Protein AF-0000000066951200 (afdb_homodimer)

Sequence (1512 aa):
MPGWIITFLLILQFISSLRGLVIFSFVAHFFLVFFAGLRRHQPTGVRMFILWGANQFARWAPVTVLGTLSVGSTPQKEQLVTLWVAFMLLHAGMPDNFTAYSLEDTVLSRRQQAGVWYQLLGSASPFPFLLKNISFIISNGGDAMLGVSSLVLLMAIGKYWEGAFQALMQGNLKSMQSSRKKMKMKNNSTKSVRNSLQIARRGGREPNDEQILLAAHDMLDITKDAFIDFLDQNNADEQEALSATWDEKLYRVVNMELSLMYDLIYTKAAVVHSWKGYILRFASPIAATAAFVLFWLHSKEGQATADVVITYVLLAGMVVLDIKWLLRAVASTWFYSFLDERPRSWLHHALLCSGKWRLIRRLIVSDLNLFRILDNNKKPTRYRMWSQTIGQYNLLHECTRYESEARTKNWKSGMFKRLAPEENWMEYEYQRMRGNHIDSRDFRDELFNSIWQVLKKPFPQRRPPRQIIVTEAWRPAPAAPPFTHAHQEADLALKFTPDLQETILILHIATDIFLFSAESEIEASPKSKKDVEVIKALSDYMMFLVAVRPGMLPGLVLSSRYEAVSEALAGIWKEKEGSDPSLRTSSMMREKRLAEILIANEDEEGNYFQVDDSRPQSGFLSVLYDTSNVLSEGAILAMFLLPRIRGPNFRKNIIEKVGEHGDGEPPILKKFHRQFPDLMEFAKNVSFPSIAMTTDAIIGEWARQLINVSIRCTRDSHAKQLARGGELTTVVWILAEHARILRIKTEKKPASYDAVMPGWIITFLLILQFISSLRGLVIFSFVAHFFLVFFAGLRRHQPTGVRMFILWGANQFARWAPVTVLGTLSVGSTPQKEQLVTLWVAFMLLHAGMPDNFTAYSLEDTVLSRRQQAGVWYQLLGSASPFPFLLKNISFIISNGGDAMLGVSSLVLLMAIGKYWEGAFQALMQGNLKSMQSSRKKMKMKNNSTKSVRNSLQIARRGGREPNDEQILLAAHDMLDITKDAFIDFLDQNNADEQEALSATWDEKLYRVVNMELSLMYDLIYTKAAVVHSWKGYILRFASPIAATAAFVLFWLHSKEGQATADVVITYVLLAGMVVLDIKWLLRAVASTWFYSFLDERPRSWLHHALLCSGKWRLIRRLIVSDLNLFRILDNNKKPTRYRMWSQTIGQYNLLHECTRYESEARTKNWKSGMFKRLAPEENWMEYEYQRMRGNHIDSRDFRDELFNSIWQVLKKPFPQRRPPRQIIVTEAWRPAPAAPPFTHAHQEADLALKFTPDLQETILILHIATDIFLFSAESEIEASPKSKKDVEVIKALSDYMMFLVAVRPGMLPGLVLSSRYEAVSEALAGIWKEKEGSDPSLRTSSMMREKRLAEILIANEDEEGNYFQVDDSRPQSGFLSVLYDTSNVLSEGAILAMFLLPRIRGPNFRKNIIEKVGEHGDGEPPILKKFHRQFPDLMEFAKNVSFPSIAMTTDAIIGEWARQLINVSIRCTRDSHAKQLARGGELTTVVWILAEHARILRIKTEKKPASYDAV

pLDDT: mean 75.1, std 17.95, range [22.27, 97.38]

Solvent-accessible surface area (backbone atoms only — not comparable to full-atom values): 79646 Å² total; per-residue (Å²): 127,61,64,65,56,51,49,49,47,47,48,48,49,36,48,57,29,71,68,33,41,54,51,47,34,49,50,27,40,53,48,48,68,72,50,40,70,49,30,41,41,40,53,70,53,69,68,51,48,51,50,52,51,28,54,52,44,26,62,44,45,41,59,51,49,36,26,50,56,13,69,78,60,53,72,71,51,43,54,53,48,51,37,51,47,24,49,33,38,38,45,46,9,42,54,64,69,37,61,38,90,47,65,66,52,21,70,43,20,65,60,43,34,56,47,47,50,45,54,37,63,32,74,78,11,62,48,53,51,42,51,49,44,51,50,41,35,71,70,74,47,81,50,48,65,53,50,29,35,41,49,44,37,52,50,15,52,52,39,27,42,46,29,53,44,47,20,26,40,60,21,14,53,69,49,44,34,52,50,52,52,52,42,54,71,71,43,80,65,76,73,72,56,53,61,45,54,44,55,49,32,65,51,79,80,83,74,50,71,64,53,38,51,53,39,18,62,44,50,31,61,59,58,49,26,58,61,38,47,50,76,63,79,78,68,64,70,67,79,64,36,37,23,80,78,37,59,72,49,46,57,53,27,50,33,37,30,50,39,54,49,37,33,36,45,29,15,28,46,66,47,44,74,38,74,68,27,48,51,50,39,61,47,46,33,54,51,34,46,49,33,43,52,39,52,68,71,40,83,67,80,92,54,60,64,70,60,52,52,52,50,50,50,51,40,51,48,49,30,54,51,32,47,49,52,34,51,51,52,66,54,31,70,65,38,51,54,54,33,64,76,34,68,86,37,67,61,22,48,62,27,59,71,67,45,44,46,58,51,53,28,43,45,47,55,62,69,43,36,52,60,34,62,71,56,64,67,54,57,77,64,58,73,35,32,47,52,54,47,41,35,37,34,54,68,60,59,62,40,67,51,53,90,81,48,70,90,51,94,45,70,67,51,50,53,37,53,76,72,40,58,68,70,58,29,48,44,31,44,26,33,66,72,52,28,47,64,60,75,48,64,67,57,40,49,54,51,51,50,46,41,49,59,57,50,34,68,38,21,48,44,77,69,73,78,75,73,77,70,81,65,83,77,77,71,74,61,75,70,63,72,71,83,62,83,59,65,37,37,38,54,67,57,65,48,65,56,52,65,50,67,61,51,49,53,24,50,40,49,12,49,53,36,38,53,57,72,42,42,72,66,35,70,74,33,69,72,39,48,59,50,46,53,53,40,48,51,51,42,18,29,55,40,21,35,62,75,67,40,43,74,53,45,40,44,61,70,55,67,34,30,57,47,40,37,46,49,52,51,28,47,55,47,49,56,49,39,72,73,38,67,83,55,80,57,56,71,69,53,35,39,45,48,51,38,50,47,50,46,45,52,52,56,70,50,62,51,75,73,51,64,58,77,77,52,74,65,43,49,44,87,41,47,54,35,51,22,64,52,37,56,53,49,5,38,52,53,19,53,65,67,43,57,80,71,54,48,85,55,40,63,45,35,51,58,49,63,61,44,68,77,69,102,71,79,52,71,66,56,50,48,40,46,50,69,36,45,70,56,48,50,48,54,68,73,41,87,75,57,49,68,61,57,46,52,50,48,50,43,47,51,51,37,48,50,49,50,50,34,24,62,33,24,46,52,66,46,47,57,50,30,40,52,31,8,38,49,67,46,51,52,53,29,53,49,50,54,48,34,61,55,32,18,37,62,77,80,80,74,77,77,77,70,63,92,106,125,61,65,65,58,50,48,49,48,47,47,48,48,36,50,56,29,72,67,34,41,54,52,48,34,50,51,28,40,52,48,47,68,72,51,41,71,47,29,40,42,41,57,68,53,69,67,52,51,50,51,51,49,28,55,52,45,25,63,45,45,41,58,50,48,36,25,49,55,13,68,77,59,52,72,70,52,44,55,53,47,52,36,50,47,25,49,33,37,38,45,44,9,43,54,64,69,38,61,39,92,47,65,65,52,21,71,42,19,65,61,42,36,54,47,48,50,46,55,37,63,31,76,78,11,61,48,53,50,44,52,50,44,51,52,42,35,70,71,74,46,81,49,49,67,52,50,29,34,43,49,44,37,52,50,16,53,51,40,28,44,46,29,53,45,46,19,25,40,60,23,14,53,67,49,45,33,54,50,51,52,51,42,53,71,70,44,79,65,76,73,72,55,53,60,47,54,45,58,51,34,64,54,78,80,83,76,51,69,65,53,38,51,53,40,18,62,44,49,32,61,59,57,50,25,57,59,37,45,50,76,64,80,77,68,64,68,65,78,64,37,38,25,81,80,37,60,72,49,45,57,54,26,51,33,39,31,50,40,53,49,36,33,37,46,31,13,28,46,68,48,44,75,36,75,69,27,47,51,49,41,60,47,46,32,53,51,34,47,49,32,44,51,40,54,68,70,39,84,67,81,92,56,58,65,70,60,52,52,52,49,49,50,52,40,52,49,49,29,54,51,32,46,49,51,35,51,50,51,65,54,31,70,64,40,52,54,54,33,64,76,34,67,85,38,68,62,22,49,61,27,60,72,66,45,44,46,59,52,52,27,45,44,46,57,62,71,43,37,51,60,37,65,71,59,58,73,53,56,77,65,55,72,33,33,47,50,55,47,39,36,37,34,55,69,59,58,62,40,67,52,53,90,82,49,69,88,52,94,44,70,68,51,51,54,37,53,75,72,38,58,67,69,59,29,48,45,34,44,25,32,66,71,54,28,46,63,59,74,48,63,68,58,41,50,54,51,50,50,45,42,49,60,57,51,34,67,36,22,49,44,78,70,75,79,75,73,78,71,80,65,83,78,75,68,74,61,75,70,62,71,74,83,65,83,58,71,34,38,41,53,66,56,66,49,64,55,52,64,49,67,61,49,50,53,22,51,41,49,13,48,52,35,38,52,56,72,40,41,71,64,35,71,73,32,72,72,38,48,60,53,47,52,52,40,48,51,50,42,16,28,56,40,21,33,62,74,67,40,45,72,53,47,40,41,61,70,55,65,35,31,57,48,40,37,46,48,51,50,27,47,54,48,50,56,48,40,72,72,38,66,82,55,80,56,56,72,68,54,36,39,43,48,52,39,49,48,50,46,46,53,52,57,69,47,64,50,76,74,52,63,57,75,76,51,74,64,46,45,42,87,40,45,60,35,51,22,64,51,36,55,53,49,6,38,51,53,19,54,65,65,41,58,80,70,58,49,85,57,40,61,44,36,50,49,46,66,49,40,59,84,68,102,64,80,39,70,65,56,52,46,40,46,50,67,37,46,69,55,49,49,48,52,69,72,41,86,76,59,50,69,60,58,47,52,49,48,49,43,46,49,51,37,47,51,48,50,50,34,23,62,32,24,47,51,67,46,48,57,50,30,39,54,32,8,39,49,68,46,52,52,53,28,52,48,50,54,48,35,57,56,30,18,36,62,75,82,82,74,76,77,77,72,63,94,110

Foldseek 3Di:
DDPVVVVVVVLVVLCLDLNNLLVLLVVLLVLCVQCVLVLQAFFFADSLVSNVVSLVSLQCSLVSLLVVLPPDDDPVVNLLSLLSSLLSLQSNLHDQSFQDLFLVLLVCLVVLQVVLCCQQVPPSHLPVLLVVLVVCCVPVNHDLSSVLSNLSSVNSNVSNCLRSHPLSPQLRLQSVLVVVVVCVVVDVDPPPLPPLLVVQQVDDDDDDPVNLLLSLLSPLVLVSCLLSVHDDPPLFDDAGFGDPSCLVVVLLSLLLSLLVNLSSNGGSLVVLLDPVNLVSLVVQLVSLVVSLVSLVPHDPPPPDPSSSVSVNVSSVVSNVSSVVVNLCSLLDVSNVSSLVSPVPDPCVCVCVVVVVSVVSNCCCVVVVCVVCVSVVVPDPSVSSGFNQWFFFAALLLVLLDDPPDPPAPDVSLVVCCVPDPPLSSLCCCRGPVVTDHCPPPLLVVVLSVLLQVLLCQLFPRDDPDPPPPPDPDPPPPPPPPPPPSPNPDLCVSLLDDQDLLLLLLLLLLLLLLLCLVCVVQQVVDPLSVSLNVNLNNLSRSSVCCLARNVLLFFDDRDNVLVVLLSVVLSVLLVVVCVVPVVLPDDSVSVSSVSSVVLLVVCVVVVPVPCPVPPPPLPDDVDSNSSNVVSSNSSNVLNVLLDLPPDPVVVVVCCVCVCPPPDPDDPPSVVVCCSSPVQLSVVSVPDNHDRSSRSSSSSSSRSSSSLLSSLQNRRSSSQSRCSSSRHHPSPSSNSVSSVCNSNGHYDDDDPDPPPVD/DDPVVVVVVVLVVLCLDLLNLLVLLVVLLVLCVQCVLVLQAFFAADSLVSNVVSLVSLQCSLVSLLVVLPPDDDPVRNLLSLLSSLLSLQSNLHDQSFQDLFLVLLVCLVVLQVVLCCQQVPPSHLPVLLVVLVVCCVPVNHDLSSVLSNLSSVNSNVSNCLRSHPLSPQLRLQSVLVVVVVCVVVDVDPPPLPPLLVVQQVDDDDDDPVNLLLSLLSPLVLVSCLLSVHDDPPLFDDAGFGDPVCLVSVLLSLLLSLLVNLSSNGGSLVVLLDPVNLVSLVVQLVSLVVSLVSLVPHDCPPPDPSSSVSVNVSSVVSNVSSVVVNLCSLLDVSNVSSLVSPVPDPCVCVCVVVVVSVVSNCCCVPVVCVCCVSVVVPDPSVSSGFNQWFFFAALLLVLLDDPPDPPAPDVSLVVCCVPDPPLSSLCCCRGPVVTDHCPPPLLVVVLSVLLQVLLCQLFPRDDPDPPPPPDPDPPPPPPPPPPPSPNDDLCVSLLDDQDLLLLLLLLLLLLLLLCLVCVVQQVVDPLSVSLNVNLNNLSRSSVCCLARNVLLFFDDRDNVLVVLLSVVLSVLLVVVCVVPVVLPDDSVSVSSVSSVSLLVVCVVCVPVPCPVPPPPCDDPVDSNSSNVVSSNSSNVLNVLLRLPPPPVVVVVCCCVVCPDDDPDRRPSVVVCCSSPVQLNVVSVPDNHDRSSRSSSSSSSRSSSSLQSSLQNRRSSSQSRCSSSRHHPSPSSNSVSSVCNSNGHYDDDDPDPPPVD

Nearest PDB structures (foldseek):
  6wg3-assembly1_D  TM=1.051E-01  e=1.792E+00  Homo sapiens
  6wg3-assembly1_D  TM=1.063E-01  e=1.747E+00  Homo sapiens

Structure (mmCIF, N/CA/C/O backbone):
data_AF-0000000066951200-model_v1
#
loop_
_entity.id
_entity.type
_entity.pdbx_description
1 polymer 'OSJNBa0057M08.5 protein'
#
loop_
_atom_site.group_PDB
_atom_site.id
_atom_site.type_symbol
_atom_site.label_atom_id
_atom_site.label_alt_id
_atom_site.label_comp_id
_atom_site.label_asym_id
_atom_site.label_entity_id
_atom_site.label_seq_id
_atom_site.pdbx_PDB_ins_code
_atom_site.Cartn_x
_atom_site.Cartn_y
_atom_site.Cartn_z
_atom_site.occupancy
_atom_site.B_iso_or_equiv
_atom_site.auth_seq_id
_atom_site.auth_comp_id
_atom_site.auth_asym_id
_atom_site.auth_atom_id
_atom_site.pdbx_PDB_model_num
ATOM 1 N N . MET A 1 1 ? -21.938 -46.562 3.982 1 50.25 1 MET A N 1
ATOM 2 C CA . MET A 1 1 ? -21.547 -45.156 3.904 1 50.25 1 MET A CA 1
ATOM 3 C C . MET A 1 1 ? -22.719 -44.281 3.516 1 50.25 1 MET A C 1
ATOM 5 O O . MET A 1 1 ? -23.531 -44.656 2.664 1 50.25 1 MET A O 1
ATOM 9 N N . PRO A 1 2 ? -23.031 -43.344 4.227 1 61.75 2 PRO A N 1
ATOM 10 C CA . PRO A 1 2 ? -24.203 -42.531 3.902 1 61.75 2 PRO A CA 1
ATOM 11 C C . PRO A 1 2 ? -24.125 -41.906 2.498 1 61.75 2 PRO A C 1
ATOM 13 O O . PRO A 1 2 ? -23.031 -41.719 1.968 1 61.75 2 PRO A O 1
ATOM 16 N N . GLY A 1 3 ? -25.203 -42.062 1.873 1 61.12 3 GLY A N 1
ATOM 17 C CA . GLY A 1 3 ? -25.406 -41.656 0.49 1 61.12 3 GLY A CA 1
ATOM 18 C C . GLY A 1 3 ? -24.812 -40.281 0.18 1 61.12 3 GLY A C 1
ATOM 19 O O . GLY A 1 3 ? -24.25 -40.094 -0.897 1 61.12 3 GLY A O 1
ATOM 20 N N . TRP A 1 4 ? -24.922 -39.5 1.173 1 67.94 4 TRP A N 1
ATOM 21 C CA . TRP A 1 4 ? -24.406 -38.156 0.901 1 67.94 4 TRP A CA 1
ATOM 22 C C . TRP A 1 4 ? -22.875 -38.188 0.772 1 67.94 4 TRP A C 1
ATOM 24 O O . TRP A 1 4 ? -22.312 -37.438 -0.023 1 67.94 4 TRP A O 1
ATOM 34 N N . ILE A 1 5 ? -22.25 -38.938 1.465 1 62.44 5 ILE A N 1
ATOM 35 C CA . ILE A 1 5 ? -20.812 -39.094 1.356 1 62.44 5 ILE A CA 1
ATOM 36 C C . ILE A 1 5 ? -20.438 -39.688 -0.006 1 62.44 5 ILE A C 1
ATOM 38 O O . ILE A 1 5 ? -19.469 -39.25 -0.636 1 62.44 5 ILE A O 1
ATOM 42 N N . ILE A 1 6 ? -21.266 -40.625 -0.439 1 61.81 6 ILE A N 1
ATOM 43 C CA . ILE A 1 6 ? -21.031 -41.25 -1.738 1 61.81 6 ILE A CA 1
ATOM 44 C C . ILE A 1 6 ? -21.188 -40.188 -2.842 1 61.81 6 ILE A C 1
ATOM 46 O O . ILE A 1 6 ? -20.375 -40.156 -3.771 1 61.81 6 ILE A O 1
ATOM 50 N N . THR A 1 7 ? -22.281 -39.438 -2.629 1 64.25 7 THR A N 1
ATOM 51 C CA . THR A 1 7 ? -22.5 -38.375 -3.611 1 64.25 7 THR A CA 1
ATOM 52 C C . THR A 1 7 ? -21.344 -37.375 -3.586 1 64.25 7 THR A C 1
ATOM 54 O O . THR A 1 7 ? -20.891 -36.938 -4.637 1 64.25 7 THR A O 1
ATOM 57 N N . PHE A 1 8 ? -20.969 -37.125 -2.463 1 60.81 8 PHE A N 1
ATOM 58 C CA . PHE A 1 8 ? -19.844 -36.188 -2.32 1 60.81 8 PHE A CA 1
ATOM 59 C C . PHE A 1 8 ? -18.578 -36.781 -2.918 1 60.81 8 PHE A C 1
ATOM 61 O O . PHE A 1 8 ? -17.828 -36.094 -3.607 1 60.81 8 PHE A O 1
ATOM 68 N N . LEU A 1 9 ? -18.438 -37.969 -2.695 1 60.28 9 LEU A N 1
ATOM 69 C CA . LEU A 1 9 ? -17.281 -38.656 -3.24 1 60.28 9 LEU A CA 1
ATOM 70 C C . LEU A 1 9 ? -17.359 -38.781 -4.758 1 60.28 9 LEU A C 1
ATOM 72 O O . LEU A 1 9 ? -16.359 -38.656 -5.457 1 60.28 9 LEU A O 1
ATOM 76 N N . LEU A 1 10 ? -18.547 -38.938 -5.23 1 61.69 10 LEU A N 1
ATOM 77 C CA . LEU A 1 10 ? -18.75 -39 -6.672 1 61.69 10 LEU A CA 1
ATOM 78 C C . LEU A 1 10 ? -18.5 -37.656 -7.312 1 61.69 10 LEU A C 1
ATOM 80 O O . LEU A 1 10 ? -17.922 -37.562 -8.398 1 61.69 10 LEU A O 1
ATOM 84 N N . ILE A 1 11 ? -18.906 -36.688 -6.617 1 62.34 11 ILE A N 1
ATOM 85 C CA . ILE A 1 11 ? -18.688 -35.344 -7.102 1 62.34 11 ILE A CA 1
ATOM 86 C C . ILE A 1 11 ? -17.188 -35.031 -7.094 1 62.34 11 ILE A C 1
ATOM 88 O O . ILE A 1 11 ? -16.672 -34.469 -8.055 1 62.34 11 ILE A O 1
ATOM 92 N N . LEU A 1 12 ? -16.719 -35.438 -6.051 1 61.28 12 LEU A N 1
ATOM 93 C CA . LEU A 1 12 ? -15.273 -35.219 -5.953 1 61.28 12 LEU A CA 1
ATOM 94 C C . LEU A 1 12 ? -14.531 -36.031 -7.02 1 61.28 12 LEU A C 1
ATOM 96 O O . LEU A 1 12 ? -13.555 -35.531 -7.594 1 61.28 12 LEU A O 1
ATOM 100 N N . GLN A 1 13 ? -15.055 -37.219 -7.219 1 62.25 13 GLN A N 1
ATOM 101 C CA . GLN A 1 13 ? -14.453 -38.062 -8.258 1 62.25 13 GLN A CA 1
ATOM 102 C C . GLN A 1 13 ? -14.672 -37.438 -9.641 1 62.25 13 GLN A C 1
ATOM 104 O O . GLN A 1 13 ? -13.781 -37.469 -10.492 1 62.25 13 GLN A O 1
ATOM 109 N N . PHE A 1 14 ? -15.773 -36.875 -9.758 1 64.25 14 PHE A N 1
ATOM 110 C CA . PHE A 1 14 ? -16.062 -36.219 -11.031 1 64.25 14 PHE A CA 1
ATOM 111 C C . PHE A 1 14 ? -15.203 -35 -11.227 1 64.25 14 PHE A C 1
ATOM 113 O O . PHE A 1 14 ? -14.656 -34.781 -12.312 1 64.25 14 PHE A O 1
ATOM 120 N N . ILE A 1 15 ? -15.109 -34.312 -10.18 1 63.44 15 ILE A N 1
ATOM 121 C CA . ILE A 1 15 ? -14.328 -33.062 -10.266 1 63.44 15 ILE A CA 1
ATOM 122 C C . ILE A 1 15 ? -12.859 -33.406 -10.5 1 63.44 15 ILE A C 1
ATOM 124 O O . ILE A 1 15 ? -12.148 -32.656 -11.188 1 63.44 15 ILE A O 1
ATOM 128 N N . SER A 1 16 ? -12.672 -34.5 -9.977 1 63 16 SER A N 1
ATOM 129 C CA . SER A 1 16 ? -11.273 -34.906 -10.094 1 63 16 SER A CA 1
ATOM 130 C C . SER A 1 16 ? -11.008 -35.594 -11.422 1 63 16 SER A C 1
ATOM 132 O O . SER A 1 16 ? -9.852 -35.812 -11.805 1 63 16 SER A O 1
ATOM 134 N N . SER A 1 17 ? -12.172 -35.906 -12.086 1 72.69 17 SER A N 1
ATOM 135 C CA . SER A 1 17 ? -12 -36.5 -13.406 1 72.69 17 SER A CA 1
ATOM 136 C C . SER A 1 17 ? -11.68 -35.438 -14.453 1 72.69 17 SER A C 1
ATOM 138 O O . SER A 1 17 ? -11.961 -34.25 -14.258 1 72.69 17 SER A O 1
ATOM 140 N N . LEU A 1 18 ? -11 -35.781 -15.43 1 77.31 18 LEU A N 1
ATOM 141 C CA . LEU A 1 18 ? -10.633 -34.875 -16.516 1 77.31 18 LEU A CA 1
ATOM 142 C C . LEU A 1 18 ? -11.867 -34.219 -17.109 1 77.31 18 LEU A C 1
ATOM 144 O O . LEU A 1 18 ? -11.852 -33.031 -17.422 1 77.31 18 LEU A O 1
ATOM 148 N N . ARG A 1 19 ? -12.922 -35 -17.203 1 81.69 19 ARG A N 1
ATOM 149 C CA . ARG A 1 19 ? -14.172 -34.469 -17.734 1 81.69 19 ARG A CA 1
ATOM 150 C C . ARG A 1 19 ? -14.75 -33.406 -16.812 1 81.69 19 ARG A C 1
ATOM 152 O O . ARG A 1 19 ? -15.188 -32.344 -17.281 1 81.69 19 ARG A O 1
ATOM 159 N N . GLY A 1 20 ? -14.703 -33.656 -15.625 1 81.06 20 GLY A N 1
ATOM 160 C CA . GLY A 1 20 ? -15.234 -32.719 -14.664 1 81.06 20 GLY A CA 1
ATOM 161 C C . GLY A 1 20 ? -14.438 -31.422 -14.594 1 81.06 20 GLY A C 1
ATOM 162 O O . GLY A 1 20 ? -15.008 -30.344 -14.508 1 81.06 20 GLY A O 1
ATOM 163 N N . LEU A 1 21 ? -13.164 -31.484 -14.758 1 80.62 21 LEU A N 1
ATOM 164 C CA . LEU A 1 21 ? -12.305 -30.312 -14.68 1 80.62 21 LEU A CA 1
ATOM 165 C C . LEU A 1 21 ? -12.523 -29.406 -15.883 1 80.62 21 LEU A C 1
ATOM 167 O O . LEU A 1 21 ? -12.555 -28.188 -15.75 1 80.62 21 LEU A O 1
ATOM 171 N N . VAL A 1 22 ? -12.688 -30.016 -16.969 1 84.19 22 VAL A N 1
ATOM 172 C CA . VAL A 1 22 ? -12.875 -29.234 -18.188 1 84.19 22 VAL A CA 1
ATOM 173 C C . VAL A 1 22 ? -14.234 -28.531 -18.156 1 84.19 22 VAL A C 1
ATOM 175 O O . VAL A 1 22 ? -14.344 -27.359 -18.5 1 84.19 22 VAL A O 1
ATOM 178 N N . ILE A 1 23 ? -15.203 -29.266 -17.672 1 86.75 23 ILE A N 1
ATOM 179 C CA . ILE A 1 23 ? -16.547 -28.688 -17.594 1 86.75 23 ILE A CA 1
ATOM 180 C C . ILE A 1 23 ? -16.562 -27.578 -16.562 1 86.75 23 ILE A C 1
ATOM 182 O O . ILE A 1 23 ? -17.125 -26.5 -16.797 1 86.75 23 ILE A O 1
ATOM 186 N N . PHE A 1 24 ? -15.906 -27.781 -15.531 1 85.25 24 PHE A N 1
ATOM 187 C CA . PHE A 1 24 ? -15.883 -26.766 -14.477 1 85.25 24 PHE A CA 1
ATOM 188 C C . PHE A 1 24 ? -15.102 -25.531 -14.914 1 85.25 24 PHE A C 1
ATOM 190 O O . PHE A 1 24 ? -15.438 -24.406 -14.539 1 85.25 24 PHE A O 1
ATOM 197 N N . SER A 1 25 ? -14.078 -25.797 -15.617 1 86.75 25 SER A N 1
ATOM 198 C CA . SER A 1 25 ? -13.32 -24.672 -16.141 1 86.75 25 SER A CA 1
ATOM 199 C C . SER A 1 25 ? -14.172 -23.828 -17.094 1 86.75 25 SER A C 1
ATOM 201 O O . SER A 1 25 ? -14.109 -22.594 -17.062 1 86.75 25 SER A O 1
ATOM 203 N N . PHE A 1 26 ? -14.938 -24.484 -17.828 1 89.62 26 PHE A N 1
ATOM 204 C CA . PHE A 1 26 ? -15.828 -23.781 -18.75 1 89.62 26 PHE A CA 1
ATOM 205 C C . PHE A 1 26 ? -16.906 -23.016 -17.984 1 89.62 26 PHE A C 1
ATOM 207 O O . PHE A 1 26 ? -17.219 -21.875 -18.312 1 89.62 26 PHE A O 1
ATOM 214 N N . VAL A 1 27 ? -17.391 -23.641 -17 1 88.94 27 VAL A N 1
ATOM 215 C CA . VAL A 1 27 ? -18.438 -23.016 -16.219 1 88.94 27 VAL A CA 1
ATOM 216 C C . VAL A 1 27 ? -17.859 -21.797 -15.477 1 88.94 27 VAL A C 1
ATOM 218 O O . VAL A 1 27 ? -18.516 -20.75 -15.406 1 88.94 27 VAL A O 1
ATOM 221 N N . ALA A 1 28 ? -16.734 -21.906 -15 1 89.19 28 ALA A N 1
ATOM 222 C CA . ALA A 1 28 ? -16.094 -20.781 -14.32 1 89.19 28 ALA A CA 1
ATOM 223 C C . ALA A 1 28 ? -15.836 -19.625 -15.289 1 89.19 28 ALA A C 1
ATOM 225 O O . ALA A 1 28 ? -16.078 -18.469 -14.953 1 89.19 28 ALA A O 1
ATOM 226 N N . HIS A 1 29 ? -15.445 -19.984 -16.453 1 88.75 29 HIS A N 1
ATOM 227 C CA . HIS A 1 29 ? -15.195 -18.969 -17.469 1 88.75 29 HIS A CA 1
ATOM 228 C C . HIS A 1 29 ? -16.484 -18.266 -17.875 1 88.75 29 HIS A C 1
ATOM 230 O O . HIS A 1 29 ? -16.516 -17.047 -18.031 1 88.75 29 HIS A O 1
ATOM 236 N N . PHE A 1 30 ? -17.422 -19.062 -17.984 1 87.5 30 PHE A N 1
ATOM 237 C CA . PHE A 1 30 ? -18.719 -18.531 -18.344 1 87.5 30 PHE A CA 1
ATOM 238 C C . PHE A 1 30 ? -19.25 -17.594 -17.266 1 87.5 30 PHE A C 1
ATOM 240 O O . PHE A 1 30 ? -19.797 -16.531 -17.562 1 87.5 30 PHE A O 1
ATOM 247 N N . PHE A 1 31 ? -19 -17.922 -16.094 1 88.19 31 PHE A N 1
ATOM 248 C CA . PHE A 1 31 ? -19.422 -17.094 -14.969 1 88.19 31 PHE A CA 1
ATOM 249 C C . PHE A 1 31 ? -18.641 -15.781 -14.938 1 88.19 31 PHE A C 1
ATOM 251 O O . PHE A 1 31 ? -19.203 -14.727 -14.641 1 88.19 31 PHE A O 1
ATOM 258 N N . LEU A 1 32 ? -17.422 -15.805 -15.242 1 89.56 32 LEU A N 1
ATOM 259 C CA . LEU A 1 32 ? -16.609 -14.602 -15.258 1 89.56 32 LEU A CA 1
ATOM 260 C C . LEU A 1 32 ? -17.047 -13.648 -16.359 1 89.56 32 LEU A C 1
ATOM 262 O O . LEU A 1 32 ? -17.109 -12.43 -16.156 1 89.56 32 LEU A O 1
ATOM 266 N N . VAL A 1 33 ? -17.438 -14.172 -17.422 1 89.25 33 VAL A N 1
ATOM 267 C CA . VAL A 1 33 ? -17.828 -13.359 -18.562 1 89.25 33 VAL A CA 1
ATOM 268 C C . VAL A 1 33 ? -19.125 -12.625 -18.234 1 89.25 33 VAL A C 1
ATOM 270 O O . VAL A 1 33 ? -19.266 -11.438 -18.531 1 89.25 33 VAL A O 1
ATOM 273 N N . PHE A 1 34 ? -19.938 -13.203 -17.453 1 86.25 34 PHE A N 1
ATOM 274 C CA . PHE A 1 34 ? -21.266 -12.625 -17.281 1 86.25 34 PHE A CA 1
ATOM 275 C C . PHE A 1 34 ? -21.344 -11.805 -15.992 1 86.25 34 PHE A C 1
ATOM 277 O O . PHE A 1 34 ? -22.109 -10.844 -15.906 1 86.25 34 PHE A O 1
ATOM 284 N N . PHE A 1 35 ? -20.453 -12.047 -15.055 1 87.44 35 PHE A N 1
ATOM 285 C CA . PHE A 1 35 ? -20.609 -11.398 -13.758 1 87.44 35 PHE A CA 1
ATOM 286 C C . PHE A 1 35 ? -19.422 -10.492 -13.453 1 87.44 35 PHE A C 1
ATOM 288 O O . PHE A 1 35 ? -19.359 -9.883 -12.383 1 87.44 35 PHE A O 1
ATOM 295 N N . ALA A 1 36 ? -18.594 -10.344 -14.336 1 85.94 36 ALA A N 1
ATOM 296 C CA . ALA A 1 36 ? -17.438 -9.5 -14.094 1 85.94 36 ALA A CA 1
ATOM 297 C C . ALA A 1 36 ? -17.844 -8.047 -13.891 1 85.94 36 ALA A C 1
ATOM 299 O O . ALA A 1 36 ? -17.188 -7.312 -13.141 1 85.94 36 ALA A O 1
ATOM 300 N N . GLY A 1 37 ? -18.953 -7.578 -14.469 1 81.38 37 GLY A N 1
ATOM 301 C CA . GLY A 1 37 ? -19.391 -6.191 -14.391 1 81.38 37 GLY A CA 1
ATOM 302 C C . GLY A 1 37 ? -19.969 -5.82 -13.039 1 81.38 37 GLY A C 1
ATOM 303 O O . GLY A 1 37 ? -20.094 -4.637 -12.719 1 81.38 37 GLY A O 1
ATOM 304 N N . LEU A 1 38 ? -20.141 -6.797 -12.156 1 83.56 38 LEU A N 1
ATOM 305 C CA . LEU A 1 38 ? -20.703 -6.539 -10.836 1 83.56 38 LEU A CA 1
ATOM 306 C C . LEU A 1 38 ? -19.703 -5.773 -9.969 1 83.56 38 LEU A C 1
ATOM 308 O O . LEU A 1 38 ? -20.109 -5.066 -9.039 1 83.56 38 LEU A O 1
ATOM 312 N N . ARG A 1 39 ? -18.531 -5.879 -10.273 1 86.94 39 ARG A N 1
ATOM 313 C CA . ARG A 1 39 ? -17.484 -5.27 -9.445 1 86.94 39 ARG A CA 1
ATOM 314 C C . ARG A 1 39 ? -17.516 -3.748 -9.578 1 86.94 39 ARG A C 1
ATOM 316 O O . ARG A 1 39 ? -17.031 -3.037 -8.695 1 86.94 39 ARG A O 1
ATOM 323 N N . ARG A 1 40 ? -18.141 -3.268 -10.578 1 84.19 40 ARG A N 1
ATOM 324 C CA . ARG A 1 40 ? -18.25 -1.827 -10.797 1 84.19 40 ARG A CA 1
ATOM 325 C C . ARG A 1 40 ? -19.25 -1.198 -9.844 1 84.19 40 ARG A C 1
ATOM 327 O O . ARG A 1 40 ? -19.156 -0.015 -9.516 1 84.19 40 ARG A O 1
ATOM 334 N N . HIS A 1 41 ? -20.094 -2.092 -9.391 1 82.25 41 HIS A N 1
ATOM 335 C CA . HIS A 1 41 ? -21.234 -1.514 -8.672 1 82.25 41 HIS A CA 1
ATOM 336 C C . HIS A 1 41 ? -21.312 -2.049 -7.242 1 82.25 41 HIS A C 1
ATOM 338 O O . HIS A 1 41 ? -21.969 -1.46 -6.391 1 82.25 41 HIS A O 1
ATOM 344 N N . GLN A 1 42 ? -20.703 -3.189 -7.113 1 78.81 42 GLN A N 1
ATOM 345 C CA . GLN A 1 42 ? -20.875 -3.807 -5.801 1 78.81 42 GLN A CA 1
ATOM 346 C C . GLN A 1 42 ? -19.531 -4.031 -5.109 1 78.81 42 GLN A C 1
ATOM 348 O O . GLN A 1 42 ? -18.594 -4.508 -5.73 1 78.81 42 GLN A O 1
ATOM 353 N N . PRO A 1 43 ? -19.5 -3.475 -3.918 1 73.88 43 PRO A N 1
ATOM 354 C CA . PRO A 1 43 ? -18.234 -3.66 -3.201 1 73.88 43 PRO A CA 1
ATOM 355 C C . PRO A 1 43 ? -18.016 -5.105 -2.756 1 73.88 43 PRO A C 1
ATOM 357 O O . PRO A 1 43 ? -17.062 -5.758 -3.201 1 73.88 43 PRO A O 1
ATOM 360 N N . THR A 1 44 ? -18.516 -5.562 -1.584 1 75.69 44 THR A N 1
ATOM 361 C CA . THR A 1 44 ? -18.281 -6.863 -0.969 1 75.69 44 THR A CA 1
ATOM 362 C C . THR A 1 44 ? -19.594 -7.621 -0.779 1 75.69 44 THR A C 1
ATOM 364 O O . THR A 1 44 ? -20.672 -7.012 -0.719 1 75.69 44 THR A O 1
ATOM 367 N N . GLY A 1 45 ? -19.562 -8.938 -1.042 1 78.12 45 GLY A N 1
ATOM 368 C CA . GLY A 1 45 ? -20.734 -9.781 -0.848 1 78.12 45 GLY A CA 1
ATOM 369 C C . GLY A 1 45 ? -20.531 -11.211 -1.315 1 78.12 45 GLY A C 1
ATOM 370 O O . GLY A 1 45 ? -19.406 -11.609 -1.624 1 78.12 45 GLY A O 1
ATOM 371 N N . VAL A 1 46 ? -21.5 -11.883 -1.301 1 78 46 VAL A N 1
ATOM 372 C CA . VAL A 1 46 ? -21.484 -13.297 -1.672 1 78 46 VAL A CA 1
ATOM 373 C C . VAL A 1 46 ? -21.172 -13.438 -3.162 1 78 46 VAL A C 1
ATOM 375 O O . VAL A 1 46 ? -20.422 -14.328 -3.566 1 78 46 VAL A O 1
ATOM 378 N N . ARG A 1 47 ? -21.719 -12.562 -3.902 1 82.06 47 ARG A N 1
ATOM 379 C CA . ARG A 1 47 ? -21.484 -12.617 -5.344 1 82.06 47 ARG A CA 1
ATOM 380 C C . ARG A 1 47 ? -20.016 -12.375 -5.668 1 82.06 47 ARG A C 1
ATOM 382 O O . ARG A 1 47 ? -19.453 -12.984 -6.582 1 82.06 47 ARG A O 1
ATOM 389 N N . MET A 1 48 ? -19.422 -11.5 -4.871 1 85.81 48 MET A N 1
ATOM 390 C CA . MET A 1 48 ? -18 -11.219 -5.07 1 85.81 48 MET A CA 1
ATOM 391 C C . MET A 1 48 ? -17.141 -12.406 -4.652 1 85.81 48 MET A C 1
ATOM 393 O O . MET A 1 48 ? -16.094 -12.664 -5.25 1 85.81 48 MET A O 1
ATOM 397 N N . PHE A 1 49 ? -17.656 -13.125 -3.699 1 84.31 49 PHE A N 1
ATOM 398 C CA . PHE A 1 49 ? -16.938 -14.32 -3.27 1 84.31 49 PHE A CA 1
ATOM 399 C C . PHE A 1 49 ? -16.984 -15.398 -4.344 1 84.31 49 PHE A C 1
ATOM 401 O O . PHE A 1 49 ? -16 -16.094 -4.586 1 84.31 49 PHE A O 1
ATOM 408 N N . ILE A 1 50 ? -18.062 -15.469 -4.969 1 85.12 50 ILE A N 1
ATOM 409 C CA . ILE A 1 50 ? -18.219 -16.438 -6.047 1 85.12 50 ILE A CA 1
ATOM 410 C C . ILE A 1 50 ? -17.344 -16.047 -7.23 1 85.12 50 ILE A C 1
ATOM 412 O O . ILE A 1 50 ? -16.719 -16.906 -7.852 1 85.12 50 ILE A O 1
ATOM 416 N N . LEU A 1 51 ? -17.359 -14.758 -7.457 1 88.19 51 LEU A N 1
ATOM 417 C CA . LEU A 1 51 ? -16.5 -14.281 -8.539 1 88.19 51 LEU A CA 1
ATOM 418 C C . LEU A 1 51 ? -15.031 -14.547 -8.227 1 88.19 51 LEU A C 1
ATOM 420 O O . LEU A 1 51 ? -14.273 -14.938 -9.109 1 88.19 51 LEU A O 1
ATOM 424 N N . TRP A 1 52 ? -14.656 -14.328 -7.023 1 87.31 52 TRP A N 1
ATOM 425 C CA . TRP A 1 52 ? -13.289 -14.602 -6.59 1 87.31 52 TRP A CA 1
ATOM 426 C C . TRP A 1 52 ? -12.961 -16.078 -6.727 1 87.31 52 TRP A C 1
ATOM 428 O O . TRP A 1 52 ? -11.891 -16.453 -7.215 1 87.31 52 TRP A O 1
ATOM 438 N N . GLY A 1 53 ? -13.906 -16.953 -6.367 1 85.19 53 GLY A N 1
ATOM 439 C CA . GLY A 1 53 ? -13.711 -18.375 -6.52 1 85.19 53 GLY A CA 1
ATOM 440 C C . GLY A 1 53 ? -13.594 -18.812 -7.965 1 85.19 53 GLY A C 1
ATOM 441 O O . GLY A 1 53 ? -12.758 -19.656 -8.297 1 85.19 53 GLY A O 1
ATOM 442 N N . ALA A 1 54 ? -14.344 -18.234 -8.781 1 87.38 54 ALA A N 1
ATOM 443 C CA . ALA A 1 54 ? -14.297 -18.562 -10.203 1 87.38 54 ALA A CA 1
ATOM 444 C C . ALA A 1 54 ? -12.969 -18.141 -10.82 1 87.38 54 ALA A C 1
ATOM 446 O O . ALA A 1 54 ? -12.406 -18.859 -11.648 1 87.38 54 ALA A O 1
ATOM 447 N N . ASN A 1 55 ? -12.508 -17.016 -10.406 1 85.81 55 ASN A N 1
ATOM 448 C CA . ASN A 1 55 ? -11.227 -16.531 -10.906 1 85.81 55 ASN A CA 1
ATOM 449 C C . ASN A 1 55 ? -10.07 -17.438 -10.477 1 85.81 55 ASN A C 1
ATOM 451 O O . ASN A 1 55 ? -9.172 -17.719 -11.266 1 85.81 55 ASN A O 1
ATOM 455 N N . GLN A 1 56 ? -10.148 -17.906 -9.273 1 82.44 56 GLN A N 1
ATOM 456 C CA . GLN A 1 56 ? -9.102 -18.781 -8.789 1 82.44 56 GLN A CA 1
ATOM 457 C C . GLN A 1 56 ? -9.141 -20.125 -9.5 1 82.44 56 GLN A C 1
ATOM 459 O O . GLN A 1 56 ? -8.094 -20.672 -9.883 1 82.44 56 GLN A O 1
ATOM 464 N N . PHE A 1 57 ? -10.266 -20.562 -9.734 1 79.44 57 PHE A N 1
ATOM 465 C CA . PHE A 1 57 ? -10.406 -21.859 -10.383 1 79.44 57 PHE A CA 1
ATOM 466 C C . PHE A 1 57 ? -9.953 -21.781 -11.836 1 79.44 57 PHE A C 1
ATOM 468 O O . PHE A 1 57 ? -9.336 -22.719 -12.344 1 79.44 57 PHE A O 1
ATOM 475 N N . ALA A 1 58 ? -10.289 -20.734 -12.406 1 76.5 58 ALA A N 1
ATOM 476 C CA . ALA A 1 58 ? -9.898 -20.578 -13.805 1 76.5 58 ALA A CA 1
ATOM 477 C C . ALA A 1 58 ? -8.383 -20.531 -13.945 1 76.5 58 ALA A C 1
ATOM 479 O O . ALA A 1 58 ? -7.828 -21 -14.945 1 76.5 58 ALA A O 1
ATOM 480 N N . ARG A 1 59 ? -7.723 -20.078 -12.977 1 74.38 59 ARG A N 1
ATOM 481 C CA . ARG A 1 59 ? -6.27 -19.953 -13.039 1 74.38 59 ARG A CA 1
ATOM 482 C C . ARG A 1 59 ? -5.59 -21.266 -12.68 1 74.38 59 ARG A C 1
ATOM 484 O O . ARG A 1 59 ? -4.508 -21.562 -13.188 1 74.38 59 ARG A O 1
ATOM 491 N N . TRP A 1 60 ? -6.238 -22.109 -11.906 1 74.25 60 TRP A N 1
ATOM 492 C CA . TRP A 1 60 ? -5.613 -23.328 -11.398 1 74.25 60 TRP A CA 1
ATOM 493 C C . TRP A 1 60 ? -5.93 -24.516 -12.305 1 74.25 60 TRP A C 1
ATOM 495 O O . TRP A 1 60 ? -5.184 -25.484 -12.336 1 74.25 60 TRP A O 1
ATOM 505 N N . ALA A 1 61 ? -6.965 -24.438 -13.023 1 70.5 61 ALA A N 1
ATOM 506 C CA . ALA A 1 61 ? -7.461 -25.594 -13.773 1 70.5 61 ALA A CA 1
ATOM 507 C C . ALA A 1 61 ? -6.426 -26.062 -14.789 1 70.5 61 ALA A C 1
ATOM 509 O O . ALA A 1 61 ? -6.133 -27.266 -14.867 1 70.5 61 ALA A O 1
ATOM 510 N N . PRO A 1 62 ? -5.805 -25.156 -15.453 1 68.38 62 PRO A N 1
ATOM 511 C CA . PRO A 1 62 ? -4.848 -25.656 -16.438 1 68.38 62 PRO A CA 1
ATOM 512 C C . PRO A 1 62 ? -3.652 -26.359 -15.797 1 68.38 62 PRO A C 1
ATOM 514 O O . PRO A 1 62 ? -3.139 -27.344 -16.344 1 68.38 62 PRO A O 1
ATOM 517 N N . VAL A 1 63 ? -3.357 -25.953 -14.609 1 63.22 63 VAL A N 1
ATOM 518 C CA . VAL A 1 63 ? -2.193 -26.516 -13.938 1 63.22 63 VAL A CA 1
ATOM 519 C C . VAL A 1 63 ? -2.52 -27.922 -13.43 1 63.22 63 VAL A C 1
ATOM 521 O O . VAL A 1 63 ? -1.682 -28.828 -13.492 1 63.22 63 VAL A O 1
ATOM 524 N N . THR A 1 64 ? -3.74 -28.156 -13.102 1 63.19 64 THR A N 1
ATOM 525 C CA . THR A 1 64 ? -4.156 -29.438 -12.57 1 63.19 64 THR A CA 1
ATOM 526 C C . THR A 1 64 ? -4.25 -30.484 -13.68 1 63.19 64 THR A C 1
ATOM 528 O O . THR A 1 64 ? -3.898 -31.641 -13.477 1 63.19 64 THR A O 1
ATOM 531 N N . VAL A 1 65 ? -4.699 -30.094 -14.727 1 62.75 65 VAL A N 1
ATOM 532 C CA . VAL A 1 65 ? -4.898 -31.031 -15.82 1 62.75 65 VAL A CA 1
ATOM 533 C C . VAL A 1 65 ? -3.551 -31.469 -16.391 1 62.75 65 VAL A C 1
ATOM 535 O O . VAL A 1 65 ? -3.365 -32.625 -16.766 1 62.75 65 VAL A O 1
ATOM 538 N N . LEU A 1 66 ? -2.732 -30.469 -16.375 1 59.09 66 LEU A N 1
ATOM 539 C CA . LEU A 1 66 ? -1.396 -30.812 -16.828 1 59.09 66 LEU A CA 1
ATOM 540 C C . LEU A 1 66 ? -0.788 -31.922 -15.969 1 59.09 66 LEU A C 1
ATOM 542 O O . LEU A 1 66 ? -0.089 -32.812 -16.484 1 59.09 66 LEU A O 1
ATOM 546 N N . GLY A 1 67 ? -1.249 -31.938 -14.68 1 55.38 67 GLY A N 1
ATOM 547 C CA . GLY A 1 67 ? -0.787 -32.969 -13.766 1 55.38 67 GLY A CA 1
ATOM 548 C C . GLY A 1 67 ? -1.452 -34.312 -14 1 55.38 67 GLY A C 1
ATOM 549 O O . GLY A 1 67 ? -0.805 -35.344 -13.898 1 55.38 67 GLY A O 1
ATOM 550 N N . THR A 1 68 ? -2.744 -34.344 -14.492 1 56.47 68 THR A N 1
ATOM 551 C CA . THR A 1 68 ? -3.492 -35.594 -14.672 1 56.47 68 THR A CA 1
ATOM 552 C C . THR A 1 68 ? -3.109 -36.281 -15.984 1 56.47 68 THR A C 1
ATOM 554 O O . THR A 1 68 ? -3.236 -37.5 -16.125 1 56.47 68 THR A O 1
ATOM 557 N N . LEU A 1 69 ? -2.91 -35.531 -17.016 1 55.03 69 LEU A N 1
ATOM 558 C CA . LEU A 1 69 ? -2.506 -36.094 -18.312 1 55.03 69 LEU A CA 1
ATOM 559 C C . LEU A 1 69 ? -1.316 -37.031 -18.156 1 55.03 69 LEU A C 1
ATOM 561 O O . LEU A 1 69 ? -1.146 -37.938 -18.953 1 55.03 69 LEU A O 1
ATOM 565 N N . SER A 1 70 ? -0.651 -36.938 -17.109 1 46.97 70 SER A N 1
ATOM 566 C CA . SER A 1 70 ? 0.575 -37.719 -16.891 1 46.97 70 SER A CA 1
ATOM 567 C C . SER A 1 70 ? 0.272 -39.188 -16.609 1 46.97 70 SER A C 1
ATOM 569 O O . SER A 1 70 ? 1.13 -40.031 -16.812 1 46.97 70 SER A O 1
ATOM 571 N N . VAL A 1 71 ? -0.998 -39.469 -16.281 1 44.53 71 VAL A N 1
ATOM 572 C CA . VAL A 1 71 ? -1.2 -40.844 -15.789 1 44.53 71 VAL A CA 1
ATOM 573 C C . VAL A 1 71 ? -1.871 -41.688 -16.859 1 44.53 71 VAL A C 1
ATOM 575 O O . VAL A 1 71 ? -3.084 -41.594 -17.062 1 44.53 71 VAL A O 1
ATOM 578 N N . GLY A 1 72 ? -1.176 -42.375 -17.844 1 46.25 72 GLY A N 1
ATOM 579 C CA . GLY A 1 72 ? -1.462 -43.625 -18.547 1 46.25 72 GLY A CA 1
ATOM 580 C C . GLY A 1 72 ? -2.342 -43.406 -19.766 1 46.25 72 GLY A C 1
ATOM 581 O O . GLY A 1 72 ? -3.084 -44.312 -20.156 1 46.25 72 GLY A O 1
ATOM 582 N N . SER A 1 73 ? -2.373 -42.312 -20.469 1 52.59 73 SER A N 1
ATOM 583 C CA . SER A 1 73 ? -3.49 -42.281 -21.406 1 52.59 73 SER A CA 1
ATOM 584 C C . SER A 1 73 ? -3.062 -42.781 -22.781 1 52.59 73 SER A C 1
ATOM 586 O O . SER A 1 73 ? -1.882 -42.719 -23.141 1 52.59 73 SER A O 1
ATOM 588 N N . THR A 1 74 ? -3.721 -43.656 -23.422 1 58.06 74 THR A N 1
ATOM 589 C CA . THR A 1 74 ? -3.641 -44.094 -24.812 1 58.06 74 THR A CA 1
ATOM 590 C C . THR A 1 74 ? -3.49 -42.906 -25.75 1 58.06 74 THR A C 1
ATOM 592 O O . THR A 1 74 ? -3.883 -41.781 -25.406 1 58.06 74 THR A O 1
ATOM 595 N N . PRO A 1 75 ? -2.662 -43.062 -26.844 1 60.12 75 PRO A N 1
ATOM 596 C CA . PRO A 1 75 ? -2.426 -41.969 -27.781 1 60.12 75 PRO A CA 1
ATOM 597 C C . PRO A 1 75 ? -3.697 -41.219 -28.109 1 60.12 75 PRO A C 1
ATOM 599 O O . PRO A 1 75 ? -3.654 -39.969 -28.266 1 60.12 75 PRO A O 1
ATOM 602 N N . GLN A 1 76 ? -4.75 -41.906 -28.391 1 61.56 76 GLN A N 1
ATOM 603 C CA . GLN A 1 76 ? -6.004 -41.219 -28.703 1 61.56 76 GLN A CA 1
ATOM 604 C C . GLN A 1 76 ? -6.469 -40.344 -27.547 1 61.56 76 GLN A C 1
ATOM 606 O O . GLN A 1 76 ? -6.953 -39.219 -27.75 1 61.56 76 GLN A O 1
ATOM 611 N N . LYS A 1 77 ? -6.285 -40.812 -26.469 1 69.06 77 LYS A N 1
ATOM 612 C CA . LYS A 1 77 ? -6.648 -40.062 -25.266 1 69.06 77 LYS A CA 1
ATOM 613 C C . LYS A 1 77 ? -5.707 -38.906 -25.062 1 69.06 77 LYS A C 1
ATOM 615 O O . LYS A 1 77 ? -6.117 -37.844 -24.531 1 69.06 77 LYS A O 1
ATOM 620 N N . GLU A 1 78 ? -4.57 -39.125 -25.703 1 68.81 78 GLU A N 1
ATOM 621 C CA . GLU A 1 78 ? -3.594 -38.031 -25.562 1 68.81 78 GLU A CA 1
ATOM 622 C C . GLU A 1 78 ? -3.988 -36.844 -26.406 1 68.81 78 GLU A C 1
ATOM 624 O O . GLU A 1 78 ? -3.82 -35.688 -25.984 1 68.81 78 GLU A O 1
ATOM 629 N N . GLN A 1 79 ? -4.523 -37.156 -27.594 1 74.25 79 GLN A N 1
ATOM 630 C CA . GLN A 1 79 ? -4.918 -36.062 -28.469 1 74.25 79 GLN A CA 1
ATOM 631 C C . GLN A 1 79 ? -6.109 -35.281 -27.891 1 74.25 79 GLN A C 1
ATOM 633 O O . GLN A 1 79 ? -6.156 -34.062 -27.953 1 74.25 79 GLN A O 1
ATOM 638 N N . LEU A 1 80 ? -6.969 -36 -27.359 1 78.5 80 LEU A N 1
ATOM 639 C CA . LEU A 1 80 ? -8.141 -35.344 -26.766 1 78.5 80 LEU A CA 1
ATOM 640 C C . LEU A 1 80 ? -7.754 -34.562 -25.531 1 78.5 80 LEU A C 1
ATOM 642 O O . LEU A 1 80 ? -8.273 -33.469 -25.297 1 78.5 80 LEU A O 1
ATOM 646 N N . VAL A 1 81 ? -6.902 -35.062 -24.891 1 76.19 81 VAL A N 1
ATOM 647 C CA . VAL A 1 81 ? -6.477 -34.406 -23.656 1 76.19 81 VAL A CA 1
ATOM 648 C C . VAL A 1 81 ? -5.699 -33.156 -24 1 76.19 81 VAL A C 1
ATOM 650 O O . VAL A 1 81 ? -5.84 -32.125 -23.344 1 76.19 81 VAL A O 1
ATOM 653 N N . THR A 1 82 ? -4.961 -33.188 -25.047 1 75.25 82 THR A N 1
ATOM 654 C CA . THR A 1 82 ? -4.23 -32 -25.469 1 75.25 82 THR A CA 1
ATOM 655 C C . THR A 1 82 ? -5.199 -30.906 -25.906 1 75.25 82 THR A C 1
ATOM 657 O O . THR A 1 82 ? -4.969 -29.719 -25.641 1 75.25 82 THR A O 1
ATOM 660 N N . LEU A 1 83 ? -6.242 -31.312 -26.609 1 83.62 83 LEU A N 1
ATOM 661 C CA . LEU A 1 83 ? -7.27 -30.344 -27 1 83.62 83 LEU A CA 1
ATOM 662 C C . LEU A 1 83 ? -7.949 -29.734 -25.781 1 83.62 83 LEU A C 1
ATOM 664 O O . LEU A 1 83 ? -8.188 -28.531 -25.734 1 83.62 83 LEU A O 1
ATOM 668 N N . TRP A 1 84 ? -8.211 -30.531 -24.859 1 83.88 84 TRP A N 1
ATOM 669 C CA . TRP A 1 84 ? -8.875 -30.031 -23.656 1 83.88 84 TRP A CA 1
ATOM 670 C C . TRP A 1 84 ? -7.949 -29.141 -22.844 1 83.88 84 TRP A C 1
ATOM 672 O O . TRP A 1 84 ? -8.391 -28.156 -22.234 1 83.88 84 TRP A O 1
ATOM 682 N N . VAL A 1 85 ? -6.715 -29.406 -22.828 1 78 85 VAL A N 1
ATOM 683 C CA . VAL A 1 85 ? -5.746 -28.531 -22.156 1 78 85 VAL A CA 1
ATOM 684 C C . VAL A 1 85 ? -5.688 -27.188 -22.859 1 78 85 VAL A C 1
ATOM 686 O O . VAL A 1 85 ? -5.578 -26.141 -22.203 1 78 85 VAL A O 1
ATOM 689 N N . ALA A 1 86 ? -5.793 -27.281 -24.078 1 82 86 ALA A N 1
ATOM 690 C CA . ALA A 1 86 ? -5.809 -26.031 -24.844 1 82 86 ALA A CA 1
ATOM 691 C C . ALA A 1 86 ? -7.02 -25.172 -24.469 1 82 86 ALA A C 1
ATOM 693 O O . ALA A 1 86 ? -6.918 -23.953 -24.359 1 82 86 ALA A O 1
ATOM 694 N N . PHE A 1 87 ? -8.094 -25.844 -24.281 1 87.75 87 PHE A N 1
ATOM 695 C CA . PHE A 1 87 ? -9.297 -25.125 -23.859 1 87.75 87 PHE A CA 1
ATOM 696 C C . PHE A 1 87 ? -9.117 -24.516 -22.469 1 87.75 87 PHE A C 1
ATOM 698 O O . PHE A 1 87 ? -9.562 -23.406 -22.219 1 87.75 87 PHE A O 1
ATOM 705 N N . MET A 1 88 ? -8.547 -25.219 -21.703 1 82.88 88 MET A N 1
ATOM 706 C CA . MET A 1 88 ? -8.352 -24.719 -20.344 1 82.88 88 MET A CA 1
ATOM 707 C C . MET A 1 88 ? -7.391 -23.531 -20.328 1 82.88 88 MET A C 1
ATOM 709 O O . MET A 1 88 ? -7.562 -22.594 -19.547 1 82.88 88 MET A O 1
ATOM 713 N N . LEU A 1 89 ? -6.465 -23.594 -21.172 1 80.19 89 LEU A N 1
ATOM 714 C CA . LEU A 1 89 ? -5.562 -22.453 -21.312 1 80.19 89 LEU A CA 1
ATOM 715 C C . LEU A 1 89 ? -6.297 -21.25 -21.875 1 80.19 89 LEU A C 1
ATOM 717 O O . LEU A 1 89 ? -6.008 -20.109 -21.5 1 80.19 89 LEU A O 1
ATOM 721 N N . LEU A 1 90 ? -7.141 -21.578 -22.688 1 86.5 90 LEU A N 1
ATOM 722 C CA . LEU A 1 90 ? -7.965 -20.516 -23.25 1 86.5 90 LEU A CA 1
ATOM 723 C C . LEU A 1 90 ? -8.812 -19.859 -22.172 1 86.5 90 LEU A C 1
ATOM 725 O O . LEU A 1 90 ? -8.969 -18.641 -22.141 1 86.5 90 LEU A O 1
ATOM 729 N N . HIS A 1 91 ? -9.297 -20.672 -21.328 1 84.62 91 HIS A N 1
ATOM 730 C CA . HIS A 1 91 ? -10.117 -20.156 -20.25 1 84.62 91 HIS A CA 1
ATOM 731 C C . HIS A 1 91 ? -9.273 -19.375 -19.234 1 84.62 91 HIS A C 1
ATOM 733 O O . HIS A 1 91 ? -9.758 -18.453 -18.594 1 84.62 91 HIS A O 1
ATOM 739 N N . ALA A 1 92 ? -8.008 -19.688 -19.141 1 78.44 92 ALA A N 1
ATOM 740 C CA . ALA A 1 92 ? -7.102 -19.016 -18.203 1 78.44 92 ALA A CA 1
ATOM 741 C C . ALA A 1 92 ? -6.652 -17.672 -18.766 1 78.44 92 ALA A C 1
ATOM 743 O O . ALA A 1 92 ? -6.141 -16.828 -18.016 1 78.44 92 ALA A O 1
ATOM 744 N N . GLY A 1 93 ? -6.812 -17.453 -20.062 1 79.38 93 GLY A N 1
ATOM 745 C CA . GLY A 1 93 ? -6.453 -16.188 -20.688 1 79.38 93 GLY A CA 1
ATOM 746 C C . GLY A 1 93 ? -7.371 -15.047 -20.297 1 79.38 93 GLY A C 1
ATOM 747 O O . GLY A 1 93 ? -7.211 -13.922 -20.781 1 79.38 93 GLY A O 1
ATOM 748 N N . MET A 1 94 ? -8.164 -15.164 -19.344 1 80.69 94 MET A N 1
ATOM 749 C CA . MET A 1 94 ? -9.047 -14.141 -18.781 1 80.69 94 MET A CA 1
ATOM 750 C C . MET A 1 94 ? -9.938 -13.539 -19.859 1 80.69 94 MET A C 1
ATOM 752 O O . MET A 1 94 ? -9.477 -13.258 -20.969 1 80.69 94 MET A O 1
ATOM 756 N N . PRO A 1 95 ? -11.086 -13.328 -19.594 1 88 95 PRO A N 1
ATOM 757 C CA . PRO A 1 95 ? -11.977 -12.695 -20.578 1 88 95 PRO A CA 1
ATOM 758 C C . PRO A 1 95 ? -11.688 -11.211 -20.766 1 88 95 PRO A C 1
ATOM 760 O O . PRO A 1 95 ? -10.883 -10.633 -20.031 1 88 95 PRO A O 1
ATOM 763 N N . ASP A 1 96 ? -12.305 -10.625 -21.672 1 87.69 96 ASP A N 1
ATOM 764 C CA . ASP A 1 96 ? -12.039 -9.234 -22.031 1 87.69 96 ASP A CA 1
ATOM 765 C C . ASP A 1 96 ? -12.484 -8.289 -20.906 1 87.69 96 ASP A C 1
ATOM 767 O O . ASP A 1 96 ? -11.93 -7.203 -20.75 1 87.69 96 ASP A O 1
ATOM 771 N N . ASN A 1 97 ? -13.438 -8.688 -20.188 1 87.75 97 ASN A N 1
ATOM 772 C CA . ASN A 1 97 ? -14 -7.777 -19.203 1 87.75 97 ASN A CA 1
ATOM 773 C C . ASN A 1 97 ? -13.453 -8.07 -17.797 1 87.75 97 ASN A C 1
ATOM 775 O O . ASN A 1 97 ? -13.945 -7.523 -16.812 1 87.75 97 ASN A O 1
ATOM 779 N N . PHE A 1 98 ? -12.438 -8.977 -17.734 1 87.5 98 PHE A N 1
ATOM 780 C CA . PHE A 1 98 ? -11.898 -9.32 -16.422 1 87.5 98 PHE A CA 1
ATOM 781 C C . PHE A 1 98 ? -10.43 -9.719 -16.516 1 87.5 98 PHE A C 1
ATOM 783 O O . PHE A 1 98 ? -10.109 -10.82 -16.953 1 87.5 98 PHE A O 1
ATOM 790 N N . THR A 1 99 ? -9.586 -8.922 -16.125 1 85.81 99 THR A N 1
ATOM 791 C CA . THR A 1 99 ? -8.172 -9.25 -16.188 1 85.81 99 THR A CA 1
ATOM 792 C C . THR A 1 99 ? -7.562 -9.297 -14.789 1 85.81 99 THR A C 1
ATOM 794 O O . THR A 1 99 ? -6.742 -10.164 -14.492 1 85.81 99 THR A O 1
ATOM 797 N N . ALA A 1 100 ? -7.902 -8.398 -13.984 1 87.88 100 ALA A N 1
ATOM 798 C CA . ALA A 1 100 ? -7.355 -8.32 -12.633 1 87.88 100 ALA A CA 1
ATOM 799 C C . ALA A 1 100 ? -8.469 -8.258 -11.594 1 87.88 100 ALA A C 1
ATOM 801 O O . ALA A 1 100 ? -9.438 -7.508 -11.758 1 87.88 100 ALA A O 1
ATOM 802 N N . TYR A 1 101 ? -8.336 -9.07 -10.609 1 85.94 101 TYR A N 1
ATOM 803 C CA . TYR A 1 101 ? -9.32 -9.016 -9.531 1 85.94 101 TYR A CA 1
ATOM 804 C C . TYR A 1 101 ? -8.977 -7.914 -8.531 1 85.94 101 TYR A C 1
ATOM 806 O O . TYR A 1 101 ? -9.859 -7.219 -8.039 1 85.94 101 TYR A O 1
ATOM 814 N N . SER A 1 102 ? -7.75 -7.855 -8.234 1 85.94 102 SER A N 1
ATOM 815 C CA . SER A 1 102 ? -7.289 -6.828 -7.312 1 85.94 102 SER A CA 1
ATOM 816 C C . SER A 1 102 ? -6.152 -6.008 -7.918 1 85.94 102 SER A C 1
ATOM 818 O O . SER A 1 102 ? -5.562 -6.406 -8.922 1 85.94 102 SER A O 1
ATOM 820 N N . LEU A 1 103 ? -5.91 -4.863 -7.309 1 87.69 103 LEU A N 1
ATOM 821 C CA . LEU A 1 103 ? -4.848 -3.994 -7.801 1 87.69 103 LEU A CA 1
ATOM 822 C C . LEU A 1 103 ? -3.486 -4.664 -7.656 1 87.69 103 LEU A C 1
ATOM 824 O O . LEU A 1 103 ? -2.584 -4.426 -8.461 1 87.69 103 LEU A O 1
ATOM 828 N N . GLU A 1 104 ? -3.322 -5.555 -6.703 1 82.12 104 GLU A N 1
ATOM 829 C CA . GLU A 1 104 ? -2.064 -6.254 -6.453 1 82.12 104 GLU A CA 1
ATOM 830 C C . GLU A 1 104 ? -1.694 -7.156 -7.629 1 82.12 104 GLU A C 1
ATOM 832 O O . GLU A 1 104 ? -0.514 -7.414 -7.871 1 82.12 104 GLU A O 1
ATOM 837 N N . ASP A 1 105 ? -2.689 -7.551 -8.359 1 84.38 105 ASP A N 1
ATOM 838 C CA . ASP A 1 105 ? -2.422 -8.375 -9.539 1 84.38 105 ASP A CA 1
ATOM 839 C C . ASP A 1 105 ? -1.693 -7.57 -10.617 1 84.38 105 ASP A C 1
ATOM 841 O O . ASP A 1 105 ? -0.806 -8.094 -11.289 1 84.38 105 ASP A O 1
ATOM 845 N N . THR A 1 106 ? -2.102 -6.363 -10.688 1 85.5 106 THR A N 1
ATOM 846 C CA . THR A 1 106 ? -1.467 -5.512 -11.688 1 85.5 106 THR A CA 1
ATOM 847 C C . THR A 1 106 ? -0.083 -5.07 -11.219 1 85.5 106 THR A C 1
ATOM 849 O O . THR A 1 106 ? 0.835 -4.926 -12.031 1 85.5 106 THR A O 1
ATOM 852 N N . VAL A 1 107 ? 0.067 -4.953 -9.914 1 81.62 107 VAL A N 1
ATOM 853 C CA . VAL A 1 107 ? 1.349 -4.52 -9.367 1 81.62 107 VAL A CA 1
ATOM 854 C C . VAL A 1 107 ? 2.381 -5.633 -9.531 1 81.62 107 VAL A C 1
ATOM 856 O O . VAL A 1 107 ? 3.559 -5.367 -9.781 1 81.62 107 VAL A O 1
ATOM 859 N N . LEU A 1 108 ? 1.93 -6.875 -9.492 1 76.81 108 LEU A N 1
ATOM 860 C CA . LEU A 1 108 ? 2.82 -8.023 -9.641 1 76.81 108 LEU A CA 1
ATOM 861 C C . LEU A 1 108 ? 2.857 -8.492 -11.094 1 76.81 108 LEU A C 1
ATOM 863 O O . LEU A 1 108 ? 3.09 -9.672 -11.359 1 76.81 108 LEU A O 1
ATOM 867 N N . SER A 1 109 ? 2.629 -7.602 -11.93 1 80.12 109 SER A N 1
ATOM 868 C CA . SER A 1 109 ? 2.547 -7.941 -13.344 1 80.12 109 SER A CA 1
ATOM 869 C C . SER A 1 109 ? 3.863 -8.523 -13.852 1 80.12 109 SER A C 1
ATOM 871 O O . SER A 1 109 ? 3.869 -9.43 -14.688 1 80.12 109 SER A O 1
ATOM 873 N N . ARG A 1 110 ? 4.945 -8.125 -13.305 1 77.94 110 ARG A N 1
ATOM 874 C CA . ARG A 1 110 ? 6.23 -8.641 -13.758 1 77.94 110 ARG A CA 1
ATOM 875 C C . ARG A 1 110 ? 6.414 -10.102 -13.359 1 77.94 110 ARG A C 1
ATOM 877 O O . ARG A 1 110 ? 6.98 -10.891 -14.117 1 77.94 110 ARG A O 1
ATOM 884 N N . ARG A 1 111 ? 6 -10.375 -12.234 1 81 111 ARG A N 1
ATOM 885 C CA . ARG A 1 111 ? 6.047 -11.773 -11.805 1 81 111 ARG A CA 1
ATOM 886 C C . ARG A 1 111 ? 5.133 -12.641 -12.656 1 81 111 ARG A C 1
ATOM 888 O O . ARG A 1 111 ? 5.492 -13.766 -13.008 1 81 111 ARG A O 1
ATOM 895 N N . GLN A 1 112 ? 4.027 -12.109 -12.977 1 78.5 112 GLN A N 1
ATOM 896 C CA . GLN A 1 112 ? 3.096 -12.859 -13.812 1 78.5 112 GLN A CA 1
ATOM 897 C C . GLN A 1 112 ? 3.623 -13 -15.234 1 78.5 112 GLN A C 1
ATOM 899 O O . GLN A 1 112 ? 3.4 -14.023 -15.883 1 78.5 112 GLN A O 1
ATOM 904 N N . GLN A 1 113 ? 4.355 -12.016 -15.656 1 83.69 113 GLN A N 1
ATOM 905 C CA . GLN A 1 113 ? 4.977 -12.109 -16.969 1 83.69 113 GLN A CA 1
ATOM 906 C C . GLN A 1 113 ? 6.012 -13.234 -17.016 1 83.69 113 GLN A C 1
ATOM 908 O O . GLN A 1 113 ? 6.066 -14 -17.984 1 83.69 113 GLN A O 1
ATOM 913 N N . ALA A 1 114 ? 6.715 -13.281 -15.93 1 78.62 114 ALA A N 1
ATOM 914 C CA . ALA A 1 114 ? 7.688 -14.367 -15.852 1 78.62 114 ALA A CA 1
ATOM 915 C C . ALA A 1 114 ? 6.988 -15.727 -15.797 1 78.62 114 ALA A C 1
ATOM 917 O O . ALA A 1 114 ? 7.457 -16.688 -16.406 1 78.62 114 ALA A O 1
ATOM 918 N N . GLY A 1 115 ? 5.879 -15.711 -15.195 1 74.25 115 GLY A N 1
ATOM 919 C CA . GLY A 1 115 ? 5.09 -16.938 -15.133 1 74.25 115 GLY A CA 1
ATOM 920 C C . GLY A 1 115 ? 4.508 -17.344 -16.469 1 74.25 115 GLY A C 1
ATOM 921 O O . GLY A 1 115 ? 4.434 -18.531 -16.797 1 74.25 115 GLY A O 1
ATOM 922 N N . VAL A 1 116 ? 4.199 -16.344 -17.312 1 75.81 116 VAL A N 1
ATOM 923 C CA . VAL A 1 116 ? 3.635 -16.609 -18.641 1 75.81 116 VAL A CA 1
ATOM 924 C C . VAL A 1 116 ? 4.699 -17.234 -19.531 1 75.81 116 VAL A C 1
ATOM 926 O O . VAL A 1 116 ? 4.41 -18.172 -20.281 1 75.81 116 VAL A O 1
ATOM 929 N N . TRP A 1 117 ? 5.867 -16.781 -19.359 1 76.25 117 TRP A N 1
ATOM 930 C CA . TRP A 1 117 ? 6.949 -17.344 -20.156 1 76.25 117 TRP A CA 1
ATOM 931 C C . TRP A 1 117 ? 7.195 -18.797 -19.797 1 76.25 117 TRP A C 1
ATOM 933 O O . TRP A 1 117 ? 7.395 -19.641 -20.672 1 76.25 117 TRP A O 1
ATOM 943 N N . TYR A 1 118 ? 7.059 -18.984 -18.625 1 70.81 118 TYR A N 1
ATOM 944 C CA . TYR A 1 118 ? 7.266 -20.359 -18.172 1 70.81 118 TYR A CA 1
ATOM 945 C C . TYR A 1 118 ? 6.109 -21.25 -18.594 1 70.81 118 TYR A C 1
ATOM 947 O O . TYR A 1 118 ? 6.32 -22.375 -19.031 1 70.81 118 TYR A O 1
ATOM 955 N N . GLN A 1 119 ? 4.961 -20.75 -18.5 1 70.75 119 GLN A N 1
ATOM 956 C CA . GLN A 1 119 ? 3.779 -21.547 -18.828 1 70.75 119 GLN A CA 1
ATOM 957 C C . GLN A 1 119 ? 3.668 -21.766 -20.344 1 70.75 119 GLN A C 1
ATOM 959 O O . GLN A 1 119 ? 3.129 -22.781 -20.781 1 70.75 119 GLN A O 1
ATOM 964 N N . LEU A 1 120 ? 4.266 -20.828 -21.062 1 72.5 120 LEU A N 1
ATOM 965 C CA . LEU A 1 120 ? 4.156 -20.953 -22.516 1 72.5 120 LEU A CA 1
ATOM 966 C C . LEU A 1 120 ? 5.309 -21.781 -23.078 1 72.5 120 LEU A C 1
ATOM 968 O O . LEU A 1 120 ? 5.125 -22.547 -24.031 1 72.5 120 LEU A O 1
ATOM 972 N N . LEU A 1 121 ? 6.457 -21.609 -22.375 1 67.81 121 LEU A N 1
ATOM 973 C CA . LEU A 1 121 ? 7.656 -22.203 -22.953 1 67.81 121 LEU A CA 1
ATOM 974 C C . LEU A 1 121 ? 8.062 -23.469 -22.203 1 67.81 121 LEU A C 1
ATOM 976 O O . LEU A 1 121 ? 8.945 -24.203 -22.656 1 67.81 121 LEU A O 1
ATOM 980 N N . GLY A 1 122 ? 7.445 -23.688 -21.188 1 61.62 122 GLY A N 1
ATOM 981 C CA . GLY A 1 122 ? 7.824 -24.891 -20.453 1 61.62 122 GLY A CA 1
ATOM 982 C C . GLY A 1 122 ? 7.598 -26.172 -21.234 1 61.62 122 GLY A C 1
ATOM 983 O O . GLY A 1 122 ? 6.891 -26.172 -22.25 1 61.62 122 GLY A O 1
ATOM 984 N N . SER A 1 123 ? 8.305 -27.188 -21.047 1 55.56 123 SER A N 1
ATOM 985 C CA . SER A 1 123 ? 8.312 -28.438 -21.797 1 55.56 123 SER A CA 1
ATOM 986 C C . SER A 1 123 ? 6.898 -29 -21.969 1 55.56 123 SER A C 1
ATOM 988 O O . SER A 1 123 ? 6.574 -29.578 -23 1 55.56 123 SER A O 1
ATOM 990 N N . ALA A 1 124 ? 6.125 -28.906 -20.922 1 59.03 124 ALA A N 1
ATOM 991 C CA . ALA A 1 124 ? 4.746 -29.375 -21.016 1 59.03 124 ALA A CA 1
ATOM 992 C C . ALA A 1 124 ? 3.791 -28.219 -21.312 1 59.03 124 ALA A C 1
ATOM 994 O O . ALA A 1 124 ? 2.633 -28.234 -20.891 1 59.03 124 ALA A O 1
ATOM 995 N N . SER A 1 125 ? 4.547 -27.312 -22.203 1 62.84 125 SER A N 1
ATOM 996 C CA . SER A 1 125 ? 3.783 -26.094 -22.422 1 62.84 125 SER A CA 1
ATOM 997 C C . SER A 1 125 ? 3.189 -26.062 -23.828 1 62.84 125 SER A C 1
ATOM 999 O O . SER A 1 125 ? 3.527 -26.906 -24.672 1 62.84 125 SER A O 1
ATOM 1001 N N . PRO A 1 126 ? 2.266 -25.234 -24 1 68.31 126 PRO A N 1
ATOM 1002 C CA . PRO A 1 126 ? 1.498 -25.172 -25.25 1 68.31 126 PRO A CA 1
ATOM 1003 C C . PRO A 1 126 ? 2.369 -24.859 -26.453 1 68.31 126 PRO A C 1
ATOM 1005 O O . PRO A 1 126 ? 2.137 -25.391 -27.547 1 68.31 126 PRO A O 1
ATOM 1008 N N . PHE A 1 127 ? 3.467 -24.234 -26.25 1 74.56 127 PHE A N 1
ATOM 1009 C CA . PHE A 1 127 ? 4.23 -23.797 -27.406 1 74.56 127 PHE A CA 1
ATOM 1010 C C . PHE A 1 127 ? 5.008 -24.953 -28.016 1 74.56 127 PHE A C 1
ATOM 1012 O O . PHE A 1 127 ? 4.938 -25.188 -29.219 1 74.56 127 PHE A O 1
ATOM 1019 N N . PRO A 1 128 ? 5.617 -25.688 -27.203 1 69.69 128 PRO A N 1
ATOM 1020 C CA . PRO A 1 128 ? 6.273 -26.859 -27.781 1 69.69 128 PRO A CA 1
ATOM 1021 C C . PRO A 1 128 ? 5.285 -27.859 -28.391 1 69.69 128 PRO A C 1
ATOM 1023 O O . PRO A 1 128 ? 5.586 -28.484 -29.406 1 69.69 128 PRO A O 1
ATOM 1026 N N . PHE A 1 129 ? 4.156 -27.953 -27.828 1 71.5 129 PHE A N 1
ATOM 1027 C CA . PHE A 1 129 ? 3.127 -28.828 -28.375 1 71.5 129 PHE A CA 1
ATOM 1028 C C . PHE A 1 129 ? 2.676 -28.328 -29.75 1 71.5 129 PHE A C 1
ATOM 1030 O O . PHE A 1 129 ? 2.439 -29.141 -30.656 1 71.5 129 PHE A O 1
ATOM 1037 N N . LEU A 1 130 ? 2.555 -27.078 -29.828 1 76.94 130 LEU A N 1
ATOM 1038 C CA . LEU A 1 130 ? 2.146 -26.484 -31.109 1 76.94 130 LEU A CA 1
ATOM 1039 C C . LEU A 1 130 ? 3.191 -26.75 -32.188 1 76.94 130 LEU A C 1
ATOM 1041 O O . LEU A 1 130 ? 2.848 -27.094 -33.312 1 76.94 130 LEU A O 1
ATOM 1045 N N . LEU A 1 131 ? 4.395 -26.672 -31.766 1 75.56 131 LEU A N 1
ATOM 1046 C CA . LEU A 1 131 ? 5.473 -26.906 -32.719 1 75.56 131 LEU A CA 1
ATOM 1047 C C . LEU A 1 131 ? 5.523 -28.359 -33.156 1 75.56 131 LEU A C 1
ATOM 1049 O O . LEU A 1 131 ? 5.758 -28.656 -34.344 1 75.56 131 LEU A O 1
ATOM 1053 N N . LYS A 1 132 ? 5.309 -29.203 -32.281 1 72.5 132 LYS A N 1
ATOM 1054 C CA . LYS A 1 132 ? 5.281 -30.625 -32.594 1 72.5 132 LYS A CA 1
ATOM 1055 C C . LYS A 1 132 ? 4.117 -30.969 -33.531 1 72.5 132 LYS A C 1
ATOM 1057 O O . LYS A 1 132 ? 4.273 -31.734 -34.469 1 72.5 132 LYS A O 1
ATOM 1062 N N . ASN A 1 133 ? 3.025 -30.391 -33.219 1 75.25 133 ASN A N 1
ATOM 1063 C CA . ASN A 1 133 ? 1.853 -30.609 -34.062 1 75.25 133 ASN A CA 1
ATOM 1064 C C . ASN A 1 133 ? 2.076 -30.125 -35.469 1 75.25 133 ASN A C 1
ATOM 1066 O O . ASN A 1 133 ? 1.771 -30.828 -36.438 1 75.25 133 ASN A O 1
ATOM 1070 N N . ILE A 1 134 ? 2.629 -28.984 -35.5 1 74.88 134 ILE A N 1
ATOM 1071 C CA . ILE A 1 134 ? 2.85 -28.391 -36.812 1 74.88 134 ILE A CA 1
ATOM 1072 C C . ILE A 1 134 ? 3.852 -29.234 -37.594 1 74.88 134 ILE A C 1
ATOM 1074 O O . ILE A 1 134 ? 3.65 -29.5 -38.781 1 74.88 134 ILE A O 1
ATOM 1078 N N . SER A 1 135 ? 4.871 -29.734 -36.938 1 72.12 135 SER A N 1
ATOM 1079 C CA . SER A 1 135 ? 5.863 -30.578 -37.594 1 72.12 135 SER A CA 1
ATOM 1080 C C . SER A 1 135 ? 5.246 -31.891 -38.062 1 72.12 135 SER A C 1
ATOM 1082 O O . SER A 1 135 ? 5.559 -32.375 -39.156 1 72.12 135 SER A O 1
ATOM 1084 N N . PHE A 1 136 ? 4.406 -32.375 -37.281 1 71.19 136 PHE A N 1
ATOM 1085 C CA . PHE A 1 136 ? 3.756 -33.625 -37.594 1 71.19 136 PHE A CA 1
ATOM 1086 C C . PHE A 1 136 ? 2.814 -33.469 -38.781 1 71.19 136 PHE A C 1
ATOM 1088 O O . PHE A 1 136 ? 2.748 -34.312 -39.656 1 71.19 136 PHE A O 1
ATOM 1095 N N . ILE A 1 137 ? 2.092 -32.375 -38.781 1 70.62 137 ILE A N 1
ATOM 1096 C CA . ILE A 1 137 ? 1.157 -32.094 -39.875 1 70.62 137 ILE A CA 1
ATOM 1097 C C . ILE A 1 137 ? 1.922 -31.953 -41.188 1 70.62 137 ILE A C 1
ATOM 1099 O O . ILE A 1 137 ? 1.492 -32.469 -42.219 1 70.62 137 ILE A O 1
ATOM 1103 N N . ILE A 1 138 ? 3.025 -31.312 -41 1 67.81 138 ILE A N 1
ATOM 1104 C CA . ILE A 1 138 ? 3.83 -31.078 -42.219 1 67.81 138 ILE A CA 1
ATOM 1105 C C . ILE A 1 138 ? 4.41 -32.406 -42.688 1 67.81 138 ILE A C 1
ATOM 1107 O O . ILE A 1 138 ? 4.453 -32.656 -43.906 1 67.81 138 ILE A O 1
ATOM 1111 N N . SER A 1 139 ? 4.809 -33.312 -41.781 1 65.38 139 SER A N 1
ATOM 1112 C CA . SER A 1 139 ? 5.496 -34.562 -42.156 1 65.38 139 SER A CA 1
ATOM 1113 C C . SER A 1 139 ? 4.508 -35.625 -42.562 1 65.38 139 SER A C 1
ATOM 1115 O O . SER A 1 139 ? 4.766 -36.375 -43.531 1 65.38 139 SER A O 1
ATOM 1117 N N . ASN A 1 140 ? 3.543 -35.938 -41.688 1 64.94 140 ASN A N 1
ATOM 1118 C CA . ASN A 1 140 ? 2.734 -37.125 -41.906 1 64.94 140 ASN A CA 1
ATOM 1119 C C . ASN A 1 140 ? 1.409 -36.812 -42.594 1 64.94 140 ASN A C 1
ATOM 1121 O O . ASN A 1 140 ? 0.594 -37.688 -42.844 1 64.94 140 ASN A O 1
ATOM 1125 N N . GLY A 1 141 ? 1.244 -35.719 -42.969 1 61.22 141 GLY A N 1
ATOM 1126 C CA . GLY A 1 141 ? -0.028 -35.344 -43.594 1 61.22 141 GLY A CA 1
ATOM 1127 C C . GLY A 1 141 ? -1.078 -34.938 -42.562 1 61.22 141 GLY A C 1
ATOM 1128 O O . GLY A 1 141 ? -0.902 -35.188 -41.344 1 61.22 141 GLY A O 1
ATOM 1129 N N . GLY A 1 142 ? -2.223 -34.281 -42.812 1 61.66 142 GLY A N 1
ATOM 1130 C CA . GLY A 1 142 ? -3.164 -33.438 -42.094 1 61.66 142 GLY A CA 1
ATOM 1131 C C . GLY A 1 142 ? -4.105 -34.219 -41.188 1 61.66 142 GLY A C 1
ATOM 1132 O O . GLY A 1 142 ? -4.992 -34.938 -41.688 1 61.66 142 GLY A O 1
ATOM 1133 N N . ASP A 1 143 ? -3.672 -34.75 -39.969 1 73.44 143 ASP A N 1
ATOM 1134 C CA . ASP A 1 143 ? -4.684 -35.219 -39.031 1 73.44 143 ASP A CA 1
ATOM 1135 C C . ASP A 1 143 ? -5.543 -34.062 -38.531 1 73.44 143 ASP A C 1
ATOM 1137 O O . ASP A 1 143 ? -5.02 -33.031 -38.094 1 73.44 143 ASP A O 1
ATOM 1141 N N . ALA A 1 144 ? -6.867 -34.188 -38.906 1 78.12 144 ALA A N 1
ATOM 1142 C CA . ALA A 1 144 ? -7.832 -33.125 -38.625 1 78.12 144 ALA A CA 1
ATOM 1143 C C . ALA A 1 144 ? -7.82 -32.812 -37.125 1 78.12 144 ALA A C 1
ATOM 1145 O O . ALA A 1 144 ? -7.957 -31.641 -36.75 1 78.12 144 ALA A O 1
ATOM 1146 N N . MET A 1 145 ? -7.574 -33.75 -36.375 1 82.69 145 MET A N 1
ATOM 1147 C CA . MET A 1 145 ? -7.602 -33.531 -34.938 1 82.69 145 MET A CA 1
ATOM 1148 C C . MET A 1 145 ? -6.391 -32.719 -34.5 1 82.69 145 MET A C 1
ATOM 1150 O O . MET A 1 145 ? -6.496 -31.859 -33.594 1 82.69 145 MET A O 1
ATOM 1154 N N . LEU A 1 146 ? -5.355 -32.969 -35.156 1 83.75 146 LEU A N 1
ATOM 1155 C CA . LEU A 1 146 ? -4.164 -32.156 -34.844 1 83.75 146 LEU A CA 1
ATOM 1156 C C . LEU A 1 146 ? -4.332 -30.734 -35.344 1 83.75 146 LEU A C 1
ATOM 1158 O O . LEU A 1 146 ? -3.811 -29.797 -34.719 1 83.75 146 LEU A O 1
ATOM 1162 N N . GLY A 1 147 ? -5.078 -30.625 -36.406 1 85.06 147 GLY A N 1
ATOM 1163 C CA . GLY A 1 147 ? -5.375 -29.281 -36.875 1 85.06 147 GLY A CA 1
ATOM 1164 C C . GLY A 1 147 ? -6.254 -28.484 -35.938 1 85.06 147 GLY A C 1
ATOM 1165 O O . GLY A 1 147 ? -5.992 -27.312 -35.656 1 85.06 147 GLY A O 1
ATOM 1166 N N . VAL A 1 148 ? -7.258 -29.156 -35.406 1 89.12 148 VAL A N 1
ATOM 1167 C CA . VAL A 1 148 ? -8.156 -28.516 -34.438 1 89.12 148 VAL A CA 1
ATOM 1168 C C . VAL A 1 148 ? -7.379 -28.109 -33.188 1 89.12 148 VAL A C 1
ATOM 1170 O O . VAL A 1 148 ? -7.488 -26.969 -32.719 1 89.12 148 VAL A O 1
ATOM 1173 N N . SER A 1 149 ? -6.602 -29 -32.719 1 86.88 149 SER A N 1
ATOM 1174 C CA . SER A 1 149 ? -5.824 -28.734 -31.516 1 86.88 149 SER A CA 1
ATOM 1175 C C . SER A 1 149 ? -4.832 -27.594 -31.734 1 86.88 149 SER A C 1
ATOM 1177 O O . SER A 1 149 ? -4.602 -26.781 -30.844 1 86.88 149 SER A O 1
ATOM 1179 N N . SER A 1 150 ? -4.27 -27.547 -32.906 1 88 150 SER A N 1
ATOM 1180 C CA . SER A 1 150 ? -3.301 -26.5 -33.188 1 88 150 SER A CA 1
ATOM 1181 C C . SER A 1 150 ? -3.971 -25.141 -33.25 1 88 150 SER A C 1
ATOM 1183 O O . SER A 1 150 ? -3.426 -24.141 -32.781 1 88 150 SER A O 1
ATOM 1185 N N . LEU A 1 151 ? -5.102 -25.094 -33.781 1 90.06 151 LEU A N 1
ATOM 1186 C CA . LEU A 1 151 ? -5.809 -23.828 -33.875 1 90.06 151 LEU A CA 1
ATOM 1187 C C . LEU A 1 151 ? -6.238 -23.328 -32.5 1 90.06 151 LEU A C 1
ATOM 1189 O O . LEU A 1 151 ? -6.086 -22.141 -32.188 1 90.06 151 LEU A O 1
ATOM 1193 N N . VAL A 1 152 ? -6.738 -24.219 -31.734 1 91 152 VAL A N 1
ATOM 1194 C CA . VAL A 1 152 ? -7.184 -23.844 -30.406 1 91 152 VAL A CA 1
ATOM 1195 C C . VAL A 1 152 ? -5.977 -23.438 -29.562 1 91 152 VAL A C 1
ATOM 1197 O O . VAL A 1 152 ? -6.051 -22.484 -28.781 1 91 152 VAL A O 1
ATOM 1200 N N . LEU A 1 153 ? -4.914 -24.109 -29.734 1 88.44 153 LEU A N 1
ATOM 1201 C CA . LEU A 1 153 ? -3.697 -23.766 -29 1 88.44 153 LEU A CA 1
ATOM 1202 C C . LEU A 1 153 ? -3.17 -22.406 -29.422 1 88.44 153 LEU A C 1
ATOM 1204 O O . LEU A 1 153 ? -2.703 -21.625 -28.578 1 88.44 153 LEU A O 1
ATOM 1208 N N . LEU A 1 154 ? -3.268 -22.141 -30.625 1 88.81 154 LEU A N 1
ATOM 1209 C CA . LEU A 1 154 ? -2.832 -20.828 -31.109 1 88.81 154 LEU A CA 1
ATOM 1210 C C . LEU A 1 154 ? -3.699 -19.719 -30.531 1 88.81 154 LEU A C 1
ATOM 1212 O O . LEU A 1 154 ? -3.188 -18.672 -30.125 1 88.81 154 LEU A O 1
ATOM 1216 N N . MET A 1 155 ? -4.922 -19.953 -30.5 1 91 155 MET A N 1
ATOM 1217 C CA . MET A 1 155 ? -5.84 -18.984 -29.906 1 91 155 MET A CA 1
ATOM 1218 C C . MET A 1 155 ? -5.594 -18.844 -28.406 1 91 155 MET A C 1
ATOM 1220 O O . MET A 1 155 ? -5.641 -17.734 -27.875 1 91 155 MET A O 1
ATOM 1224 N N . ALA A 1 156 ? -5.348 -19.922 -27.828 1 88 156 ALA A N 1
ATOM 1225 C CA . ALA A 1 156 ? -5.102 -19.906 -26.391 1 88 156 ALA A CA 1
ATOM 1226 C C . ALA A 1 156 ? -3.836 -19.109 -26.062 1 88 156 ALA A C 1
ATOM 1228 O O . ALA A 1 156 ? -3.828 -18.297 -25.125 1 88 156 ALA A O 1
ATOM 1229 N N . ILE A 1 157 ? -2.842 -19.297 -26.812 1 86.25 157 ILE A N 1
ATOM 1230 C CA . ILE A 1 157 ? -1.587 -18.594 -26.609 1 86.25 157 ILE A CA 1
ATOM 1231 C C . ILE A 1 157 ? -1.796 -17.094 -26.844 1 86.25 157 ILE A C 1
ATOM 1233 O O . ILE A 1 157 ? -1.31 -16.266 -26.078 1 86.25 157 ILE A O 1
ATOM 1237 N N . GLY A 1 158 ? -2.502 -16.8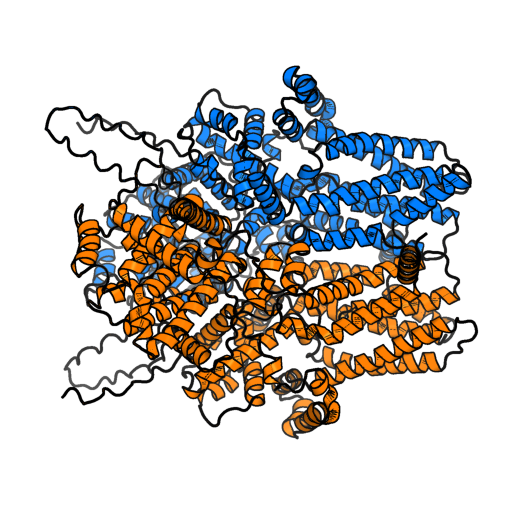12 -27.828 1 87.19 158 GLY A N 1
ATOM 1238 C CA . GLY A 1 158 ? -2.775 -15.406 -28.125 1 87.19 158 GLY A CA 1
ATOM 1239 C C . GLY A 1 158 ? -3.568 -14.711 -27.031 1 87.19 158 GLY A C 1
ATOM 1240 O O . GLY A 1 158 ? -3.209 -13.617 -26.609 1 87.19 158 GLY A O 1
ATOM 1241 N N . LYS A 1 159 ? -4.566 -15.336 -26.609 1 87.75 159 LYS A N 1
ATOM 1242 C CA . LYS A 1 159 ? -5.414 -14.742 -25.578 1 87.75 159 LYS A CA 1
ATOM 1243 C C . LYS A 1 159 ? -4.695 -14.688 -24.234 1 87.75 159 LYS A C 1
ATOM 1245 O O . LYS A 1 159 ? -4.887 -13.75 -23.453 1 87.75 159 LYS A O 1
ATOM 1250 N N . TYR A 1 160 ? -3.945 -15.656 -23.984 1 85.12 160 TYR A N 1
ATOM 1251 C CA . TYR A 1 160 ? -3.176 -15.664 -22.75 1 85.12 160 TYR A CA 1
ATOM 1252 C C . TYR A 1 160 ? -2.104 -14.578 -22.766 1 85.12 160 TYR A C 1
ATOM 1254 O O . TYR A 1 160 ? -1.859 -13.922 -21.75 1 85.12 160 TYR A O 1
ATOM 1262 N N . TRP A 1 161 ? -1.608 -14.398 -23.891 1 86.12 161 TRP A N 1
ATOM 1263 C CA . TRP A 1 161 ? -0.618 -13.344 -24.047 1 86.12 161 TRP A CA 1
ATOM 1264 C C . TRP A 1 161 ? -1.26 -11.969 -23.906 1 86.12 161 TRP A C 1
ATOM 1266 O O . TRP A 1 161 ? -0.711 -11.086 -23.234 1 86.12 161 TRP A O 1
ATOM 1276 N N . GLU A 1 162 ? -2.365 -11.828 -24.359 1 89.56 162 GLU A N 1
ATOM 1277 C CA . GLU A 1 162 ? -3.082 -10.555 -24.281 1 89.56 162 GLU A CA 1
ATOM 1278 C C . GLU A 1 162 ? -3.48 -10.242 -22.844 1 89.56 162 GLU A C 1
ATOM 1280 O O . GLU A 1 162 ? -3.354 -9.102 -22.391 1 89.56 162 GLU A O 1
ATOM 1285 N N . GLY A 1 163 ? -3.871 -11.18 -22.172 1 87.19 163 GLY A N 1
ATOM 1286 C CA . GLY A 1 163 ? -4.406 -10.984 -20.844 1 87.19 163 GLY A CA 1
ATOM 1287 C C . GLY A 1 163 ? -3.332 -10.938 -19.766 1 87.19 163 GLY A C 1
ATOM 1288 O O . GLY A 1 163 ? -3.141 -9.906 -19.125 1 87.19 163 GLY A O 1
ATOM 1289 N N . ALA A 1 164 ? -2.586 -11.945 -19.688 1 83.5 164 ALA A N 1
ATOM 1290 C CA . ALA A 1 164 ? -1.662 -12.109 -18.562 1 83.5 164 ALA A CA 1
ATOM 1291 C C . ALA A 1 164 ? -0.378 -11.312 -18.797 1 83.5 164 ALA A C 1
ATOM 1293 O O . ALA A 1 164 ? 0.279 -10.891 -17.828 1 83.5 164 ALA A O 1
ATOM 1294 N N . PHE A 1 165 ? -0.11 -11.078 -20.109 1 86.56 165 PHE A N 1
ATOM 1295 C CA . PHE A 1 165 ? 1.162 -10.414 -20.375 1 86.56 165 PHE A CA 1
ATOM 1296 C C . PHE A 1 165 ? 0.954 -8.93 -20.641 1 86.56 165 PHE A C 1
ATOM 1298 O O . PHE A 1 165 ? 1.525 -8.086 -19.953 1 86.56 165 PHE A O 1
ATOM 1305 N N . GLN A 1 166 ? 0.074 -8.633 -21.5 1 90.19 166 GLN A N 1
ATOM 1306 C CA . GLN A 1 166 ? -0.022 -7.246 -21.953 1 90.19 166 GLN A CA 1
ATOM 1307 C C . GLN A 1 166 ? -1.022 -6.461 -21.109 1 90.19 166 GLN A C 1
ATOM 1309 O O . GLN A 1 166 ? -0.716 -5.363 -20.641 1 90.19 166 GLN A O 1
ATOM 1314 N N . ALA A 1 167 ? -2.16 -6.969 -20.922 1 91.38 167 ALA A N 1
ATOM 1315 C CA . ALA A 1 167 ? -3.219 -6.223 -20.25 1 91.38 167 ALA A CA 1
ATOM 1316 C C . ALA A 1 167 ? -2.846 -5.926 -18.797 1 91.38 167 ALA A C 1
ATOM 1318 O O . ALA A 1 167 ? -3.059 -4.812 -18.312 1 91.38 167 ALA A O 1
ATOM 1319 N N . LEU A 1 168 ? -2.248 -6.852 -18.094 1 90.94 168 LEU A N 1
ATOM 1320 C CA . LEU A 1 168 ? -1.864 -6.641 -16.703 1 90.94 168 LEU A CA 1
ATOM 1321 C C . LEU A 1 168 ? -0.757 -5.598 -16.594 1 90.94 168 LEU A C 1
ATOM 1323 O O . LEU A 1 168 ? -0.757 -4.781 -15.672 1 90.94 168 LEU A O 1
ATOM 1327 N N . MET A 1 169 ? 0.084 -5.574 -17.578 1 90.5 169 MET A N 1
ATOM 1328 C CA . MET A 1 169 ? 1.176 -4.605 -17.562 1 90.5 169 MET A CA 1
ATOM 1329 C C . MET A 1 169 ? 0.657 -3.199 -17.859 1 90.5 169 MET A C 1
ATOM 1331 O O . MET A 1 169 ? 1.065 -2.238 -17.203 1 90.5 169 MET A O 1
ATOM 1335 N N . GLN A 1 170 ? -0.263 -3.152 -18.719 1 91.06 170 GLN A N 1
ATOM 1336 C CA . GLN A 1 170 ? -0.803 -1.849 -19.078 1 91.06 170 GLN A CA 1
ATOM 1337 C C . GLN A 1 170 ? -1.762 -1.325 -18.016 1 91.06 170 GLN A C 1
ATOM 1339 O O . GLN A 1 170 ? -2.057 -0.129 -17.969 1 91.06 170 GLN A O 1
ATOM 1344 N N . GLY A 1 171 ? -2.271 -2.227 -17.234 1 91 171 GLY A N 1
ATOM 1345 C CA . GLY A 1 171 ? -3.184 -1.828 -16.172 1 91 171 GLY A CA 1
ATOM 1346 C C . GLY A 1 171 ? -2.471 -1.37 -14.922 1 91 171 GLY A C 1
ATOM 1347 O O . GLY A 1 171 ? -3.102 -0.859 -13.992 1 91 171 GLY A O 1
ATOM 1348 N N . ASN A 1 172 ? -1.153 -1.533 -14.938 1 90.94 172 ASN A N 1
ATOM 1349 C CA . ASN A 1 172 ? -0.347 -1.062 -13.812 1 90.94 172 ASN A CA 1
ATOM 1350 C C . ASN A 1 172 ? -0.147 0.449 -13.867 1 90.94 172 ASN A C 1
ATOM 1352 O O . ASN A 1 172 ? 0.285 0.99 -14.883 1 90.94 172 ASN A O 1
ATOM 1356 N N . LEU A 1 173 ? -0.422 1.131 -12.773 1 90.44 173 LEU A N 1
ATOM 1357 C CA . LEU A 1 173 ? -0.361 2.588 -12.719 1 90.44 173 LEU A CA 1
ATOM 1358 C C . LEU A 1 173 ? 1.055 3.084 -12.992 1 90.44 173 LEU A C 1
ATOM 1360 O O . LEU A 1 173 ? 1.244 4.09 -13.68 1 90.44 173 LEU A O 1
ATOM 1364 N N . LYS A 1 174 ? 2.057 2.406 -12.516 1 85.62 174 LYS A N 1
ATOM 1365 C CA . LYS A 1 174 ? 3.441 2.82 -12.719 1 85.62 174 LYS A CA 1
ATOM 1366 C C . LYS A 1 174 ? 3.85 2.664 -14.18 1 85.62 174 LYS A C 1
ATOM 1368 O O . LYS A 1 174 ? 4.582 3.496 -14.719 1 85.62 174 LYS A O 1
ATOM 1373 N N . SER A 1 175 ? 3.379 1.626 -14.758 1 85.94 175 SER A N 1
ATOM 1374 C CA . SER A 1 175 ? 3.668 1.426 -16.172 1 85.94 175 SER A CA 1
ATOM 1375 C C . SER A 1 175 ? 2.979 2.48 -17.031 1 85.94 175 SER A C 1
ATOM 1377 O O . SER A 1 175 ? 3.539 2.943 -18.031 1 85.94 175 SER A O 1
ATOM 1379 N N . MET A 1 176 ? 1.805 2.771 -16.672 1 88.56 176 MET A N 1
ATOM 1380 C CA . MET A 1 176 ? 1.089 3.826 -17.391 1 88.56 176 MET A CA 1
ATOM 1381 C C . MET A 1 176 ? 1.817 5.16 -17.266 1 88.56 176 MET A C 1
ATOM 1383 O O . MET A 1 176 ? 1.876 5.93 -18.234 1 88.56 176 MET A O 1
ATOM 1387 N N . GLN A 1 177 ? 2.293 5.395 -16.109 1 86.69 177 GLN A N 1
ATOM 1388 C CA . GLN A 1 177 ? 3.049 6.621 -15.867 1 86.69 177 GLN A CA 1
ATOM 1389 C C . GLN A 1 177 ? 4.309 6.668 -16.719 1 86.69 177 GLN A C 1
ATOM 1391 O O . GLN A 1 177 ? 4.609 7.695 -17.328 1 86.69 177 GLN A O 1
ATOM 1396 N N . SER A 1 178 ? 5.043 5.578 -16.781 1 81.69 178 SER A N 1
ATOM 1397 C CA . SER A 1 178 ? 6.273 5.508 -17.578 1 81.69 178 SER A CA 1
ATOM 1398 C C . SER A 1 178 ? 5.992 5.68 -19.062 1 81.69 178 SER A C 1
ATOM 1400 O O . SER A 1 178 ? 6.754 6.34 -19.766 1 81.69 178 SER A O 1
ATOM 1402 N N . SER A 1 179 ? 4.93 5.109 -19.453 1 81.38 179 SER A N 1
ATOM 1403 C CA . SER A 1 179 ? 4.555 5.238 -20.844 1 81.38 179 SER A CA 1
ATOM 1404 C C . SER A 1 179 ? 4.176 6.676 -21.188 1 81.38 179 SER A C 1
ATOM 1406 O O . SER A 1 179 ? 4.535 7.18 -22.266 1 81.38 179 SER A O 1
ATOM 1408 N N . ARG A 1 180 ? 3.479 7.254 -20.297 1 82.5 180 ARG A N 1
ATOM 1409 C CA . ARG A 1 180 ? 3.074 8.641 -20.5 1 82.5 180 ARG A CA 1
ATOM 1410 C C . ARG A 1 180 ? 4.285 9.57 -20.516 1 82.5 180 ARG A C 1
ATOM 1412 O O . ARG A 1 180 ? 4.332 10.523 -21.297 1 82.5 180 ARG A O 1
ATOM 1419 N N . LYS A 1 181 ? 5.258 9.32 -19.75 1 77.94 181 LYS A N 1
ATOM 1420 C CA . LYS A 1 181 ? 6.492 10.102 -19.719 1 77.94 181 LYS A CA 1
ATOM 1421 C C . LYS A 1 181 ? 7.281 9.945 -21.016 1 77.94 181 LYS A C 1
ATOM 1423 O O . LYS A 1 181 ? 7.82 10.914 -21.531 1 77.94 181 LYS A O 1
ATOM 1428 N N . LYS A 1 182 ? 7.27 8.789 -21.5 1 75.88 182 LYS A N 1
ATOM 1429 C CA . LYS A 1 182 ? 7.961 8.523 -22.75 1 75.88 182 LYS A CA 1
ATOM 1430 C C . LYS A 1 182 ? 7.27 9.227 -23.922 1 75.88 182 LYS A C 1
ATOM 1432 O O . LYS A 1 182 ? 7.934 9.75 -24.828 1 75.88 182 LYS A O 1
ATOM 1437 N N . MET A 1 183 ? 6 9.227 -23.812 1 75.12 183 MET A N 1
ATOM 1438 C CA . MET A 1 183 ? 5.234 9.898 -24.875 1 75.12 183 MET A CA 1
ATOM 1439 C C . MET A 1 183 ? 5.469 11.406 -24.828 1 75.12 183 MET A C 1
ATOM 1441 O O . MET A 1 183 ? 5.539 12.047 -25.875 1 75.12 183 MET A O 1
ATOM 1445 N N . LYS A 1 184 ? 5.52 11.938 -23.656 1 71.88 184 LYS A N 1
ATOM 1446 C CA . LYS A 1 184 ? 5.801 13.359 -23.531 1 71.88 184 LYS A CA 1
ATOM 1447 C C . LYS A 1 184 ? 7.164 13.711 -24.109 1 71.88 184 LYS A C 1
ATOM 1449 O O . LYS A 1 184 ? 7.324 14.75 -24.75 1 71.88 184 LYS A O 1
ATOM 1454 N N . MET A 1 185 ? 8.047 12.836 -23.938 1 59.44 185 MET A N 1
ATOM 1455 C CA . MET A 1 185 ? 9.398 13.07 -24.438 1 59.44 185 MET A CA 1
ATOM 1456 C C . MET A 1 185 ? 9.414 13.031 -25.969 1 59.44 185 MET A C 1
ATOM 1458 O O . MET A 1 185 ? 10.195 13.742 -26.609 1 59.44 185 MET A O 1
ATOM 1462 N N . LYS A 1 186 ? 8.641 12.148 -26.547 1 59.22 186 LYS A N 1
ATOM 1463 C CA . LYS A 1 186 ? 8.625 12.008 -28 1 59.22 186 LYS A CA 1
ATOM 1464 C C . LYS A 1 186 ? 7.773 13.094 -28.656 1 59.22 186 LYS A C 1
ATOM 1466 O O . LYS A 1 186 ? 8.117 13.586 -29.734 1 59.22 186 LYS A O 1
ATOM 1471 N N . ASN A 1 187 ? 6.426 12.938 -28.125 1 57.84 187 ASN A N 1
ATOM 1472 C CA . ASN A 1 187 ? 5.445 13.75 -28.844 1 57.84 187 ASN A CA 1
ATOM 1473 C C . ASN A 1 187 ? 5.262 15.117 -28.188 1 57.84 187 ASN A C 1
ATOM 1475 O O . ASN A 1 187 ? 4.918 15.203 -27.016 1 57.84 187 ASN A O 1
ATOM 1479 N N . ASN A 1 188 ? 6.047 16 -28.531 1 48.06 188 ASN A N 1
ATOM 1480 C CA . ASN A 1 188 ? 5.703 17.391 -28.25 1 48.06 188 ASN A CA 1
ATOM 1481 C C . ASN A 1 188 ? 4.195 17.625 -28.344 1 48.06 188 ASN A C 1
ATOM 1483 O O . ASN A 1 188 ? 3.734 18.766 -28.281 1 48.06 188 ASN A O 1
ATOM 1487 N N . SER A 1 189 ? 3.422 16.688 -28.906 1 42.81 189 SER A N 1
ATOM 1488 C CA . SER A 1 189 ? 2.074 17.109 -29.281 1 42.81 189 SER A CA 1
ATOM 1489 C C . SER A 1 189 ? 1.116 17.016 -28.094 1 42.81 189 SER A C 1
ATOM 1491 O O . SER A 1 189 ? 0.916 15.938 -27.547 1 42.81 189 SER A O 1
ATOM 1493 N N . THR A 1 190 ? 1.07 17.953 -27.312 1 44.22 190 THR A N 1
ATOM 1494 C CA . THR A 1 190 ? 0.032 18.188 -26.312 1 44.22 190 THR A CA 1
ATOM 1495 C C . THR A 1 190 ? -1.34 17.812 -26.859 1 44.22 190 THR A C 1
ATOM 1497 O O . THR A 1 190 ? -1.849 18.453 -27.781 1 44.22 190 THR A O 1
ATOM 1500 N N . LYS A 1 191 ? -1.726 16.656 -27.094 1 45.72 191 LYS A N 1
ATOM 1501 C CA . LYS A 1 191 ? -3.064 16.281 -27.531 1 45.72 191 LYS A CA 1
ATOM 1502 C C . LYS A 1 191 ? -4.113 17.25 -27 1 45.72 191 LYS A C 1
ATOM 1504 O O . LYS A 1 191 ? -3.932 17.844 -25.938 1 45.72 191 LYS A O 1
ATOM 1509 N N . SER A 1 192 ? -5.262 17.547 -27.672 1 44.09 192 SER A N 1
ATOM 1510 C CA . SER A 1 192 ? -6.484 18.344 -27.766 1 44.09 192 SER A CA 1
ATOM 1511 C C . SER A 1 192 ? -7.418 18.047 -26.594 1 44.09 192 SER A C 1
ATOM 1513 O O . SER A 1 192 ? -8.242 17.141 -26.672 1 44.09 192 SER A O 1
ATOM 1515 N N . VAL A 1 193 ? -7.074 17.75 -25.391 1 49.44 193 VAL A N 1
ATOM 1516 C CA . VAL A 1 193 ? -8.078 17.844 -24.344 1 49.44 193 VAL A CA 1
ATOM 1517 C C . VAL A 1 193 ? -9.039 18.984 -24.641 1 49.44 193 VAL A C 1
ATOM 1519 O O . VAL A 1 193 ? -10.094 19.109 -24.016 1 49.44 193 VAL A O 1
ATOM 1522 N N . ARG A 1 194 ? -8.773 19.641 -25.875 1 52.31 194 ARG A N 1
ATOM 1523 C CA . ARG A 1 194 ? -9.227 21.016 -26.109 1 52.31 194 ARG A CA 1
ATOM 1524 C C . ARG A 1 194 ? -10.688 21.031 -26.562 1 52.31 194 ARG A C 1
ATOM 1526 O O . ARG A 1 194 ? -11.453 21.906 -26.156 1 52.31 194 ARG A O 1
ATOM 1533 N N . ASN A 1 195 ? -11.047 19.906 -27.234 1 51.91 195 ASN A N 1
ATOM 1534 C CA . ASN A 1 195 ? -12.359 20.172 -27.812 1 51.91 195 ASN A CA 1
ATOM 1535 C C . ASN A 1 195 ? -13.469 20.031 -26.781 1 51.91 195 ASN A C 1
ATOM 1537 O O . ASN A 1 195 ? -14.359 20.875 -26.688 1 51.91 195 ASN A O 1
ATOM 1541 N N . SER A 1 196 ? -13.477 19 -26.047 1 54.72 196 SER A N 1
ATOM 1542 C CA . SER A 1 196 ? -14.594 18.766 -25.125 1 54.72 196 SER A CA 1
ATOM 1543 C C . SER A 1 196 ? -14.539 19.719 -23.938 1 54.72 196 SER A C 1
ATOM 1545 O O . SER A 1 196 ? -15.578 20.109 -23.406 1 54.72 196 SER A O 1
ATOM 1547 N N . LEU A 1 197 ? -13.336 20.125 -23.656 1 58.38 197 LEU A N 1
ATOM 1548 C CA . LEU A 1 197 ? -13.234 21.172 -22.641 1 58.38 197 LEU A CA 1
ATOM 1549 C C . LEU A 1 197 ? -13.891 22.453 -23.125 1 58.38 197 LEU A C 1
ATOM 1551 O O . LEU A 1 197 ? -14.508 23.172 -22.328 1 58.38 197 LEU A O 1
ATOM 1555 N N . GLN A 1 198 ? -13.875 22.5 -24.453 1 58.72 198 GLN A N 1
ATOM 1556 C CA . GLN A 1 198 ? -14.508 23.672 -25.047 1 58.72 198 GLN A CA 1
ATOM 1557 C C . GLN A 1 198 ? -16.031 23.578 -24.969 1 58.72 198 GLN A C 1
ATOM 1559 O O . GLN A 1 198 ? -16.719 24.578 -24.719 1 58.72 198 GLN A O 1
ATOM 1564 N N . ILE A 1 199 ? -16.484 22.406 -25.125 1 55.91 199 ILE A N 1
ATOM 1565 C CA . ILE A 1 199 ? -17.922 22.219 -25.047 1 55.91 199 ILE A CA 1
ATOM 1566 C C . ILE A 1 199 ? -18.406 22.438 -23.625 1 55.91 199 ILE A C 1
ATOM 1568 O O . ILE A 1 199 ? -19.438 23.062 -23.391 1 55.91 199 ILE A O 1
ATOM 1572 N N . ALA A 1 200 ? -17.672 22.016 -22.672 1 58.53 200 ALA A N 1
ATOM 1573 C CA . ALA A 1 200 ? -18.047 22.172 -21.266 1 58.53 200 ALA A CA 1
ATOM 1574 C C . ALA A 1 200 ? -18.031 23.641 -20.859 1 58.53 200 ALA A C 1
ATOM 1576 O O . ALA A 1 200 ? -18.797 24.062 -19.984 1 58.53 200 ALA A O 1
ATOM 1577 N N . ARG A 1 201 ? -17.266 24.406 -21.625 1 60.25 201 ARG A N 1
ATOM 1578 C CA . ARG A 1 201 ? -17.125 25.828 -21.344 1 60.25 201 ARG A CA 1
ATOM 1579 C C . ARG A 1 201 ? -18.266 26.625 -22 1 60.25 201 ARG A C 1
ATOM 1581 O O . ARG A 1 201 ? -18.734 27.609 -21.438 1 60.25 201 ARG A O 1
ATOM 1588 N N . ARG A 1 202 ? -18.562 26.359 -23.219 1 55.69 202 ARG A N 1
ATOM 1589 C CA . ARG A 1 202 ? -19.469 27.156 -24.016 1 55.69 202 ARG A CA 1
ATOM 1590 C C . ARG A 1 202 ? -20.906 27.031 -23.5 1 55.69 202 ARG A C 1
ATOM 1592 O O . ARG A 1 202 ? -21.703 27.953 -23.656 1 55.69 202 ARG A O 1
ATOM 1599 N N . GLY A 1 203 ? -21.172 26.328 -22.672 1 55.34 203 GLY A N 1
ATOM 1600 C CA . GLY A 1 203 ? -22.547 26.344 -22.188 1 55.34 203 GLY A CA 1
ATOM 1601 C C . GLY A 1 203 ? -23.562 26.125 -23.281 1 55.34 203 GLY A C 1
ATOM 1602 O O . GLY A 1 203 ? -23.203 26.094 -24.469 1 55.34 203 GLY A O 1
ATOM 1603 N N . GLY A 1 204 ? -24.828 25.422 -23.391 1 55.72 204 GLY A N 1
ATOM 1604 C CA . GLY A 1 204 ? -25.938 25.281 -24.328 1 55.72 204 GLY A CA 1
ATOM 1605 C C . GLY A 1 204 ? -27 24.297 -23.875 1 55.72 204 GLY A C 1
ATOM 1606 O O . GLY A 1 204 ? -27.219 24.141 -22.672 1 55.72 204 GLY A O 1
ATOM 1607 N N . ARG A 1 205 ? -27.531 23.625 -24.984 1 58.78 205 ARG A N 1
ATOM 1608 C CA . ARG A 1 205 ? -28.609 22.656 -24.781 1 58.78 205 ARG A CA 1
ATOM 1609 C C . ARG A 1 205 ? -28.141 21.531 -23.859 1 58.78 205 ARG A C 1
ATOM 1611 O O . ARG A 1 205 ? -26.953 21.188 -23.828 1 58.78 205 ARG A O 1
ATOM 1618 N N . GLU A 1 206 ? -28.969 20.984 -23.016 1 66.19 206 GLU A N 1
ATOM 1619 C CA . GLU A 1 206 ? -28.719 19.875 -22.094 1 66.19 206 GLU A CA 1
ATOM 1620 C C . GLU A 1 206 ? -28.172 18.656 -22.844 1 66.19 206 GLU A C 1
ATOM 1622 O O . GLU A 1 206 ? -28.812 18.141 -23.75 1 66.19 206 GLU A O 1
ATOM 1627 N N . PRO A 1 207 ? -26.859 18.375 -22.641 1 70.5 207 PRO A N 1
ATOM 1628 C CA . PRO A 1 207 ? -26.281 17.234 -23.344 1 70.5 207 PRO A CA 1
ATOM 1629 C C . PRO A 1 207 ? -26.953 15.914 -23 1 70.5 207 PRO A C 1
ATOM 1631 O O . PRO A 1 207 ? -27.406 15.734 -21.859 1 70.5 207 PRO A O 1
ATOM 1634 N N . ASN A 1 208 ? -27.219 15.086 -24 1 71.75 208 ASN A N 1
ATOM 1635 C CA . ASN A 1 208 ? -27.734 13.734 -23.797 1 71.75 208 ASN A CA 1
ATOM 1636 C C . ASN A 1 208 ? -26.672 12.82 -23.188 1 71.75 208 ASN A C 1
ATOM 1638 O O . ASN A 1 208 ? -25.516 13.195 -23.078 1 71.75 208 ASN A O 1
ATOM 1642 N N . ASP A 1 209 ? -27.094 11.672 -22.766 1 72.75 209 ASP A N 1
ATOM 1643 C CA . ASP A 1 209 ? -26.219 10.719 -22.078 1 72.75 209 ASP A CA 1
ATOM 1644 C C . ASP A 1 209 ? -25.047 10.305 -22.969 1 72.75 209 ASP A C 1
ATOM 1646 O O . ASP A 1 209 ? -23.938 10.109 -22.484 1 72.75 209 ASP A O 1
ATOM 1650 N N . GLU A 1 210 ? -25.297 10.234 -24.203 1 74 210 GLU A N 1
ATOM 1651 C CA . GLU A 1 210 ? -24.234 9.852 -25.125 1 74 210 GLU A CA 1
ATOM 1652 C C . GLU A 1 210 ? -23.203 10.969 -25.266 1 74 210 GLU A C 1
ATOM 1654 O O . GLU A 1 210 ? -22 10.703 -25.359 1 74 210 GLU A O 1
ATOM 1659 N N . GLN A 1 211 ? -23.719 12.07 -25.281 1 75.31 211 GLN A N 1
ATOM 1660 C CA . GLN A 1 211 ? -22.812 13.211 -25.359 1 75.31 211 GLN A CA 1
ATOM 1661 C C . GLN A 1 211 ? -21.953 13.344 -24.109 1 75.31 211 GLN A C 1
ATOM 1663 O O . GLN A 1 211 ? -20.781 13.711 -24.172 1 75.31 211 GLN A O 1
ATOM 1668 N N . ILE A 1 212 ? -22.594 12.961 -23.031 1 79.94 212 ILE A N 1
ATOM 1669 C CA . ILE A 1 212 ? -21.859 13.008 -21.766 1 79.94 212 ILE A CA 1
ATOM 1670 C C . ILE A 1 212 ? -20.766 11.945 -21.781 1 79.94 212 ILE A C 1
ATOM 1672 O O . ILE A 1 212 ? -19.656 12.188 -21.297 1 79.94 212 ILE A O 1
ATOM 1676 N N . LEU A 1 213 ? -21.125 10.859 -22.312 1 82.69 213 LEU A N 1
ATOM 1677 C CA . LEU A 1 213 ? -20.156 9.773 -22.391 1 82.69 213 LEU A CA 1
ATOM 1678 C C . LEU A 1 213 ? -19 10.141 -23.312 1 82.69 213 LEU A C 1
ATOM 1680 O O . LEU A 1 213 ? -17.844 9.836 -23.031 1 82.69 213 LEU A O 1
ATOM 1684 N N . LEU A 1 214 ? -19.312 10.758 -24.375 1 80.69 214 LEU A N 1
ATOM 1685 C CA . LEU A 1 214 ? -18.266 11.18 -25.297 1 80.69 214 LEU A CA 1
ATOM 1686 C C . LEU A 1 214 ? -17.406 12.281 -24.688 1 80.69 214 LEU A C 1
ATOM 1688 O O . LEU A 1 214 ? -16.203 12.32 -24.906 1 80.69 214 LEU A O 1
ATOM 1692 N N . ALA A 1 215 ? -18.078 13.078 -23.906 1 80.88 215 ALA A N 1
ATOM 1693 C CA . ALA A 1 215 ? -17.328 14.094 -23.188 1 80.88 215 ALA A CA 1
ATOM 1694 C C . ALA A 1 215 ? -16.391 13.453 -22.156 1 80.88 215 ALA A C 1
ATOM 1696 O O . ALA A 1 215 ? -15.289 13.938 -21.922 1 80.88 215 ALA A O 1
ATOM 1697 N N . ALA A 1 216 ? -16.891 12.383 -21.562 1 87.06 216 ALA A N 1
ATOM 1698 C CA . ALA A 1 216 ? -16.062 11.664 -20.594 1 87.06 216 ALA A CA 1
ATOM 1699 C C . ALA A 1 216 ? -14.828 11.07 -21.266 1 87.06 216 ALA A C 1
ATOM 1701 O O . ALA A 1 216 ? -13.75 11.055 -20.688 1 87.06 216 ALA A O 1
ATOM 1702 N N . HIS A 1 217 ? -15 10.633 -22.5 1 87.88 217 HIS A N 1
ATOM 1703 C CA . HIS A 1 217 ? -13.859 10.094 -23.25 1 87.88 217 HIS A CA 1
ATOM 1704 C C . HIS A 1 217 ? -12.852 11.188 -23.562 1 87.88 217 HIS A C 1
ATOM 1706 O O . HIS A 1 217 ? -11.641 10.961 -23.516 1 87.88 217 HIS A O 1
ATOM 1712 N N . ASP A 1 218 ? -13.352 12.312 -23.781 1 83.75 218 ASP A N 1
ATOM 1713 C CA . ASP A 1 218 ? -12.477 13.422 -24.156 1 83.75 218 ASP A CA 1
ATOM 1714 C C . ASP A 1 218 ? -11.695 13.938 -22.953 1 83.75 218 ASP A C 1
ATOM 1716 O O . ASP A 1 218 ? -10.547 14.367 -23.094 1 83.75 218 ASP A O 1
ATOM 1720 N N . MET A 1 219 ? -12.344 13.883 -21.844 1 86.12 219 MET A N 1
ATOM 1721 C CA . MET A 1 219 ? -11.711 14.438 -20.641 1 86.12 219 MET A CA 1
ATOM 1722 C C . MET A 1 219 ? -11.031 13.344 -19.828 1 86.12 219 MET A C 1
ATOM 1724 O O . MET A 1 219 ? -10.539 13.594 -18.734 1 86.12 219 MET A O 1
ATOM 1728 N N . LEU A 1 220 ? -10.953 12.195 -20.328 1 89.69 220 LEU A N 1
ATOM 1729 C CA . LEU A 1 220 ? -10.422 11.047 -19.594 1 89.69 220 LEU A CA 1
ATOM 1730 C C . LEU A 1 220 ? -8.945 11.25 -19.266 1 89.69 220 LEU A C 1
ATOM 1732 O O . LEU A 1 220 ? -8.445 10.719 -18.266 1 89.69 220 LEU A O 1
ATOM 1736 N N . ASP A 1 221 ? -8.289 12.031 -20.031 1 85.06 221 ASP A N 1
ATOM 1737 C CA . ASP A 1 221 ? -6.859 12.258 -19.828 1 85.06 221 ASP A CA 1
ATOM 1738 C C . ASP A 1 221 ? -6.602 12.969 -18.5 1 85.06 221 ASP A C 1
ATOM 1740 O O . ASP A 1 221 ? -5.57 12.75 -17.859 1 85.06 221 ASP A O 1
ATOM 1744 N N . ILE A 1 222 ? -7.566 13.734 -18.078 1 84.81 222 ILE A N 1
ATOM 1745 C CA . ILE A 1 222 ? -7.441 14.414 -16.797 1 84.81 222 ILE A CA 1
ATOM 1746 C C . ILE A 1 222 ? -7.449 13.383 -15.664 1 84.81 222 ILE A C 1
ATOM 1748 O O . ILE A 1 222 ? -6.594 13.422 -14.781 1 84.81 222 ILE A O 1
ATOM 1752 N N . THR A 1 223 ? -8.406 12.484 -15.797 1 91.31 223 THR A N 1
ATOM 1753 C CA . THR A 1 223 ? -8.539 11.453 -14.773 1 91.31 223 THR A CA 1
ATOM 1754 C C . THR A 1 223 ? -7.359 10.492 -14.828 1 91.31 223 THR A C 1
ATOM 1756 O O . THR A 1 223 ? -6.828 10.094 -13.789 1 91.31 223 THR A O 1
ATOM 1759 N N . LYS A 1 224 ? -6.961 10.203 -16 1 91.25 224 LYS A N 1
ATOM 1760 C CA . LYS A 1 224 ? -5.82 9.305 -16.156 1 91.25 224 LYS A CA 1
ATOM 1761 C C . LYS A 1 224 ? -4.547 9.922 -15.586 1 91.25 224 LYS A C 1
ATOM 1763 O O . LYS A 1 224 ? -3.814 9.266 -14.844 1 91.25 224 LYS A O 1
ATOM 1768 N N . ASP A 1 225 ? -4.34 11.109 -15.867 1 87.88 225 ASP A N 1
ATOM 1769 C CA . ASP A 1 225 ? -3.15 11.805 -15.383 1 87.88 225 ASP A CA 1
ATOM 1770 C C . ASP A 1 225 ? -3.182 11.945 -13.859 1 87.88 225 ASP A C 1
ATOM 1772 O O . ASP A 1 225 ? -2.137 11.898 -13.211 1 87.88 225 ASP A O 1
ATOM 1776 N N . ALA A 1 226 ? -4.34 12.141 -13.406 1 88.81 226 ALA A N 1
ATOM 1777 C CA . ALA A 1 226 ? -4.477 12.242 -11.961 1 88.81 226 ALA A CA 1
ATOM 1778 C C . ALA A 1 226 ? -4.121 10.922 -11.281 1 88.81 226 ALA A C 1
ATOM 1780 O O . ALA A 1 226 ? -3.393 10.898 -10.289 1 88.81 226 ALA A O 1
ATOM 1781 N N . PHE A 1 227 ? -4.539 9.789 -11.836 1 91.62 227 PHE A N 1
ATOM 1782 C CA . PHE A 1 227 ? -4.289 8.484 -11.242 1 91.62 227 PHE A CA 1
ATOM 1783 C C . PHE A 1 227 ? -2.816 8.102 -11.359 1 91.62 227 PHE A C 1
ATOM 1785 O O . PHE A 1 227 ? -2.266 7.441 -10.477 1 91.62 227 PHE A O 1
ATOM 1792 N N . ILE A 1 228 ? -2.207 8.586 -12.492 1 89.38 228 ILE A N 1
ATOM 1793 C CA . ILE A 1 228 ? -0.817 8.203 -12.711 1 89.38 228 ILE A CA 1
ATOM 1794 C C . ILE A 1 228 ? 0.109 9.289 -12.156 1 89.38 228 ILE A C 1
ATOM 1796 O O . ILE A 1 228 ? 1.334 9.156 -12.234 1 89.38 228 ILE A O 1
ATOM 1800 N N . ASP A 1 229 ? -0.391 10.297 -11.539 1 82.94 229 ASP A N 1
ATOM 1801 C CA . ASP A 1 229 ? 0.396 11.375 -10.961 1 82.94 229 ASP A CA 1
ATOM 1802 C C . ASP A 1 229 ? 1.286 12.031 -12.016 1 82.94 229 ASP A C 1
ATOM 1804 O O . ASP A 1 229 ? 2.504 12.109 -11.844 1 82.94 229 ASP A O 1
ATOM 1808 N N . PHE A 1 230 ? 0.64 12.32 -13.07 1 80.94 230 PHE A N 1
ATOM 1809 C CA . PHE A 1 230 ? 1.352 12.984 -14.156 1 80.94 230 PHE A CA 1
ATOM 1810 C C . PHE A 1 230 ? 0.872 14.422 -14.32 1 80.94 230 PHE A C 1
ATOM 1812 O O . PHE A 1 230 ? -0.329 14.695 -14.25 1 80.94 230 PHE A O 1
ATOM 1819 N N . LEU A 1 231 ? 1.879 15.32 -14.32 1 69 231 LEU A N 1
ATOM 1820 C CA . LEU A 1 231 ? 1.549 16.734 -14.492 1 69 231 LEU A CA 1
ATOM 1821 C C . LEU A 1 231 ? 1.847 17.203 -15.914 1 69 231 LEU A C 1
ATOM 1823 O O . LEU A 1 231 ? 2.992 17.141 -16.359 1 69 231 LEU A O 1
ATOM 1827 N N . ASP A 1 232 ? 0.741 17.438 -16.594 1 60.66 232 ASP A N 1
ATOM 1828 C CA . ASP A 1 232 ? 0.95 18.016 -17.922 1 60.66 232 ASP A CA 1
ATOM 1829 C C . ASP A 1 232 ? 1.069 19.531 -17.844 1 60.66 232 ASP A C 1
ATOM 1831 O O . ASP A 1 232 ? 0.131 20.219 -17.438 1 60.66 232 ASP A O 1
ATOM 1835 N N . GLN A 1 233 ? 2.24 20.016 -17.969 1 57.34 233 GLN A N 1
ATOM 1836 C CA . GLN A 1 233 ? 2.516 21.438 -17.891 1 57.34 233 GLN A CA 1
ATOM 1837 C C . GLN A 1 233 ? 1.68 22.219 -18.891 1 57.34 233 GLN A C 1
ATOM 1839 O O . GLN A 1 233 ? 1.411 23.406 -18.703 1 57.34 233 GLN A O 1
ATOM 1844 N N . ASN A 1 234 ? 1.265 21.5 -19.906 1 53.75 234 ASN A N 1
ATOM 1845 C CA . ASN A 1 234 ? 0.588 22.219 -20.984 1 53.75 234 ASN A CA 1
ATOM 1846 C C . ASN A 1 234 ? -0.892 22.422 -20.672 1 53.75 234 ASN A C 1
ATOM 1848 O O . ASN A 1 234 ? -1.562 23.219 -21.328 1 53.75 234 ASN A O 1
ATOM 1852 N N . ASN A 1 235 ? -1.501 21.672 -19.875 1 50.94 235 ASN A N 1
ATOM 1853 C CA . ASN A 1 235 ? -2.932 21.781 -19.609 1 50.94 235 ASN A CA 1
ATOM 1854 C C . ASN A 1 235 ? -3.252 22.984 -18.719 1 50.94 235 ASN A C 1
ATOM 1856 O O . ASN A 1 235 ? -4.406 23.188 -18.344 1 50.94 235 ASN A O 1
ATOM 1860 N N . ALA A 1 236 ? -2.297 23.672 -18.172 1 46.72 236 ALA A N 1
ATOM 1861 C CA . ALA A 1 236 ? -2.521 24.734 -17.203 1 46.72 236 ALA A CA 1
ATOM 1862 C C . ALA A 1 236 ? -3.373 25.859 -17.797 1 46.72 236 ALA A C 1
ATOM 1864 O O . ALA A 1 236 ? -4.086 26.547 -17.078 1 46.72 236 ALA A O 1
ATOM 1865 N N . ASP A 1 237 ? -3.018 26.375 -19 1 41.84 237 ASP A N 1
ATOM 1866 C CA . ASP A 1 237 ? -3.348 27.781 -19.266 1 41.84 237 ASP A CA 1
ATOM 1867 C C . ASP A 1 237 ? -4.789 27.922 -19.734 1 41.84 237 ASP A C 1
ATOM 1869 O O . ASP A 1 237 ? -5.188 28.984 -20.219 1 41.84 237 ASP A O 1
ATOM 1873 N N . GLU A 1 238 ? -5.52 26.891 -20.172 1 45.53 238 GLU A N 1
ATOM 1874 C CA . GLU A 1 238 ? -6.613 27.547 -20.891 1 45.53 238 GLU A CA 1
ATOM 1875 C C . GLU A 1 238 ? -7.691 28.047 -19.938 1 45.53 238 GLU A C 1
ATOM 1877 O O . GLU A 1 238 ? -8.008 27.375 -18.953 1 45.53 238 GLU A O 1
ATOM 1882 N N . GLN A 1 239 ? -8.047 29.469 -19.938 1 45.38 239 GLN A N 1
ATOM 1883 C CA . GLN A 1 239 ? -8.648 30.609 -19.266 1 45.38 239 GLN A CA 1
ATOM 1884 C C . GLN A 1 239 ? -10.133 30.375 -19 1 45.38 239 GLN A C 1
ATOM 1886 O O . GLN A 1 239 ? -10.773 31.125 -18.266 1 45.38 239 GLN A O 1
ATOM 1891 N N . GLU A 1 240 ? -10.852 29.516 -19.734 1 50.81 240 GLU A N 1
ATOM 1892 C CA . GLU A 1 240 ? -12.281 29.797 -19.594 1 50.81 240 GLU A CA 1
ATOM 1893 C C . GLU A 1 240 ? -12.914 28.922 -18.516 1 50.81 240 GLU A C 1
ATOM 1895 O O . GLU A 1 240 ? -12.586 27.734 -18.406 1 50.81 240 GLU A O 1
ATOM 1900 N N . ALA A 1 241 ? -13.656 29.562 -17.625 1 56.94 241 ALA A N 1
ATOM 1901 C CA . ALA A 1 241 ? -14.344 28.969 -16.469 1 56.94 241 ALA A CA 1
ATOM 1902 C C . ALA A 1 241 ? -15.469 28.047 -16.922 1 56.94 241 ALA A C 1
ATOM 1904 O O . ALA A 1 241 ? -15.969 28.156 -18.047 1 56.94 241 ALA A O 1
ATOM 1905 N N . LEU A 1 242 ? -15.82 26.984 -16.141 1 62.12 242 LEU A N 1
ATOM 1906 C CA . LEU A 1 242 ? -16.922 26.047 -16.312 1 62.12 242 LEU A CA 1
ATOM 1907 C C . LEU A 1 242 ? -18.25 26.781 -16.359 1 62.12 242 LEU A C 1
ATOM 1909 O O . LEU A 1 242 ? -18.516 27.672 -15.562 1 62.12 242 LEU A O 1
ATOM 1913 N N . SER A 1 243 ? -19.016 26.516 -17.453 1 62.47 243 SER A N 1
ATOM 1914 C CA . SER A 1 243 ? -20.344 27.109 -17.531 1 62.47 243 SER A CA 1
ATOM 1915 C C . SER A 1 243 ? -21.25 26.609 -16.406 1 62.47 243 SER A C 1
ATOM 1917 O O . SER A 1 243 ? -21.062 25.5 -15.906 1 62.47 243 SER A O 1
ATOM 1919 N N . ALA A 1 244 ? -22.062 27.375 -15.852 1 59.34 244 ALA A N 1
ATOM 1920 C CA . ALA A 1 244 ? -22.984 27.109 -14.758 1 59.34 244 ALA A CA 1
ATOM 1921 C C . ALA A 1 244 ? -23.828 25.859 -15.055 1 59.34 244 ALA A C 1
ATOM 1923 O O . ALA A 1 244 ? -24.203 25.125 -14.133 1 59.34 244 ALA A O 1
ATOM 1924 N N . THR A 1 245 ? -24.094 25.594 -16.25 1 57.62 245 THR A N 1
ATOM 1925 C CA . THR A 1 245 ? -24.953 24.469 -16.641 1 57.62 245 THR A CA 1
ATOM 1926 C C . THR A 1 245 ? -24.219 23.156 -16.469 1 57.62 245 THR A C 1
ATOM 1928 O O . THR A 1 245 ? -24.844 22.094 -16.391 1 57.62 245 THR A O 1
ATOM 1931 N N . TRP A 1 246 ? -23.031 23.219 -16.25 1 61.53 246 TRP A N 1
ATOM 1932 C CA . TRP A 1 246 ? -22.234 22 -16.297 1 61.53 246 TRP A CA 1
ATOM 1933 C C . TRP A 1 246 ? -21.859 21.531 -14.898 1 61.53 246 TRP A C 1
ATOM 1935 O O . TRP A 1 246 ? -21.266 20.469 -14.727 1 61.53 246 TRP A O 1
ATOM 1945 N N . ASP A 1 247 ? -22.422 22.297 -14 1 65.25 247 ASP A N 1
ATOM 1946 C CA . ASP A 1 247 ? -22.031 21.891 -12.648 1 65.25 247 ASP A CA 1
ATOM 1947 C C . ASP A 1 247 ? -22.625 20.516 -12.305 1 65.25 247 ASP A C 1
ATOM 1949 O O . ASP A 1 247 ? -21.906 19.625 -11.836 1 65.25 247 ASP A O 1
ATOM 1953 N N . GLU A 1 248 ? -23.906 20.375 -12.633 1 70.06 248 GLU A N 1
ATOM 1954 C CA . GLU A 1 248 ? -24.547 19.109 -12.312 1 70.06 248 GLU A CA 1
ATOM 1955 C C . GLU A 1 248 ? -24.109 18.016 -13.273 1 70.06 248 GLU A C 1
ATOM 1957 O O . GLU A 1 248 ? -23.969 16.844 -12.875 1 70.06 248 GLU A O 1
ATOM 1962 N N . LYS A 1 249 ? -23.688 18.422 -14.375 1 77.88 249 LYS A N 1
ATOM 1963 C CA . LYS A 1 249 ? -23.328 17.453 -15.398 1 77.88 249 LYS A CA 1
ATOM 1964 C C . LYS A 1 249 ? -21.906 16.953 -15.195 1 77.88 249 LYS A C 1
ATOM 1966 O O . LYS A 1 249 ? -21.578 15.82 -15.594 1 77.88 249 LYS A O 1
ATOM 1971 N N . LEU A 1 250 ? -21.203 17.734 -14.539 1 82.81 250 LEU A N 1
ATOM 1972 C CA . LEU A 1 250 ? -19.812 17.328 -14.312 1 82.81 250 LEU A CA 1
ATOM 1973 C C . LEU A 1 250 ? -19.75 16.125 -13.383 1 82.81 250 LEU A C 1
ATOM 1975 O O . LEU A 1 250 ? -18.859 15.273 -13.523 1 82.81 250 LEU A O 1
ATOM 1979 N N . TYR A 1 251 ? -20.766 16.047 -12.523 1 84.38 251 TYR A N 1
ATOM 1980 C CA . TYR A 1 251 ? -20.844 14.875 -11.656 1 84.38 251 TYR A CA 1
ATOM 1981 C C . TYR A 1 251 ? -21.047 13.602 -12.469 1 84.38 251 TYR A C 1
ATOM 1983 O O . TYR A 1 251 ? -20.438 12.57 -12.188 1 84.38 251 TYR A O 1
ATOM 1991 N N . ARG A 1 252 ? -21.766 13.688 -13.422 1 84.38 252 ARG A N 1
ATOM 1992 C CA . ARG A 1 252 ? -22.031 12.531 -14.273 1 84.38 252 ARG A CA 1
ATOM 1993 C C . ARG A 1 252 ? -20.828 12.211 -15.156 1 84.38 252 ARG A C 1
ATOM 1995 O O . ARG A 1 252 ? -20.516 11.039 -15.375 1 84.38 252 ARG A O 1
ATOM 2002 N N . VAL A 1 253 ? -20.25 13.195 -15.617 1 87.69 253 VAL A N 1
ATOM 2003 C CA . VAL A 1 253 ? -19.078 13 -16.453 1 87.69 253 VAL A CA 1
ATOM 2004 C C . VAL A 1 253 ? -17.984 12.297 -15.641 1 87.69 253 VAL A C 1
ATOM 2006 O O . VAL A 1 253 ? -17.375 11.344 -16.109 1 87.69 253 VAL A O 1
ATOM 2009 N N . VAL A 1 254 ? -17.812 12.727 -14.453 1 90.31 254 VAL A N 1
ATOM 2010 C CA . VAL A 1 254 ? -16.766 12.18 -13.602 1 90.31 254 VAL A CA 1
ATOM 2011 C C . VAL A 1 254 ? -17.062 10.719 -13.289 1 90.31 254 VAL A C 1
ATOM 2013 O O . VAL A 1 254 ? -16.156 9.883 -13.281 1 90.31 254 VAL A O 1
ATOM 2016 N N . ASN A 1 255 ? -18.312 10.391 -13.117 1 89.44 255 ASN A N 1
ATOM 2017 C CA . ASN A 1 255 ? -18.672 9 -12.859 1 89.44 255 ASN A CA 1
ATOM 2018 C C . ASN A 1 255 ? -18.391 8.117 -14.062 1 89.44 255 ASN A C 1
ATOM 2020 O O . ASN A 1 255 ? -17.922 6.984 -13.914 1 89.44 255 ASN A O 1
ATOM 2024 N N . MET A 1 256 ? -18.609 8.68 -15.141 1 89.94 256 MET A N 1
ATOM 2025 C CA . MET A 1 256 ? -18.344 7.914 -16.359 1 89.94 256 MET A CA 1
ATOM 2026 C C . MET A 1 256 ? -16.828 7.785 -16.594 1 89.94 256 MET A C 1
ATOM 2028 O O . MET A 1 256 ? -16.359 6.754 -17.062 1 89.94 256 MET A O 1
ATOM 2032 N N . GLU A 1 257 ? -16.141 8.797 -16.25 1 92.69 257 GLU A N 1
ATOM 2033 C CA . GLU A 1 257 ? -14.688 8.727 -16.359 1 92.69 257 GLU A CA 1
ATOM 2034 C C . GLU A 1 257 ? -14.117 7.652 -15.422 1 92.69 257 GLU A C 1
ATOM 2036 O O . GLU A 1 257 ? -13.195 6.93 -15.797 1 92.69 257 GLU A O 1
ATOM 2041 N N . LEU A 1 258 ? -14.68 7.578 -14.32 1 93.62 258 LEU A N 1
ATOM 2042 C CA . LEU A 1 258 ? -14.203 6.59 -13.359 1 93.62 258 LEU A CA 1
ATOM 2043 C C . LEU A 1 258 ? -14.508 5.172 -13.836 1 93.62 258 LEU A C 1
ATOM 2045 O O . LEU A 1 258 ? -13.727 4.254 -13.609 1 93.62 258 LEU A O 1
ATOM 2049 N N . SER A 1 259 ? -15.562 5.07 -14.492 1 91.56 259 SER A N 1
ATOM 2050 C CA . SER A 1 259 ? -15.891 3.779 -15.094 1 91.56 259 SER A CA 1
ATOM 2051 C C . SER A 1 259 ? -14.922 3.426 -16.219 1 91.56 259 SER A C 1
ATOM 2053 O O . SER A 1 259 ? -14.555 2.262 -16.375 1 91.56 259 SER A O 1
ATOM 2055 N N . LEU A 1 260 ? -14.594 4.383 -16.938 1 92.75 260 LEU A N 1
ATOM 2056 C CA . LEU A 1 260 ? -13.625 4.164 -18 1 92.75 260 LEU A CA 1
ATOM 2057 C C . LEU A 1 260 ? -12.25 3.85 -17.422 1 92.75 260 LEU A C 1
ATOM 2059 O O . LEU A 1 260 ? -11.508 3.035 -17.984 1 92.75 260 LEU A O 1
ATOM 2063 N N . MET A 1 261 ? -11.93 4.473 -16.359 1 93.94 261 MET A N 1
ATOM 2064 C CA . MET A 1 261 ? -10.672 4.184 -15.688 1 93.94 261 MET A CA 1
ATOM 2065 C C . MET A 1 261 ? -10.656 2.756 -15.148 1 93.94 261 MET A C 1
ATOM 2067 O O . MET A 1 261 ? -9.625 2.09 -15.164 1 93.94 261 MET A O 1
ATOM 2071 N N . TYR A 1 262 ? -11.828 2.303 -14.633 1 93.38 262 TYR A N 1
ATOM 2072 C CA . TYR A 1 262 ? -11.969 0.909 -14.234 1 93.38 262 TYR A CA 1
ATOM 2073 C C . TYR A 1 262 ? -11.633 -0.03 -15.383 1 93.38 262 TYR A C 1
ATOM 2075 O O . TYR A 1 262 ? -10.93 -1.025 -15.195 1 93.38 262 TYR A O 1
ATOM 2083 N N . ASP A 1 263 ? -12.039 0.345 -16.547 1 92.94 263 ASP A N 1
ATOM 2084 C CA . ASP A 1 263 ? -11.773 -0.486 -17.719 1 92.94 263 ASP A CA 1
ATOM 2085 C C . ASP A 1 263 ? -10.281 -0.553 -18.016 1 92.94 263 ASP A C 1
ATOM 2087 O O . ASP A 1 263 ? -9.766 -1.603 -18.406 1 92.94 263 ASP A O 1
ATOM 2091 N N . LEU A 1 264 ? -9.695 0.446 -17.828 1 93.88 264 LEU A N 1
ATOM 2092 C CA . LEU A 1 264 ? -8.273 0.512 -18.172 1 93.88 264 LEU A CA 1
ATOM 2093 C C . LEU A 1 264 ? -7.441 -0.276 -17.172 1 93.88 264 LEU A C 1
ATOM 2095 O O . LEU A 1 264 ? -6.43 -0.878 -17.531 1 93.88 264 LEU A O 1
ATOM 2099 N N . ILE A 1 265 ? -7.84 -0.332 -15.93 1 93.75 265 ILE A N 1
ATOM 2100 C CA . ILE A 1 265 ? -7.023 -0.933 -14.875 1 93.75 265 ILE A CA 1
ATOM 2101 C C . ILE A 1 265 ? -7.391 -2.406 -14.719 1 93.75 265 ILE A C 1
ATOM 2103 O O . ILE A 1 265 ? -6.516 -3.252 -14.523 1 93.75 265 ILE A O 1
ATOM 2107 N N . TYR A 1 266 ? -8.711 -2.771 -14.867 1 92.81 266 TYR A N 1
ATOM 2108 C CA . TYR A 1 266 ? -9.133 -4.09 -14.414 1 92.81 266 TYR A CA 1
ATOM 2109 C C . TYR A 1 266 ? -9.633 -4.938 -15.57 1 92.81 266 TYR A C 1
ATOM 2111 O O . TYR A 1 266 ? -10.008 -6.098 -15.391 1 92.81 266 TYR A O 1
ATOM 2119 N N . THR A 1 267 ? -9.68 -4.348 -16.703 1 92.88 267 THR A N 1
ATOM 2120 C CA . THR A 1 267 ? -10.094 -5.117 -17.875 1 92.88 267 THR A CA 1
ATOM 2121 C C . THR A 1 267 ? -9.039 -5.039 -18.969 1 92.88 267 THR A C 1
ATOM 2123 O O . THR A 1 267 ? -7.98 -4.434 -18.781 1 92.88 267 THR A O 1
ATOM 2126 N N . LYS A 1 268 ? -9.336 -5.68 -20.141 1 93.19 268 LYS A N 1
ATOM 2127 C CA . LYS A 1 268 ? -8.406 -5.699 -21.266 1 93.19 268 LYS A CA 1
ATOM 2128 C C . LYS A 1 268 ? -8.656 -4.527 -22.203 1 93.19 268 LYS A C 1
ATOM 2130 O O . LYS A 1 268 ? -8.188 -4.531 -23.344 1 93.19 268 LYS A O 1
ATOM 2135 N N . ALA A 1 269 ? -9.32 -3.58 -21.812 1 92.06 269 ALA A N 1
ATOM 2136 C CA . ALA A 1 269 ? -9.75 -2.506 -22.703 1 92.06 269 ALA A CA 1
ATOM 2137 C C . ALA A 1 269 ? -8.555 -1.806 -23.328 1 92.06 269 ALA A C 1
ATOM 2139 O O . ALA A 1 269 ? -8.578 -1.465 -24.516 1 92.06 269 ALA A O 1
ATOM 2140 N N . ALA A 1 270 ? -7.52 -1.632 -22.594 1 90.5 270 ALA A N 1
ATOM 2141 C CA . ALA A 1 270 ? -6.348 -0.919 -23.094 1 90.5 270 ALA A CA 1
ATOM 2142 C C . ALA A 1 270 ? -5.703 -1.673 -24.266 1 90.5 270 ALA A C 1
ATOM 2144 O O . ALA A 1 270 ? -5.141 -1.06 -25.172 1 90.5 270 ALA A O 1
ATOM 2145 N N . VAL A 1 271 ? -5.812 -2.98 -24.25 1 92.75 271 VAL A N 1
ATOM 2146 C CA . VAL A 1 271 ? -5.191 -3.801 -25.281 1 92.75 271 VAL A CA 1
ATOM 2147 C C . VAL A 1 271 ? -6.176 -4.031 -26.422 1 92.75 271 VAL A C 1
ATOM 2149 O O . VAL A 1 271 ? -5.793 -4.023 -27.594 1 92.75 271 VAL A O 1
ATOM 2152 N N . VAL A 1 272 ? -7.367 -4.195 -26.094 1 93.31 272 VAL A N 1
ATOM 2153 C CA . VAL A 1 272 ? -8.391 -4.527 -27.078 1 93.31 272 VAL A CA 1
ATOM 2154 C C . VAL A 1 272 ? -8.617 -3.336 -28.016 1 93.31 272 VAL A C 1
ATOM 2156 O O . VAL A 1 272 ? -8.758 -3.506 -29.219 1 93.31 272 VAL A O 1
ATOM 2159 N N . HIS A 1 273 ? -8.602 -2.158 -27.391 1 92.56 273 HIS A N 1
ATOM 2160 C CA . HIS A 1 273 ? -8.922 -0.99 -28.203 1 92.56 273 HIS A CA 1
ATOM 2161 C C . HIS A 1 273 ? -7.656 -0.36 -28.781 1 92.56 273 HIS A C 1
ATOM 2163 O O . HIS A 1 273 ? -7.395 0.827 -28.578 1 92.56 273 HIS A O 1
ATOM 2169 N N . SER A 1 274 ? -6.922 -1.109 -29.391 1 91.31 274 SER A N 1
ATOM 2170 C CA . SER A 1 274 ? -5.766 -0.786 -30.219 1 91.31 274 SER A CA 1
ATOM 2171 C C . SER A 1 274 ? -5.852 -1.463 -31.578 1 91.31 274 SER A C 1
ATOM 2173 O O . SER A 1 274 ? -6.727 -2.299 -31.812 1 91.31 274 SER A O 1
ATOM 2175 N N . TRP A 1 275 ? -5.059 -1.127 -32.5 1 89.75 275 TRP A N 1
ATOM 2176 C CA . TRP A 1 275 ? -5.078 -1.716 -33.812 1 89.75 275 TRP A CA 1
ATOM 2177 C C . TRP A 1 275 ? -4.844 -3.221 -33.75 1 89.75 275 TRP A C 1
ATOM 2179 O O . TRP A 1 275 ? -5.562 -3.996 -34.406 1 89.75 275 TRP A O 1
ATOM 2189 N N . LYS A 1 276 ? -3.908 -3.582 -32.938 1 89.75 276 LYS A N 1
ATOM 2190 C CA . LYS A 1 276 ? -3.611 -5.004 -32.812 1 89.75 276 LYS A CA 1
ATOM 2191 C C . LYS A 1 276 ? -4.77 -5.742 -32.125 1 89.75 276 LYS A C 1
ATOM 2193 O O . LYS A 1 276 ? -5.082 -6.875 -32.5 1 89.75 276 LYS A O 1
ATOM 2198 N N . GLY A 1 277 ? -5.387 -5.062 -31.234 1 92.31 277 GLY A N 1
ATOM 2199 C CA . GLY A 1 277 ? -6.508 -5.672 -30.531 1 92.31 277 GLY A CA 1
ATOM 2200 C C . GLY A 1 277 ? -7.711 -5.914 -31.422 1 92.31 277 GLY A C 1
ATOM 2201 O O . GLY A 1 277 ? -8.359 -6.957 -31.328 1 92.31 277 GLY A O 1
ATOM 2202 N N . TYR A 1 278 ? -7.953 -5.055 -32.312 1 91.62 278 TYR A N 1
ATOM 2203 C CA . TYR A 1 278 ? -9.086 -5.215 -33.219 1 91.62 278 TYR A CA 1
ATOM 2204 C C . TYR A 1 278 ? -8.812 -6.297 -34.25 1 91.62 278 TYR A C 1
ATOM 2206 O O . TYR A 1 278 ? -9.711 -7.07 -34.594 1 91.62 278 TYR A O 1
ATOM 2214 N N . ILE A 1 279 ? -7.594 -6.379 -34.656 1 90.69 279 ILE A N 1
ATOM 2215 C CA . ILE A 1 279 ? -7.23 -7.422 -35.625 1 90.69 279 ILE A CA 1
ATOM 2216 C C . ILE A 1 279 ? -7.414 -8.797 -34.969 1 90.69 279 ILE A C 1
ATOM 2218 O O . ILE A 1 279 ? -7.957 -9.711 -35.594 1 90.69 279 ILE A O 1
ATOM 2222 N N . LEU A 1 280 ? -7.039 -8.867 -33.781 1 91.75 280 LEU A N 1
ATOM 2223 C CA . LEU A 1 280 ? -7.168 -10.133 -33.094 1 91.75 280 LEU A CA 1
ATOM 2224 C C . LEU A 1 280 ? -8.633 -10.469 -32.844 1 91.75 280 LEU A C 1
ATOM 2226 O O . LEU A 1 280 ? -9.023 -11.641 -32.906 1 91.75 280 LEU A O 1
ATOM 2230 N N . ARG A 1 281 ? -9.453 -9.508 -32.656 1 93.88 281 ARG A N 1
ATOM 2231 C CA . ARG A 1 281 ? -10.867 -9.75 -32.406 1 93.88 281 ARG A CA 1
ATOM 2232 C C . ARG A 1 281 ? -11.578 -10.164 -33.688 1 93.88 281 ARG A C 1
ATOM 2234 O O . ARG A 1 281 ? -12.547 -10.93 -33.656 1 93.88 281 ARG A O 1
ATOM 2241 N N . PHE A 1 282 ? -11.039 -9.758 -34.812 1 92.88 282 PHE A N 1
ATOM 2242 C CA . PHE A 1 282 ? -11.617 -10.172 -36.062 1 92.88 282 PHE A CA 1
ATOM 2243 C C . PHE A 1 282 ? -11.133 -11.562 -36.469 1 92.88 282 PHE A C 1
ATOM 2245 O O . PHE A 1 282 ? -11.898 -12.367 -37 1 92.88 282 PHE A O 1
ATOM 2252 N N . ALA A 1 283 ? -9.945 -11.828 -36.062 1 94 283 ALA A N 1
ATOM 2253 C CA . ALA A 1 283 ? -9.344 -13.109 -36.406 1 94 283 ALA A CA 1
ATOM 2254 C C . ALA A 1 283 ? -9.852 -14.227 -35.5 1 94 283 ALA A C 1
ATOM 2256 O O . ALA A 1 283 ? -9.938 -15.383 -35.938 1 94 283 ALA A O 1
ATOM 2257 N N . SER A 1 284 ? -10.281 -13.93 -34.312 1 94 284 SER A N 1
ATOM 2258 C CA . SER A 1 284 ? -10.609 -14.938 -33.312 1 94 284 SER A CA 1
ATOM 2259 C C . SER A 1 284 ? -11.875 -15.695 -33.688 1 94 284 SER A C 1
ATOM 2261 O O . SER A 1 284 ? -11.898 -16.922 -33.656 1 94 284 SER A O 1
ATOM 2263 N N . PRO A 1 285 ? -12.945 -15.023 -34.156 1 95.38 285 PRO A N 1
ATOM 2264 C CA . PRO A 1 285 ? -14.133 -15.789 -34.562 1 95.38 285 PRO A CA 1
ATOM 2265 C C . PRO A 1 285 ? -13.906 -16.625 -35.812 1 95.38 285 PRO A C 1
ATOM 2267 O O . PRO A 1 285 ? -14.492 -17.703 -35.969 1 95.38 285 PRO A O 1
ATOM 2270 N N . ILE A 1 286 ? -13.047 -16.188 -36.656 1 95.69 286 ILE A N 1
ATOM 2271 C CA . ILE A 1 286 ? -12.734 -16.953 -37.875 1 95.69 286 ILE A CA 1
ATOM 2272 C C . ILE A 1 286 ? -11.984 -18.219 -37.5 1 95.69 286 ILE A C 1
ATOM 2274 O O . ILE A 1 286 ? -12.312 -19.312 -38 1 95.69 286 ILE A O 1
ATOM 2278 N N . ALA A 1 287 ? -11.055 -18.078 -36.656 1 95.06 287 ALA A N 1
ATOM 2279 C CA . ALA A 1 287 ? -10.289 -19.234 -36.188 1 95.06 287 ALA A CA 1
ATOM 2280 C C . ALA A 1 287 ? -11.164 -20.203 -35.406 1 95.06 287 ALA A C 1
ATOM 2282 O O . ALA A 1 287 ? -11.047 -21.422 -35.531 1 95.06 287 ALA A O 1
ATOM 2283 N N . ALA A 1 288 ? -12.039 -19.688 -34.594 1 95.44 288 ALA A N 1
ATOM 2284 C CA . ALA A 1 288 ? -12.93 -20.516 -33.781 1 95.44 288 ALA A CA 1
ATOM 2285 C C . ALA A 1 288 ? -13.898 -21.297 -34.656 1 95.44 288 ALA A C 1
ATOM 2287 O O . ALA A 1 288 ? -14.141 -22.484 -34.438 1 95.44 288 ALA A O 1
ATOM 2288 N N . THR A 1 289 ? -14.375 -20.641 -35.719 1 96.06 289 THR A N 1
ATOM 2289 C CA . THR A 1 289 ? -15.297 -21.297 -36.625 1 96.06 289 THR A CA 1
ATOM 2290 C C . THR A 1 289 ? -14.57 -22.359 -37.469 1 96.06 289 THR A C 1
ATOM 2292 O O . THR A 1 289 ? -15.109 -23.438 -37.719 1 96.06 289 THR A O 1
ATOM 2295 N N . ALA A 1 290 ? -13.398 -22.062 -37.812 1 95.19 290 ALA A N 1
ATOM 2296 C CA . ALA A 1 290 ? -12.594 -23.031 -38.562 1 95.19 290 ALA A CA 1
ATOM 2297 C C . ALA A 1 290 ? -12.336 -24.281 -37.719 1 95.19 290 ALA A C 1
ATOM 2299 O O . ALA A 1 290 ? -12.398 -25.406 -38.219 1 95.19 290 ALA A O 1
ATOM 2300 N N . ALA A 1 291 ? -12.016 -24.094 -36.469 1 94.44 291 ALA A N 1
ATOM 2301 C CA . ALA A 1 291 ? -11.797 -25.219 -35.562 1 94.44 291 ALA A CA 1
ATOM 2302 C C . ALA A 1 291 ? -13.07 -26.047 -35.406 1 94.44 291 ALA A C 1
ATOM 2304 O O . ALA A 1 291 ? -13.016 -27.281 -35.375 1 94.44 291 ALA A O 1
ATOM 2305 N N . PHE A 1 292 ? -14.195 -25.391 -35.312 1 95.38 292 PHE A N 1
ATOM 2306 C CA . PHE A 1 292 ? -15.477 -26.078 -35.156 1 95.38 292 PHE A CA 1
ATOM 2307 C C . PHE A 1 292 ? -15.797 -26.906 -36.406 1 95.38 292 PHE A C 1
ATOM 2309 O O . PHE A 1 292 ? -16.188 -28.062 -36.281 1 95.38 292 PHE A O 1
ATOM 2316 N N . VAL A 1 293 ? -15.555 -26.406 -37.594 1 94.69 293 VAL A N 1
ATOM 2317 C CA . VAL A 1 293 ? -15.852 -27.078 -38.844 1 94.69 293 VAL A CA 1
ATOM 2318 C C . VAL A 1 293 ? -14.891 -28.25 -39.031 1 94.69 293 VAL A C 1
ATOM 2320 O O . VAL A 1 293 ? -15.305 -29.328 -39.469 1 94.69 293 VAL A O 1
ATOM 2323 N N . LEU A 1 294 ? -13.633 -28.047 -38.719 1 92.06 294 LEU A N 1
ATOM 2324 C CA . LEU A 1 294 ? -12.656 -29.125 -38.844 1 92.06 294 LEU A CA 1
ATOM 2325 C C . LEU A 1 294 ? -13.023 -30.297 -37.938 1 92.06 294 LEU A C 1
ATOM 2327 O O . LEU A 1 294 ? -12.859 -31.453 -38.312 1 92.06 294 LEU A O 1
ATOM 2331 N N . PHE A 1 295 ? -13.484 -30.047 -36.781 1 92.62 295 PHE A N 1
ATOM 2332 C CA . PHE A 1 295 ? -13.891 -31.094 -35.844 1 92.62 295 PHE A CA 1
ATOM 2333 C C . PHE A 1 295 ? -15.156 -31.781 -36.344 1 92.62 295 PHE A C 1
ATOM 2335 O O . PHE A 1 295 ? -15.32 -33 -36.188 1 92.62 295 PHE A O 1
ATOM 2342 N N . TRP A 1 296 ? -16.031 -30.953 -36.906 1 91.69 296 TRP A N 1
ATOM 2343 C CA . TRP A 1 296 ? -17.266 -31.5 -37.469 1 91.69 296 TRP A CA 1
ATOM 2344 C C . TRP A 1 296 ? -16.984 -32.469 -38.594 1 91.69 296 TRP A C 1
ATOM 2346 O O . TRP A 1 296 ? -17.641 -33.5 -38.719 1 91.69 296 TRP A O 1
ATOM 2356 N N . LEU A 1 297 ? -15.906 -32.25 -39.344 1 88.81 297 LEU A N 1
ATOM 2357 C CA . LEU A 1 297 ? -15.57 -33.062 -40.5 1 88.81 297 LEU A CA 1
ATOM 2358 C C . LEU A 1 297 ? -14.742 -34.281 -40.094 1 88.81 297 LEU A C 1
ATOM 2360 O O . LEU A 1 297 ? -14.648 -35.25 -40.812 1 88.81 297 LEU A O 1
ATOM 2364 N N . HIS A 1 298 ? -14.203 -34.188 -38.906 1 86.5 298 HIS A N 1
ATOM 2365 C CA . HIS A 1 298 ? -13.375 -35.312 -38.438 1 86.5 298 HIS A CA 1
ATOM 2366 C C . HIS A 1 298 ? -14.227 -36.5 -38 1 86.5 298 HIS A C 1
ATOM 2368 O O . HIS A 1 298 ? -15.305 -36.312 -37.438 1 86.5 298 HIS A O 1
ATOM 2374 N N . SER A 1 299 ? -13.672 -37.719 -38.375 1 81.5 299 SER A N 1
ATOM 2375 C CA . SER A 1 299 ? -14.375 -38.938 -38 1 81.5 299 SER A CA 1
ATOM 2376 C C . SER A 1 299 ? -14.305 -39.219 -36.5 1 81.5 299 SER A C 1
ATOM 2378 O O . SER A 1 299 ? -13.242 -39.094 -35.906 1 81.5 299 SER A O 1
ATOM 2380 N N . LYS A 1 300 ? -15.383 -39.438 -35.875 1 81.44 300 LYS A N 1
ATOM 2381 C CA . LYS A 1 300 ? -15.484 -39.656 -34.438 1 81.44 300 LYS A CA 1
ATOM 2382 C C . LYS A 1 300 ? -15.5 -41.125 -34.062 1 81.44 300 LYS A C 1
ATOM 2384 O O . LYS A 1 300 ? -15.938 -41.5 -32.969 1 81.44 300 LYS A O 1
ATOM 2389 N N . GLU A 1 301 ? -14.961 -41.906 -34.875 1 76.75 301 GLU A N 1
ATOM 2390 C CA . GLU A 1 301 ? -14.977 -43.344 -34.625 1 76.75 301 GLU A CA 1
ATOM 2391 C C . GLU A 1 301 ? -14.023 -43.719 -33.5 1 76.75 301 GLU A C 1
ATOM 2393 O O . GLU A 1 301 ? -12.867 -43.281 -33.5 1 76.75 301 GLU A O 1
ATOM 2398 N N . GLY A 1 302 ? -14.398 -44.312 -32.375 1 71.69 302 GLY A N 1
ATOM 2399 C CA . GLY A 1 302 ? -13.578 -44.781 -31.297 1 71.69 302 GLY A CA 1
ATOM 2400 C C . GLY A 1 302 ? -13.562 -43.844 -30.094 1 71.69 302 GLY A C 1
ATOM 2401 O O . GLY A 1 302 ? -13.008 -44.188 -29.047 1 71.69 302 GLY A O 1
ATOM 2402 N N . GLN A 1 303 ? -14.203 -42.75 -30.297 1 78.62 303 GLN A N 1
ATOM 2403 C CA . GLN A 1 303 ? -14.227 -41.812 -29.172 1 78.62 303 GLN A CA 1
ATOM 2404 C C . GLN A 1 303 ? -15.508 -41.969 -28.359 1 78.62 303 GLN A C 1
ATOM 2406 O O . GLN A 1 303 ? -16.562 -42.312 -28.906 1 78.62 303 GLN A O 1
ATOM 2411 N N . ALA A 1 304 ? -15.32 -41.844 -27.094 1 85 304 ALA A N 1
ATOM 2412 C CA . ALA A 1 304 ? -16.484 -41.906 -26.203 1 85 304 ALA A CA 1
ATOM 2413 C C . ALA A 1 304 ? -17.469 -40.812 -26.516 1 85 304 ALA A C 1
ATOM 2415 O O . ALA A 1 304 ? -17.078 -39.656 -26.781 1 85 304 ALA A O 1
ATOM 2416 N N . THR A 1 305 ? -18.688 -41.094 -26.578 1 87.19 305 THR A N 1
ATOM 2417 C CA . THR A 1 305 ? -19.75 -40.156 -26.938 1 87.19 305 THR A CA 1
ATOM 2418 C C . THR A 1 305 ? -19.734 -38.969 -25.984 1 87.19 305 THR A C 1
ATOM 2420 O O . THR A 1 305 ? -19.984 -37.844 -26.406 1 87.19 305 THR A O 1
ATOM 2423 N N . ALA A 1 306 ? -19.562 -39.219 -24.672 1 86.62 306 ALA A N 1
ATOM 2424 C CA . ALA A 1 306 ? -19.531 -38.125 -23.719 1 86.62 306 ALA A CA 1
ATOM 2425 C C . ALA A 1 306 ? -18.406 -37.125 -24.047 1 86.62 306 ALA A C 1
ATOM 2427 O O . ALA A 1 306 ? -18.578 -35.938 -23.922 1 86.62 306 ALA A O 1
ATOM 2428 N N . ASP A 1 307 ? -17.312 -37.656 -24.5 1 88.5 307 ASP A N 1
ATOM 2429 C CA . ASP A 1 307 ? -16.172 -36.781 -24.828 1 88.5 307 ASP A CA 1
ATOM 2430 C C . ASP A 1 307 ? -16.453 -35.969 -26.094 1 88.5 307 ASP A C 1
ATOM 2432 O O . ASP A 1 307 ? -16.047 -34.812 -26.188 1 88.5 307 ASP A O 1
ATOM 2436 N N . VAL A 1 308 ? -17.203 -36.594 -26.984 1 89.81 308 VAL A N 1
ATOM 2437 C CA . VAL A 1 308 ? -17.547 -35.875 -28.219 1 89.81 308 VAL A CA 1
ATOM 2438 C C . VAL A 1 308 ? -18.516 -34.75 -27.922 1 89.81 308 VAL A C 1
ATOM 2440 O O . VAL A 1 308 ? -18.375 -33.656 -28.438 1 89.81 308 VAL A O 1
ATOM 2443 N N . VAL A 1 309 ? -19.438 -35 -27.062 1 91.69 309 VAL A N 1
ATOM 2444 C CA . VAL A 1 309 ? -20.438 -33.969 -26.734 1 91.69 309 VAL A CA 1
ATOM 2445 C C . VAL A 1 309 ? -19.766 -32.812 -26 1 91.69 309 VAL A C 1
ATOM 2447 O O . VAL A 1 309 ? -20.031 -31.656 -26.281 1 91.69 309 VAL A O 1
ATOM 2450 N N . ILE A 1 310 ? -18.906 -33.094 -25.062 1 91.5 310 ILE A N 1
ATOM 2451 C CA . ILE A 1 310 ? -18.219 -32.062 -24.312 1 91.5 310 ILE A CA 1
ATOM 2452 C C . ILE A 1 310 ? -17.375 -31.203 -25.266 1 91.5 310 ILE A C 1
ATOM 2454 O O . ILE A 1 310 ? -17.359 -29.984 -25.125 1 91.5 310 ILE A O 1
ATOM 2458 N N . THR A 1 311 ? -16.75 -31.828 -26.203 1 91.69 311 THR A N 1
ATOM 2459 C CA . THR A 1 311 ? -15.898 -31.094 -27.141 1 91.69 311 THR A CA 1
ATOM 2460 C C . THR A 1 311 ? -16.734 -30.172 -28.016 1 91.69 311 THR A C 1
ATOM 2462 O O . THR A 1 311 ? -16.344 -29.047 -28.312 1 91.69 311 THR A O 1
ATOM 2465 N N . TYR A 1 312 ? -17.891 -30.641 -28.406 1 93.69 312 TYR A N 1
ATOM 2466 C CA . TYR A 1 312 ? -18.781 -29.797 -29.203 1 93.69 312 TYR A CA 1
ATOM 2467 C C . TYR A 1 312 ? -19.266 -28.609 -28.391 1 93.69 312 TYR A C 1
ATOM 2469 O O . TYR A 1 312 ? -19.359 -27.5 -28.922 1 93.69 312 TYR A O 1
ATOM 2477 N N . VAL A 1 313 ? -19.531 -28.797 -27.141 1 94 313 VAL A N 1
ATOM 2478 C CA . VAL A 1 313 ? -19.984 -27.719 -26.297 1 94 313 VAL A CA 1
ATOM 2479 C C . VAL A 1 313 ? -18.875 -26.688 -26.109 1 94 313 VAL A C 1
ATOM 2481 O O . VAL A 1 313 ? -19.125 -25.484 -26.141 1 94 313 VAL A O 1
ATOM 2484 N N . LEU A 1 314 ? -17.719 -27.156 -25.922 1 94.19 314 LEU A N 1
ATOM 2485 C CA . LEU A 1 314 ? -16.578 -26.266 -25.75 1 94.19 314 LEU A CA 1
ATOM 2486 C C . LEU A 1 314 ? -16.312 -25.469 -27.016 1 94.19 314 LEU A C 1
ATOM 2488 O O . LEU A 1 314 ? -16.094 -24.25 -26.953 1 94.19 314 LEU A O 1
ATOM 2492 N N . LEU A 1 315 ? -16.359 -26.125 -28.109 1 95 315 LEU A N 1
ATOM 2493 C CA . LEU A 1 315 ? -16.094 -25.453 -29.375 1 95 315 LEU A CA 1
ATOM 2494 C C . LEU A 1 315 ? -17.203 -24.484 -29.719 1 95 315 LEU A C 1
ATOM 2496 O O . LEU A 1 315 ? -16.938 -23.359 -30.156 1 95 315 LEU A O 1
ATOM 2500 N N . ALA A 1 316 ? -18.391 -24.875 -29.531 1 94.75 316 ALA A N 1
ATOM 2501 C CA . ALA A 1 316 ? -19.516 -23.969 -29.781 1 94.75 316 ALA A CA 1
ATOM 2502 C C . ALA A 1 316 ? -19.484 -22.766 -28.844 1 94.75 316 ALA A C 1
ATOM 2504 O O . ALA A 1 316 ? -19.75 -21.641 -29.25 1 94.75 316 ALA A O 1
ATOM 2505 N N . GLY A 1 317 ? -19.219 -23.062 -27.609 1 93.19 317 GLY A N 1
ATOM 2506 C CA . GLY A 1 317 ? -19.062 -21.984 -26.656 1 93.19 317 GLY A CA 1
ATOM 2507 C C . GLY A 1 317 ? -17.984 -20.984 -27.062 1 93.19 317 GLY A C 1
ATOM 2508 O O . GLY A 1 317 ? -18.156 -19.781 -26.922 1 93.19 317 GLY A O 1
ATOM 2509 N N . MET A 1 318 ? -16.922 -21.484 -27.531 1 93.69 318 MET A N 1
ATOM 2510 C CA . MET A 1 318 ? -15.82 -20.641 -27.969 1 93.69 318 MET A CA 1
ATOM 2511 C C . MET A 1 318 ? -16.25 -19.75 -29.125 1 93.69 318 MET A C 1
ATOM 2513 O O . MET A 1 318 ? -15.953 -18.547 -29.125 1 93.69 318 MET A O 1
ATOM 2517 N N . VAL A 1 319 ? -16.953 -20.234 -30.031 1 95 319 VAL A N 1
ATOM 2518 C CA . VAL A 1 319 ? -17.406 -19.469 -31.188 1 95 319 VAL A CA 1
ATOM 2519 C C . VAL A 1 319 ? -18.375 -18.375 -30.734 1 95 319 VAL A C 1
ATOM 2521 O O . VAL A 1 319 ? -18.219 -17.203 -31.094 1 95 319 VAL A O 1
ATOM 2524 N N . VAL A 1 320 ? -19.25 -18.688 -29.906 1 93.44 320 VAL A N 1
ATOM 2525 C CA . VAL A 1 320 ? -20.266 -17.734 -29.438 1 93.44 320 VAL A CA 1
ATOM 2526 C C . VAL A 1 320 ? -19.594 -16.625 -28.641 1 93.44 320 VAL A C 1
ATOM 2528 O O . VAL A 1 320 ? -19.906 -15.453 -28.812 1 93.44 320 VAL A O 1
ATOM 2531 N N . LEU A 1 321 ? -18.75 -17 -27.812 1 92.5 321 LEU A N 1
ATOM 2532 C CA . LEU A 1 321 ? -18.078 -16.016 -26.984 1 92.5 321 LEU A CA 1
ATOM 2533 C C . LEU A 1 321 ? -17.203 -15.094 -27.828 1 92.5 321 LEU A C 1
ATOM 2535 O O . LEU A 1 321 ? -17.156 -13.883 -27.578 1 92.5 321 LEU A O 1
ATOM 2539 N N . ASP A 1 322 ? -16.578 -15.57 -28.797 1 94.19 322 ASP A N 1
ATOM 2540 C CA . ASP A 1 322 ? -15.719 -14.734 -29.625 1 94.19 322 ASP A CA 1
ATOM 2541 C C . ASP A 1 322 ? -16.547 -13.789 -30.5 1 94.19 322 ASP A C 1
ATOM 2543 O O . ASP A 1 322 ? -16.125 -12.656 -30.75 1 94.19 322 ASP A O 1
ATOM 2547 N N . ILE A 1 323 ? -17.594 -14.203 -30.875 1 91.62 323 ILE A N 1
ATOM 2548 C CA . ILE A 1 323 ? -18.484 -13.312 -31.609 1 91.62 323 ILE A CA 1
ATOM 2549 C C . ILE A 1 323 ? -19 -12.219 -30.688 1 91.62 323 ILE A C 1
ATOM 2551 O O . ILE A 1 323 ? -19.047 -11.047 -31.078 1 91.62 323 ILE A O 1
ATOM 2555 N N . LYS A 1 324 ? -19.281 -12.586 -29.547 1 88.25 324 LYS A N 1
ATOM 2556 C CA . LYS A 1 324 ? -19.734 -11.617 -28.562 1 88.25 324 LYS A CA 1
ATOM 2557 C C . LYS A 1 324 ? -18.656 -10.562 -28.297 1 88.25 324 LYS A C 1
ATOM 2559 O O . LYS A 1 324 ? -18.953 -9.367 -28.234 1 88.25 324 LYS A O 1
ATOM 2564 N N . TRP A 1 325 ? -17.469 -11.008 -28.156 1 92 325 TRP A N 1
ATOM 2565 C CA . TRP A 1 325 ? -16.391 -10.078 -27.875 1 92 325 TRP A CA 1
ATOM 2566 C C . TRP A 1 325 ? -16.141 -9.148 -29.062 1 92 325 TRP A C 1
ATOM 2568 O O . TRP A 1 325 ? -15.82 -7.973 -28.875 1 92 325 TRP A O 1
ATOM 2578 N N . LEU A 1 326 ? -16.312 -9.625 -30.234 1 92.25 326 LEU A N 1
ATOM 2579 C CA . LEU A 1 326 ? -16.156 -8.797 -31.422 1 92.25 326 LEU A CA 1
ATOM 2580 C C . LEU A 1 326 ? -17.25 -7.734 -31.484 1 92.25 326 LEU A C 1
ATOM 2582 O O . LEU A 1 326 ? -16.969 -6.559 -31.719 1 92.25 326 LEU A O 1
ATOM 2586 N N . LEU A 1 327 ? -18.375 -8.102 -31.219 1 87.19 327 LEU A N 1
ATOM 2587 C CA . LEU A 1 327 ? -19.5 -7.172 -31.266 1 87.19 327 LEU A CA 1
ATOM 2588 C C . LEU A 1 327 ? -19.375 -6.109 -30.172 1 87.19 327 LEU A C 1
ATOM 2590 O O . LEU A 1 327 ? -19.641 -4.93 -30.422 1 87.19 327 LEU A O 1
ATOM 2594 N N . ARG A 1 328 ? -18.922 -6.5 -29.062 1 86.19 328 ARG A N 1
ATOM 2595 C CA . ARG A 1 328 ? -18.75 -5.559 -27.953 1 86.19 328 ARG A CA 1
ATOM 2596 C C . ARG A 1 328 ? -17.625 -4.57 -28.25 1 86.19 328 ARG A C 1
ATOM 2598 O O . ARG A 1 328 ? -17.703 -3.4 -27.875 1 86.19 328 ARG A O 1
ATOM 2605 N N . ALA A 1 329 ? -16.656 -5.008 -28.844 1 90.12 329 ALA A N 1
ATOM 2606 C CA . ALA A 1 329 ? -15.516 -4.148 -29.156 1 90.12 329 ALA A CA 1
ATOM 2607 C C . ALA A 1 329 ? -15.898 -3.098 -30.203 1 90.12 329 ALA A C 1
ATOM 2609 O O . ALA A 1 329 ? -15.586 -1.916 -30.047 1 90.12 329 ALA A O 1
ATOM 2610 N N . VAL A 1 330 ? -16.703 -3.441 -31.141 1 86.62 330 VAL A N 1
ATOM 2611 C CA . VAL A 1 330 ? -17.016 -2.549 -32.25 1 86.62 330 VAL A CA 1
ATOM 2612 C C . VAL A 1 330 ? -18.141 -1.603 -31.844 1 86.62 330 VAL A C 1
ATOM 2614 O O . VAL A 1 330 ? -18.156 -0.438 -32.25 1 86.62 330 VAL A O 1
ATOM 2617 N N . ALA A 1 331 ? -18.953 -2.043 -31 1 83.19 331 ALA A N 1
ATOM 2618 C CA . ALA A 1 331 ? -20.109 -1.227 -30.609 1 83.19 331 ALA A CA 1
ATOM 2619 C C . ALA A 1 331 ? -19.812 -0.412 -29.359 1 83.19 331 ALA A C 1
ATOM 2621 O O . ALA A 1 331 ? -20.656 0.369 -28.906 1 83.19 331 ALA A O 1
ATOM 2622 N N . SER A 1 332 ? -18.734 -0.488 -28.891 1 83.12 332 SER A N 1
ATOM 2623 C CA . SER A 1 332 ? -18.391 0.214 -27.656 1 83.12 332 SER A CA 1
ATOM 2624 C C . SER A 1 332 ? -18.047 1.674 -27.938 1 83.12 332 SER A C 1
ATOM 2626 O O . SER A 1 332 ? -17.719 2.041 -29.062 1 83.12 332 SER A O 1
ATOM 2628 N N . THR A 1 333 ? -18.172 2.48 -26.938 1 83.38 333 THR A N 1
ATOM 2629 C CA . THR A 1 333 ? -17.812 3.889 -27.047 1 83.38 333 THR A CA 1
ATOM 2630 C C . THR A 1 333 ? -16.297 4.051 -27.172 1 83.38 333 THR A C 1
ATOM 2632 O O . THR A 1 333 ? -15.82 5.066 -27.672 1 83.38 333 THR A O 1
ATOM 2635 N N . TRP A 1 334 ? -15.617 3.039 -26.797 1 88.94 334 TRP A N 1
ATOM 2636 C CA . TRP A 1 334 ? -14.164 3.041 -26.953 1 88.94 334 TRP A CA 1
ATOM 2637 C C . TRP A 1 334 ? -13.781 3.051 -28.422 1 88.94 334 TRP A C 1
ATOM 2639 O O . TRP A 1 334 ? -12.797 3.68 -28.812 1 88.94 334 TRP A O 1
ATOM 2649 N N . PHE A 1 335 ? -14.578 2.396 -29.172 1 87.81 335 PHE A N 1
ATOM 2650 C CA . PHE A 1 335 ? -14.312 2.33 -30.609 1 87.81 335 PHE A CA 1
ATOM 2651 C C . PHE A 1 335 ? -14.516 3.691 -31.25 1 87.81 335 PHE A C 1
ATOM 2653 O O . PHE A 1 335 ? -13.742 4.094 -32.125 1 87.81 335 PHE A O 1
ATOM 2660 N N . TYR A 1 336 ? -15.492 4.348 -30.844 1 83.88 336 TYR A N 1
ATOM 2661 C CA . TYR A 1 336 ? -15.734 5.695 -31.344 1 83.88 336 TYR A CA 1
ATOM 2662 C C . TYR A 1 336 ? -14.555 6.613 -31.031 1 83.88 336 TYR A C 1
ATOM 2664 O O . TYR A 1 336 ? -14.094 7.355 -31.891 1 83.88 336 TYR A O 1
ATOM 2672 N N . SER A 1 337 ? -14.219 6.586 -29.797 1 84.5 337 SER A N 1
ATOM 2673 C CA . SER A 1 337 ? -13.109 7.434 -29.375 1 84.5 337 SER A CA 1
ATOM 2674 C C . SER A 1 337 ? -11.82 7.078 -30.109 1 84.5 337 SER A C 1
ATOM 2676 O O . SER A 1 337 ? -11.023 7.957 -30.438 1 84.5 337 SER A O 1
ATOM 2678 N N . PHE A 1 338 ? -11.641 5.852 -30.406 1 87.25 338 PHE A N 1
ATOM 2679 C CA . PHE A 1 338 ? -10.469 5.363 -31.125 1 87.25 338 PHE A CA 1
ATOM 2680 C C . PHE A 1 338 ? -10.422 5.914 -32.531 1 87.25 338 PHE A C 1
ATOM 2682 O O . PHE A 1 338 ? -9.375 6.352 -33 1 87.25 338 PHE A O 1
ATOM 2689 N N . LEU A 1 339 ? -11.523 5.941 -33.156 1 85.44 339 LEU A N 1
ATOM 2690 C CA . LEU A 1 339 ? -11.594 6.418 -34.562 1 85.44 339 LEU A CA 1
ATOM 2691 C C . LEU A 1 339 ? -11.531 7.941 -34.594 1 85.44 339 LEU A C 1
ATOM 2693 O O . LEU A 1 339 ? -10.938 8.516 -35.531 1 85.44 339 LEU A O 1
ATOM 2697 N N . ASP A 1 340 ? -12.07 8.523 -33.594 1 78.62 340 ASP A N 1
ATOM 2698 C CA . ASP A 1 340 ? -12.102 9.984 -33.562 1 78.62 340 ASP A CA 1
ATOM 2699 C C . ASP A 1 340 ? -10.703 10.562 -33.375 1 78.62 340 ASP A C 1
ATOM 2701 O O . ASP A 1 340 ? -10.414 11.664 -33.844 1 78.62 340 ASP A O 1
ATOM 2705 N N . GLU A 1 341 ? -9.891 9.852 -32.656 1 77.5 341 GLU A N 1
ATOM 2706 C CA . GLU A 1 341 ? -8.523 10.289 -32.406 1 77.5 341 GLU A CA 1
ATOM 2707 C C . GLU A 1 341 ? -7.645 10.117 -33.625 1 77.5 341 GLU A C 1
ATOM 2709 O O . GLU A 1 341 ? -6.547 10.68 -33.719 1 77.5 341 GLU A O 1
ATOM 2714 N N . ARG A 1 342 ? -8.203 9.43 -34.594 1 82.31 342 ARG A N 1
ATOM 2715 C CA . ARG A 1 342 ? -7.441 9.156 -35.812 1 82.31 342 ARG A CA 1
ATOM 2716 C C . ARG A 1 342 ? -8.195 9.617 -37.062 1 82.31 342 ARG A C 1
ATOM 2718 O O . ARG A 1 342 ? -8.609 8.797 -37.875 1 82.31 342 ARG A O 1
ATOM 2725 N N . PRO A 1 343 ? -8.141 10.852 -37.25 1 76.12 343 PRO A N 1
ATOM 2726 C CA . PRO A 1 343 ? -8.961 11.383 -38.344 1 76.12 343 PRO A CA 1
ATOM 2727 C C . PRO A 1 343 ? -8.43 11.008 -39.719 1 76.12 343 PRO A C 1
ATOM 2729 O O . PRO A 1 343 ? -9.188 10.992 -40.719 1 76.12 343 PRO A O 1
ATOM 2732 N N . ARG A 1 344 ? -7.25 10.711 -39.938 1 77.06 344 ARG A N 1
ATOM 2733 C CA . ARG A 1 344 ? -6.664 10.422 -41.25 1 77.06 344 ARG A CA 1
ATOM 2734 C C . ARG A 1 344 ? -6.91 8.977 -41.656 1 77.06 344 ARG A C 1
ATOM 2736 O O . ARG A 1 344 ? -6.648 8.594 -42.781 1 77.06 344 ARG A O 1
ATOM 2743 N N . SER A 1 345 ? -7.453 8.336 -40.719 1 79.88 345 SER A N 1
ATOM 2744 C CA . SER A 1 345 ? -7.668 6.922 -41.031 1 79.88 345 SER A CA 1
ATOM 2745 C C . SER A 1 345 ? -8.875 6.73 -41.938 1 79.88 345 SER A C 1
ATOM 2747 O O . SER A 1 345 ? -9.859 7.473 -41.844 1 79.88 345 SER A O 1
ATOM 2749 N N . TRP A 1 346 ? -8.695 5.895 -42.875 1 80.88 346 TRP A N 1
ATOM 2750 C CA . TRP A 1 346 ? -9.781 5.59 -43.781 1 80.88 346 TRP A CA 1
ATOM 2751 C C . TRP A 1 346 ? -11.023 5.137 -43.031 1 80.88 346 TRP A C 1
ATOM 2753 O O . TRP A 1 346 ? -12.148 5.477 -43.406 1 80.88 346 TRP A O 1
ATOM 2763 N N . LEU A 1 347 ? -10.828 4.465 -41.969 1 82.31 347 LEU A N 1
ATOM 2764 C CA . LEU A 1 347 ? -11.945 3.941 -41.188 1 82.31 347 LEU A CA 1
ATOM 2765 C C . LEU A 1 347 ? -12.75 5.074 -40.562 1 82.31 347 LEU A C 1
ATOM 2767 O O . LEU A 1 347 ? -13.977 4.98 -40.438 1 82.31 347 LEU A O 1
ATOM 2771 N N . HIS A 1 348 ? -12.078 6.074 -40.094 1 84.31 348 HIS A N 1
ATOM 2772 C CA . HIS A 1 348 ? -12.742 7.246 -39.531 1 84.31 348 HIS A CA 1
ATOM 2773 C C . HIS A 1 348 ? -13.734 7.848 -40.531 1 84.31 348 HIS A C 1
ATOM 2775 O O . HIS A 1 348 ? -14.883 8.125 -40.156 1 84.31 348 HIS A O 1
ATOM 2781 N N . HIS A 1 349 ? -13.312 7.973 -41.75 1 81.38 349 HIS A N 1
ATOM 2782 C CA . HIS A 1 349 ? -14.156 8.578 -42.75 1 81.38 349 HIS A CA 1
ATOM 2783 C C . HIS A 1 349 ? -15.273 7.629 -43.188 1 81.38 349 HIS A C 1
ATOM 2785 O O . HIS A 1 349 ? -16.406 8.055 -43.375 1 81.38 349 HIS A O 1
ATOM 2791 N N . ALA A 1 350 ? -14.891 6.484 -43.312 1 81.69 350 ALA A N 1
ATOM 2792 C CA . ALA A 1 350 ? -15.852 5.5 -43.812 1 81.69 350 ALA A CA 1
ATOM 2793 C C . ALA A 1 350 ? -16.953 5.246 -42.781 1 81.69 350 ALA A C 1
ATOM 2795 O O . ALA A 1 350 ? -18.109 5.062 -43.125 1 81.69 350 ALA A O 1
ATOM 2796 N N . LEU A 1 351 ? -16.547 5.285 -41.531 1 81.44 351 LEU A N 1
ATOM 2797 C CA . LEU A 1 351 ? -17.516 4.852 -40.5 1 81.44 351 LEU A CA 1
ATOM 2798 C C . LEU A 1 351 ? -18.094 6.043 -39.781 1 81.44 351 LEU A C 1
ATOM 2800 O O . LEU A 1 351 ? -19.297 6.105 -39.531 1 81.44 351 LEU A O 1
ATOM 2804 N N . LEU A 1 352 ? -17.281 6.984 -39.344 1 78.69 352 LEU A N 1
ATOM 2805 C CA . LEU A 1 352 ? -17.75 8.062 -38.469 1 78.69 352 LEU A CA 1
ATOM 2806 C C . LEU A 1 352 ? -18.375 9.188 -39.281 1 78.69 352 LEU A C 1
ATOM 2808 O O . LEU A 1 352 ? -19.422 9.719 -38.938 1 78.69 352 LEU A O 1
ATOM 2812 N N . CYS A 1 353 ? -17.672 9.539 -40.344 1 76.31 353 CYS A N 1
ATOM 2813 C CA . CYS A 1 353 ? -18.188 10.633 -41.156 1 76.31 353 CYS A CA 1
ATOM 2814 C C . CYS A 1 353 ? -19.484 10.219 -41.875 1 76.31 353 CYS A C 1
ATOM 2816 O O . CYS A 1 353 ? -20.391 11.031 -42.031 1 76.31 353 CYS A O 1
ATOM 2818 N N . SER A 1 354 ? -19.531 9.031 -42.344 1 77.62 354 SER A N 1
ATOM 2819 C CA . SER A 1 354 ? -20.719 8.547 -43.031 1 77.62 354 SER A CA 1
ATOM 2820 C C . SER A 1 354 ? -21.844 8.227 -42.062 1 77.62 354 SER A C 1
ATOM 2822 O O . SER A 1 354 ? -22.984 8 -42.5 1 77.62 354 SER A O 1
ATOM 2824 N N . GLY A 1 355 ? -21.609 8.258 -40.719 1 74.44 355 GLY A N 1
ATOM 2825 C CA . GLY A 1 355 ? -22.609 7.969 -39.719 1 74.44 355 GLY A CA 1
ATOM 2826 C C . GLY A 1 355 ? -22.906 6.484 -39.562 1 74.44 355 GLY A C 1
ATOM 2827 O O . GLY A 1 355 ? -23.828 6.098 -38.844 1 74.44 355 GLY A O 1
ATOM 2828 N N . LYS A 1 356 ? -22.234 5.703 -40.25 1 77.69 356 LYS A N 1
ATOM 2829 C CA . LYS A 1 356 ? -22.484 4.262 -40.25 1 77.69 356 LYS A CA 1
ATOM 2830 C C . LYS A 1 356 ? -22.25 3.66 -38.875 1 77.69 356 LYS A C 1
ATOM 2832 O O . LYS A 1 356 ? -22.859 2.654 -38.5 1 77.69 356 LYS A O 1
ATOM 2837 N N . TRP A 1 357 ? -21.359 4.191 -38.219 1 79.69 357 TRP A N 1
ATOM 2838 C CA . TRP A 1 357 ? -21.109 3.699 -36.875 1 79.69 357 TRP A CA 1
ATOM 2839 C C . TRP A 1 357 ? -22.375 3.773 -36.031 1 79.69 357 TRP A C 1
ATOM 2841 O O . TRP A 1 357 ? -22.688 2.844 -35.281 1 79.69 357 TRP A O 1
ATOM 2851 N N . ARG A 1 358 ? -23 4.832 -36.125 1 75 358 ARG A N 1
ATOM 2852 C CA . ARG A 1 358 ? -24.25 4.988 -35.375 1 75 358 ARG A CA 1
ATOM 2853 C C . ARG A 1 358 ? -25.25 3.912 -35.75 1 75 358 ARG A C 1
ATOM 2855 O O . ARG A 1 358 ? -25.984 3.412 -34.906 1 75 358 ARG A O 1
ATOM 2862 N N . LEU A 1 359 ? -25.25 3.643 -36.938 1 74.5 359 LEU A N 1
ATOM 2863 C CA . LEU A 1 359 ? -26.141 2.59 -37.406 1 74.5 359 LEU A CA 1
ATOM 2864 C C . LEU A 1 359 ? -25.734 1.234 -36.844 1 74.5 359 LEU A C 1
ATOM 2866 O O . LEU A 1 359 ? -26.594 0.47 -36.375 1 74.5 359 LEU A O 1
ATOM 2870 N N . ILE A 1 360 ? -24.516 0.982 -36.906 1 74.12 360 ILE A N 1
ATOM 2871 C CA . ILE A 1 360 ? -23.984 -0.278 -36.375 1 74.12 360 ILE A CA 1
ATOM 2872 C C . ILE A 1 360 ? -24.266 -0.382 -34.875 1 74.12 360 ILE A C 1
ATOM 2874 O O . ILE A 1 360 ? -24.703 -1.43 -34.406 1 74.12 360 ILE A O 1
ATOM 2878 N N . ARG A 1 361 ? -24.016 0.632 -34.25 1 75.94 361 ARG A N 1
ATOM 2879 C CA . ARG A 1 361 ? -24.266 0.651 -32.812 1 75.94 361 ARG A CA 1
ATOM 2880 C C . ARG A 1 361 ? -25.734 0.449 -32.5 1 75.94 361 ARG A C 1
ATOM 2882 O O . ARG A 1 361 ? -26.094 -0.324 -31.625 1 75.94 361 ARG A O 1
ATOM 2889 N N . ARG A 1 362 ? -26.531 1.202 -33.156 1 71.06 362 ARG A N 1
ATOM 2890 C CA . ARG A 1 362 ? -27.969 1.051 -32.969 1 71.06 362 ARG A CA 1
ATOM 2891 C C . ARG A 1 362 ? -28.406 -0.381 -33.25 1 71.06 362 ARG A C 1
ATOM 2893 O O . ARG A 1 362 ? -29.266 -0.923 -32.562 1 71.06 362 ARG A O 1
ATOM 2900 N N . LEU A 1 363 ? -27.859 -0.859 -34.25 1 65.56 363 LEU A N 1
ATOM 2901 C CA . LEU A 1 363 ? -28.188 -2.24 -34.594 1 65.56 363 LEU A CA 1
ATOM 2902 C C . LEU A 1 363 ? -27.75 -3.193 -33.5 1 65.56 363 LEU A C 1
ATOM 2904 O O . LEU A 1 363 ? -28.484 -4.133 -33.156 1 65.56 363 LEU A O 1
ATOM 2908 N N . ILE A 1 364 ? -26.625 -2.854 -32.969 1 64.38 364 ILE A N 1
ATOM 2909 C CA . ILE A 1 364 ? -26.062 -3.736 -31.953 1 64.38 364 ILE A CA 1
ATOM 2910 C C . ILE A 1 364 ? -26.812 -3.535 -30.641 1 64.38 364 ILE A C 1
ATOM 2912 O O . ILE A 1 364 ? -27.172 -4.504 -29.969 1 64.38 364 ILE A O 1
ATOM 2916 N N . VAL A 1 365 ? -26.906 -2.234 -30.328 1 60.06 365 VAL A N 1
ATOM 2917 C CA . VAL A 1 365 ? -27.531 -1.925 -29.047 1 60.06 365 VAL A CA 1
ATOM 2918 C C . VAL A 1 365 ? -29.031 -2.234 -29.125 1 60.06 365 VAL A C 1
ATOM 2920 O O . VAL A 1 365 ? -29.609 -2.777 -28.188 1 60.06 365 VAL A O 1
ATOM 2923 N N . SER A 1 366 ? -29.766 -1.643 -30.125 1 53.16 366 SER A N 1
ATOM 2924 C CA . SER A 1 366 ? -31.203 -1.839 -30.266 1 53.16 366 SER A CA 1
ATOM 2925 C C . SER A 1 366 ? -31.531 -3.293 -30.578 1 53.16 366 SER A C 1
ATOM 2927 O O . SER A 1 366 ? -32.438 -3.883 -29.969 1 53.16 366 SER A O 1
ATOM 2929 N N . ASP A 1 367 ? -31.109 -3.66 -31.828 1 50 367 ASP A N 1
ATOM 2930 C CA . ASP A 1 367 ? -31.578 -4.93 -32.375 1 50 367 ASP A CA 1
ATOM 2931 C C . ASP A 1 367 ? -30.984 -6.113 -31.625 1 50 367 ASP A C 1
ATOM 2933 O O . ASP A 1 367 ? -31.641 -7.145 -31.469 1 50 367 ASP A O 1
ATOM 2937 N N . LEU A 1 368 ? -29.703 -5.949 -31.484 1 48.19 368 LEU A N 1
ATOM 2938 C CA . LEU A 1 368 ? -29.25 -7.129 -30.75 1 48.19 368 LEU A CA 1
ATOM 2939 C C . LEU A 1 368 ? -29.578 -7.004 -29.266 1 48.19 368 LEU A C 1
ATOM 2941 O O . LEU A 1 368 ? -29.141 -7.836 -28.453 1 48.19 368 LEU A O 1
ATOM 2945 N N . ASN A 1 369 ? -30.594 -6.484 -28.812 1 46.81 369 ASN A N 1
ATOM 2946 C CA . ASN A 1 369 ? -31.234 -6.48 -27.5 1 46.81 369 ASN A CA 1
ATOM 2947 C C . ASN A 1 369 ? -30.406 -7.238 -26.469 1 46.81 369 ASN A C 1
ATOM 2949 O O . ASN A 1 369 ? -30.875 -7.496 -25.359 1 46.81 369 ASN A O 1
ATOM 2953 N N . LEU A 1 370 ? -29.516 -7.977 -26.875 1 44.19 370 LEU A N 1
ATOM 2954 C CA . LEU A 1 370 ? -28.766 -8.906 -26.047 1 44.19 370 LEU A CA 1
ATOM 2955 C C . LEU A 1 370 ? -28.047 -8.172 -24.922 1 44.19 370 LEU A C 1
ATOM 2957 O O . LEU A 1 370 ? -28.016 -8.648 -23.781 1 44.19 370 LEU A O 1
ATOM 2961 N N . PHE A 1 371 ? -27.453 -7.148 -25.266 1 44.81 371 PHE A N 1
ATOM 2962 C CA . PHE A 1 371 ? -26.797 -6.406 -24.188 1 44.81 371 PHE A CA 1
ATOM 2963 C C . PHE A 1 371 ? -27.812 -5.695 -23.312 1 44.81 371 PHE A C 1
ATOM 2965 O O . PHE A 1 371 ? -27.594 -5.504 -22.109 1 44.81 371 PHE A O 1
ATOM 2972 N N . ARG A 1 372 ? -28.938 -5.199 -23.875 1 46.16 372 ARG A N 1
ATOM 2973 C CA . ARG A 1 372 ? -30.047 -4.691 -23.078 1 46.16 372 ARG A CA 1
ATOM 2974 C C . ARG A 1 372 ? -30.609 -5.781 -22.172 1 46.16 372 ARG A C 1
ATOM 2976 O O . ARG A 1 372 ? -31.047 -5.508 -21.062 1 46.16 372 ARG A O 1
ATOM 2983 N N . ILE A 1 373 ? -30.875 -6.867 -22.719 1 41 373 ILE A N 1
ATOM 2984 C CA . ILE A 1 373 ? -31.375 -8 -21.953 1 41 373 ILE A CA 1
ATOM 2985 C C . ILE A 1 373 ? -30.406 -8.336 -20.828 1 41 373 ILE A C 1
ATOM 2987 O O . ILE A 1 373 ? -30.828 -8.68 -19.719 1 41 373 ILE A O 1
ATOM 2991 N N . LEU A 1 374 ? -29.188 -8.5 -21.141 1 39.22 374 LEU A N 1
ATOM 2992 C CA . LEU A 1 374 ? -28.219 -8.828 -20.094 1 39.22 374 LEU A CA 1
ATOM 2993 C C . LEU A 1 374 ? -27.984 -7.633 -19.172 1 39.22 374 LEU A C 1
ATOM 2995 O O . LEU A 1 374 ? -27.719 -7.805 -17.984 1 39.22 374 LEU A O 1
ATOM 2999 N N . ASP A 1 375 ? -27.812 -6.461 -19.781 1 41.81 375 ASP A N 1
ATOM 3000 C CA . ASP A 1 375 ? -27.641 -5.332 -18.875 1 41.81 375 ASP A CA 1
ATOM 3001 C C . ASP A 1 375 ? -28.969 -4.676 -18.547 1 41.81 375 ASP A C 1
ATOM 3003 O O . ASP A 1 375 ? -29 -3.6 -17.938 1 41.81 375 ASP A O 1
ATOM 3007 N N . ASN A 1 376 ? -30.062 -5.395 -18.297 1 39.69 376 ASN A N 1
ATOM 3008 C CA . ASN A 1 376 ? -31.422 -5.055 -17.859 1 39.69 376 ASN A CA 1
ATOM 3009 C C . ASN A 1 376 ? -31.797 -3.629 -18.25 1 39.69 376 ASN A C 1
ATOM 3011 O O . ASN A 1 376 ? -32.281 -2.863 -17.406 1 39.69 376 ASN A O 1
ATOM 3015 N N . ASN A 1 377 ? -31.875 -3.102 -19.516 1 42 377 ASN A N 1
ATOM 3016 C CA . ASN A 1 377 ? -32.469 -1.879 -20.047 1 42 377 ASN A CA 1
ATOM 3017 C C . ASN A 1 377 ? -31.984 -0.645 -19.297 1 42 377 ASN A C 1
ATOM 3019 O O . ASN A 1 377 ? -32.656 0.38 -19.266 1 42 377 ASN A O 1
ATOM 3023 N N . LYS A 1 378 ? -31.328 -0.681 -18.297 1 46.22 378 LYS A N 1
ATOM 3024 C CA . LYS A 1 378 ? -30.969 0.534 -17.578 1 46.22 378 LYS A CA 1
ATOM 3025 C C . LYS A 1 378 ? -30.109 1.456 -18.438 1 46.22 378 LYS A C 1
ATOM 3027 O O . LYS A 1 378 ? -29.359 0.989 -19.297 1 46.22 378 LYS A O 1
ATOM 3032 N N . LYS A 1 379 ? -30.531 2.766 -18.719 1 48.91 379 LYS A N 1
ATOM 3033 C CA . LYS A 1 379 ? -29.828 3.908 -19.297 1 48.91 379 LYS A CA 1
ATOM 3034 C C . LYS A 1 379 ? -28.312 3.723 -19.219 1 48.91 379 LYS A C 1
ATOM 3036 O O . LYS A 1 379 ? -27.781 3.281 -18.203 1 48.91 379 LYS A O 1
ATOM 3041 N N . PRO A 1 380 ? -27.641 3.457 -20.5 1 50.84 380 PRO A N 1
ATOM 3042 C CA . PRO A 1 380 ? -26.188 3.293 -20.594 1 50.84 380 PRO A CA 1
ATOM 3043 C C . PRO A 1 380 ? -25.438 3.99 -19.469 1 50.84 380 PRO A C 1
ATOM 3045 O O . PRO A 1 380 ? -24.375 3.533 -19.047 1 50.84 380 PRO A O 1
ATOM 3048 N N . THR A 1 381 ? -26.078 5.117 -19.016 1 54.25 381 THR A N 1
ATOM 3049 C CA . THR A 1 381 ? -25.516 5.949 -17.969 1 54.25 381 THR A CA 1
ATOM 3050 C C . THR A 1 381 ? -25.516 5.207 -16.641 1 54.25 381 THR A C 1
ATOM 3052 O O . THR A 1 381 ? -24.625 5.406 -15.812 1 54.25 381 THR A O 1
ATOM 3055 N N . ARG A 1 382 ? -26.453 4.293 -16.578 1 58.31 382 ARG A N 1
ATOM 3056 C CA . ARG A 1 382 ? -26.578 3.711 -15.25 1 58.31 382 ARG A CA 1
ATOM 3057 C C . ARG A 1 382 ? -25.547 2.607 -15.039 1 58.31 382 ARG A C 1
ATOM 3059 O O . ARG A 1 382 ? -25.094 2.373 -13.914 1 58.31 382 ARG A O 1
ATOM 3066 N N . TYR A 1 383 ? -25.109 2.102 -16.234 1 66.31 383 TYR A N 1
ATOM 3067 C CA . TYR A 1 383 ? -24.156 0.996 -16.094 1 66.31 383 TYR A CA 1
ATOM 3068 C C . TYR A 1 383 ? -22.766 1.509 -15.789 1 66.31 383 TYR A C 1
ATOM 3070 O O . TYR A 1 383 ? -21.938 0.789 -15.211 1 66.31 383 TYR A O 1
ATOM 3078 N N . ARG A 1 384 ? -22.578 2.699 -16.141 1 75.12 384 ARG A N 1
ATOM 3079 C CA . ARG A 1 384 ? -21.219 3.199 -15.961 1 75.12 384 ARG A CA 1
ATOM 3080 C C . ARG A 1 384 ? -21.125 4.082 -14.719 1 75.12 384 ARG A C 1
ATOM 3082 O O . ARG A 1 384 ? -20.109 4.754 -14.516 1 75.12 384 ARG A O 1
ATOM 3089 N N . MET A 1 385 ? -22.188 3.924 -13.984 1 76.81 385 MET A N 1
ATOM 3090 C CA . MET A 1 385 ? -22.125 4.73 -12.766 1 76.81 385 MET A CA 1
ATOM 3091 C C . MET A 1 385 ? -21.781 3.865 -11.562 1 76.81 385 MET A C 1
ATOM 3093 O O . MET A 1 385 ? -22.094 2.678 -11.523 1 76.81 385 MET A O 1
ATOM 3097 N N . TRP A 1 386 ? -21.016 4.441 -10.719 1 79.06 386 TRP A N 1
ATOM 3098 C CA . TRP A 1 386 ? -20.672 3.707 -9.508 1 79.06 386 TRP A CA 1
ATOM 3099 C C . TRP A 1 386 ? -21.891 3.484 -8.633 1 79.06 386 TRP A C 1
ATOM 3101 O O . TRP A 1 386 ? -22.969 4.004 -8.922 1 79.06 386 TRP A O 1
ATOM 3111 N N . SER A 1 387 ? -22 2.686 -7.625 1 73.38 387 SER A N 1
ATOM 3112 C CA . SER A 1 387 ? -23.125 2.242 -6.809 1 73.38 387 SER A CA 1
ATOM 3113 C C . SER A 1 387 ? -23.812 3.422 -6.125 1 73.38 387 SER A C 1
ATOM 3115 O O . SER A 1 387 ? -24.984 3.336 -5.754 1 73.38 387 SER A O 1
ATOM 3117 N N . GLN A 1 388 ? -23.172 4.598 -6.035 1 80.44 388 GLN A N 1
ATOM 3118 C CA . GLN A 1 388 ? -23.688 5.797 -5.383 1 80.44 388 GLN A CA 1
ATOM 3119 C C . GLN A 1 388 ? -24.094 5.508 -3.941 1 80.44 388 GLN A C 1
ATOM 3121 O O . GLN A 1 388 ? -25.016 6.129 -3.416 1 80.44 388 GLN A O 1
ATOM 3126 N N . THR A 1 389 ? -23.562 4.402 -3.381 1 86.56 389 THR A N 1
ATOM 3127 C CA . THR A 1 389 ? -23.797 4.086 -1.978 1 86.56 389 THR A CA 1
ATOM 3128 C C . THR A 1 389 ? -22.609 4.492 -1.121 1 86.56 389 THR A C 1
ATOM 3130 O O . THR A 1 389 ? -21.469 4.184 -1.456 1 86.56 389 THR A O 1
ATOM 3133 N N . ILE A 1 390 ? -22.969 5.277 -0.072 1 90.94 390 ILE A N 1
ATOM 3134 C CA . ILE A 1 390 ? -21.906 5.707 0.839 1 90.94 390 ILE A CA 1
ATOM 3135 C C . ILE A 1 390 ? -22.031 4.961 2.166 1 90.94 390 ILE A C 1
ATOM 3137 O O . ILE A 1 390 ? -23.141 4.828 2.705 1 90.94 390 ILE A O 1
ATOM 3141 N N . GLY A 1 391 ? -20.953 4.406 2.613 1 92.56 391 GLY A N 1
ATOM 3142 C CA . GLY A 1 391 ? -20.969 3.711 3.891 1 92.56 391 GLY A CA 1
ATOM 3143 C C . GLY A 1 391 ? -21.344 4.605 5.055 1 92.56 391 GLY A C 1
ATOM 3144 O O . GLY A 1 391 ? -21.078 5.809 5.031 1 92.56 391 GLY A O 1
ATOM 3145 N N . GLN A 1 392 ? -22.062 4.012 6.008 1 94.69 392 GLN A N 1
ATOM 3146 C CA . GLN A 1 392 ? -22.5 4.758 7.184 1 94.69 392 GLN A CA 1
ATOM 3147 C C . GLN A 1 392 ? -22.078 4.043 8.469 1 94.69 392 GLN A C 1
ATOM 3149 O O . GLN A 1 392 ? -22.25 2.828 8.594 1 94.69 392 GLN A O 1
ATOM 3154 N N . TYR A 1 393 ? -21.422 4.773 9.328 1 95.44 393 TYR A N 1
ATOM 3155 C CA . TYR A 1 393 ? -21.031 4.266 10.641 1 95.44 393 TYR A CA 1
ATOM 3156 C C . TYR A 1 393 ? -21.156 5.348 11.703 1 95.44 393 TYR A C 1
ATOM 3158 O O . TYR A 1 393 ? -20.609 6.438 11.562 1 95.44 393 TYR A O 1
ATOM 3166 N N . ASN A 1 394 ? -21.906 5.102 12.68 1 95.44 394 ASN A N 1
ATOM 3167 C CA . ASN A 1 394 ? -22.047 6.031 13.797 1 95.44 394 ASN A CA 1
ATOM 3168 C C . ASN A 1 394 ? -21.422 5.477 15.07 1 95.44 394 ASN A C 1
ATOM 3170 O O . ASN A 1 394 ? -21.844 4.434 15.578 1 95.44 394 ASN A O 1
ATOM 3174 N N . LEU A 1 395 ? -20.484 6.172 15.586 1 94.62 395 LEU A N 1
ATOM 3175 C CA . LEU A 1 395 ? -19.688 5.734 16.734 1 94.62 395 LEU A CA 1
ATOM 3176 C C . LEU A 1 395 ? -20.547 5.641 17.984 1 94.62 395 LEU A C 1
ATOM 3178 O O . LEU A 1 395 ? -20.469 4.66 18.734 1 94.62 395 LEU A O 1
ATOM 3182 N N . LEU A 1 396 ? -21.391 6.625 18.281 1 93.38 396 LEU A N 1
ATOM 3183 C CA . LEU A 1 396 ? -22.203 6.645 19.484 1 93.38 396 LEU A CA 1
ATOM 3184 C C . LEU A 1 396 ? -23.234 5.523 19.469 1 93.38 396 LEU A C 1
ATOM 3186 O O . LEU A 1 396 ? -23.5 4.895 20.5 1 93.38 396 LEU A O 1
ATOM 3190 N N . HIS A 1 397 ? -23.75 5.301 18.344 1 91.25 397 HIS A N 1
ATOM 3191 C CA . HIS A 1 397 ? -24.734 4.238 18.203 1 91.25 397 HIS A CA 1
ATOM 3192 C C . HIS A 1 397 ? -24.109 2.871 18.469 1 91.25 397 HIS A C 1
ATOM 3194 O O . HIS A 1 397 ? -24.703 2.045 19.172 1 91.25 397 HIS A O 1
ATOM 3200 N N . GLU A 1 398 ? -22.938 2.658 17.953 1 90.5 398 GLU A N 1
ATOM 3201 C CA . GLU A 1 398 ? -22.266 1.361 18.078 1 90.5 398 GLU A CA 1
ATOM 3202 C C . GLU A 1 398 ? -21.781 1.127 19.5 1 90.5 398 GLU A C 1
ATOM 3204 O O . GLU A 1 398 ? -21.75 -0.011 19.984 1 90.5 398 GLU A O 1
ATOM 3209 N N . CYS A 1 399 ? -21.438 2.135 20.141 1 89.62 399 CYS A N 1
ATOM 3210 C CA . CYS A 1 399 ? -20.875 1.998 21.484 1 89.62 399 CYS A CA 1
ATOM 3211 C C . CYS A 1 399 ? -21.984 1.8 22.516 1 89.62 399 CYS A C 1
ATOM 3213 O O . CYS A 1 399 ? -21.734 1.311 23.609 1 89.62 399 CYS A O 1
ATOM 3215 N N . THR A 1 400 ? -23.25 2.184 22.234 1 88.69 400 THR A N 1
ATOM 3216 C CA . THR A 1 400 ? -24.344 2.055 23.172 1 88.69 400 THR A CA 1
ATOM 3217 C C . THR A 1 400 ? -25.141 0.781 22.906 1 88.69 400 THR A C 1
ATOM 3219 O O . THR A 1 400 ? -26.094 0.476 23.625 1 88.69 400 THR A O 1
ATOM 3222 N N . ARG A 1 401 ? -24.688 0.129 21.922 1 83.19 401 ARG A N 1
ATOM 3223 C CA . ARG A 1 401 ? -25.422 -1.082 21.562 1 83.19 401 ARG A CA 1
ATOM 3224 C C . ARG A 1 401 ? -25.125 -2.209 22.547 1 83.19 401 ARG A C 1
ATOM 3226 O O . ARG A 1 401 ? -23.984 -2.371 23 1 83.19 401 ARG A O 1
ATOM 3233 N N . TYR A 1 402 ? -26.203 -2.922 22.859 1 73.62 402 TYR A N 1
ATOM 3234 C CA . TYR A 1 402 ? -26.062 -4.059 23.766 1 73.62 402 TYR A CA 1
ATOM 3235 C C . TYR A 1 402 ? -25.5 -5.27 23.016 1 73.62 402 TYR A C 1
ATOM 3237 O O . TYR A 1 402 ? -25.703 -5.414 21.812 1 73.62 402 TYR A O 1
ATOM 3245 N N . GLU A 1 403 ? -24.672 -5.98 23.781 1 64.81 403 GLU A N 1
ATOM 3246 C CA . GLU A 1 403 ? -24.109 -7.207 23.234 1 64.81 403 GLU A CA 1
ATOM 3247 C C . GLU A 1 403 ? -25.203 -8.133 22.703 1 64.81 403 GLU A C 1
ATOM 3249 O O . GLU A 1 403 ? -25 -8.859 21.734 1 64.81 403 GLU A O 1
ATOM 3254 N N . SER A 1 404 ? -26.391 -7.988 23.391 1 62.28 404 SER A N 1
ATOM 3255 C CA . SER A 1 404 ? -27.5 -8.883 23.047 1 62.28 404 SER A CA 1
ATOM 3256 C C . SER A 1 404 ? -28.203 -8.414 21.781 1 62.28 404 SER A C 1
ATOM 3258 O O . SER A 1 404 ? -28.891 -9.203 21.125 1 62.28 404 SER A O 1
ATOM 3260 N N . GLU A 1 405 ? -28.047 -7.207 21.531 1 69 405 GLU A N 1
ATOM 3261 C CA . GLU A 1 405 ? -28.734 -6.703 20.359 1 69 405 GLU A CA 1
ATOM 3262 C C . GLU A 1 405 ? -28.016 -7.125 19.078 1 69 405 GLU A C 1
ATOM 3264 O O . GLU A 1 405 ? -26.797 -7.047 18.984 1 69 405 GLU A O 1
ATOM 3269 N N . ALA A 1 406 ? -28.734 -7.816 18.359 1 64.25 406 ALA A N 1
ATOM 3270 C CA . ALA A 1 406 ? -28.156 -8.297 17.094 1 64.25 406 ALA A CA 1
ATOM 3271 C C . ALA A 1 406 ? -27.562 -7.141 16.297 1 64.25 406 ALA A C 1
ATOM 3273 O O . ALA A 1 406 ? -28.219 -6.121 16.078 1 64.25 406 ALA A O 1
ATOM 3274 N N . ARG A 1 407 ? -26.391 -7.234 16.125 1 63.81 407 ARG A N 1
ATOM 3275 C CA . ARG A 1 407 ? -25.703 -6.203 15.344 1 63.81 407 ARG A CA 1
ATOM 3276 C C . ARG A 1 407 ? -26.234 -6.168 13.906 1 63.81 407 ARG A C 1
ATOM 3278 O O . ARG A 1 407 ? -26.016 -5.184 13.195 1 63.81 407 ARG A O 1
ATOM 3285 N N . THR A 1 408 ? -26.797 -7.305 13.5 1 70.12 408 THR A N 1
ATOM 3286 C CA . THR A 1 408 ? -27.203 -7.402 12.109 1 70.12 408 THR A CA 1
ATOM 3287 C C . THR A 1 408 ? -28.719 -7.652 12.008 1 70.12 408 THR A C 1
ATOM 3289 O O . THR A 1 408 ? -29.266 -8.43 12.781 1 70.12 408 THR A O 1
ATOM 3292 N N . LYS A 1 409 ? -29.5 -6.902 11.422 1 64.88 409 LYS A N 1
ATOM 3293 C CA . LYS A 1 409 ? -30.938 -7.109 11.227 1 64.88 409 LYS A CA 1
ATOM 3294 C C . LYS A 1 409 ? -31.203 -8.148 10.141 1 64.88 409 LYS A C 1
ATOM 3296 O O . LYS A 1 409 ? -32.281 -8.742 10.086 1 64.88 409 LYS A O 1
ATOM 3301 N N . ASN A 1 410 ? -30.188 -8.406 9.32 1 77.19 410 ASN A N 1
ATOM 3302 C CA . ASN A 1 410 ? -30.406 -9.258 8.164 1 77.19 410 ASN A CA 1
ATOM 3303 C C . ASN A 1 410 ? -29.656 -10.586 8.305 1 77.19 410 ASN A C 1
ATOM 3305 O O . ASN A 1 410 ? -28.547 -10.633 8.844 1 77.19 410 ASN A O 1
ATOM 3309 N N . TRP A 1 411 ? -30.359 -11.641 8.047 1 77.69 411 TRP A N 1
ATOM 3310 C CA . TRP A 1 411 ? -29.812 -12.992 8.164 1 77.69 411 TRP A CA 1
ATOM 3311 C C . TRP A 1 411 ? -28.562 -13.148 7.293 1 77.69 411 TRP A C 1
ATOM 3313 O O . TRP A 1 411 ? -27.641 -13.883 7.652 1 77.69 411 TRP A O 1
ATOM 3323 N N . LYS A 1 412 ? -28.547 -12.484 6.223 1 78.94 412 LYS A N 1
ATOM 3324 C CA . LYS A 1 412 ? -27.375 -12.57 5.348 1 78.94 412 LYS A CA 1
ATOM 3325 C C . LYS A 1 412 ? -26.125 -12.039 6.047 1 78.94 412 LYS A C 1
ATOM 3327 O O . LYS A 1 412 ? -25.047 -12.641 5.949 1 78.94 412 LYS A O 1
ATOM 3332 N N . SER A 1 413 ? -26.328 -10.984 6.711 1 81.94 413 SER A N 1
ATOM 3333 C CA . SER A 1 413 ? -25.203 -10.398 7.438 1 81.94 413 SER A CA 1
ATOM 3334 C C . SER A 1 413 ? -24.766 -11.297 8.594 1 81.94 413 SER A C 1
ATOM 3336 O O . SER A 1 413 ? -23.578 -11.398 8.891 1 81.94 413 SER A O 1
ATOM 3338 N N . GLY A 1 414 ? -25.719 -12 9.133 1 79.06 414 GLY A N 1
ATOM 3339 C CA . GLY A 1 414 ? -25.375 -12.93 10.203 1 79.06 414 GLY A CA 1
ATOM 3340 C C . GLY A 1 414 ? -24.531 -14.102 9.727 1 79.06 414 GLY A C 1
ATOM 3341 O O . GLY A 1 414 ? -23.578 -14.492 10.398 1 79.06 414 GLY A O 1
ATOM 3342 N N . MET A 1 415 ? -24.828 -14.516 8.664 1 78.25 415 MET A N 1
ATOM 3343 C CA . MET A 1 415 ? -24.062 -15.609 8.07 1 78.25 415 MET A CA 1
ATOM 3344 C C . MET A 1 415 ? -22.672 -15.148 7.68 1 78.25 415 MET A C 1
ATOM 3346 O O . MET A 1 415 ? -21.688 -15.867 7.883 1 78.25 415 MET A O 1
ATOM 3350 N N . PHE A 1 416 ? -22.609 -13.945 7.18 1 80.12 416 PHE A N 1
ATOM 3351 C CA . PHE A 1 416 ? -21.328 -13.398 6.762 1 80.12 416 PHE A CA 1
ATOM 3352 C C . PHE A 1 416 ? -20.438 -13.133 7.969 1 80.12 416 PHE A C 1
ATOM 3354 O O . PHE A 1 416 ? -19.219 -13.258 7.883 1 80.12 416 PHE A O 1
ATOM 3361 N N . LYS A 1 417 ? -21.062 -12.742 9.047 1 79.75 417 LYS A N 1
ATOM 3362 C CA . LYS A 1 417 ? -20.312 -12.477 10.273 1 79.75 417 LYS A CA 1
ATOM 3363 C C . LYS A 1 417 ? -19.641 -13.75 10.789 1 79.75 417 LYS A C 1
ATOM 3365 O O . LYS A 1 417 ? -18.516 -13.703 11.289 1 79.75 417 LYS A O 1
ATOM 3370 N N . ARG A 1 418 ? -20.141 -14.922 10.539 1 75.19 418 ARG A N 1
ATOM 3371 C CA . ARG A 1 418 ? -19.625 -16.188 11.031 1 75.19 418 ARG A CA 1
ATOM 3372 C C . ARG A 1 418 ? -18.547 -16.75 10.102 1 75.19 418 ARG A C 1
ATOM 3374 O O . ARG A 1 418 ? -17.609 -17.422 10.555 1 75.19 418 ARG A O 1
ATOM 3381 N N . LEU A 1 419 ? -18.672 -16.312 8.875 1 73 419 LEU A N 1
ATOM 3382 C CA . LEU A 1 419 ? -17.844 -17 7.895 1 73 419 LEU A CA 1
ATOM 3383 C C . LEU A 1 419 ? -16.656 -16.125 7.477 1 73 419 LEU A C 1
ATOM 3385 O O . LEU A 1 419 ? -15.625 -16.625 7.055 1 73 419 LEU A O 1
ATOM 3389 N N . ALA A 1 420 ? -16.938 -14.875 7.508 1 74.62 420 ALA A N 1
ATOM 3390 C CA . ALA A 1 420 ? -15.93 -13.977 6.953 1 74.62 420 ALA A CA 1
ATOM 3391 C C . ALA A 1 420 ? -15.148 -13.281 8.062 1 74.62 420 ALA A C 1
ATOM 3393 O O . ALA A 1 420 ? -15.617 -13.188 9.203 1 74.62 420 ALA A O 1
ATOM 3394 N N . PRO A 1 421 ? -13.938 -12.914 7.734 1 73.69 421 PRO A N 1
ATOM 3395 C CA . PRO A 1 421 ? -13.203 -12.094 8.695 1 73.69 421 PRO A CA 1
ATOM 3396 C C . PRO A 1 421 ? -13.953 -10.82 9.086 1 73.69 421 PRO A C 1
ATOM 3398 O O . PRO A 1 421 ? -14.773 -10.328 8.312 1 73.69 421 PRO A O 1
ATOM 3401 N N . GLU A 1 422 ? -13.695 -10.32 10.203 1 75.94 422 GLU A N 1
ATOM 3402 C CA . GLU A 1 422 ? -14.414 -9.188 10.773 1 75.94 422 GLU A CA 1
ATOM 3403 C C . GLU A 1 422 ? -14.328 -7.961 9.867 1 75.94 422 GLU A C 1
ATOM 3405 O O . GLU A 1 422 ? -15.297 -7.219 9.727 1 75.94 422 GLU A O 1
ATOM 3410 N N . GLU A 1 423 ? -13.219 -7.746 9.227 1 78 423 GLU A N 1
ATOM 3411 C CA . GLU A 1 423 ? -13.055 -6.578 8.367 1 78 423 GLU A CA 1
ATOM 3412 C C . GLU A 1 423 ? -13.992 -6.637 7.168 1 78 423 GLU A C 1
ATOM 3414 O O . GLU A 1 423 ? -14.578 -5.625 6.777 1 78 423 GLU A O 1
ATOM 3419 N N . ASN A 1 424 ? -14.195 -7.805 6.617 1 80.69 424 ASN A N 1
ATOM 3420 C CA . ASN A 1 424 ? -15.078 -7.965 5.469 1 80.69 424 ASN A CA 1
ATOM 3421 C C . ASN A 1 424 ? -16.547 -7.859 5.875 1 80.69 424 ASN A C 1
ATOM 3423 O O . ASN A 1 424 ? -17.375 -7.352 5.113 1 80.69 424 ASN A O 1
ATOM 3427 N N . TRP A 1 425 ? -16.734 -8.367 7.027 1 85.06 425 TRP A N 1
ATOM 3428 C CA . TRP A 1 425 ? -18.109 -8.266 7.516 1 85.06 425 TRP A CA 1
ATOM 3429 C C . TRP A 1 425 ? -18.5 -6.812 7.758 1 85.06 425 TRP A C 1
ATOM 3431 O O . TRP A 1 425 ? -19.609 -6.395 7.43 1 85.06 425 TRP A O 1
ATOM 3441 N N . MET A 1 426 ? -17.625 -6.074 8.398 1 86.69 426 MET A N 1
ATOM 3442 C CA . MET A 1 426 ? -17.906 -4.664 8.672 1 86.69 426 MET A CA 1
ATOM 3443 C C . MET A 1 426 ? -18.172 -3.906 7.375 1 86.69 426 MET A C 1
ATOM 3445 O O . MET A 1 426 ? -19.062 -3.055 7.32 1 86.69 426 MET A O 1
ATOM 3449 N N . GLU A 1 427 ? -17.422 -4.215 6.375 1 87.38 427 GLU A N 1
ATOM 3450 C CA . GLU A 1 427 ? -17.656 -3.568 5.086 1 87.38 427 GLU A CA 1
ATOM 3451 C C . GLU A 1 427 ? -19.016 -3.945 4.508 1 87.38 427 GLU A C 1
ATOM 3453 O O . GLU A 1 427 ? -19.719 -3.094 3.967 1 87.38 427 GLU A O 1
ATOM 3458 N N . TYR A 1 428 ? -19.328 -5.188 4.645 1 87.81 428 TYR A N 1
ATOM 3459 C CA . TYR A 1 428 ? -20.594 -5.664 4.109 1 87.81 428 TYR A CA 1
ATOM 3460 C C . TYR A 1 428 ? -21.781 -5.043 4.855 1 87.81 428 TYR A C 1
ATOM 3462 O O . TYR A 1 428 ? -22.734 -4.574 4.238 1 87.81 428 TYR A O 1
ATOM 3470 N N . GLU A 1 429 ? -21.672 -4.988 6.105 1 88.81 429 GLU A N 1
ATOM 3471 C CA . GLU A 1 429 ? -22.766 -4.504 6.941 1 88.81 429 GLU A CA 1
ATOM 3472 C C . GLU A 1 429 ? -22.938 -2.996 6.805 1 88.81 429 GLU A C 1
ATOM 3474 O O . GLU A 1 429 ? -24.047 -2.514 6.535 1 88.81 429 GLU A O 1
ATOM 3479 N N . TYR A 1 430 ? -21.891 -2.279 6.891 1 91.12 430 TYR A N 1
ATOM 3480 C CA . TYR A 1 430 ? -22 -0.833 7.031 1 91.12 430 TYR A CA 1
ATOM 3481 C C . TYR A 1 430 ? -21.953 -0.146 5.672 1 91.12 430 TYR A C 1
ATOM 3483 O O . TYR A 1 430 ? -22.312 1.025 5.551 1 91.12 430 TYR A O 1
ATOM 3491 N N . GLN A 1 431 ? -21.547 -0.755 4.668 1 88.75 431 GLN A N 1
ATOM 3492 C CA . GLN A 1 431 ? -21.547 -0.162 3.334 1 88.75 431 GLN A CA 1
ATOM 3493 C C . GLN A 1 431 ? -22.75 -0.63 2.525 1 88.75 431 GLN A C 1
ATOM 3495 O O . GLN A 1 431 ? -23.422 0.177 1.879 1 88.75 431 GLN A O 1
ATOM 3500 N N . ARG A 1 432 ? -23 -1.883 2.568 1 83.62 432 ARG A N 1
ATOM 3501 C CA . ARG A 1 432 ? -24.031 -2.428 1.697 1 83.62 432 ARG A CA 1
ATOM 3502 C C . ARG A 1 432 ? -25.391 -2.43 2.395 1 83.62 432 ARG A C 1
ATOM 3504 O O . ARG A 1 432 ? -26.391 -1.963 1.834 1 83.62 432 ARG A O 1
ATOM 3511 N N . MET A 1 433 ? -25.406 -2.908 3.635 1 85.06 433 MET A N 1
ATOM 3512 C CA . MET A 1 433 ? -26.688 -3.096 4.293 1 85.06 433 MET A CA 1
ATOM 3513 C C . MET A 1 433 ? -27.188 -1.794 4.918 1 85.06 433 MET A C 1
ATOM 3515 O O . MET A 1 433 ? -28.359 -1.451 4.809 1 85.06 433 MET A O 1
ATOM 3519 N N . ARG A 1 434 ? -26.234 -1.057 5.473 1 87.62 434 ARG A N 1
ATOM 3520 C CA . ARG A 1 434 ? -26.641 0.162 6.172 1 87.62 434 ARG A CA 1
ATOM 3521 C C . ARG A 1 434 ? -26.266 1.401 5.367 1 87.62 434 ARG A C 1
ATOM 3523 O O . ARG A 1 434 ? -26.453 2.529 5.824 1 87.62 434 ARG A O 1
ATOM 3530 N N . GLY A 1 435 ? -25.75 1.205 4.219 1 86.88 435 GLY A N 1
ATOM 3531 C CA . GLY A 1 435 ? -25.297 2.324 3.41 1 86.88 435 GLY A CA 1
ATOM 3532 C C . GLY A 1 435 ? -26.422 3.229 2.951 1 86.88 435 GLY A C 1
ATOM 3533 O O . GLY A 1 435 ? -27.594 2.807 2.9 1 86.88 435 GLY A O 1
ATOM 3534 N N . ASN A 1 436 ? -26.031 4.5 2.816 1 85.88 436 ASN A N 1
ATOM 3535 C CA . ASN A 1 436 ? -26.969 5.508 2.316 1 85.88 436 ASN A CA 1
ATOM 3536 C C . ASN A 1 436 ? -26.812 5.711 0.812 1 85.88 436 ASN A C 1
ATOM 3538 O O . ASN A 1 436 ? -25.688 5.875 0.313 1 85.88 436 ASN A O 1
ATOM 3542 N N . HIS A 1 437 ? -27.875 5.59 0.091 1 83.56 437 HIS A N 1
ATOM 3543 C CA . HIS A 1 437 ? -27.859 5.824 -1.348 1 83.56 437 HIS A CA 1
ATOM 3544 C C . HIS A 1 437 ? -28.031 7.305 -1.667 1 83.56 437 HIS A C 1
ATOM 3546 O O . HIS A 1 437 ? -28.922 7.961 -1.13 1 83.56 437 HIS A O 1
ATOM 3552 N N . ILE A 1 438 ? -27.141 7.812 -2.422 1 76.12 438 ILE A N 1
ATOM 3553 C CA . ILE A 1 438 ? -27.188 9.211 -2.818 1 76.12 438 ILE A CA 1
ATOM 3554 C C . ILE A 1 438 ? -28.281 9.422 -3.861 1 76.12 438 ILE A C 1
ATOM 3556 O O . ILE A 1 438 ? -28.188 10.312 -4.707 1 76.12 438 ILE A O 1
ATOM 3560 N N . ASP A 1 439 ? -29.375 8.688 -3.865 1 67.81 439 ASP A N 1
ATOM 3561 C CA . ASP A 1 439 ? -30.359 8.719 -4.938 1 67.81 439 ASP A CA 1
ATOM 3562 C C . ASP A 1 439 ? -31.312 9.898 -4.766 1 67.81 439 ASP A C 1
ATOM 3564 O O . ASP A 1 439 ? -31.844 10.43 -5.75 1 67.81 439 ASP A O 1
ATOM 3568 N N . SER A 1 440 ? -31.438 10.367 -3.443 1 67.94 440 SER A N 1
ATOM 3569 C CA . SER A 1 440 ? -32.375 11.469 -3.338 1 67.94 440 SER A CA 1
ATOM 3570 C C . SER A 1 440 ? -31.797 12.766 -3.885 1 67.94 440 SER A C 1
ATOM 3572 O O . SER A 1 440 ? -30.688 13.156 -3.508 1 67.94 440 SER A O 1
ATOM 3574 N N . ARG A 1 441 ? -32.5 13.25 -4.852 1 67.88 441 ARG A N 1
ATOM 3575 C CA . ARG A 1 441 ? -32.062 14.453 -5.562 1 67.88 441 ARG A CA 1
ATOM 3576 C C . ARG A 1 441 ? -31.75 15.578 -4.586 1 67.88 441 ARG A C 1
ATOM 3578 O O . ARG A 1 441 ? -30.766 16.312 -4.762 1 67.88 441 ARG A O 1
ATOM 3585 N N . ASP A 1 442 ? -32.5 15.57 -3.551 1 72.38 442 ASP A N 1
ATOM 3586 C CA . ASP A 1 442 ? -32.344 16.672 -2.617 1 72.38 442 ASP A CA 1
ATOM 3587 C C . ASP A 1 442 ? -31.047 16.531 -1.828 1 72.38 442 ASP A C 1
ATOM 3589 O O . ASP A 1 442 ? -30.297 17.5 -1.663 1 72.38 442 ASP A O 1
ATOM 3593 N N . PHE A 1 443 ? -30.75 15.352 -1.533 1 79.5 443 PHE A N 1
ATOM 3594 C CA . PHE A 1 443 ? -29.516 15.086 -0.79 1 79.5 443 PHE A CA 1
ATOM 3595 C C . PHE A 1 443 ? -28.297 15.305 -1.667 1 79.5 443 PHE A C 1
ATOM 3597 O O . PHE A 1 443 ? -27.328 15.953 -1.247 1 79.5 443 PHE A O 1
ATOM 3604 N N . ARG A 1 444 ? -28.438 14.875 -2.785 1 81.75 444 ARG A N 1
ATOM 3605 C CA . ARG A 1 444 ? -27.328 14.984 -3.725 1 81.75 444 ARG A CA 1
ATOM 3606 C C . ARG A 1 444 ? -27.031 16.438 -4.062 1 81.75 444 ARG A C 1
ATOM 3608 O O . ARG A 1 444 ? -25.875 16.859 -4.062 1 81.75 444 ARG A O 1
ATOM 3615 N N . ASP A 1 445 ? -28.062 17.172 -4.234 1 82.06 445 ASP A N 1
ATOM 3616 C CA . ASP A 1 445 ? -27.891 18.562 -4.633 1 82.06 445 ASP A CA 1
ATOM 3617 C C . ASP A 1 445 ? -27.297 19.391 -3.496 1 82.06 445 ASP A C 1
ATOM 3619 O O . ASP A 1 445 ? -26.406 20.219 -3.719 1 82.06 445 ASP A O 1
ATOM 3623 N N . GLU A 1 446 ? -27.781 19.109 -2.363 1 83.12 446 GLU A N 1
ATOM 3624 C CA . GLU A 1 446 ? -27.266 19.859 -1.222 1 83.12 446 GLU A CA 1
ATOM 3625 C C . GLU A 1 446 ? -25.797 19.5 -0.956 1 83.12 446 GLU A C 1
ATOM 3627 O O . GLU A 1 446 ? -24.984 20.375 -0.649 1 83.12 446 GLU A O 1
ATOM 3632 N N . LEU A 1 447 ? -25.531 18.266 -1.086 1 85.06 447 LEU A N 1
ATOM 3633 C CA . LEU A 1 447 ? -24.156 17.797 -0.868 1 85.06 447 LEU A CA 1
ATOM 3634 C C . LEU A 1 447 ? -23.203 18.406 -1.889 1 85.06 447 LEU A C 1
ATOM 3636 O O . LEU A 1 447 ? -22.188 18.984 -1.519 1 85.06 447 LEU A O 1
ATOM 3640 N N . PHE A 1 448 ? -23.531 18.375 -3.117 1 85.75 448 PHE A N 1
ATOM 3641 C CA . PHE A 1 448 ? -22.609 18.812 -4.164 1 85.75 448 PHE A CA 1
ATOM 3642 C C . PHE A 1 448 ? -22.578 20.328 -4.25 1 85.75 448 PHE A C 1
ATOM 3644 O O . PHE A 1 448 ? -21.547 20.906 -4.586 1 85.75 448 PHE A O 1
ATOM 3651 N N . ASN A 1 449 ? -23.719 20.938 -3.848 1 84.69 449 ASN A N 1
ATOM 3652 C CA . ASN A 1 449 ? -23.672 22.391 -3.746 1 84.69 449 ASN A CA 1
ATOM 3653 C C . ASN A 1 449 ? -22.672 22.828 -2.678 1 84.69 449 ASN A C 1
ATOM 3655 O O . ASN A 1 449 ? -21.938 23.812 -2.873 1 84.69 449 ASN A O 1
ATOM 3659 N N . SER A 1 450 ? -22.672 22.141 -1.602 1 87.38 450 SER A N 1
ATOM 3660 C CA . SER A 1 450 ? -21.75 22.484 -0.528 1 87.38 450 SER A CA 1
ATOM 3661 C C . SER A 1 450 ? -20.297 22.219 -0.95 1 87.38 450 SER A C 1
ATOM 3663 O O . SER A 1 450 ? -19.406 23.016 -0.625 1 87.38 450 SER A O 1
ATOM 3665 N N . ILE A 1 451 ? -20.078 21.203 -1.676 1 88 451 ILE A N 1
ATOM 3666 C CA . ILE A 1 451 ? -18.734 20.859 -2.152 1 88 451 ILE A CA 1
ATOM 3667 C C . ILE A 1 451 ? -18.25 21.922 -3.133 1 88 451 ILE A C 1
ATOM 3669 O O . ILE A 1 451 ? -17.109 22.375 -3.047 1 88 451 ILE A O 1
ATOM 3673 N N . TRP A 1 452 ? -19.188 22.359 -3.936 1 86.38 452 TRP A N 1
ATOM 3674 C CA . TRP A 1 452 ? -18.828 23.375 -4.926 1 86.38 452 TRP A CA 1
ATOM 3675 C C . TRP A 1 452 ? -18.516 24.703 -4.254 1 86.38 452 TRP A C 1
ATOM 3677 O O . TRP A 1 452 ? -17.609 25.422 -4.68 1 86.38 452 TRP A O 1
ATOM 3687 N N . GLN A 1 453 ? -19.203 24.953 -3.252 1 84.88 453 GLN A N 1
ATOM 3688 C CA . GLN A 1 453 ? -18.984 26.188 -2.529 1 84.88 453 GLN A CA 1
ATOM 3689 C C . GLN A 1 453 ? -17.594 26.203 -1.879 1 84.88 453 GLN A C 1
ATOM 3691 O O . GLN A 1 453 ? -16.906 27.219 -1.878 1 84.88 453 GLN A O 1
ATOM 3696 N N . VAL A 1 454 ? -17.219 25.094 -1.432 1 86.38 454 VAL A N 1
ATOM 3697 C CA . VAL A 1 454 ? -15.906 25 -0.782 1 86.38 454 VAL A CA 1
ATOM 3698 C C . VAL A 1 454 ? -14.805 25 -1.835 1 86.38 454 VAL A C 1
ATOM 3700 O O . VAL A 1 454 ? -13.75 25.609 -1.635 1 86.38 454 VAL A O 1
ATOM 3703 N N . LEU A 1 455 ? -15.055 24.422 -2.986 1 84.88 455 LEU A N 1
ATOM 3704 C CA . LEU A 1 455 ? -14.047 24.297 -4.035 1 84.88 455 LEU A CA 1
ATOM 3705 C C . LEU A 1 455 ? -13.859 25.625 -4.762 1 84.88 455 LEU A C 1
ATOM 3707 O O . LEU A 1 455 ? -12.875 25.812 -5.469 1 84.88 455 LEU A O 1
ATOM 3711 N N . LYS A 1 456 ? -14.812 26.469 -4.598 1 79.88 456 LYS A N 1
ATOM 3712 C CA . LYS A 1 456 ? -14.703 27.797 -5.203 1 79.88 456 LYS A CA 1
ATOM 3713 C C . LYS A 1 456 ? -13.586 28.609 -4.555 1 79.88 456 LYS A C 1
ATOM 3715 O O . LYS A 1 456 ? -13.008 29.5 -5.191 1 79.88 456 LYS A O 1
ATOM 3720 N N . LYS A 1 457 ? -13.258 28.266 -3.334 1 76.56 457 LYS A N 1
ATOM 3721 C CA . LYS A 1 457 ? -12.242 29.016 -2.604 1 76.56 457 LYS A CA 1
ATOM 3722 C C . LYS A 1 457 ? -10.859 28.828 -3.23 1 76.56 457 LYS A C 1
ATOM 3724 O O . LYS A 1 457 ? -10.195 29.812 -3.59 1 76.56 457 LYS A O 1
ATOM 3729 N N . PRO A 1 458 ? -10.461 27.641 -3.436 1 74.5 458 PRO A N 1
ATOM 3730 C CA . PRO A 1 458 ? -9.133 27.453 -4.027 1 74.5 458 PRO A CA 1
ATOM 3731 C C . PRO A 1 458 ? -9.125 27.656 -5.539 1 74.5 458 PRO A C 1
ATOM 3733 O O . PRO A 1 458 ? -8.086 27.984 -6.117 1 74.5 458 PRO A O 1
ATOM 3736 N N . PHE A 1 459 ? -10.312 27.469 -6.141 1 76.81 459 PHE A N 1
ATOM 3737 C CA . PHE A 1 459 ? -10.328 27.5 -7.598 1 76.81 459 PHE A CA 1
ATOM 3738 C C . PHE A 1 459 ? -11.352 28.5 -8.109 1 76.81 459 PHE A C 1
ATOM 3740 O O . PHE A 1 459 ? -12.25 28.141 -8.875 1 76.81 459 PHE A O 1
ATOM 3747 N N . PRO A 1 460 ? -11.023 29.781 -7.758 1 70.31 460 PRO A N 1
ATOM 3748 C CA . PRO A 1 460 ? -11.969 30.781 -8.258 1 70.31 460 PRO A CA 1
ATOM 3749 C C . PRO A 1 460 ? -11.766 31.094 -9.734 1 70.31 460 PRO A C 1
ATOM 3751 O O . PRO A 1 460 ? -10.727 30.766 -10.305 1 70.31 460 PRO A O 1
ATOM 3754 N N . GLN A 1 461 ? -12.844 31.719 -10.359 1 65.56 461 GLN A N 1
ATOM 3755 C CA . GLN A 1 461 ? -12.766 32.156 -11.75 1 65.56 461 GLN A CA 1
ATOM 3756 C C . GLN A 1 461 ? -11.641 33.156 -11.953 1 65.56 461 GLN A C 1
ATOM 3758 O O . GLN A 1 461 ? -11.422 34.031 -11.109 1 65.56 461 GLN A O 1
ATOM 3763 N N . ARG A 1 462 ? -10.789 32.906 -12.93 1 56.06 462 ARG A N 1
ATOM 3764 C CA . ARG A 1 462 ? -9.711 33.844 -13.227 1 56.06 462 ARG A CA 1
ATOM 3765 C C . ARG A 1 462 ? -10.258 35.188 -13.711 1 56.06 462 ARG A C 1
ATOM 3767 O O . ARG A 1 462 ? -11.141 35.219 -14.57 1 56.06 462 ARG A O 1
ATOM 3774 N N . ARG A 1 463 ? -10.242 36.156 -12.977 1 48.31 463 ARG A N 1
ATOM 3775 C CA . ARG A 1 463 ? -10.609 37.469 -13.531 1 48.31 463 ARG A CA 1
ATOM 3776 C C . ARG A 1 463 ? -9.578 37.938 -14.547 1 48.31 463 ARG A C 1
ATOM 3778 O O . ARG A 1 463 ? -8.375 37.719 -14.367 1 48.31 463 ARG A O 1
ATOM 3785 N N . PRO A 1 464 ? -10.016 38.156 -15.789 1 43.56 464 PRO A N 1
ATOM 3786 C CA . PRO A 1 464 ? -9.078 38.719 -16.781 1 43.56 464 PRO A CA 1
ATOM 3787 C C . PRO A 1 464 ? -8.18 39.812 -16.203 1 43.56 464 PRO A C 1
ATOM 3789 O O . PRO A 1 464 ? -8.594 40.531 -15.297 1 43.56 464 PRO A O 1
ATOM 3792 N N . PRO A 1 465 ? -6.902 39.656 -16.422 1 38.06 465 PRO A N 1
ATOM 3793 C CA . PRO A 1 465 ? -6.023 40.75 -15.992 1 38.06 465 PRO A CA 1
ATOM 3794 C C . PRO A 1 465 ? -6.598 42.125 -16.312 1 38.06 465 PRO A C 1
ATOM 3796 O O . PRO A 1 465 ? -7.098 42.344 -17.406 1 38.06 465 PRO A O 1
ATOM 3799 N N . ARG A 1 466 ? -7.152 42.906 -15.445 1 35.28 466 ARG A N 1
ATOM 3800 C CA . ARG A 1 466 ? -7.445 44.281 -15.836 1 35.28 466 ARG A CA 1
ATOM 3801 C C . ARG A 1 466 ? -6.285 44.875 -16.609 1 35.28 466 ARG A C 1
ATOM 3803 O O . ARG A 1 466 ? -5.141 44.844 -16.156 1 35.28 466 ARG A O 1
ATOM 3810 N N . GLN A 1 467 ? -6.469 45.031 -17.844 1 33.44 467 GLN A N 1
ATOM 3811 C CA . GLN A 1 467 ? -5.617 46 -18.531 1 33.44 467 GLN A CA 1
ATOM 3812 C C . GLN A 1 467 ? -5.512 47.312 -17.734 1 33.44 467 GLN A C 1
ATOM 3814 O O . GLN A 1 467 ? -6.523 47.938 -17.438 1 33.44 467 GLN A O 1
ATOM 3819 N N . ILE A 1 468 ? -4.531 47.406 -16.906 1 33.44 468 ILE A N 1
ATOM 3820 C CA . ILE A 1 468 ? -4.227 48.75 -16.453 1 33.44 468 ILE A CA 1
ATOM 3821 C C . ILE A 1 468 ? -4.301 49.719 -17.641 1 33.44 468 ILE A C 1
ATOM 3823 O O . ILE A 1 468 ? -3.461 49.656 -18.547 1 33.44 468 ILE A O 1
ATOM 3827 N N . ILE A 1 469 ? -5.445 50.062 -18.062 1 32.16 469 ILE A N 1
ATOM 3828 C CA . ILE A 1 469 ? -5.461 51.312 -18.844 1 32.16 469 ILE A CA 1
ATOM 3829 C C . ILE A 1 469 ? -4.887 52.438 -18.031 1 32.16 469 ILE A C 1
ATOM 3831 O O . ILE A 1 469 ? -5.453 52.812 -17 1 32.16 469 ILE A O 1
ATOM 3835 N N . VAL A 1 470 ? -3.605 52.688 -18.172 1 32.47 470 VAL A N 1
ATOM 3836 C CA . VAL A 1 470 ? -2.955 53.969 -17.859 1 32.47 470 VAL A CA 1
ATOM 3837 C C . VAL A 1 470 ? -3.789 55.125 -18.391 1 32.47 470 VAL A C 1
ATOM 3839 O O . VAL A 1 470 ? -3.746 55.406 -19.594 1 32.47 470 VAL A O 1
ATOM 3842 N N . THR A 1 471 ? -5.07 55.25 -18.141 1 29 471 THR A N 1
ATOM 3843 C CA . THR A 1 471 ? -5.531 56.594 -18.469 1 29 471 THR A CA 1
ATOM 3844 C C . THR A 1 471 ? -4.719 57.656 -17.703 1 29 471 THR A C 1
ATOM 3846 O O . THR A 1 471 ? -4.211 57.375 -16.609 1 29 471 THR A O 1
ATOM 3849 N N . GLU A 1 472 ? -4.371 58.906 -18.297 1 31.09 472 GLU A N 1
ATOM 3850 C CA . GLU A 1 472 ? -3.711 60.188 -17.953 1 31.09 472 GLU A CA 1
ATOM 3851 C C . GLU A 1 472 ? -4.125 60.625 -16.562 1 31.09 472 GLU A C 1
ATOM 3853 O O . GLU A 1 472 ? -3.389 61.375 -15.898 1 31.09 472 GLU A O 1
ATOM 3858 N N . ALA A 1 473 ? -5.477 60.906 -16.359 1 32.88 473 ALA A N 1
ATOM 3859 C CA . ALA A 1 473 ? -5.797 61.75 -15.211 1 32.88 473 ALA A CA 1
ATOM 3860 C C . ALA A 1 473 ? -5.348 61.125 -13.906 1 32.88 473 ALA A C 1
ATOM 3862 O O . ALA A 1 473 ? -5.367 59.875 -13.773 1 32.88 473 ALA A O 1
ATOM 3863 N N . TRP A 1 474 ? -4.668 61.906 -12.875 1 29.52 474 TRP A N 1
ATOM 3864 C CA . TRP A 1 474 ? -3.932 61.844 -11.617 1 29.52 474 TRP A CA 1
ATOM 3865 C C . TRP A 1 474 ? -4.684 61 -10.578 1 29.52 474 TRP A C 1
ATOM 3867 O O . TRP A 1 474 ? -4.211 60.844 -9.453 1 29.52 474 TRP A O 1
ATOM 3877 N N . ARG A 1 475 ? -6.02 61.188 -10.625 1 33.31 475 ARG A N 1
ATOM 3878 C CA . ARG A 1 475 ? -6.57 60.75 -9.344 1 33.31 475 ARG A CA 1
ATOM 3879 C C . ARG A 1 475 ? -6.414 59.25 -9.156 1 33.31 475 ARG A C 1
ATOM 3881 O O . ARG A 1 475 ? -6.883 58.469 -9.984 1 33.31 475 ARG A O 1
ATOM 3888 N N . PRO A 1 476 ? -5.301 58.906 -8.438 1 30.86 476 PRO A N 1
ATOM 3889 C CA . PRO A 1 476 ? -4.984 57.5 -8.195 1 30.86 476 PRO A CA 1
ATOM 3890 C C . PRO A 1 476 ? -6.207 56.688 -7.789 1 30.86 476 PRO A C 1
ATOM 3892 O O . PRO A 1 476 ? -6.844 56.969 -6.777 1 30.86 476 PRO A O 1
ATOM 3895 N N . ALA A 1 477 ? -7.16 56.625 -8.773 1 31.78 477 ALA A N 1
ATOM 3896 C CA . ALA A 1 477 ? -8.273 55.812 -8.289 1 31.78 477 ALA A CA 1
ATOM 3897 C C . ALA A 1 477 ? -7.785 54.656 -7.395 1 31.78 477 ALA A C 1
ATOM 3899 O O . ALA A 1 477 ? -6.672 54.156 -7.566 1 31.78 477 ALA A O 1
ATOM 3900 N N . PRO A 1 478 ? -8.461 54.688 -6.172 1 31.56 478 PRO A N 1
ATOM 3901 C CA . PRO A 1 478 ? -8.055 53.719 -5.168 1 31.56 478 PRO A CA 1
ATOM 3902 C C . PRO A 1 478 ? -7.762 52.344 -5.773 1 31.56 478 PRO A C 1
ATOM 3904 O O . PRO A 1 478 ? -8.453 51.906 -6.707 1 31.56 478 PRO A O 1
ATOM 3907 N N . ALA A 1 479 ? -6.453 52.156 -5.918 1 30.97 479 ALA A N 1
ATOM 3908 C CA . ALA A 1 479 ? -5.918 50.875 -6.34 1 30.97 479 ALA A CA 1
ATOM 3909 C C . ALA A 1 479 ? -6.875 49.75 -5.984 1 30.97 479 ALA A C 1
ATOM 3911 O O . ALA A 1 479 ? -7.348 49.656 -4.848 1 30.97 479 ALA A O 1
ATOM 3912 N N . ALA A 1 480 ? -7.871 49.594 -6.898 1 32.53 480 ALA A N 1
ATOM 3913 C CA . ALA A 1 480 ? -8.703 48.438 -6.672 1 32.53 480 ALA A CA 1
ATOM 3914 C C . ALA A 1 480 ? -7.945 47.375 -5.867 1 32.53 480 ALA A C 1
ATOM 3916 O O . ALA A 1 480 ? -6.719 47.281 -5.961 1 32.53 480 ALA A O 1
ATOM 3917 N N . PRO A 1 481 ? -8.57 47.156 -4.652 1 32.66 481 PRO A N 1
ATOM 3918 C CA . PRO A 1 481 ? -7.859 46.219 -3.791 1 32.66 481 PRO A CA 1
ATOM 3919 C C . PRO A 1 481 ? -7.062 45.188 -4.582 1 32.66 481 PRO A C 1
ATOM 3921 O O . PRO A 1 481 ? -7.465 44.812 -5.684 1 32.66 481 PRO A O 1
ATOM 3924 N N . PRO A 1 482 ? -5.738 45.438 -4.562 1 31.52 482 PRO A N 1
ATOM 3925 C CA . PRO A 1 482 ? -4.875 44.438 -5.215 1 31.52 482 PRO A CA 1
ATOM 3926 C C . PRO A 1 482 ? -5.551 43.094 -5.359 1 31.52 482 PRO A C 1
ATOM 3928 O O . PRO A 1 482 ? -6.312 42.656 -4.477 1 31.52 482 PRO A O 1
ATOM 3931 N N . PHE A 1 483 ? -6.035 42.844 -6.535 1 31.92 483 PHE A N 1
ATOM 3932 C CA . PHE A 1 483 ? -6.473 41.531 -6.988 1 31.92 483 PHE A CA 1
ATOM 3933 C C . PHE A 1 483 ? -5.754 40.438 -6.223 1 31.92 483 PHE A C 1
ATOM 3935 O O . PHE A 1 483 ? -4.629 40.062 -6.562 1 31.92 483 PHE A O 1
ATOM 3942 N N . THR A 1 484 ? -5.457 40.562 -4.992 1 34.75 484 THR A N 1
ATOM 3943 C CA . THR A 1 484 ? -4.797 39.656 -4.066 1 34.75 484 THR A CA 1
ATOM 3944 C C . THR A 1 484 ? -5.242 38.219 -4.309 1 34.75 484 THR A C 1
ATOM 3946 O O . THR A 1 484 ? -4.949 37.312 -3.506 1 34.75 484 THR A O 1
ATOM 3949 N N . HIS A 1 485 ? -6.477 37.969 -4.836 1 36.28 485 HIS A N 1
ATOM 3950 C CA . HIS A 1 485 ? -6.898 36.562 -4.656 1 36.28 485 HIS A CA 1
ATOM 3951 C C . HIS A 1 485 ? -5.973 35.625 -5.391 1 36.28 485 HIS A C 1
ATOM 3953 O O . HIS A 1 485 ? -6.195 35.312 -6.562 1 36.28 485 HIS A O 1
ATOM 3959 N N . ALA A 1 486 ? -4.75 35.75 -5.375 1 38.38 486 ALA A N 1
ATOM 3960 C CA . ALA A 1 486 ? -3.629 34.844 -5.648 1 38.38 486 ALA A CA 1
ATOM 3961 C C . ALA A 1 486 ? -4.008 33.406 -5.383 1 38.38 486 ALA A C 1
ATOM 3963 O O . ALA A 1 486 ? -4.758 33.094 -4.449 1 38.38 486 ALA A O 1
ATOM 3964 N N . HIS A 1 487 ? -4.125 32.531 -6.469 1 45.59 487 HIS A N 1
ATOM 3965 C CA . HIS A 1 487 ? -4.223 31.078 -6.43 1 45.59 487 HIS A CA 1
ATOM 3966 C C . HIS A 1 487 ? -3.518 30.5 -5.203 1 45.59 487 HIS A C 1
ATOM 3968 O O . HIS A 1 487 ? -2.309 30.688 -5.035 1 45.59 487 HIS A O 1
ATOM 3974 N N . GLN A 1 488 ? -4.141 30.609 -4.113 1 52.09 488 GLN A N 1
ATOM 3975 C CA . GLN A 1 488 ? -3.607 30 -2.9 1 52.09 488 GLN A CA 1
ATOM 3976 C C . GLN A 1 488 ? -3.58 28.484 -3.018 1 52.09 488 GLN A C 1
ATOM 3978 O O . GLN A 1 488 ? -4.473 27.891 -3.625 1 52.09 488 GLN A O 1
ATOM 3983 N N . GLU A 1 489 ? -2.492 27.859 -2.85 1 62.69 489 GLU A N 1
ATOM 3984 C CA . GLU A 1 489 ? -2.389 26.422 -2.697 1 62.69 489 GLU A CA 1
ATOM 3985 C C . GLU A 1 489 ? -3.572 25.859 -1.914 1 62.69 489 GLU A C 1
ATOM 3987 O O . GLU A 1 489 ? -4.016 26.469 -0.937 1 62.69 489 GLU A O 1
ATOM 3992 N N . ALA A 1 490 ? -4.25 24.938 -2.627 1 62.16 490 ALA A N 1
ATOM 3993 C CA . ALA A 1 490 ? -5.43 24.328 -2.025 1 62.16 490 ALA A CA 1
ATOM 3994 C C . ALA A 1 490 ? -5.211 24.062 -0.538 1 62.16 490 ALA A C 1
ATOM 3996 O O . ALA A 1 490 ? -6.129 24.219 0.269 1 62.16 490 ALA A O 1
ATOM 3997 N N . ASP A 1 491 ? -3.961 23.781 -0.219 1 62.09 491 ASP A N 1
ATOM 3998 C CA . ASP A 1 491 ? -3.676 23.453 1.176 1 62.09 491 ASP A CA 1
ATOM 3999 C C . ASP A 1 491 ? -3.805 24.688 2.062 1 62.09 491 ASP A C 1
ATOM 4001 O O . ASP A 1 491 ? -4.289 24.594 3.193 1 62.09 491 ASP A O 1
ATOM 4005 N N . LEU A 1 492 ? -3.432 25.766 1.464 1 61.22 492 LEU A N 1
ATOM 4006 C CA . LEU A 1 492 ? -3.506 27 2.221 1 61.22 492 LEU A CA 1
ATOM 4007 C C . LEU A 1 492 ? -4.922 27.562 2.205 1 61.22 492 LEU A C 1
ATOM 4009 O O . LEU A 1 492 ? -5.41 28.062 3.225 1 61.22 492 LEU A O 1
ATOM 4013 N N . ALA A 1 493 ? -5.488 27.359 0.964 1 64 493 ALA A N 1
ATOM 4014 C CA . ALA A 1 493 ? -6.836 27.891 0.827 1 64 493 ALA A CA 1
ATOM 4015 C C . ALA A 1 493 ? -7.828 27.109 1.685 1 64 493 ALA A C 1
ATOM 4017 O O . ALA A 1 493 ? -8.742 27.703 2.277 1 64 493 ALA A O 1
ATOM 4018 N N . LEU A 1 494 ? -7.527 25.844 1.777 1 73.69 494 LEU A N 1
ATOM 4019 C CA . LEU A 1 494 ? -8.469 25 2.508 1 73.69 494 LEU A CA 1
ATOM 4020 C C . LEU A 1 494 ? -7.922 24.641 3.891 1 73.69 494 LEU A C 1
ATOM 4022 O O . LEU A 1 494 ? -8.586 23.969 4.672 1 73.69 494 LEU A O 1
ATOM 4026 N N . LYS A 1 495 ? -6.684 25.188 4.273 1 72.5 495 LYS A N 1
ATOM 4027 C CA . LYS A 1 495 ? -6.082 25.047 5.598 1 72.5 495 LYS A CA 1
ATOM 4028 C C . LYS A 1 495 ? -6.094 23.594 6.059 1 72.5 495 LYS A C 1
ATOM 4030 O O . LYS A 1 495 ? -6.566 23.297 7.156 1 72.5 495 LYS A O 1
ATOM 4035 N N . PHE A 1 496 ? -5.461 22.75 5.301 1 74.31 496 PHE A N 1
ATOM 4036 C CA . PHE A 1 496 ? -5.469 21.328 5.617 1 74.31 496 PHE A CA 1
ATOM 4037 C C . PHE A 1 496 ? -4.648 21.047 6.867 1 74.31 496 PHE A C 1
ATOM 4039 O O . PHE A 1 496 ? -3.646 21.719 7.125 1 74.31 496 PHE A O 1
ATOM 4046 N N . THR A 1 497 ? -5.184 20.156 7.715 1 71.25 497 THR A N 1
ATOM 4047 C CA . THR A 1 497 ? -4.484 19.766 8.93 1 71.25 497 THR A CA 1
ATOM 4048 C C . THR A 1 497 ? -3.816 18.406 8.75 1 71.25 497 THR A C 1
ATOM 4050 O O . THR A 1 497 ? -4.281 17.578 7.965 1 71.25 497 THR A O 1
ATOM 4053 N N . PRO A 1 498 ? -2.742 18.188 9.445 1 69.56 498 PRO A N 1
ATOM 4054 C CA . PRO A 1 498 ? -2.004 16.938 9.25 1 69.56 498 PRO A CA 1
ATOM 4055 C C . PRO A 1 498 ? -2.729 15.727 9.828 1 69.56 498 PRO A C 1
ATOM 4057 O O . PRO A 1 498 ? -2.746 14.656 9.211 1 69.56 498 PRO A O 1
ATOM 4060 N N . ASP A 1 499 ? -3.287 15.773 11.062 1 77.62 499 ASP A N 1
ATOM 4061 C CA . ASP A 1 499 ? -3.887 14.578 11.656 1 77.62 499 ASP A CA 1
ATOM 4062 C C . ASP A 1 499 ? -5.387 14.523 11.367 1 77.62 499 ASP A C 1
ATOM 4064 O O . ASP A 1 499 ? -6.199 14.867 12.227 1 77.62 499 ASP A O 1
ATOM 4068 N N . LEU A 1 500 ? -5.828 13.93 10.344 1 85.19 500 LEU A N 1
ATOM 4069 C CA . LEU A 1 500 ? -7.207 13.891 9.867 1 85.19 500 LEU A CA 1
ATOM 4070 C C . LEU A 1 500 ? -8.031 12.883 10.656 1 85.19 500 LEU A C 1
ATOM 4072 O O . LEU A 1 500 ? -9.227 13.094 10.891 1 85.19 500 LEU A O 1
ATOM 4076 N N . GLN A 1 501 ? -7.383 11.867 11.109 1 88.44 501 GLN A N 1
ATOM 4077 C CA . GLN A 1 501 ? -8.125 10.859 11.852 1 88.44 501 GLN A CA 1
ATOM 4078 C C . GLN A 1 501 ? -8.68 11.438 13.156 1 88.44 501 GLN A C 1
ATOM 4080 O O . GLN A 1 501 ? -9.859 11.266 13.469 1 88.44 501 GLN A O 1
ATOM 4085 N N . GLU A 1 502 ? -7.848 12.117 13.859 1 87.81 502 GLU A N 1
ATOM 4086 C CA . GLU A 1 502 ? -8.273 12.742 15.109 1 87.81 502 GLU A CA 1
ATOM 4087 C C . GLU A 1 502 ? -9.305 13.836 14.852 1 87.81 502 GLU A C 1
ATOM 4089 O O . GLU A 1 502 ? -10.266 13.977 15.609 1 87.81 502 GLU A O 1
ATOM 4094 N N . THR A 1 503 ? -9.086 14.586 13.805 1 90.31 503 THR A N 1
ATOM 4095 C CA . THR A 1 503 ? -9.992 15.672 13.445 1 90.31 503 THR A CA 1
ATOM 4096 C C . THR A 1 503 ? -11.391 15.133 13.156 1 90.31 503 THR A C 1
ATOM 4098 O O . THR A 1 503 ? -12.391 15.719 13.594 1 90.31 503 THR A O 1
ATOM 4101 N N . ILE A 1 504 ? -11.508 13.977 12.508 1 94.38 504 ILE A N 1
ATOM 4102 C CA . ILE A 1 504 ? -12.789 13.383 12.148 1 94.38 504 ILE A CA 1
ATOM 4103 C C . ILE A 1 504 ? -13.469 12.836 13.406 1 94.38 504 ILE A C 1
ATOM 4105 O O . ILE A 1 504 ? -14.68 13.008 13.586 1 94.38 504 ILE A O 1
ATOM 4109 N N . LEU A 1 505 ? -12.688 12.273 14.297 1 93.44 505 LEU A N 1
ATOM 4110 C CA . LEU A 1 505 ? -13.25 11.719 15.523 1 93.44 505 LEU A CA 1
ATOM 4111 C C . LEU A 1 505 ? -13.836 12.82 16.391 1 93.44 505 LEU A C 1
ATOM 4113 O O . LEU A 1 505 ? -14.977 12.703 16.859 1 93.44 505 LEU A O 1
ATOM 4117 N N . ILE A 1 506 ? -13.117 13.914 16.547 1 93 506 ILE A N 1
ATOM 4118 C CA . ILE A 1 506 ? -13.555 15.039 17.375 1 93 506 ILE A CA 1
ATOM 4119 C C . ILE A 1 506 ? -14.812 15.664 16.766 1 93 506 ILE A C 1
ATOM 4121 O O . ILE A 1 506 ? -15.797 15.883 17.469 1 93 506 ILE A O 1
ATOM 4125 N N . LEU A 1 507 ? -14.766 15.891 15.492 1 96 507 LEU A N 1
ATOM 4126 C CA . LEU A 1 507 ? -15.875 16.547 14.812 1 96 507 LEU A CA 1
ATOM 4127 C C . LEU A 1 507 ? -17.109 15.664 14.805 1 96 507 LEU A C 1
ATOM 4129 O O . LEU A 1 507 ? -18.234 16.156 14.891 1 96 507 LEU A O 1
ATOM 4133 N N . HIS A 1 508 ? -16.969 14.32 14.648 1 97.38 508 HIS A N 1
ATOM 4134 C CA . HIS A 1 508 ? -18.094 13.383 14.648 1 97.38 508 HIS A CA 1
ATOM 4135 C C . HIS A 1 508 ? -18.797 13.375 16 1 97.38 508 HIS A C 1
ATOM 4137 O O . HIS A 1 508 ? -20.016 13.438 16.062 1 97.38 508 HIS A O 1
ATOM 4143 N N . ILE A 1 509 ? -18.016 13.289 17.031 1 95.5 509 ILE A N 1
ATOM 4144 C CA . ILE A 1 509 ? -18.578 13.297 18.375 1 95.5 509 ILE A CA 1
ATOM 4145 C C . ILE A 1 509 ? -19.266 14.633 18.641 1 95.5 509 ILE A C 1
ATOM 4147 O O . ILE A 1 509 ? -20.391 14.664 19.141 1 95.5 509 ILE A O 1
ATOM 4151 N N . ALA A 1 510 ? -18.641 15.758 18.281 1 95.44 510 ALA A N 1
ATOM 4152 C CA . ALA A 1 510 ? -19.219 17.094 18.453 1 95.44 510 ALA A CA 1
ATOM 4153 C C . ALA A 1 510 ? -20.531 17.234 17.688 1 95.44 510 ALA A C 1
ATOM 4155 O O . ALA A 1 510 ? -21.484 17.828 18.188 1 95.44 510 ALA A O 1
ATOM 4156 N N . THR A 1 511 ? -20.531 16.672 16.453 1 96.62 511 THR A N 1
ATOM 4157 C CA . THR A 1 511 ? -21.719 16.766 15.609 1 96.62 511 THR A CA 1
ATOM 4158 C C . THR A 1 511 ? -22.891 16.016 16.234 1 96.62 511 THR A C 1
ATOM 4160 O O . THR A 1 511 ? -24.016 16.516 16.266 1 96.62 511 THR A O 1
ATOM 4163 N N . ASP A 1 512 ? -22.656 14.852 16.75 1 95.62 512 ASP A N 1
ATOM 4164 C CA . ASP A 1 512 ? -23.734 14.078 17.359 1 95.62 512 ASP A CA 1
ATOM 4165 C C . ASP A 1 512 ? -24.266 14.766 18.625 1 95.62 512 ASP A C 1
ATOM 4167 O O . ASP A 1 512 ? -25.484 14.828 18.828 1 95.62 512 ASP A O 1
ATOM 4171 N N . ILE A 1 513 ? -23.391 15.266 19.391 1 94 513 ILE A N 1
ATOM 4172 C CA . ILE A 1 513 ? -23.797 15.977 20.609 1 94 513 ILE A CA 1
ATOM 4173 C C . ILE A 1 513 ? -24.609 17.203 20.234 1 94 513 ILE A C 1
ATOM 4175 O O . ILE A 1 513 ? -25.656 17.469 20.828 1 94 513 ILE A O 1
ATOM 4179 N N . PHE A 1 514 ? -24.203 17.969 19.25 1 93.69 514 PHE A N 1
ATOM 4180 C CA . PHE A 1 514 ? -24.906 19.156 18.781 1 93.69 514 PHE A CA 1
ATOM 4181 C C . PHE A 1 514 ? -26.297 18.797 18.281 1 93.69 514 PHE A C 1
ATOM 4183 O O . PHE A 1 514 ? -27.266 19.469 18.625 1 93.69 514 PHE A O 1
ATOM 4190 N N . LEU A 1 515 ? -26.391 17.719 17.469 1 93.19 515 LEU A N 1
ATOM 4191 C CA . LEU A 1 515 ? -27.656 17.328 16.859 1 93.19 515 LEU A CA 1
ATOM 4192 C C . LEU A 1 515 ? -28.656 16.891 17.922 1 93.19 515 LEU A C 1
ATOM 4194 O O . LEU A 1 515 ? -29.844 17.203 17.844 1 93.19 515 LEU A O 1
ATOM 4198 N N . PHE A 1 516 ? -28.203 16.234 18.953 1 92.25 516 PHE A N 1
ATOM 4199 C CA . PHE A 1 516 ? -29.094 15.766 20 1 92.25 516 PHE A CA 1
ATOM 4200 C C . PHE A 1 516 ? -29.484 16.906 20.922 1 92.25 516 PHE A C 1
ATOM 4202 O O . PHE A 1 516 ? -30.625 16.984 21.391 1 92.25 516 PHE A O 1
ATOM 4209 N N . SER A 1 517 ? -28.578 17.797 21.172 1 89.06 517 SER A N 1
ATOM 4210 C CA . SER A 1 517 ? -28.844 18.906 22.078 1 89.06 517 SER A CA 1
ATOM 4211 C C . SER A 1 517 ? -29.734 19.953 21.422 1 89.06 517 SER A C 1
ATOM 4213 O O . SER A 1 517 ? -30.5 20.641 22.109 1 89.06 517 SER A O 1
ATOM 4215 N N . ALA A 1 518 ? -29.672 20.156 20.156 1 88.56 518 ALA A N 1
ATOM 4216 C CA . ALA A 1 518 ? -30.438 21.172 19.438 1 88.56 518 ALA A CA 1
ATOM 4217 C C . ALA A 1 518 ? -31.656 20.547 18.75 1 88.56 518 ALA A C 1
ATOM 4219 O O . ALA A 1 518 ? -32.188 21.109 17.797 1 88.56 518 ALA A O 1
ATOM 4220 N N . GLU A 1 519 ? -32.031 19.406 19.156 1 87.94 519 GLU A N 1
ATOM 4221 C CA . GLU A 1 519 ? -33.094 18.656 18.5 1 87.94 519 GLU A CA 1
ATOM 4222 C C . GLU A 1 519 ? -34.375 19.469 18.406 1 87.94 519 GLU A C 1
ATOM 4224 O O . GLU A 1 519 ? -35.031 19.484 17.375 1 87.94 519 GLU A O 1
ATOM 4229 N N . SER A 1 520 ? -34.781 20.156 19.453 1 84.38 520 SER A N 1
ATOM 4230 C CA . SER A 1 520 ? -36 20.922 19.516 1 84.38 520 SER A CA 1
ATOM 4231 C C . SER A 1 520 ? -35.969 22.109 18.547 1 84.38 520 SER A C 1
ATOM 4233 O O . SER A 1 520 ? -36.938 22.422 17.891 1 84.38 520 SER A O 1
ATOM 4235 N N . GLU A 1 521 ? -34.875 22.766 18.453 1 83.19 521 GLU A N 1
ATOM 4236 C CA . GLU A 1 521 ? -34.688 23.906 17.578 1 83.19 521 GLU A CA 1
ATOM 4237 C C . GLU A 1 521 ? -34.688 23.484 16.109 1 83.19 521 GLU A C 1
ATOM 4239 O O . GLU A 1 521 ? -35.188 24.203 15.242 1 83.19 521 GLU A O 1
ATOM 4244 N N . ILE A 1 522 ? -34.125 22.344 15.852 1 87.06 522 ILE A N 1
ATOM 4245 C CA . ILE A 1 522 ? -34.031 21.812 14.5 1 87.06 522 ILE A CA 1
ATOM 4246 C C . ILE A 1 522 ? -35.406 21.406 13.977 1 87.06 522 ILE A C 1
ATOM 4248 O O . ILE A 1 522 ? -35.719 21.656 12.812 1 87.06 522 ILE A O 1
ATOM 4252 N N . GLU A 1 523 ? -36.156 20.828 14.844 1 84.44 523 GLU A N 1
ATOM 4253 C CA . GLU A 1 523 ? -37.469 20.375 14.445 1 84.44 523 GLU A CA 1
ATOM 4254 C C . GLU A 1 523 ? -38.375 21.562 14.117 1 84.44 523 GLU A C 1
ATOM 4256 O O . GLU A 1 523 ? -39.281 21.453 13.297 1 84.44 523 GLU A O 1
ATOM 4261 N N . ALA A 1 524 ? -38.125 22.688 14.633 1 80.75 524 ALA A N 1
ATOM 4262 C CA . ALA A 1 524 ? -38.938 23.891 14.422 1 80.75 524 ALA A CA 1
ATOM 4263 C C . ALA A 1 524 ? -38.656 24.516 13.062 1 80.75 524 ALA A C 1
ATOM 4265 O O . ALA A 1 524 ? -39.469 25.266 12.539 1 80.75 524 ALA A O 1
ATOM 4266 N N . SER A 1 525 ? -37.562 24.172 12.43 1 80 525 SER A N 1
ATOM 4267 C CA . SER A 1 525 ? -37.188 24.75 11.133 1 80 525 SER A CA 1
ATOM 4268 C C . SER A 1 525 ? -37.062 23.656 10.07 1 80 525 SER A C 1
ATOM 4270 O O . SER A 1 525 ? -36.156 22.812 10.156 1 80 525 SER A O 1
ATOM 4272 N N . PRO A 1 526 ? -37.938 23.609 9.047 1 77.69 526 PRO A N 1
ATOM 4273 C CA . PRO A 1 526 ? -37.875 22.609 7.992 1 77.69 526 PRO A CA 1
ATOM 4274 C C . PRO A 1 526 ? -36.531 22.609 7.254 1 77.69 526 PRO A C 1
ATOM 4276 O O . PRO A 1 526 ? -36.031 21.562 6.879 1 77.69 526 PRO A O 1
ATOM 4279 N N . LYS A 1 527 ? -36.031 23.734 6.934 1 76.62 527 LYS A N 1
ATOM 4280 C CA . LYS A 1 527 ? -34.719 23.812 6.27 1 76.62 527 LYS A CA 1
ATOM 4281 C C . LYS A 1 527 ? -33.656 23.125 7.094 1 76.62 527 LYS A C 1
ATOM 4283 O O . LYS A 1 527 ? -32.781 22.422 6.543 1 76.62 527 LYS A O 1
ATOM 4288 N N . SER A 1 528 ? -33.875 23.219 8.266 1 79.25 528 SER A N 1
ATOM 4289 C CA . SER A 1 528 ? -32.875 22.656 9.156 1 79.25 528 SER A CA 1
ATOM 4290 C C . SER A 1 528 ? -32.938 21.125 9.18 1 79.25 528 SER A C 1
ATOM 4292 O O . SER A 1 528 ? -31.938 20.453 9.367 1 79.25 528 SER A O 1
ATOM 4294 N N . LYS A 1 529 ? -34.062 20.641 8.781 1 81.75 529 LYS A N 1
ATOM 4295 C CA . LYS A 1 529 ? -34.219 19.188 8.766 1 81.75 529 LYS A CA 1
ATOM 4296 C C . LYS A 1 529 ? -33.406 18.578 7.613 1 81.75 529 LYS A C 1
ATOM 4298 O O . LYS A 1 529 ? -32.781 17.531 7.781 1 81.75 529 LYS A O 1
ATOM 4303 N N . LYS A 1 530 ? -33.469 19.203 6.527 1 83 530 LYS A N 1
ATOM 4304 C CA . LYS A 1 530 ? -32.688 18.719 5.371 1 83 530 LYS A CA 1
ATOM 4305 C C . LYS A 1 530 ? -31.203 18.844 5.605 1 83 530 LYS A C 1
ATOM 4307 O O . LYS A 1 530 ? -30.438 17.953 5.215 1 83 530 LYS A O 1
ATOM 4312 N N . ASP A 1 531 ? -30.812 19.891 6.254 1 88.62 531 ASP A N 1
ATOM 4313 C CA . ASP A 1 531 ? -29.406 20.094 6.547 1 88.62 531 ASP A CA 1
ATOM 4314 C C . ASP A 1 531 ? -28.875 19.047 7.516 1 88.62 531 ASP A C 1
ATOM 4316 O O . ASP A 1 531 ? -27.734 18.594 7.398 1 88.62 531 ASP A O 1
ATOM 4320 N N . VAL A 1 532 ? -29.75 18.641 8.367 1 91.38 532 VAL A N 1
ATOM 4321 C CA . VAL A 1 532 ? -29.359 17.672 9.375 1 91.38 532 VAL A CA 1
ATOM 4322 C C . VAL A 1 532 ? -29.109 16.312 8.719 1 91.38 532 VAL A C 1
ATOM 4324 O O . VAL A 1 532 ? -28.203 15.586 9.102 1 91.38 532 VAL A O 1
ATOM 4327 N N . GLU A 1 533 ? -29.875 16.047 7.781 1 88.75 533 GLU A N 1
ATOM 4328 C CA . GLU A 1 533 ? -29.703 14.789 7.07 1 88.75 533 GLU A CA 1
ATOM 4329 C C . GLU A 1 533 ? -28.359 14.75 6.344 1 88.75 533 GLU A C 1
ATOM 4331 O O . GLU A 1 533 ? -27.672 13.719 6.336 1 88.75 533 GLU A O 1
ATOM 4336 N N . VAL A 1 534 ? -28.016 15.812 5.809 1 91.12 534 VAL A N 1
ATOM 4337 C CA . VAL A 1 534 ? -26.75 15.898 5.094 1 91.12 534 VAL A CA 1
ATOM 4338 C C . VAL A 1 534 ? -25.594 15.836 6.082 1 91.12 534 VAL A C 1
ATOM 4340 O O . VAL A 1 534 ? -24.594 15.156 5.836 1 91.12 534 VAL A O 1
ATOM 4343 N N . ILE A 1 535 ? -25.766 16.516 7.191 1 94.75 535 ILE A N 1
ATOM 4344 C CA . ILE A 1 535 ? -24.734 16.531 8.219 1 94.75 535 ILE A CA 1
ATOM 4345 C C . ILE A 1 535 ? -24.516 15.117 8.758 1 94.75 535 ILE A C 1
ATOM 4347 O O . ILE A 1 535 ? -23.375 14.656 8.867 1 94.75 535 ILE A O 1
ATOM 4351 N N . LYS A 1 536 ? -25.578 14.5 9.008 1 93.38 536 LYS A N 1
ATOM 4352 C CA . LYS A 1 536 ? -25.469 13.148 9.555 1 93.38 536 LYS A CA 1
ATOM 4353 C C . LYS A 1 536 ? -24.859 12.188 8.547 1 93.38 536 LYS A C 1
ATOM 4355 O O . LYS A 1 536 ? -24.031 11.352 8.906 1 93.38 536 LYS A O 1
ATOM 4360 N N . ALA A 1 537 ? -25.266 12.297 7.348 1 93.12 537 ALA A N 1
ATOM 4361 C CA . ALA A 1 537 ? -24.734 11.43 6.301 1 93.12 537 ALA A CA 1
ATOM 4362 C C . ALA A 1 537 ? -23.234 11.633 6.117 1 93.12 537 ALA A C 1
ATOM 4364 O O . ALA A 1 537 ? -22.484 10.672 5.98 1 93.12 537 ALA A O 1
ATOM 4365 N N . LEU A 1 538 ? -22.844 12.852 6.148 1 95.19 538 LEU A N 1
ATOM 4366 C CA . LEU A 1 538 ? -21.422 13.148 5.965 1 95.19 538 LEU A CA 1
ATOM 4367 C C . LEU A 1 538 ? -20.625 12.742 7.188 1 95.19 538 LEU A C 1
ATOM 4369 O O . LEU A 1 538 ? -19.531 12.188 7.059 1 95.19 538 LEU A O 1
ATOM 4373 N N . SER A 1 539 ? -21.141 13.055 8.305 1 97.06 539 SER A N 1
ATOM 4374 C CA . SER A 1 539 ? -20.469 12.68 9.547 1 97.06 539 SER A CA 1
ATOM 4375 C C . SER A 1 539 ? -20.328 11.164 9.664 1 97.06 539 SER A C 1
ATOM 4377 O O . SER A 1 539 ? -19.234 10.664 9.961 1 97.06 539 SER A O 1
ATOM 4379 N N . ASP A 1 540 ? -21.344 10.422 9.352 1 96.94 540 ASP A N 1
ATOM 4380 C CA . ASP A 1 540 ? -21.312 8.961 9.422 1 96.94 540 ASP A CA 1
ATOM 4381 C C . ASP A 1 540 ? -20.422 8.375 8.336 1 96.94 540 ASP A C 1
ATOM 4383 O O . ASP A 1 540 ? -19.781 7.34 8.539 1 96.94 540 ASP A O 1
ATOM 4387 N N . TYR A 1 541 ? -20.422 9.016 7.25 1 95.81 541 TYR A N 1
ATOM 4388 C CA . TYR A 1 541 ? -19.562 8.539 6.176 1 95.81 541 TYR A CA 1
ATOM 4389 C C . TYR A 1 541 ? -18.094 8.695 6.547 1 95.81 541 TYR A C 1
ATOM 4391 O O . TYR A 1 541 ? -17.297 7.773 6.344 1 95.81 541 TYR A O 1
ATOM 4399 N N . MET A 1 542 ? -17.797 9.852 7.074 1 96.44 542 MET A N 1
ATOM 4400 C CA . MET A 1 542 ? -16.422 10.086 7.484 1 96.44 542 MET A CA 1
ATOM 4401 C C . MET A 1 542 ? -16.016 9.133 8.609 1 96.44 542 MET A C 1
ATOM 4403 O O . MET A 1 542 ? -14.875 8.672 8.656 1 96.44 542 MET A O 1
ATOM 4407 N N . MET A 1 543 ? -16.922 8.844 9.445 1 96.38 543 MET A N 1
ATOM 4408 C CA . MET A 1 543 ? -16.656 7.891 10.516 1 96.38 543 MET A CA 1
ATOM 4409 C C . MET A 1 543 ? -16.5 6.48 9.961 1 96.38 543 MET A C 1
ATOM 4411 O O . MET A 1 543 ? -15.727 5.68 10.492 1 96.38 543 MET A O 1
ATOM 4415 N N . PHE A 1 544 ? -17.25 6.207 8.906 1 95.5 544 PHE A N 1
ATOM 4416 C CA . PHE A 1 544 ? -17.109 4.934 8.203 1 95.5 544 PHE A CA 1
ATOM 4417 C C . PHE A 1 544 ? -15.688 4.762 7.68 1 95.5 544 PHE A C 1
ATOM 4419 O O . PHE A 1 544 ? -15.117 3.67 7.77 1 95.5 544 PHE A O 1
ATOM 4426 N N . LEU A 1 545 ? -15.102 5.82 7.176 1 95.12 545 LEU A N 1
ATOM 4427 C CA . LEU A 1 545 ? -13.742 5.758 6.66 1 95.12 545 LEU A CA 1
ATOM 4428 C C . LEU A 1 545 ? -12.75 5.484 7.785 1 95.12 545 LEU A C 1
ATOM 4430 O O . LEU A 1 545 ? -11.758 4.781 7.586 1 95.12 545 LEU A O 1
ATOM 4434 N N . VAL A 1 546 ? -13.047 5.977 8.961 1 94.12 546 VAL A N 1
ATOM 4435 C CA . VAL A 1 546 ? -12.141 5.812 10.094 1 94.12 546 VAL A CA 1
ATOM 4436 C C . VAL A 1 546 ? -12.258 4.395 10.648 1 94.12 546 VAL A C 1
ATOM 4438 O O . VAL A 1 546 ? -11.25 3.744 10.93 1 94.12 546 VAL A O 1
ATOM 4441 N N . ALA A 1 547 ? -13.414 3.891 10.688 1 93.25 547 ALA A N 1
ATOM 4442 C CA . ALA A 1 547 ? -13.656 2.637 11.398 1 93.25 547 ALA A CA 1
ATOM 4443 C C . ALA A 1 547 ? -13.531 1.44 10.461 1 93.25 547 ALA A C 1
ATOM 4445 O O . ALA A 1 547 ? -13.008 0.395 10.844 1 93.25 547 ALA A O 1
ATOM 4446 N N . VAL A 1 548 ? -14.008 1.607 9.219 1 92.12 548 VAL A N 1
ATOM 4447 C CA . VAL A 1 548 ? -14.18 0.44 8.359 1 92.12 548 VAL A CA 1
ATOM 4448 C C . VAL A 1 548 ? -13.148 0.47 7.238 1 92.12 548 VAL A C 1
ATOM 4450 O O . VAL A 1 548 ? -12.578 -0.564 6.879 1 92.12 548 VAL A O 1
ATOM 4453 N N . ARG A 1 549 ? -12.867 1.689 6.66 1 92 549 ARG A N 1
ATOM 4454 C CA . ARG A 1 549 ? -11.945 1.793 5.531 1 92 549 ARG A CA 1
ATOM 4455 C C . ARG A 1 549 ? -10.836 2.795 5.816 1 92 549 ARG A C 1
ATOM 4457 O O . ARG A 1 549 ? -10.664 3.768 5.078 1 92 549 ARG A O 1
ATOM 4464 N N . PRO A 1 550 ? -9.969 2.457 6.688 1 90.31 550 PRO A N 1
ATOM 4465 C CA . PRO A 1 550 ? -8.914 3.406 7.059 1 90.31 550 PRO A CA 1
ATOM 4466 C C . PRO A 1 550 ? -7.887 3.613 5.945 1 90.31 550 PRO A C 1
ATOM 4468 O O . PRO A 1 550 ? -7.16 4.609 5.945 1 90.31 550 PRO A O 1
ATOM 4471 N N . GLY A 1 551 ? -7.867 2.791 4.98 1 86.5 551 GLY A N 1
ATOM 4472 C CA . GLY A 1 551 ? -6.93 2.916 3.877 1 86.5 551 GLY A CA 1
ATOM 4473 C C . GLY A 1 551 ? -7.199 4.125 3 1 86.5 551 GLY A C 1
ATOM 4474 O O . GLY A 1 551 ? -6.328 4.555 2.24 1 86.5 551 GLY A O 1
ATOM 4475 N N . MET A 1 552 ? -8.375 4.727 3.133 1 91.25 552 MET A N 1
ATOM 4476 C CA . MET A 1 552 ? -8.742 5.879 2.314 1 91.25 552 MET A CA 1
ATOM 4477 C C . MET A 1 552 ? -8.414 7.18 3.039 1 91.25 552 MET A C 1
ATOM 4479 O O . MET A 1 552 ? -8.578 8.266 2.475 1 91.25 552 MET A O 1
ATOM 4483 N N . LEU A 1 553 ? -7.961 7.137 4.238 1 90.38 553 LEU A N 1
ATOM 4484 C CA . LEU A 1 553 ? -7.547 8.328 4.969 1 90.38 553 LEU A CA 1
ATOM 4485 C C . LEU A 1 553 ? -6.062 8.602 4.766 1 90.38 553 LEU A C 1
ATOM 4487 O O . LEU A 1 553 ? -5.246 7.68 4.797 1 90.38 553 LEU A O 1
ATOM 4491 N N . PRO A 1 554 ? -5.812 9.836 4.469 1 85.06 554 PRO A N 1
ATOM 4492 C CA . PRO A 1 554 ? -4.406 10.18 4.266 1 85.06 554 PRO A CA 1
ATOM 4493 C C . PRO A 1 554 ? -3.594 10.141 5.555 1 85.06 554 PRO A C 1
ATOM 4495 O O . PRO A 1 554 ? -4.141 10.359 6.641 1 85.06 554 PRO A O 1
ATOM 4498 N N . GLY A 1 555 ? -2.262 9.891 5.473 1 77.31 555 GLY A N 1
ATOM 4499 C CA . GLY A 1 555 ? -1.373 9.906 6.625 1 77.31 555 GLY A CA 1
ATOM 4500 C C . GLY A 1 555 ? -1.388 8.609 7.41 1 77.31 555 GLY A C 1
ATOM 4501 O O . GLY A 1 555 ? -1.73 7.555 6.871 1 77.31 555 GLY A O 1
ATOM 4502 N N . LEU A 1 556 ? -0.897 8.664 8.625 1 77.75 556 LEU A N 1
ATOM 4503 C CA . LEU A 1 556 ? -0.853 7.492 9.492 1 77.75 556 LEU A CA 1
ATOM 4504 C C . LEU A 1 556 ? -2.197 7.273 10.18 1 77.75 556 LEU A C 1
ATOM 4506 O O . LEU A 1 556 ? -2.676 8.148 10.906 1 77.75 556 LEU A O 1
ATOM 4510 N N . VAL A 1 557 ? -2.889 6.281 9.789 1 80.06 557 VAL A N 1
ATOM 4511 C CA . VAL A 1 557 ? -4.152 5.922 10.422 1 80.06 557 VAL A CA 1
ATOM 4512 C C . VAL A 1 557 ? -3.945 4.719 11.344 1 80.06 557 VAL A C 1
ATOM 4514 O O . VAL A 1 557 ? -3.377 3.707 10.93 1 80.06 557 VAL A O 1
ATOM 4517 N N . LEU A 1 558 ? -4.285 4.914 12.562 1 81.75 558 LEU A N 1
ATOM 4518 C CA . LEU A 1 558 ? -4.121 3.85 13.547 1 81.75 558 LEU A CA 1
ATOM 4519 C C . LEU A 1 558 ? -5.473 3.277 13.961 1 81.75 558 LEU A C 1
ATOM 4521 O O . LEU A 1 558 ? -6.336 4.004 14.461 1 81.75 558 LEU A O 1
ATOM 4525 N N . SER A 1 559 ? -5.711 2.07 13.719 1 82.62 559 SER A N 1
ATOM 4526 C CA . SER A 1 559 ? -6.934 1.404 14.156 1 82.62 559 SER A CA 1
ATOM 4527 C C . SER A 1 559 ? -7.027 1.367 15.68 1 82.62 559 SER A C 1
ATOM 4529 O O . SER A 1 559 ? -8.125 1.36 16.234 1 82.62 559 SER A O 1
ATOM 4531 N N . SER A 1 560 ? -5.91 1.45 16.297 1 81.38 560 SER A N 1
ATOM 4532 C CA . SER A 1 560 ? -5.875 1.414 17.75 1 81.38 560 SER A CA 1
ATOM 4533 C C . SER A 1 560 ? -6.488 2.676 18.359 1 81.38 560 SER A C 1
ATOM 4535 O O . SER A 1 560 ? -7.09 2.629 19.422 1 81.38 560 SER A O 1
ATOM 4537 N N . ARG A 1 561 ? -6.301 3.707 17.641 1 81.88 561 ARG A N 1
ATOM 4538 C CA . ARG A 1 561 ? -6.883 4.953 18.125 1 81.88 561 ARG A CA 1
ATOM 4539 C C . ARG A 1 561 ? -8.406 4.891 18.109 1 81.88 561 ARG A C 1
ATOM 4541 O O . ARG A 1 561 ? -9.062 5.277 19.078 1 81.88 561 ARG A O 1
ATOM 4548 N N . TYR A 1 562 ? -8.969 4.445 17.078 1 86.69 562 TYR A N 1
ATOM 4549 C CA . TYR A 1 562 ? -10.414 4.285 16.953 1 86.69 562 TYR A CA 1
ATOM 4550 C C . TYR A 1 562 ? -10.938 3.312 18 1 86.69 562 TYR A C 1
ATOM 4552 O O . TYR A 1 562 ? -11.977 3.562 18.625 1 86.69 562 TYR A O 1
ATOM 4560 N N . GLU A 1 563 ? -10.203 2.305 18.234 1 83.25 563 GLU A N 1
ATOM 4561 C CA . GLU A 1 563 ? -10.633 1.296 19.203 1 83.25 563 GLU A CA 1
ATOM 4562 C C . GLU A 1 563 ? -10.57 1.833 20.625 1 83.25 563 GLU A C 1
ATOM 4564 O O . GLU A 1 563 ? -11.445 1.537 21.453 1 83.25 563 GLU A O 1
ATOM 4569 N N . ALA A 1 564 ? -9.562 2.541 20.844 1 82.19 564 ALA A N 1
ATOM 4570 C CA . ALA A 1 564 ? -9.43 3.121 22.188 1 82.19 564 ALA A CA 1
ATOM 4571 C C . ALA A 1 564 ? -10.57 4.09 22.469 1 82.19 564 ALA A C 1
ATOM 4573 O O . ALA A 1 564 ? -11.117 4.102 23.578 1 82.19 564 ALA A O 1
ATOM 4574 N N . VAL A 1 565 ? -10.906 4.902 21.5 1 86.69 565 VAL A N 1
ATOM 4575 C CA . VAL A 1 565 ? -11.992 5.855 21.672 1 86.69 565 VAL A CA 1
ATOM 4576 C C . VAL A 1 565 ? -13.32 5.109 21.828 1 86.69 565 VAL A C 1
ATOM 4578 O O . VAL A 1 565 ? -14.148 5.461 22.672 1 86.69 565 VAL A O 1
ATOM 4581 N N . SER A 1 566 ? -13.523 4.098 21.031 1 89 566 SER A N 1
ATOM 4582 C CA . SER A 1 566 ? -14.734 3.295 21.094 1 89 566 SER A CA 1
ATOM 4583 C C . SER A 1 566 ? -14.859 2.588 22.453 1 89 566 SER A C 1
ATOM 4585 O O . SER A 1 566 ? -15.945 2.529 23.031 1 89 566 SER A O 1
ATOM 4587 N N . GLU A 1 567 ? -13.766 2.119 22.984 1 83.25 567 GLU A N 1
ATOM 4588 C CA . GLU A 1 567 ? -13.766 1.438 24.281 1 83.25 567 GLU A CA 1
ATOM 4589 C C . GLU A 1 567 ? -14.023 2.42 25.422 1 83.25 567 GLU A C 1
ATOM 4591 O O . GLU A 1 567 ? -14.711 2.088 26.391 1 83.25 567 GLU A O 1
ATOM 4596 N N . ALA A 1 568 ? -13.406 3.58 25.297 1 84.12 568 ALA A N 1
ATOM 4597 C CA . ALA A 1 568 ? -13.633 4.598 26.312 1 84.12 568 ALA A CA 1
ATOM 4598 C C . ALA A 1 568 ? -15.102 5.008 26.375 1 84.12 568 ALA A C 1
ATOM 4600 O O . ALA A 1 568 ? -15.664 5.164 27.453 1 84.12 568 ALA A O 1
ATOM 4601 N N . LEU A 1 569 ? -15.688 5.133 25.25 1 88.5 569 LEU A N 1
ATOM 4602 C CA . LEU A 1 569 ? -17.094 5.504 25.172 1 88.5 569 LEU A CA 1
ATOM 4603 C C . LEU A 1 569 ? -17.984 4.387 25.719 1 88.5 569 LEU A C 1
ATOM 4605 O O . LEU A 1 569 ? -18.938 4.645 26.453 1 88.5 569 LEU A O 1
ATOM 4609 N N . ALA A 1 570 ? -17.625 3.23 25.344 1 86.19 570 ALA A N 1
ATOM 4610 C CA . ALA A 1 570 ? -18.391 2.078 25.828 1 86.19 570 ALA A CA 1
ATOM 4611 C C . ALA A 1 570 ? -18.25 1.929 27.344 1 86.19 570 ALA A C 1
ATOM 4613 O O . ALA A 1 570 ? -19.188 1.523 28.031 1 86.19 570 ALA A O 1
ATOM 4614 N N . GLY A 1 571 ? -17.094 2.219 27.828 1 83.75 571 GLY A N 1
ATOM 4615 C CA . GLY A 1 571 ? -16.859 2.166 29.266 1 83.75 571 GLY A CA 1
ATOM 4616 C C . GLY A 1 571 ? -17.656 3.195 30.031 1 83.75 571 GLY A C 1
ATOM 4617 O O . GLY A 1 571 ? -18.234 2.883 31.078 1 83.75 571 GLY A O 1
ATOM 4618 N N . ILE A 1 572 ? -17.703 4.402 29.516 1 84.38 572 ILE A N 1
ATOM 4619 C CA . ILE A 1 572 ? -18.484 5.465 30.141 1 84.38 572 ILE A CA 1
ATOM 4620 C C . ILE A 1 572 ? -19.969 5.074 30.172 1 84.38 572 ILE A C 1
ATOM 4622 O O . ILE A 1 572 ? -20.641 5.277 31.172 1 84.38 572 ILE A O 1
ATOM 4626 N N . TRP A 1 573 ? -20.406 4.492 29.109 1 87.44 573 TRP A N 1
ATOM 4627 C CA . TRP A 1 573 ? -21.812 4.094 29.016 1 87.44 573 TRP A CA 1
ATOM 4628 C C . TRP A 1 573 ? -22.125 2.961 29.984 1 87.44 573 TRP A C 1
ATOM 4630 O O . TRP A 1 573 ? -23.141 2.996 30.688 1 87.44 573 TRP A O 1
ATOM 4640 N N . LYS A 1 574 ? -21.25 2.08 30.047 1 84.19 574 LYS A N 1
ATOM 4641 C CA . LYS A 1 574 ? -21.453 0.935 30.922 1 84.19 574 LYS A CA 1
ATOM 4642 C C . LYS A 1 574 ? -21.484 1.363 32.375 1 84.19 574 LYS A C 1
ATOM 4644 O O . LYS A 1 574 ? -22.266 0.847 33.188 1 84.19 574 LYS A O 1
ATOM 4649 N N . GLU A 1 575 ? -20.625 2.17 32.656 1 83.5 575 GLU A N 1
ATOM 4650 C CA . GLU A 1 575 ? -20.562 2.658 34.031 1 83.5 575 GLU A CA 1
ATOM 4651 C C . GLU A 1 575 ? -21.828 3.406 34.438 1 83.5 575 GLU A C 1
ATOM 4653 O O . GLU A 1 575 ? -22.375 3.201 35.5 1 83.5 575 GLU A O 1
ATOM 4658 N N . LYS A 1 576 ? -22.312 4.191 33.562 1 82.06 576 LYS A N 1
ATOM 4659 C CA . LYS A 1 576 ? -23.469 5.012 33.875 1 82.06 576 LYS A CA 1
ATOM 4660 C C . LYS A 1 576 ? -24.766 4.199 33.781 1 82.06 576 LYS A C 1
ATOM 4662 O O . LYS A 1 576 ? -25.719 4.438 34.531 1 82.06 576 LYS A O 1
ATOM 4667 N N . GLU A 1 577 ? -24.812 3.348 32.812 1 80.81 577 GLU A N 1
ATOM 4668 C CA . GLU A 1 577 ? -25.969 2.457 32.688 1 80.81 577 GLU A CA 1
ATOM 4669 C C . GLU A 1 577 ? -26.125 1.6 33.938 1 80.81 577 GLU A C 1
ATOM 4671 O O . GLU A 1 577 ? -27.25 1.326 34.344 1 80.81 577 GLU A O 1
ATOM 4676 N N . GLY A 1 578 ? -24.984 1.102 34.406 1 73.56 578 GLY A N 1
ATOM 4677 C CA . GLY A 1 578 ? -25.016 0.314 35.625 1 73.56 578 GLY A CA 1
ATOM 4678 C C . GLY A 1 578 ? -25.562 1.079 36.812 1 73.56 578 GLY A C 1
ATOM 4679 O O . GLY A 1 578 ? -26.234 0.507 37.656 1 73.56 578 GLY A O 1
ATOM 4680 N N . SER A 1 579 ? -25.328 2.352 36.781 1 74.25 579 SER A N 1
ATOM 4681 C CA . SER A 1 579 ? -25.75 3.18 37.906 1 74.25 579 SER A CA 1
ATOM 4682 C C . SER A 1 579 ? -27.188 3.621 37.75 1 74.25 579 SER A C 1
ATOM 4684 O O . SER A 1 579 ? -27.875 3.877 38.75 1 74.25 579 SER A O 1
ATOM 4686 N N . ASP A 1 580 ? -27.641 3.822 36.5 1 73.69 580 ASP A N 1
ATOM 4687 C CA . ASP A 1 580 ? -29.016 4.258 36.25 1 73.69 580 ASP A CA 1
ATOM 4688 C C . ASP A 1 580 ? -29.734 3.311 35.281 1 73.69 580 ASP A C 1
ATOM 4690 O O . ASP A 1 580 ? -29.609 3.457 34.062 1 73.69 580 ASP A O 1
ATOM 4694 N N . PRO A 1 581 ? -30.359 2.354 35.812 1 66.25 581 PRO A N 1
ATOM 4695 C CA . PRO A 1 581 ? -31.031 1.37 34.969 1 66.25 581 PRO A CA 1
ATOM 4696 C C . PRO A 1 581 ? -32.125 1.991 34.094 1 66.25 581 PRO A C 1
ATOM 4698 O O . PRO A 1 581 ? -32.562 1.363 33.125 1 66.25 581 PRO A O 1
ATOM 4701 N N . SER A 1 582 ? -32.562 3.252 34.375 1 64.56 582 SER A N 1
ATOM 4702 C CA . SER A 1 582 ? -33.562 3.895 33.562 1 64.56 582 SER A CA 1
ATOM 4703 C C . SER A 1 582 ? -33.062 4.168 32.125 1 64.56 582 SER A C 1
ATOM 4705 O O . SER A 1 582 ? -33.875 4.473 31.234 1 64.56 582 SER A O 1
ATOM 4707 N N . LEU A 1 583 ? -31.891 3.92 31.938 1 64.62 583 LEU A N 1
ATOM 4708 C CA . LEU A 1 583 ? -31.25 4.258 30.672 1 64.62 583 LEU A CA 1
ATOM 4709 C C . LEU A 1 583 ? -31.453 3.143 29.656 1 64.62 583 LEU A C 1
ATOM 4711 O O . LEU A 1 583 ? -31.094 3.299 28.484 1 64.62 583 LEU A O 1
ATOM 4715 N N . ARG A 1 584 ? -32.094 2.047 30.125 1 62 584 ARG A N 1
ATOM 4716 C CA . ARG A 1 584 ? -32.312 0.899 29.25 1 62 584 ARG A CA 1
ATOM 4717 C C . ARG A 1 584 ? -33.5 1.121 28.328 1 62 584 ARG A C 1
ATOM 4719 O O . ARG A 1 584 ? -34.594 0.625 28.609 1 62 584 ARG A O 1
ATOM 4726 N N . THR A 1 585 ? -33.375 2.277 27.625 1 67 585 THR A N 1
ATOM 4727 C CA . THR A 1 585 ? -34.438 2.719 26.734 1 67 585 THR A CA 1
ATOM 4728 C C . THR A 1 585 ? -34.062 2.445 25.281 1 67 585 THR A C 1
ATOM 4730 O O . THR A 1 585 ? -33.156 1.673 25 1 67 585 THR A O 1
ATOM 4733 N N . SER A 1 586 ? -34.812 3.006 24.312 1 72.5 586 SER A N 1
ATOM 4734 C CA . SER A 1 586 ? -34.625 2.922 22.859 1 72.5 586 SER A CA 1
ATOM 4735 C C . SER A 1 586 ? -33.219 3.355 22.453 1 72.5 586 SER A C 1
ATOM 4737 O O . SER A 1 586 ? -32.531 4.059 23.219 1 72.5 586 SER A O 1
ATOM 4739 N N . SER A 1 587 ? -32.656 2.787 21.422 1 74.31 587 SER A N 1
ATOM 4740 C CA . SER A 1 587 ? -31.328 3.076 20.938 1 74.31 587 SER A CA 1
ATOM 4741 C C . SER A 1 587 ? -31.094 4.578 20.812 1 74.31 587 SER A C 1
ATOM 4743 O O . SER A 1 587 ? -30.031 5.086 21.203 1 74.31 587 SER A O 1
ATOM 4745 N N . MET A 1 588 ? -32.062 5.242 20.281 1 75.12 588 MET A N 1
ATOM 4746 C CA . MET A 1 588 ? -31.953 6.684 20.094 1 75.12 588 MET A CA 1
ATOM 4747 C C . MET A 1 588 ? -31.844 7.406 21.422 1 75.12 588 MET A C 1
ATOM 4749 O O . MET A 1 588 ? -31.109 8.383 21.562 1 75.12 588 MET A O 1
ATOM 4753 N N . MET A 1 589 ? -32.5 6.902 22.328 1 82.81 589 MET A N 1
ATOM 4754 C CA . MET A 1 589 ? -32.5 7.508 23.656 1 82.81 589 MET A CA 1
ATOM 4755 C C . MET A 1 589 ? -31.172 7.266 24.344 1 82.81 589 MET A C 1
ATOM 4757 O O . MET A 1 589 ? -30.688 8.125 25.094 1 82.81 589 MET A O 1
ATOM 4761 N N . ARG A 1 590 ? -30.641 6.199 24.016 1 88.06 590 ARG A N 1
ATOM 4762 C CA . ARG A 1 590 ? -29.344 5.879 24.609 1 88.06 590 ARG A CA 1
ATOM 4763 C C . ARG A 1 590 ? -28.25 6.805 24.078 1 88.06 590 ARG A C 1
ATOM 4765 O O . ARG A 1 590 ? -27.406 7.273 24.828 1 88.06 590 ARG A O 1
ATOM 4772 N N . GLU A 1 591 ? -28.297 7.055 22.797 1 91 591 GLU A N 1
ATOM 4773 C CA . GLU A 1 591 ? -27.328 7.953 22.172 1 91 591 GLU A CA 1
ATOM 4774 C C . GLU A 1 591 ? -27.453 9.367 22.75 1 91 591 GLU A C 1
ATOM 4776 O O . GLU A 1 591 ? -26.438 10.016 23.016 1 91 591 GLU A O 1
ATOM 4781 N N . LYS A 1 592 ? -28.688 9.742 22.891 1 90.19 592 LYS A N 1
ATOM 4782 C CA . LYS A 1 592 ? -28.953 11.07 23.438 1 90.19 592 LYS A CA 1
ATOM 4783 C C . LYS A 1 592 ? -28.438 11.18 24.875 1 90.19 592 LYS A C 1
ATOM 4785 O O . LYS A 1 592 ? -27.844 12.188 25.234 1 90.19 592 LYS A O 1
ATOM 4790 N N . ARG A 1 593 ? -28.672 10.18 25.594 1 90.56 593 ARG A N 1
ATOM 4791 C CA . ARG A 1 593 ? -28.219 10.18 26.984 1 90.56 593 ARG A CA 1
ATOM 4792 C C . ARG A 1 593 ? -26.703 10.18 27.062 1 90.56 593 ARG A C 1
ATOM 4794 O O . ARG A 1 593 ? -26.125 10.828 27.938 1 90.56 593 ARG A O 1
ATOM 4801 N N . LEU A 1 594 ? -26.141 9.391 26.25 1 91.81 594 LEU A N 1
ATOM 4802 C CA . LEU A 1 594 ? -24.688 9.383 26.219 1 91.81 594 LEU A CA 1
ATOM 4803 C C . LEU A 1 594 ? -24.141 10.766 25.875 1 91.81 594 LEU A C 1
ATOM 4805 O O . LEU A 1 594 ? -23.141 11.195 26.453 1 91.81 594 LEU A O 1
ATOM 4809 N N . ALA A 1 595 ? -24.75 11.422 24.922 1 92.19 595 ALA A N 1
ATOM 4810 C CA . ALA A 1 595 ? -24.344 12.781 24.562 1 92.19 595 ALA A CA 1
ATOM 4811 C C . ALA A 1 595 ? -24.453 13.727 25.75 1 92.19 595 ALA A C 1
ATOM 4813 O O . ALA A 1 595 ? -23.578 14.57 25.969 1 92.19 595 ALA A O 1
ATOM 4814 N N . GLU A 1 596 ? -25.484 13.539 26.547 1 89.5 596 GLU A N 1
ATOM 4815 C CA . GLU A 1 596 ? -25.703 14.359 27.734 1 89.5 596 GLU A CA 1
ATOM 4816 C C . GLU A 1 596 ? -24.641 14.078 28.797 1 89.5 596 GLU A C 1
ATOM 4818 O O . GLU A 1 596 ? -24.188 14.992 29.484 1 89.5 596 GLU A O 1
ATOM 4823 N N . ILE A 1 597 ? -24.312 12.859 28.875 1 88.88 597 ILE A N 1
ATOM 4824 C CA . ILE A 1 597 ? -23.312 12.453 29.859 1 88.88 597 ILE A CA 1
ATOM 4825 C C . ILE A 1 597 ? -21.969 13.07 29.5 1 88.88 597 ILE A C 1
ATOM 4827 O O . ILE A 1 597 ? -21.219 13.5 30.391 1 88.88 597 ILE A O 1
ATOM 4831 N N . LEU A 1 598 ? -21.641 13.086 28.25 1 89.19 598 LEU A N 1
ATOM 4832 C CA . LEU A 1 598 ? -20.359 13.633 27.812 1 89.19 598 LEU A CA 1
ATOM 4833 C C . LEU A 1 598 ? -20.281 15.125 28.109 1 89.19 598 LEU A C 1
ATOM 4835 O O . LEU A 1 598 ? -19.219 15.625 28.516 1 89.19 598 LEU A O 1
ATOM 4839 N N . ILE A 1 599 ? -21.391 15.812 27.953 1 86.56 599 ILE A N 1
ATOM 4840 C CA . ILE A 1 599 ? -21.438 17.234 28.266 1 86.56 599 ILE A CA 1
ATOM 4841 C C . ILE A 1 599 ? -21.328 17.438 29.766 1 86.56 599 ILE A C 1
ATOM 4843 O O . ILE A 1 599 ? -20.625 18.328 30.234 1 86.56 599 ILE A O 1
ATOM 4847 N N . ALA A 1 600 ? -22.078 16.594 30.5 1 82.94 600 ALA A N 1
ATOM 4848 C CA . ALA A 1 600 ? -22.109 16.703 31.953 1 82.94 600 ALA A CA 1
ATOM 4849 C C . ALA A 1 600 ? -20.719 16.422 32.562 1 82.94 600 ALA A C 1
ATOM 4851 O O . ALA A 1 600 ? -20.312 17.062 33.531 1 82.94 600 ALA A O 1
ATOM 4852 N N . ASN A 1 601 ? -20.109 15.445 32.062 1 78.19 601 ASN A N 1
ATOM 4853 C CA . ASN A 1 601 ? -18.766 15.125 32.531 1 78.19 601 ASN A CA 1
ATOM 4854 C C . ASN A 1 601 ? -17.828 16.312 32.375 1 78.19 601 ASN A C 1
ATOM 4856 O O . ASN A 1 601 ? -16.922 16.516 33.188 1 78.19 601 ASN A O 1
ATOM 4860 N N . GLU A 1 602 ? -17.984 17 31.328 1 74.62 602 GLU A N 1
ATOM 4861 C CA . GLU A 1 602 ? -17.125 18.156 31.078 1 74.62 602 GLU A CA 1
ATOM 4862 C C . GLU A 1 602 ? -17.516 19.328 31.984 1 74.62 602 GLU A C 1
ATOM 4864 O O . GLU A 1 602 ? -16.656 20.109 32.406 1 74.62 602 GLU A O 1
ATOM 4869 N N . ASP A 1 603 ? -18.844 19.438 32.281 1 63.78 603 ASP A N 1
ATOM 4870 C CA . ASP A 1 603 ? -19.312 20.484 33.188 1 63.78 603 ASP A CA 1
ATOM 4871 C C . ASP A 1 603 ? -18.875 20.234 34.625 1 63.78 603 ASP A C 1
ATOM 4873 O O . ASP A 1 603 ? -18.516 21.172 35.344 1 63.78 603 ASP A O 1
ATOM 4877 N N . GLU A 1 604 ? -19.188 19.016 35.125 1 56 604 GLU A N 1
ATOM 4878 C CA . GLU A 1 604 ? -18.828 18.656 36.5 1 56 604 GLU A CA 1
ATOM 4879 C C . GLU A 1 604 ? -17.312 18.766 36.719 1 56 604 GLU A C 1
ATOM 4881 O O . GLU A 1 604 ? -16.859 19.141 37.812 1 56 604 GLU A O 1
ATOM 4886 N N . GLU A 1 605 ? -16.734 18.078 35.906 1 48.84 605 GLU A N 1
ATOM 4887 C CA . GLU A 1 605 ? -15.297 18.141 36.094 1 48.84 605 GLU A CA 1
ATOM 4888 C C . GLU A 1 605 ? -14.789 19.578 36 1 48.84 605 GLU A C 1
ATOM 4890 O O . GLU A 1 605 ? -13.664 19.859 36.438 1 48.84 605 GLU A O 1
ATOM 4895 N N . GLY A 1 606 ? -15.758 20.5 36.125 1 41.12 606 GLY A N 1
ATOM 4896 C CA . GLY A 1 606 ? -15.352 21.906 36.219 1 41.12 606 GLY A CA 1
ATOM 4897 C C . GLY A 1 606 ? -14 22.172 35.562 1 41.12 606 GLY A C 1
ATOM 4898 O O . GLY A 1 606 ? -13.633 23.328 35.344 1 41.12 606 GLY A O 1
ATOM 4899 N N . ASN A 1 607 ? -13.008 21.484 36.094 1 33.84 607 ASN A N 1
ATOM 4900 C CA . ASN A 1 607 ? -11.57 21.672 35.938 1 33.84 607 ASN A CA 1
ATOM 4901 C C . ASN A 1 607 ? -11.117 21.312 34.531 1 33.84 607 ASN A C 1
ATOM 4903 O O . ASN A 1 607 ? -10.781 20.156 34.25 1 33.84 607 ASN A O 1
ATOM 4907 N N . TYR A 1 608 ? -11.93 21.609 33.625 1 35.19 608 TYR A N 1
ATOM 4908 C CA . TYR A 1 608 ? -11.703 21.5 32.188 1 35.19 608 TYR A CA 1
ATOM 4909 C C . TYR A 1 608 ? -10.234 21.219 31.891 1 35.19 608 TYR A C 1
ATOM 4911 O O . TYR A 1 608 ? -9.906 20.531 30.922 1 35.19 608 TYR A O 1
ATOM 4919 N N . PHE A 1 609 ? -9.586 22.25 32.5 1 37.28 609 PHE A N 1
ATOM 4920 C CA . PHE A 1 609 ? -8.164 22.5 32.344 1 37.28 609 PHE A CA 1
ATOM 4921 C C . PHE A 1 609 ? -7.348 21.688 33.344 1 37.28 609 PHE A C 1
ATOM 4923 O O . PHE A 1 609 ? -6.156 21.953 33.531 1 37.28 609 PHE A O 1
ATOM 4930 N N . GLN A 1 610 ? -8.039 21.141 34.312 1 32.25 610 GLN A N 1
ATOM 4931 C CA . GLN A 1 610 ? -7.035 20.469 35.094 1 32.25 610 GLN A CA 1
ATOM 4932 C C . GLN A 1 610 ? -6.422 19.297 34.344 1 32.25 610 GLN A C 1
ATOM 4934 O O . GLN A 1 610 ? -7.074 18.266 34.156 1 32.25 610 GLN A O 1
ATOM 4939 N N . VAL A 1 611 ? -5.906 19.641 33.281 1 33.59 611 VAL A N 1
ATOM 4940 C CA . VAL A 1 611 ? -4.953 18.625 32.844 1 33.59 611 VAL A CA 1
ATOM 4941 C C . VAL A 1 611 ? -4.52 17.766 34.031 1 33.59 611 VAL A C 1
ATOM 4943 O O . VAL A 1 611 ? -3.852 18.25 34.938 1 33.59 611 VAL A O 1
ATOM 4946 N N . ASP A 1 612 ? -5.488 17.188 34.719 1 31.77 612 ASP A N 1
ATOM 4947 C CA . ASP A 1 612 ? -4.992 16.344 35.781 1 31.77 612 ASP A CA 1
ATOM 4948 C C . ASP A 1 612 ? -3.572 15.852 35.5 1 31.77 612 ASP A C 1
ATOM 4950 O O . ASP A 1 612 ? -3.361 15.023 34.625 1 31.77 612 ASP A O 1
ATOM 4954 N N . ASP A 1 613 ? -2.668 16.656 35.875 1 32.12 613 ASP A N 1
ATOM 4955 C CA . ASP A 1 613 ? -1.221 16.484 35.969 1 32.12 613 ASP A CA 1
ATOM 4956 C C . ASP A 1 613 ? -0.86 15.078 36.469 1 32.12 613 ASP A C 1
ATOM 4958 O O . ASP A 1 613 ? 0.307 14.68 36.406 1 32.12 613 ASP A O 1
ATOM 4962 N N . SER A 1 614 ? -1.628 14.664 37.438 1 32.56 614 SER A N 1
ATOM 4963 C CA . SER A 1 614 ? -1.192 13.445 38.125 1 32.56 614 SER A CA 1
ATOM 4964 C C . SER A 1 614 ? -1.372 12.219 37.25 1 32.56 614 SER A C 1
ATOM 4966 O O . SER A 1 614 ? -0.948 11.117 37.594 1 32.56 614 SER A O 1
ATOM 4968 N N . ARG A 1 615 ? -2.588 12.25 36.719 1 33.81 615 ARG A N 1
ATOM 4969 C CA . ARG A 1 615 ? -2.725 11 35.969 1 33.81 615 ARG A CA 1
ATOM 4970 C C . ARG A 1 615 ? -1.909 11.047 34.688 1 33.81 615 ARG A C 1
ATOM 4972 O O . ARG A 1 615 ? -1.956 12.031 33.938 1 33.81 615 ARG A O 1
ATOM 4979 N N . PRO A 1 616 ? -0.826 10.375 34.719 1 31.81 616 PRO A N 1
ATOM 4980 C CA . PRO A 1 616 ? 0.031 10.242 33.562 1 31.81 616 PRO A CA 1
ATOM 4981 C C . PRO A 1 616 ? -0.759 10.25 32.25 1 31.81 616 PRO A C 1
ATOM 4983 O O . PRO A 1 616 ? -1.645 9.406 32.062 1 31.81 616 PRO A O 1
ATOM 4986 N N . GLN A 1 617 ? -1.273 11.461 31.922 1 33.34 617 GLN A N 1
ATOM 4987 C CA . GLN A 1 617 ? -1.854 11.531 30.578 1 33.34 617 GLN A CA 1
ATOM 4988 C C . GLN A 1 617 ? -1.068 10.672 29.594 1 33.34 617 GLN A C 1
ATOM 4990 O O . GLN A 1 617 ? 0.138 10.859 29.422 1 33.34 617 GLN A O 1
ATOM 4995 N N . SER A 1 618 ? -1.451 9.586 29.391 1 31.91 618 SER A N 1
ATOM 4996 C CA . SER A 1 618 ? -0.842 8.531 28.594 1 31.91 618 SER A CA 1
ATOM 4997 C C . SER A 1 618 ? -0.352 9.07 27.25 1 31.91 618 SER A C 1
ATOM 4999 O O . SER A 1 618 ? -0.88 10.062 26.75 1 31.91 618 SER A O 1
ATOM 5001 N N . GLY A 1 619 ? 0.832 8.883 26.812 1 29.64 619 GLY A N 1
ATOM 5002 C CA . GLY A 1 619 ? 1.834 9.273 25.844 1 29.64 619 GLY A CA 1
ATOM 5003 C C . GLY A 1 619 ? 1.274 9.406 24.438 1 29.64 619 GLY A C 1
ATOM 5004 O O . GLY A 1 619 ? 0.288 8.75 24.094 1 29.64 619 GLY A O 1
ATOM 5005 N N . PHE A 1 620 ? 1.52 10.516 23.859 1 32.16 620 PHE A N 1
ATOM 5006 C CA . PHE A 1 620 ? 1.282 11.148 22.562 1 32.16 620 PHE A CA 1
ATOM 5007 C C . PHE A 1 620 ? 1.472 10.148 21.422 1 32.16 620 PHE A C 1
ATOM 5009 O O . PHE A 1 620 ? 0.73 10.164 20.438 1 32.16 620 PHE A O 1
ATOM 5016 N N . LEU A 1 621 ? 2.682 9.648 21.578 1 37.97 621 LEU A N 1
ATOM 5017 C CA . LEU A 1 621 ? 2.926 8.828 20.391 1 37.97 621 LEU A CA 1
ATOM 5018 C C . LEU A 1 621 ? 1.902 7.707 20.281 1 37.97 621 LEU A C 1
ATOM 5020 O O . LEU A 1 621 ? 1.835 7.012 19.266 1 37.97 621 LEU A O 1
ATOM 5024 N N . SER A 1 622 ? 1.39 7.324 21.5 1 39.22 622 SER A N 1
ATOM 5025 C CA . SER A 1 622 ? 0.42 6.25 21.688 1 39.22 622 SER A CA 1
ATOM 5026 C C . SER A 1 622 ? -0.999 6.73 21.391 1 39.22 622 SER A C 1
ATOM 5028 O O . SER A 1 622 ? -1.424 7.766 21.906 1 39.22 622 SER A O 1
ATOM 5030 N N . VAL A 1 623 ? -1.632 6.344 20.484 1 42.53 623 VAL A N 1
ATOM 5031 C CA . VAL A 1 623 ? -3.049 6.367 20.141 1 42.53 623 VAL A CA 1
ATOM 5032 C C . VAL A 1 623 ? -3.891 6.418 21.422 1 42.53 623 VAL A C 1
ATOM 5034 O O . VAL A 1 623 ? -4.941 7.062 21.438 1 42.53 623 VAL A O 1
ATOM 5037 N N . LEU A 1 624 ? -3.504 5.848 22.547 1 39.69 624 LEU A N 1
ATOM 5038 C CA . LEU A 1 624 ? -4.332 5.617 23.719 1 39.69 624 LEU A CA 1
ATOM 5039 C C . LEU A 1 624 ? -4.598 6.922 24.469 1 39.69 624 LEU A C 1
ATOM 5041 O O . LEU A 1 624 ? -5.719 7.176 24.906 1 39.69 624 LEU A O 1
ATOM 5045 N N . TYR A 1 625 ? -3.598 7.637 24.875 1 41.44 625 TYR A N 1
ATOM 5046 C CA . TYR A 1 625 ? -3.805 8.766 25.781 1 41.44 625 TYR A CA 1
ATOM 5047 C C . TYR A 1 625 ? -4.621 9.859 25.094 1 41.44 625 TYR A C 1
ATOM 5049 O O . TYR A 1 625 ? -5.375 10.578 25.75 1 41.44 625 TYR A O 1
ATOM 5057 N N . ASP A 1 626 ? -4.59 9.828 23.703 1 52.72 626 ASP A N 1
ATOM 5058 C CA . ASP A 1 626 ? -5.305 10.703 22.766 1 52.72 626 ASP A CA 1
ATOM 5059 C C . ASP A 1 626 ? -6.809 10.453 22.828 1 52.72 626 ASP A C 1
ATOM 5061 O O . ASP A 1 626 ? -7.605 11.359 22.578 1 52.72 626 ASP A O 1
ATOM 5065 N N . THR A 1 627 ? -7.051 9.406 23.625 1 55.53 627 THR A N 1
ATOM 5066 C CA . THR A 1 627 ? -8.453 9.008 23.516 1 55.53 627 THR A CA 1
ATOM 5067 C C . THR A 1 627 ? -9.328 9.883 24.406 1 55.53 627 THR A C 1
ATOM 5069 O O . THR A 1 627 ? -10.383 10.359 23.984 1 55.53 627 THR A O 1
ATOM 5072 N N . SER A 1 628 ? -8.852 10.062 25.719 1 56.22 628 SER A N 1
ATOM 5073 C CA . SER A 1 628 ? -9.68 10.875 26.609 1 56.22 628 SER A CA 1
ATOM 5074 C C . SER A 1 628 ? -9.734 12.328 26.141 1 56.22 628 SER A C 1
ATOM 5076 O O . SER A 1 628 ? -10.766 12.984 26.266 1 56.22 628 SER A O 1
ATOM 5078 N N . ASN A 1 629 ? -8.742 12.602 25.516 1 71.19 629 ASN A N 1
ATOM 5079 C CA . ASN A 1 629 ? -8.695 13.969 25 1 71.19 629 ASN A CA 1
ATOM 5080 C C . ASN A 1 629 ? -9.641 14.156 23.812 1 71.19 629 ASN A C 1
ATOM 5082 O O . ASN A 1 629 ? -10.312 15.18 23.703 1 71.19 629 ASN A O 1
ATOM 5086 N N . VAL A 1 630 ? -9.844 13.055 23.172 1 82.88 630 VAL A N 1
ATOM 5087 C CA . VAL A 1 630 ? -10.672 13.164 21.984 1 82.88 630 VAL A CA 1
ATOM 5088 C C . VAL A 1 630 ? -12.141 13.336 22.375 1 82.88 630 VAL A C 1
ATOM 5090 O O . VAL A 1 630 ? -12.859 14.141 21.781 1 82.88 630 VAL A O 1
ATOM 5093 N N . LEU A 1 631 ? -12.523 12.641 23.484 1 86.31 631 LEU A N 1
ATOM 5094 C CA . LEU A 1 631 ? -13.906 12.719 23.938 1 86.31 631 LEU A CA 1
ATOM 5095 C C . LEU A 1 631 ? -14.195 14.086 24.547 1 86.31 631 LEU A C 1
ATOM 5097 O O . LEU A 1 631 ? -15.219 14.703 24.25 1 86.31 631 LEU A O 1
ATOM 5101 N N . SER A 1 632 ? -13.281 14.547 25.344 1 84 632 SER A N 1
ATOM 5102 C CA . SER A 1 632 ? -13.43 15.859 25.969 1 84 632 SER A CA 1
ATOM 5103 C C . SER A 1 632 ? -13.414 16.969 24.922 1 84 632 SER A C 1
ATOM 5105 O O . SER A 1 632 ? -14.203 17.906 25 1 84 632 SER A O 1
ATOM 5107 N N . GLU A 1 633 ? -12.547 16.797 23.984 1 86.44 633 GLU A N 1
ATOM 5108 C CA . GLU A 1 633 ? -12.438 17.797 22.938 1 86.44 633 GLU A CA 1
ATOM 5109 C C . GLU A 1 633 ? -13.695 17.828 22.062 1 86.44 633 GLU A C 1
ATOM 5111 O O . GLU A 1 633 ? -14.117 18.891 21.609 1 86.44 633 GLU A O 1
ATOM 5116 N N . GLY A 1 634 ? -14.258 16.641 21.828 1 90.25 634 GLY A N 1
ATOM 5117 C CA . GLY A 1 634 ? -15.516 16.578 21.094 1 90.25 634 GLY A CA 1
ATOM 5118 C C . GLY A 1 634 ? -16.656 17.281 21.828 1 90.25 634 GLY A C 1
ATOM 5119 O O . GLY A 1 634 ? -17.422 18.016 21.203 1 90.25 634 GLY A O 1
ATOM 5120 N N . ALA A 1 635 ? -16.719 17.109 23.062 1 89.25 635 ALA A N 1
ATOM 5121 C CA . ALA A 1 635 ? -17.766 17.734 23.875 1 89.25 635 ALA A CA 1
ATOM 5122 C C . ALA A 1 635 ? -17.578 19.25 23.938 1 89.25 635 ALA A C 1
ATOM 5124 O O . ALA A 1 635 ? -18.531 20.016 23.844 1 89.25 635 ALA A O 1
ATOM 5125 N N . ILE A 1 636 ? -16.359 19.672 24.047 1 85.62 636 ILE A N 1
ATOM 5126 C CA . ILE A 1 636 ? -16.047 21.094 24.141 1 85.62 636 ILE A CA 1
ATOM 5127 C C . ILE A 1 636 ? -16.391 21.781 22.812 1 85.62 636 ILE A C 1
ATOM 5129 O O . ILE A 1 636 ? -16.953 22.875 22.797 1 85.62 636 ILE A O 1
ATOM 5133 N N . LEU A 1 637 ? -16.031 21.141 21.703 1 89.5 637 LEU A N 1
ATOM 5134 C CA . LEU A 1 637 ? -16.359 21.703 20.391 1 89.5 637 LEU A CA 1
ATOM 5135 C C . LEU A 1 637 ? -17.859 21.828 20.219 1 89.5 637 LEU A C 1
ATOM 5137 O O . LEU A 1 637 ? -18.344 22.812 19.641 1 89.5 637 LEU A O 1
ATOM 5141 N N . ALA A 1 638 ? -18.609 20.844 20.656 1 90.75 638 ALA A N 1
ATOM 5142 C CA . ALA A 1 638 ? -20.062 20.891 20.578 1 90.75 638 ALA A CA 1
ATOM 5143 C C . ALA A 1 638 ? -20.625 22.078 21.359 1 90.75 638 ALA A C 1
ATOM 5145 O O . ALA A 1 638 ? -21.562 22.75 20.922 1 90.75 638 ALA A O 1
ATOM 5146 N N . MET A 1 639 ? -20.078 22.312 22.469 1 84 639 MET A N 1
ATOM 5147 C CA . MET A 1 639 ? -20.531 23.422 23.328 1 84 639 MET A CA 1
ATOM 5148 C C . MET A 1 639 ? -20.266 24.766 22.672 1 84 639 MET A C 1
ATOM 5150 O O . MET A 1 639 ? -21.047 25.703 22.812 1 84 639 MET A O 1
ATOM 5154 N N . PHE A 1 640 ? -19.172 24.781 21.891 1 80.81 640 PHE A N 1
ATOM 5155 C CA . PHE A 1 640 ? -18.844 26 21.156 1 80.81 640 PHE A CA 1
ATOM 5156 C C . PHE A 1 640 ? -19.875 26.266 20.047 1 80.81 640 PHE A C 1
ATOM 5158 O O . PHE A 1 640 ? -20.141 27.422 19.719 1 80.81 640 PHE A O 1
ATOM 5165 N N . LEU A 1 641 ? -20.469 25.203 19.578 1 84.06 641 LEU A N 1
ATOM 5166 C CA . LEU A 1 641 ? -21.391 25.312 18.453 1 84.06 641 LEU A CA 1
ATOM 5167 C C . LEU A 1 641 ? -22.812 25.578 18.953 1 84.06 641 LEU A C 1
ATOM 5169 O O . LEU A 1 641 ? -23.656 26.062 18.188 1 84.06 641 LEU A O 1
ATOM 5173 N N . LEU A 1 642 ? -23.141 25.25 20.203 1 78.31 642 LEU A N 1
ATOM 5174 C CA . LEU A 1 642 ? -24.469 25.422 20.75 1 78.31 642 LEU A CA 1
ATOM 5175 C C . LEU A 1 642 ? -24.656 26.812 21.328 1 78.31 642 LEU A C 1
ATOM 5177 O O . LEU A 1 642 ? -23.875 27.25 22.188 1 78.31 642 LEU A O 1
ATOM 5181 N N . PRO A 1 643 ? -25.344 27.859 20.562 1 57.25 643 PRO A N 1
ATOM 5182 C CA . PRO A 1 643 ? -25.547 29.219 21.078 1 57.25 643 PRO A CA 1
ATOM 5183 C C . PRO A 1 643 ? -26.109 29.234 22.5 1 57.25 643 PRO A C 1
ATOM 5185 O O . PRO A 1 643 ? -25.766 30.094 23.297 1 57.25 643 PRO A O 1
ATOM 5188 N N . ARG A 1 644 ? -27.453 28.625 22.641 1 51.41 644 ARG A N 1
ATOM 5189 C CA . ARG A 1 644 ? -28.312 28.781 23.812 1 51.41 644 ARG A CA 1
ATOM 5190 C C . ARG A 1 644 ? -27.656 28.203 25.062 1 51.41 644 ARG A C 1
ATOM 5192 O O . ARG A 1 644 ? -28.078 28.516 26.172 1 51.41 644 ARG A O 1
ATOM 5199 N N . ILE A 1 645 ? -27.125 27.219 24.719 1 46.09 645 ILE A N 1
ATOM 5200 C CA . ILE A 1 645 ? -26.766 26.516 25.938 1 46.09 645 ILE A CA 1
ATOM 5201 C C . ILE A 1 645 ? -25.922 27.422 26.828 1 46.09 645 ILE A C 1
ATOM 5203 O O . ILE A 1 645 ? -26.172 27.531 28.031 1 46.09 645 ILE A O 1
ATOM 5207 N N . ARG A 1 646 ? -24.484 27.688 26.734 1 45.47 646 ARG A N 1
ATOM 5208 C CA . ARG A 1 646 ? -23.938 28.469 27.844 1 45.47 646 ARG A CA 1
ATOM 5209 C C . ARG A 1 646 ? -23.844 29.953 27.469 1 45.47 646 ARG A C 1
ATOM 5211 O O . ARG A 1 646 ? -23.422 30.281 26.359 1 45.47 646 ARG A O 1
ATOM 5218 N N . GLY A 1 647 ? -24.625 30.781 27.812 1 40.38 647 GLY A N 1
ATOM 5219 C CA . GLY A 1 647 ? -24.656 32.219 27.844 1 40.38 647 GLY A CA 1
ATOM 5220 C C . GLY A 1 647 ? -23.344 32.875 27.438 1 40.38 647 GLY A C 1
ATOM 5221 O O . GLY A 1 647 ? -22.312 32.219 27.406 1 40.38 647 GLY A O 1
ATOM 5222 N N . PRO A 1 648 ? -23.438 34.062 26.797 1 43.38 648 PRO A N 1
ATOM 5223 C CA . PRO A 1 648 ? -22.266 34.875 26.484 1 43.38 648 PRO A CA 1
ATOM 5224 C C . PRO A 1 648 ? -21.094 34.594 27.422 1 43.38 648 PRO A C 1
ATOM 5226 O O . PRO A 1 648 ? -19.938 34.844 27.062 1 43.38 648 PRO A O 1
ATOM 5229 N N . ASN A 1 649 ? -21.422 34.125 28.562 1 44.75 649 ASN A N 1
ATOM 5230 C CA . ASN A 1 649 ? -20.469 34 29.656 1 44.75 649 ASN A CA 1
ATOM 5231 C C . ASN A 1 649 ? -19.609 32.75 29.5 1 44.75 649 ASN A C 1
ATOM 5233 O O . ASN A 1 649 ? -18.516 32.656 30.078 1 44.75 649 ASN A O 1
ATOM 5237 N N . PHE A 1 650 ? -20.125 31.703 28.797 1 49.16 650 PHE A N 1
ATOM 5238 C CA . PHE A 1 650 ? -19.375 30.453 28.734 1 49.16 650 PHE A CA 1
ATOM 5239 C C . PHE A 1 650 ? -18.141 30.609 27.875 1 49.16 650 PHE A C 1
ATOM 5241 O O . PHE A 1 650 ? -17.047 30.188 28.266 1 49.16 650 PHE A O 1
ATOM 5248 N N . ARG A 1 651 ? -18.312 31.047 26.641 1 50.41 651 ARG A N 1
ATOM 5249 C CA . ARG A 1 651 ? -17.156 31.359 25.812 1 50.41 651 ARG A CA 1
ATOM 5250 C C . ARG A 1 651 ? -16.172 32.25 26.562 1 50.41 651 ARG A C 1
ATOM 5252 O O . ARG A 1 651 ? -14.961 32.031 26.516 1 50.41 651 ARG A O 1
ATOM 5259 N N . LYS A 1 652 ? -16.891 33.25 27.188 1 49.44 652 LYS A N 1
ATOM 5260 C CA . LYS A 1 652 ? -16.078 34.156 28 1 49.44 652 LYS A CA 1
ATOM 5261 C C . LYS A 1 652 ? -15.398 33.406 29.141 1 49.44 652 LYS A C 1
ATOM 5263 O O . LYS A 1 652 ? -14.234 33.656 29.453 1 49.44 652 LYS A O 1
ATOM 5268 N N . ASN A 1 653 ? -16.109 32.469 29.609 1 47.72 653 ASN A N 1
ATOM 5269 C CA . ASN A 1 653 ? -15.594 31.719 30.75 1 47.72 653 ASN A CA 1
ATOM 5270 C C . ASN A 1 653 ? -14.508 30.734 30.312 1 47.72 653 ASN A C 1
ATOM 5272 O O . ASN A 1 653 ? -13.508 30.578 31.016 1 47.72 653 ASN A O 1
ATOM 5276 N N . ILE A 1 654 ? -14.805 30.062 29.234 1 50.81 654 ILE A N 1
ATOM 5277 C CA . ILE A 1 654 ? -13.758 29.172 28.766 1 50.81 654 ILE A CA 1
ATOM 5278 C C . ILE A 1 654 ? -12.508 29.984 28.406 1 50.81 654 ILE A C 1
ATOM 5280 O O . ILE A 1 654 ? -11.391 29.578 28.734 1 50.81 654 ILE A O 1
ATOM 5284 N N . ILE A 1 655 ? -12.914 31.094 27.641 1 49.38 655 ILE A N 1
ATOM 5285 C CA . ILE A 1 655 ? -11.805 32 27.359 1 49.38 655 ILE A CA 1
ATOM 5286 C C . ILE A 1 655 ? -11.242 32.562 28.672 1 49.38 655 ILE A C 1
ATOM 5288 O O . ILE A 1 655 ? -10.023 32.656 28.828 1 49.38 655 ILE A O 1
ATOM 5292 N N . GLU A 1 656 ? -12.133 33.094 29.531 1 45.34 656 GLU A N 1
ATOM 5293 C CA . GLU A 1 656 ? -11.727 33.688 30.812 1 45.34 656 GLU A CA 1
ATOM 5294 C C . GLU A 1 656 ? -11.086 32.62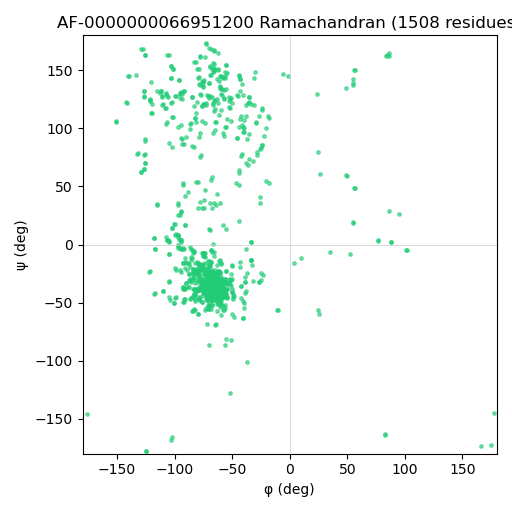5 31.719 1 45.34 656 GLU A C 1
ATOM 5296 O O . GLU A 1 656 ? -10.117 32.906 32.406 1 45.34 656 GLU A O 1
ATOM 5301 N N . LYS A 1 657 ? -11.836 31.625 31.953 1 41.38 657 LYS A N 1
ATOM 5302 C CA . LYS A 1 657 ? -11.352 30.547 32.812 1 41.38 657 LYS A CA 1
ATOM 5303 C C . LYS A 1 657 ? -10.086 29.922 32.219 1 41.38 657 LYS A C 1
ATOM 5305 O O . LYS A 1 657 ? -9.25 29.406 32.969 1 41.38 657 LYS A O 1
ATOM 5310 N N . VAL A 1 658 ? -10.297 29.406 31.031 1 42.09 658 VAL A N 1
ATOM 5311 C CA . VAL A 1 658 ? -9.016 29.047 30.438 1 42.09 658 VAL A CA 1
ATOM 5312 C C . VAL A 1 658 ? -8.008 30.172 30.672 1 42.09 658 VAL A C 1
ATOM 5314 O O . VAL A 1 658 ? -6.809 30 30.422 1 42.09 658 VAL A O 1
ATOM 5317 N N . GLY A 1 659 ? -8.273 31.203 31.828 1 35.69 659 GLY A N 1
ATOM 5318 C CA . GLY A 1 659 ? -7.461 32.219 32.469 1 35.69 659 GLY A CA 1
ATOM 5319 C C . GLY A 1 659 ? -6.328 32.719 31.609 1 35.69 659 GLY A C 1
ATOM 5320 O O . GLY A 1 659 ? -5.773 31.984 30.797 1 35.69 659 GLY A O 1
ATOM 5321 N N . GLU A 1 660 ? -6.191 34.125 31.469 1 36.97 660 GLU A N 1
ATOM 5322 C CA . GLU A 1 660 ? -5.129 35.094 31.172 1 36.97 660 GLU A CA 1
ATOM 5323 C C . GLU A 1 660 ? -3.814 34.688 31.828 1 36.97 660 GLU A C 1
ATOM 5325 O O . GLU A 1 660 ? -3.352 35.344 32.75 1 36.97 660 GLU A O 1
ATOM 5330 N N . HIS A 1 661 ? -3.629 33.781 32.531 1 35.06 661 HIS A N 1
ATOM 5331 C CA . HIS A 1 661 ? -2.354 34.156 33.125 1 35.06 661 HIS A CA 1
ATOM 5332 C C . HIS A 1 661 ? -1.453 34.844 32.125 1 35.06 661 HIS A C 1
ATOM 5334 O O . HIS A 1 661 ? -0.867 35.875 32.406 1 35.06 661 HIS A O 1
ATOM 5340 N N . GLY A 1 662 ? -0.368 34.219 31.438 1 33.72 662 GLY A N 1
ATOM 5341 C CA . GLY A 1 662 ? 0.439 34.969 30.469 1 33.72 662 GLY A CA 1
ATOM 5342 C C . GLY A 1 662 ? -0.281 35.219 29.156 1 33.72 662 GLY A C 1
ATOM 5343 O O . GLY A 1 662 ? -1.379 34.719 28.938 1 33.72 662 GLY A O 1
ATOM 5344 N N . ASP A 1 663 ? -0.047 36.125 28.141 1 39.22 663 ASP A N 1
ATOM 5345 C CA . ASP A 1 663 ? -0.41 36.656 26.844 1 39.22 663 ASP A CA 1
ATOM 5346 C C . ASP A 1 663 ? -0.949 35.562 25.922 1 39.22 663 ASP A C 1
ATOM 5348 O O . ASP A 1 663 ? -1.344 35.844 24.781 1 39.22 663 ASP A O 1
ATOM 5352 N N . GLY A 1 664 ? -0.943 34.094 25.969 1 46.31 664 GLY A N 1
ATOM 5353 C CA . GLY A 1 664 ? -1.037 33.188 24.844 1 46.31 664 GLY A CA 1
ATOM 5354 C C . GLY A 1 664 ? -2.307 32.344 24.859 1 46.31 664 GLY A C 1
ATOM 5355 O O . GLY A 1 664 ? -2.973 32.25 25.891 1 46.31 664 GLY A O 1
ATOM 5356 N N . GLU A 1 665 ? -3.307 32.062 23.75 1 57 665 GLU A N 1
ATOM 5357 C CA . GLU A 1 665 ? -4.438 31.203 23.406 1 57 665 GLU A CA 1
ATOM 5358 C C . GLU A 1 665 ? -4.266 29.797 23.984 1 57 665 GLU A C 1
ATOM 5360 O O . GLU A 1 665 ? -3.17 29.234 23.953 1 57 665 GLU A O 1
ATOM 5365 N N . PRO A 1 666 ? -5.367 29.25 24.938 1 61.34 666 PRO A N 1
ATOM 5366 C CA . PRO A 1 666 ? -5.273 27.875 25.438 1 61.34 666 PRO A CA 1
ATOM 5367 C C . PRO A 1 666 ? -4.887 26.875 24.344 1 61.34 666 PRO A C 1
ATOM 5369 O O . PRO A 1 666 ? -5.234 27.078 23.172 1 61.34 666 PRO A O 1
ATOM 5372 N N . PRO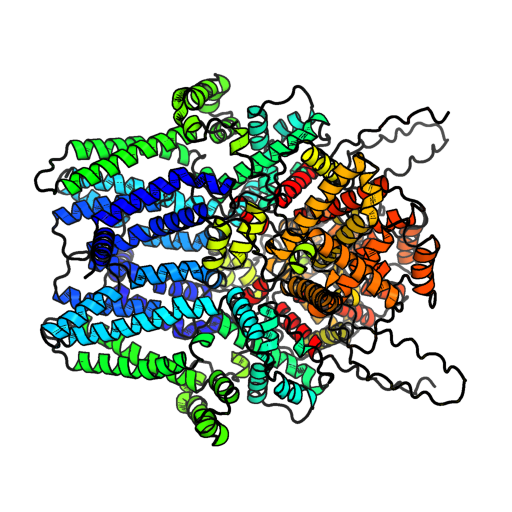 A 1 667 ? -4.137 25.891 24.781 1 65.56 667 PRO A N 1
ATOM 5373 C CA . PRO A 1 667 ? -3.643 24.922 23.812 1 65.56 667 PRO A CA 1
ATOM 5374 C C . PRO A 1 667 ? -4.766 24.25 23.016 1 65.56 667 PRO A C 1
ATOM 5376 O O . PRO A 1 667 ? -4.598 23.953 21.828 1 65.56 667 PRO A O 1
ATOM 5379 N N . ILE A 1 668 ? -6.004 24.109 23.672 1 73.56 668 ILE A N 1
ATOM 5380 C CA . ILE A 1 668 ? -7.105 23.438 22.984 1 73.56 668 ILE A CA 1
ATOM 5381 C C . ILE A 1 668 ? -7.645 24.344 21.875 1 73.56 668 ILE A C 1
ATOM 5383 O O . ILE A 1 668 ? -8.016 23.875 20.797 1 73.56 668 ILE A O 1
ATOM 5387 N N . LEU A 1 669 ? -7.742 25.609 22.219 1 75 669 LEU A N 1
ATOM 5388 C CA . LEU A 1 669 ? -8.242 26.547 21.219 1 75 669 LEU A CA 1
ATOM 5389 C C . LEU A 1 669 ? -7.258 26.672 20.062 1 75 669 LEU A C 1
ATOM 5391 O O . LEU A 1 669 ? -7.672 26.812 18.906 1 75 669 LEU A O 1
ATOM 5395 N N . LYS A 1 670 ? -5.98 26.594 20.453 1 73.19 670 LYS A N 1
ATOM 5396 C CA . LYS A 1 670 ? -4.977 26.609 19.391 1 73.19 670 LYS A CA 1
ATOM 5397 C C . LYS A 1 670 ? -5.133 25.391 18.469 1 73.19 670 LYS A C 1
ATOM 5399 O O . LYS A 1 670 ? -4.996 25.5 17.25 1 73.19 670 LYS A O 1
ATOM 5404 N N . LYS A 1 671 ? -5.457 24.297 19.141 1 78.12 671 LYS A N 1
ATOM 5405 C CA . LYS A 1 671 ? -5.68 23.078 18.391 1 78.12 671 LYS A CA 1
ATOM 5406 C C . LYS A 1 671 ? -6.91 23.188 17.484 1 78.12 671 LYS A C 1
ATOM 5408 O O . LYS A 1 671 ? -6.879 22.797 16.328 1 78.12 671 LYS A O 1
ATOM 5413 N N . PHE A 1 672 ? -7.996 23.766 18 1 84.31 672 PHE A N 1
ATOM 5414 C CA . PHE A 1 672 ? -9.234 23.906 17.25 1 84.31 672 PHE A CA 1
ATOM 5415 C C . PHE A 1 672 ? -9.047 24.891 16.094 1 84.31 672 PHE A C 1
ATOM 5417 O O . PHE A 1 672 ? -9.594 24.688 15 1 84.31 672 PHE A O 1
ATOM 5424 N N . HIS A 1 673 ? -8.242 25.906 16.375 1 81 673 HIS A N 1
ATOM 5425 C CA . HIS A 1 673 ? -7.98 26.875 15.305 1 81 673 HIS A CA 1
ATOM 5426 C C . HIS A 1 673 ? -7.191 26.234 14.164 1 81 673 HIS A C 1
ATOM 5428 O O . HIS A 1 673 ? -7.363 26.594 13 1 81 673 HIS A O 1
ATOM 5434 N N . ARG A 1 674 ? -6.465 25.312 14.617 1 78.25 674 ARG A N 1
ATOM 5435 C CA . ARG A 1 674 ? -5.672 24.625 13.609 1 78.25 674 ARG A CA 1
ATOM 5436 C C . ARG A 1 674 ? -6.512 23.594 12.859 1 78.25 674 ARG A C 1
ATOM 5438 O O . ARG A 1 674 ? -6.414 23.469 11.633 1 78.25 674 ARG A O 1
ATOM 5445 N N . GLN A 1 675 ? -7.391 22.891 13.547 1 83.94 675 GLN A N 1
ATOM 5446 C CA . GLN A 1 675 ? -8.125 21.766 12.969 1 83.94 675 GLN A CA 1
ATOM 5447 C C . GLN A 1 675 ? -9.414 22.25 12.305 1 83.94 675 GLN A C 1
ATOM 5449 O O . GLN A 1 675 ? -9.828 21.688 11.281 1 83.94 675 GLN A O 1
ATOM 5454 N N . PHE A 1 676 ? -10.031 23.266 12.953 1 90 676 PHE A N 1
ATOM 5455 C CA . PHE A 1 676 ? -11.328 23.75 12.5 1 90 676 PHE A CA 1
ATOM 5456 C C . PHE A 1 676 ? -11.305 25.266 12.328 1 90 676 PHE A C 1
ATOM 5458 O O . PHE A 1 676 ? -12.125 25.969 12.914 1 90 676 PHE A O 1
ATOM 5465 N N . PRO A 1 677 ? -10.5 25.766 11.445 1 83.12 677 PRO A N 1
ATOM 5466 C CA . PRO A 1 677 ? -10.352 27.219 11.344 1 83.12 677 PRO A CA 1
ATOM 5467 C C . PRO A 1 677 ? -11.656 27.922 10.969 1 83.12 677 PRO A C 1
ATOM 5469 O O . PRO A 1 677 ? -11.992 28.953 11.539 1 83.12 677 PRO A O 1
ATOM 5472 N N . ASP A 1 678 ? -12.484 27.406 10.062 1 83.06 678 ASP A N 1
ATOM 5473 C CA . ASP A 1 678 ? -13.711 28.047 9.602 1 83.06 678 ASP A CA 1
ATOM 5474 C C . ASP A 1 678 ? -14.789 28.016 10.68 1 83.06 678 ASP A C 1
ATOM 5476 O O . ASP A 1 678 ? -15.547 28.969 10.828 1 83.06 678 ASP A O 1
ATOM 5480 N N . LEU A 1 679 ? -14.805 26.938 11.398 1 88 679 LEU A N 1
ATOM 5481 C CA . LEU A 1 679 ? -15.789 26.844 12.469 1 88 679 LEU A CA 1
ATOM 5482 C C . LEU A 1 679 ? -15.453 27.781 13.609 1 88 679 LEU A C 1
ATOM 5484 O O . LEU A 1 679 ? -16.344 28.391 14.211 1 88 679 LEU A O 1
ATOM 5488 N N . MET A 1 680 ? -14.156 27.875 13.852 1 83.25 680 MET A N 1
ATOM 5489 C CA . MET A 1 680 ? -13.727 28.734 14.938 1 83.25 680 MET A CA 1
ATOM 5490 C C . MET A 1 680 ? -13.914 30.203 14.562 1 83.25 680 MET A C 1
ATOM 5492 O O . MET A 1 680 ? -14.273 31.031 15.414 1 83.25 680 MET A O 1
ATOM 5496 N N . GLU A 1 681 ? -13.688 30.516 13.344 1 80.31 681 GLU A N 1
ATOM 5497 C CA . GLU A 1 681 ? -13.953 31.859 12.875 1 80.31 681 GLU A CA 1
ATOM 5498 C C . GLU A 1 681 ? -15.445 32.188 12.93 1 80.31 681 GLU A C 1
ATOM 5500 O O . GLU A 1 681 ? -15.836 33.281 13.289 1 80.31 681 GLU A O 1
ATOM 5505 N N . PHE A 1 682 ? -16.266 31.25 12.539 1 83 682 PHE A N 1
ATOM 5506 C CA . PHE A 1 682 ? -17.703 31.391 12.609 1 83 682 PHE A CA 1
ATOM 5507 C C . PHE A 1 682 ? -18.156 31.609 14.055 1 83 682 PHE A C 1
ATOM 5509 O O . PHE A 1 682 ? -18.984 32.5 14.328 1 83 682 PHE A O 1
ATOM 5516 N N . ALA A 1 683 ? -17.609 30.859 14.938 1 76 683 ALA A N 1
ATOM 5517 C CA . ALA A 1 683 ? -18 30.953 16.344 1 76 683 ALA A CA 1
ATOM 5518 C C . ALA A 1 683 ? -17.562 32.281 16.953 1 76 683 ALA A C 1
ATOM 5520 O O . ALA A 1 683 ? -18.234 32.812 17.844 1 76 683 ALA A O 1
ATOM 5521 N N . LYS A 1 684 ? -16.5 32.812 16.422 1 71.94 684 LYS A N 1
ATOM 5522 C CA . LYS A 1 684 ? -15.969 34.094 16.922 1 71.94 684 LYS A CA 1
ATOM 5523 C C . LYS A 1 684 ? -16.766 35.281 16.359 1 71.94 684 LYS A C 1
ATOM 5525 O O . LYS A 1 684 ? -17.016 36.25 17.062 1 71.94 684 LYS A O 1
ATOM 5530 N N . ASN A 1 685 ? -17.172 35.219 15.133 1 73.81 685 ASN A N 1
ATOM 5531 C CA . ASN A 1 685 ? -17.734 36.344 14.422 1 73.81 685 ASN A CA 1
ATOM 5532 C C . ASN A 1 685 ? -19.234 36.469 14.656 1 73.81 685 ASN A C 1
ATOM 5534 O O . ASN A 1 685 ? -19.812 37.562 14.5 1 73.81 685 ASN A O 1
ATOM 5538 N N . VAL A 1 686 ? -19.875 35.344 14.898 1 70.31 686 VAL A N 1
ATOM 5539 C CA . VAL A 1 686 ? -21.328 35.375 15.023 1 70.31 686 VAL A CA 1
ATOM 5540 C C . VAL A 1 686 ? -21.734 35.188 16.484 1 70.31 686 VAL A C 1
ATOM 5542 O O . VAL A 1 686 ? -21.609 34.094 17.047 1 70.31 686 VAL A O 1
ATOM 5545 N N . SER A 1 687 ? -22.125 36.219 17.188 1 66.75 687 SER A N 1
ATOM 5546 C CA . SER A 1 687 ? -22.438 36.219 18.609 1 66.75 687 SER A CA 1
ATOM 5547 C C . SER A 1 687 ? -23.688 35.406 18.906 1 66.75 687 SER A C 1
ATOM 5549 O O . SER A 1 687 ? -23.766 34.719 19.906 1 66.75 687 SER A O 1
ATOM 5551 N N . PHE A 1 688 ? -24.734 35.5 18.047 1 67.62 688 PHE A N 1
ATOM 5552 C CA . PHE A 1 688 ? -25.969 34.75 18.234 1 67.62 688 PHE A CA 1
ATOM 5553 C C . PHE A 1 688 ? -26.406 34.062 16.953 1 67.62 688 PHE A C 1
ATOM 5555 O O . PHE A 1 688 ? -27.359 34.5 16.297 1 67.62 688 PHE A O 1
ATOM 5562 N N . PRO A 1 689 ? -25.719 32.969 16.734 1 77.12 689 PRO A N 1
ATOM 5563 C CA . PRO A 1 689 ? -26.047 32.312 15.461 1 77.12 689 PRO A CA 1
ATOM 5564 C C . PRO A 1 689 ? -27.375 31.578 15.484 1 77.12 689 PRO A C 1
ATOM 5566 O O . PRO A 1 689 ? -27.734 30.984 16.5 1 77.12 689 PRO A O 1
ATOM 5569 N N . SER A 1 690 ? -28.109 31.75 14.461 1 80.75 690 SER A N 1
ATOM 5570 C CA . SER A 1 690 ? -29.297 30.922 14.273 1 80.75 690 SER A CA 1
ATOM 5571 C C . SER A 1 690 ? -28.906 29.453 14.031 1 80.75 690 SER A C 1
ATOM 5573 O O . SER A 1 690 ? -27.766 29.156 13.688 1 80.75 690 SER A O 1
ATOM 5575 N N . ILE A 1 691 ? -29.75 28.578 14.305 1 84.31 691 ILE A N 1
ATOM 5576 C CA . ILE A 1 691 ? -29.516 27.156 14.102 1 84.31 691 ILE A CA 1
ATOM 5577 C C . ILE A 1 691 ? -29.203 26.891 12.633 1 84.31 691 ILE A C 1
ATOM 5579 O O . ILE A 1 691 ? -28.391 26.016 12.305 1 84.31 691 ILE A O 1
ATOM 5583 N N . ALA A 1 692 ? -29.859 27.625 11.781 1 84.38 692 ALA A N 1
ATOM 5584 C CA . ALA A 1 692 ? -29.641 27.469 10.344 1 84.38 692 ALA A CA 1
ATOM 5585 C C . ALA A 1 692 ? -28.219 27.859 9.953 1 84.38 692 ALA A C 1
ATOM 5587 O O . ALA A 1 692 ? -27.594 27.203 9.117 1 84.38 692 ALA A O 1
ATOM 5588 N N . MET A 1 693 ? -27.75 28.922 10.555 1 85.88 693 MET A N 1
ATOM 5589 C CA . MET A 1 693 ? -26.391 29.375 10.273 1 85.88 693 MET A CA 1
ATOM 5590 C C . MET A 1 693 ? -25.359 28.375 10.797 1 85.88 693 MET A C 1
ATOM 5592 O O . MET A 1 693 ? -24.344 28.141 10.156 1 85.88 693 MET A O 1
ATOM 5596 N N . THR A 1 694 ? -25.672 27.812 11.961 1 88.94 694 THR A N 1
ATOM 5597 C CA . THR A 1 694 ? -24.75 26.859 12.562 1 88.94 694 THR A CA 1
ATOM 5598 C C . THR A 1 694 ? -24.703 25.578 11.75 1 88.94 694 THR A C 1
ATOM 5600 O O . THR A 1 694 ? -23.625 25 11.547 1 88.94 694 THR A O 1
ATOM 5603 N N . THR A 1 695 ? -25.859 25.141 11.328 1 91 695 THR A N 1
ATOM 5604 C CA . THR A 1 695 ? -25.906 23.922 10.523 1 91 695 THR A CA 1
ATOM 5605 C C . THR A 1 695 ? -25.188 24.125 9.195 1 91 695 THR A C 1
ATOM 5607 O O . THR A 1 695 ? -24.531 23.219 8.695 1 91 695 THR A O 1
ATOM 5610 N N . ASP A 1 696 ? -25.266 25.281 8.664 1 89.19 696 ASP A N 1
ATOM 5611 C CA . ASP A 1 696 ? -24.578 25.594 7.422 1 89.19 696 ASP A CA 1
ATOM 5612 C C . ASP A 1 696 ? -23.062 25.578 7.625 1 89.19 696 ASP A C 1
ATOM 5614 O O . ASP A 1 696 ? -22.312 25.125 6.758 1 89.19 696 ASP A O 1
ATOM 5618 N N . ALA A 1 697 ? -22.625 26.078 8.711 1 90.81 697 ALA A N 1
ATOM 5619 C CA . ALA A 1 697 ? -21.203 26.094 9.023 1 90.81 697 ALA A CA 1
ATOM 5620 C C . ALA A 1 697 ? -20.672 24.688 9.227 1 90.81 697 ALA A C 1
ATOM 5622 O O . ALA A 1 697 ? -19.547 24.375 8.812 1 90.81 697 ALA A O 1
ATOM 5623 N N . ILE A 1 698 ? -21.484 23.828 9.812 1 93.44 698 ILE A N 1
ATOM 5624 C CA . ILE A 1 698 ? -21.062 22.453 10.062 1 93.44 698 ILE A CA 1
ATOM 5625 C C . ILE A 1 698 ? -20.984 21.688 8.742 1 93.44 698 ILE A C 1
ATOM 5627 O O . ILE A 1 698 ? -20.062 20.906 8.523 1 93.44 698 ILE A O 1
ATOM 5631 N N . ILE A 1 699 ? -21.969 21.906 7.879 1 93.31 699 ILE A N 1
ATOM 5632 C CA . ILE A 1 699 ? -21.938 21.266 6.57 1 93.31 699 ILE A CA 1
ATOM 5633 C C . ILE A 1 699 ? -20.688 21.703 5.805 1 93.31 699 ILE A C 1
ATOM 5635 O O . ILE A 1 699 ? -20.031 20.875 5.16 1 93.31 699 ILE A O 1
ATOM 5639 N N . GLY A 1 700 ? -20.453 23 5.918 1 91.5 700 GLY A N 1
ATOM 5640 C CA . GLY A 1 700 ? -19.266 23.531 5.254 1 91.5 700 GLY A CA 1
ATOM 5641 C C . GLY A 1 700 ? -17.969 22.906 5.766 1 91.5 700 GLY A C 1
ATOM 5642 O O . GLY A 1 700 ? -17.062 22.625 4.988 1 91.5 700 GLY A O 1
ATOM 5643 N N . GLU A 1 701 ? -17.891 22.688 7.031 1 93.5 701 GLU A N 1
ATOM 5644 C CA . GLU A 1 701 ? -16.703 22.078 7.629 1 93.5 701 GLU A CA 1
ATOM 5645 C C . GLU A 1 701 ? -16.547 20.625 7.207 1 93.5 701 GLU A C 1
ATOM 5647 O O . GLU A 1 701 ? -15.445 20.156 6.906 1 93.5 701 GLU A O 1
ATOM 5652 N N . TRP A 1 702 ? -17.609 19.875 7.168 1 95 702 TRP A N 1
ATOM 5653 C CA . TRP A 1 702 ? -17.562 18.484 6.73 1 95 702 TRP A CA 1
ATOM 5654 C C . TRP A 1 702 ? -17.188 18.406 5.254 1 95 702 TRP A C 1
ATOM 5656 O O . TRP A 1 702 ? -16.438 17.516 4.852 1 95 702 TRP A O 1
ATOM 5666 N N . ALA A 1 703 ? -17.75 19.266 4.465 1 93.06 703 ALA A N 1
ATOM 5667 C CA . ALA A 1 703 ? -17.375 19.281 3.051 1 93.06 703 ALA A CA 1
ATOM 5668 C C . ALA A 1 703 ? -15.891 19.578 2.873 1 93.06 703 ALA A C 1
ATOM 5670 O O . ALA A 1 703 ? -15.227 18.953 2.039 1 93.06 703 ALA A O 1
ATOM 5671 N N . ARG A 1 704 ? -15.367 20.484 3.674 1 92.69 704 ARG A N 1
ATOM 5672 C CA . ARG A 1 704 ? -13.945 20.812 3.627 1 92.69 704 ARG A CA 1
ATOM 5673 C C . ARG A 1 704 ? -13.094 19.594 3.992 1 92.69 704 ARG A C 1
ATOM 5675 O O . ARG A 1 704 ? -12.102 19.297 3.322 1 92.69 704 ARG A O 1
ATOM 5682 N N . GLN A 1 705 ? -13.508 18.938 5.043 1 92.94 705 GLN A N 1
ATOM 5683 C CA . GLN A 1 705 ? -12.773 17.75 5.473 1 92.94 705 GLN A CA 1
ATOM 5684 C C . GLN A 1 705 ? -12.852 16.641 4.426 1 92.94 705 GLN A C 1
ATOM 5686 O O . GLN A 1 705 ? -11.883 15.914 4.207 1 92.94 705 GLN A O 1
ATOM 5691 N N . LEU A 1 706 ? -13.992 16.5 3.814 1 94.12 706 LEU A N 1
ATOM 5692 C CA . LEU A 1 706 ? -14.172 15.5 2.762 1 94.12 706 LEU A CA 1
ATOM 5693 C C . LEU A 1 706 ? -13.242 15.781 1.587 1 94.12 706 LEU A C 1
ATOM 5695 O O . LEU A 1 706 ? -12.609 14.867 1.05 1 94.12 706 LEU A O 1
ATOM 5699 N N . ILE A 1 707 ? -13.141 17 1.216 1 91.69 707 ILE A N 1
ATOM 5700 C CA . ILE A 1 707 ? -12.258 17.391 0.121 1 91.69 707 ILE A CA 1
ATOM 5701 C C . ILE A 1 707 ? -10.805 17.141 0.52 1 91.69 707 ILE A C 1
ATOM 5703 O O . ILE A 1 707 ? -10.016 16.625 -0.278 1 91.69 707 ILE A O 1
ATOM 5707 N N . ASN A 1 708 ? -10.445 17.438 1.749 1 88.31 708 ASN A N 1
ATOM 5708 C CA . ASN A 1 708 ? -9.102 17.203 2.262 1 88.31 708 ASN A CA 1
ATOM 5709 C C . ASN A 1 708 ? -8.727 15.719 2.182 1 88.31 708 ASN A C 1
ATOM 5711 O O . ASN A 1 708 ? -7.656 15.375 1.691 1 88.31 708 ASN A O 1
ATOM 5715 N N . VAL A 1 709 ? -9.633 14.914 2.57 1 91.38 709 VAL A N 1
ATOM 5716 C CA . VAL A 1 709 ? -9.414 13.477 2.557 1 91.38 709 VAL A CA 1
ATOM 5717 C C . VAL A 1 709 ? -9.32 12.977 1.115 1 91.38 709 VAL A C 1
ATOM 5719 O O . VAL A 1 709 ? -8.461 12.148 0.792 1 91.38 709 VAL A O 1
ATOM 5722 N N . SER A 1 710 ? -10.102 13.508 0.29 1 92 710 SER A N 1
ATOM 5723 C CA . SER A 1 710 ? -10.18 13.039 -1.089 1 92 710 SER A CA 1
ATOM 5724 C C . SER A 1 710 ? -8.922 13.398 -1.868 1 92 710 SER A C 1
ATOM 5726 O O . SER A 1 710 ? -8.375 12.562 -2.594 1 92 710 SER A O 1
ATOM 5728 N N . ILE A 1 711 ? -8.453 14.57 -1.669 1 87.94 711 ILE A N 1
ATOM 5729 C CA . ILE A 1 711 ? -7.316 15.055 -2.449 1 87.94 711 ILE A CA 1
ATOM 5730 C C . ILE A 1 711 ? -6.027 14.43 -1.924 1 87.94 711 ILE A C 1
ATOM 5732 O O . ILE A 1 711 ? -5.125 14.102 -2.701 1 87.94 711 ILE A O 1
ATOM 5736 N N . ARG A 1 712 ? -5.938 14.188 -0.673 1 86.94 712 ARG A N 1
ATOM 5737 C CA . ARG A 1 712 ? -4.68 13.766 -0.064 1 86.94 712 ARG A CA 1
ATOM 5738 C C . ARG A 1 712 ? -4.605 12.25 0.053 1 86.94 712 ARG A C 1
ATOM 5740 O O . ARG A 1 712 ? -3.582 11.703 0.478 1 86.94 712 ARG A O 1
ATOM 5747 N N . CYS A 1 713 ? -5.668 11.609 -0.337 1 89.81 713 CYS A N 1
ATOM 5748 C CA . CYS A 1 713 ? -5.656 10.156 -0.345 1 89.81 713 CYS A CA 1
ATOM 5749 C C . CYS A 1 713 ? -4.715 9.625 -1.416 1 89.81 713 CYS A C 1
ATOM 5751 O O . CYS A 1 713 ? -4.523 10.258 -2.455 1 89.81 713 CYS A O 1
ATOM 5753 N N . THR A 1 714 ? -4.078 8.531 -1.166 1 87.38 714 THR A N 1
ATOM 5754 C CA . THR A 1 714 ? -3.131 7.957 -2.113 1 87.38 714 THR A CA 1
ATOM 5755 C C . THR A 1 714 ? -3.842 7.504 -3.385 1 87.38 714 THR A C 1
ATOM 5757 O O . THR A 1 714 ? -5.004 7.094 -3.338 1 87.38 714 THR A O 1
ATOM 5760 N N . ARG A 1 715 ? -3.146 7.523 -4.43 1 90.31 715 ARG A N 1
ATOM 5761 C CA . ARG A 1 715 ? -3.713 7.16 -5.723 1 90.31 715 ARG A CA 1
ATOM 5762 C C . ARG A 1 715 ? -4.016 5.664 -5.789 1 90.31 715 ARG A C 1
ATOM 5764 O O . ARG A 1 715 ? -5.02 5.254 -6.379 1 90.31 715 ARG A O 1
ATOM 5771 N N . ASP A 1 716 ? -3.223 4.887 -5.121 1 88.75 716 ASP A N 1
ATOM 5772 C CA . ASP A 1 716 ? -3.455 3.445 -5.098 1 88.75 716 ASP A CA 1
ATOM 5773 C C . ASP A 1 716 ? -4.758 3.109 -4.371 1 88.75 716 ASP A C 1
ATOM 5775 O O . ASP A 1 716 ? -5.48 2.197 -4.773 1 88.75 716 ASP A O 1
ATOM 5779 N N . SER A 1 717 ? -5.043 3.883 -3.336 1 91.06 717 SER A N 1
ATOM 5780 C CA . SER A 1 717 ? -6.273 3.629 -2.594 1 91.06 717 SER A CA 1
ATOM 5781 C C . SER A 1 717 ? -7.504 3.967 -3.428 1 91.06 717 SER A C 1
ATOM 5783 O O . SER A 1 717 ? -8.508 3.258 -3.377 1 91.06 717 SER A O 1
ATOM 5785 N N . HIS A 1 718 ? -7.398 5 -4.176 1 93.44 718 HIS A N 1
ATOM 5786 C CA . HIS A 1 718 ? -8.5 5.352 -5.066 1 93.44 718 HIS A CA 1
ATOM 5787 C C . HIS A 1 718 ? -8.695 4.293 -6.145 1 93.44 718 HIS A C 1
ATOM 5789 O O . HIS A 1 718 ? -9.828 3.932 -6.469 1 93.44 718 HIS A O 1
ATOM 5795 N N . ALA A 1 719 ? -7.621 3.818 -6.66 1 94.56 719 ALA A N 1
ATOM 5796 C CA . ALA A 1 719 ? -7.695 2.807 -7.711 1 94.56 719 ALA A CA 1
ATOM 5797 C C . ALA A 1 719 ? -8.297 1.507 -7.18 1 94.56 719 ALA A C 1
ATOM 5799 O O . ALA A 1 719 ? -9.055 0.832 -7.883 1 94.56 719 ALA A O 1
ATOM 5800 N N . LYS A 1 720 ? -7.965 1.179 -5.938 1 91.56 720 LYS A N 1
ATOM 5801 C CA . LYS A 1 720 ? -8.508 -0.032 -5.328 1 91.56 720 LYS A CA 1
ATOM 5802 C C . LYS A 1 720 ? -10.023 0.056 -5.191 1 91.56 720 LYS A C 1
ATOM 5804 O O . LYS A 1 720 ? -10.727 -0.942 -5.363 1 91.56 720 LYS A O 1
ATOM 5809 N N . GLN A 1 721 ? -10.523 1.229 -4.984 1 92.25 721 GLN A N 1
ATOM 5810 C CA . GLN A 1 721 ? -11.953 1.39 -4.727 1 92.25 721 GLN A CA 1
ATOM 5811 C C . GLN A 1 721 ? -12.75 1.345 -6.027 1 92.25 721 GLN A C 1
ATOM 5813 O O . GLN A 1 721 ? -13.969 1.138 -6.008 1 92.25 721 GLN A O 1
ATOM 5818 N N . LEU A 1 722 ? -12.133 1.484 -7.133 1 92.06 722 LEU A N 1
ATOM 5819 C CA . LEU A 1 722 ? -12.844 1.405 -8.398 1 92.06 722 LEU A CA 1
ATOM 5820 C C . LEU A 1 722 ? -13.383 -0.002 -8.633 1 92.06 722 LEU A C 1
ATOM 5822 O O . LEU A 1 722 ? -14.406 -0.178 -9.297 1 92.06 722 LEU A O 1
ATOM 5826 N N . ALA A 1 723 ? -12.711 -0.974 -8.039 1 90.06 723 ALA A N 1
ATOM 5827 C CA . ALA A 1 723 ? -13.141 -2.357 -8.227 1 90.06 723 ALA A CA 1
ATOM 5828 C C . ALA A 1 723 ? -14.102 -2.787 -7.125 1 90.06 723 ALA A C 1
ATOM 5830 O O . ALA A 1 723 ? -14.594 -3.916 -7.129 1 90.06 723 ALA A O 1
ATOM 5831 N N . ARG A 1 724 ? -14.305 -1.902 -6.223 1 88.25 724 ARG A N 1
ATOM 5832 C CA . ARG A 1 724 ? -15.203 -2.219 -5.113 1 88.25 724 ARG A CA 1
ATOM 5833 C C . ARG A 1 724 ? -16.438 -1.321 -5.133 1 88.25 724 ARG A C 1
ATOM 5835 O O . ARG A 1 724 ? -16.906 -0.891 -4.082 1 88.25 724 ARG A O 1
ATOM 5842 N N . GLY A 1 725 ? -16.875 -0.98 -6.297 1 82.5 725 GLY A N 1
ATOM 5843 C CA . GLY A 1 725 ? -18.109 -0.241 -6.457 1 82.5 725 GLY A CA 1
ATOM 5844 C C . GLY A 1 725 ? -17.922 1.263 -6.398 1 82.5 725 GLY A C 1
ATOM 5845 O O . GLY A 1 725 ? -18.891 2.018 -6.41 1 82.5 725 GLY A O 1
ATOM 5846 N N . GLY A 1 726 ? -16.734 1.715 -6.254 1 81.44 726 GLY A N 1
ATOM 5847 C CA . GLY A 1 726 ? -16.5 3.15 -6.219 1 81.44 726 GLY A CA 1
ATOM 5848 C C . GLY A 1 726 ? -16.703 3.756 -4.844 1 81.44 726 GLY A C 1
ATOM 5849 O O . GLY A 1 726 ? -17.25 3.109 -3.949 1 81.44 726 GLY A O 1
ATOM 5850 N N . GLU A 1 727 ? -16.188 4.941 -4.656 1 89.81 727 GLU A N 1
ATOM 5851 C CA . GLU A 1 727 ? -16.266 5.672 -3.391 1 89.81 727 GLU A CA 1
ATOM 5852 C C . GLU A 1 727 ? -16.516 7.156 -3.625 1 89.81 727 GLU A C 1
ATOM 5854 O O . GLU A 1 727 ? -16.062 7.719 -4.625 1 89.81 727 GLU A O 1
ATOM 5859 N N . LEU A 1 728 ? -17.25 7.727 -2.742 1 92.56 728 LEU A N 1
ATOM 5860 C CA . LEU A 1 728 ? -17.547 9.156 -2.83 1 92.56 728 LEU A CA 1
ATOM 5861 C C . LEU A 1 728 ? -16.25 9.969 -2.824 1 92.56 728 LEU A C 1
ATOM 5863 O O . LEU A 1 728 ? -16.125 10.945 -3.568 1 92.56 728 LEU A O 1
ATOM 5867 N N . THR A 1 729 ? -15.273 9.594 -2.037 1 94.62 729 THR A N 1
ATOM 5868 C CA . THR A 1 729 ? -14 10.312 -1.952 1 94.62 729 THR A CA 1
ATOM 5869 C C . THR A 1 729 ? -13.305 10.344 -3.311 1 94.62 729 THR A C 1
ATOM 5871 O O . THR A 1 729 ? -12.664 11.336 -3.658 1 94.62 729 THR A O 1
ATOM 5874 N N . THR A 1 730 ? -13.445 9.32 -4.059 1 94.62 730 THR A N 1
ATOM 5875 C CA . THR A 1 730 ? -12.82 9.266 -5.379 1 94.62 730 THR A CA 1
ATOM 5876 C C . THR A 1 730 ? -13.523 10.211 -6.344 1 94.62 730 THR A C 1
ATOM 5878 O O . THR A 1 730 ? -12.867 10.891 -7.145 1 94.62 730 THR A O 1
ATOM 5881 N N . VAL A 1 731 ? -14.797 10.273 -6.262 1 92.94 731 VAL A N 1
ATOM 5882 C CA . VAL A 1 731 ? -15.57 11.172 -7.117 1 92.94 731 VAL A CA 1
ATOM 5883 C C . VAL A 1 731 ? -15.219 12.625 -6.789 1 92.94 731 VAL A C 1
ATOM 5885 O O . VAL A 1 731 ? -14.977 13.43 -7.691 1 92.94 731 VAL A O 1
ATOM 5888 N N . VAL A 1 732 ? -15.203 12.914 -5.5 1 92.69 732 VAL A N 1
ATOM 5889 C CA . VAL A 1 732 ? -14.922 14.273 -5.066 1 92.69 732 VAL A CA 1
ATOM 5890 C C . VAL A 1 732 ? -13.508 14.672 -5.473 1 92.69 732 VAL A C 1
ATOM 5892 O O . VAL A 1 732 ? -13.258 15.812 -5.871 1 92.69 732 VAL A O 1
ATOM 5895 N N . TRP A 1 733 ? -12.555 13.758 -5.391 1 92.75 733 TRP A N 1
ATOM 5896 C CA . TRP A 1 733 ? -11.18 14.016 -5.797 1 92.75 733 TRP A CA 1
ATOM 5897 C C . TRP A 1 733 ? -11.109 14.398 -7.273 1 92.75 733 TRP A C 1
ATOM 5899 O O . TRP A 1 733 ? -10.477 15.391 -7.637 1 92.75 733 TRP A O 1
ATOM 5909 N N . ILE A 1 734 ? -11.789 13.656 -8.133 1 92.19 734 ILE A N 1
ATOM 5910 C CA . ILE A 1 734 ? -11.727 13.922 -9.562 1 92.19 734 ILE A CA 1
ATOM 5911 C C . ILE A 1 734 ? -12.5 15.203 -9.875 1 92.19 734 ILE A C 1
ATOM 5913 O O . ILE A 1 734 ? -12.117 15.969 -10.766 1 92.19 734 ILE A O 1
ATOM 5917 N N . LEU A 1 735 ? -13.555 15.43 -9.141 1 90.31 735 LEU A N 1
ATOM 5918 C CA . LEU A 1 735 ? -14.25 16.703 -9.289 1 90.31 735 LEU A CA 1
ATOM 5919 C C . LEU A 1 735 ? -13.328 17.875 -8.977 1 90.31 735 LEU A C 1
ATOM 5921 O O . LEU A 1 735 ? -13.336 18.891 -9.672 1 90.31 735 LEU A O 1
ATOM 5925 N N . ALA A 1 736 ? -12.594 17.75 -7.945 1 87.94 736 ALA A N 1
ATOM 5926 C CA . ALA A 1 736 ? -11.648 18.797 -7.574 1 87.94 736 ALA A CA 1
ATOM 5927 C C . ALA A 1 736 ? -10.594 19 -8.656 1 87.94 736 ALA A C 1
ATOM 5929 O O . ALA A 1 736 ? -10.156 20.125 -8.914 1 87.94 736 ALA A O 1
ATOM 5930 N N . GLU A 1 737 ? -10.172 17.906 -9.289 1 86.81 737 GLU A N 1
ATOM 5931 C CA . GLU A 1 737 ? -9.195 18 -10.375 1 86.81 737 GLU A CA 1
ATOM 5932 C C . GLU A 1 737 ? -9.789 18.734 -11.578 1 86.81 737 GLU A C 1
ATOM 5934 O O . GLU A 1 737 ? -9.094 19.516 -12.234 1 86.81 737 GLU A O 1
ATOM 5939 N N . HIS A 1 738 ? -11.023 18.391 -11.852 1 85.5 738 HIS A N 1
ATOM 5940 C CA . HIS A 1 738 ? -11.688 19.094 -12.945 1 85.5 738 HIS A CA 1
ATOM 5941 C C . HIS A 1 738 ? -11.883 20.578 -12.609 1 85.5 738 HIS A C 1
ATOM 5943 O O . HIS A 1 738 ? -11.734 21.438 -13.477 1 85.5 738 HIS A O 1
ATOM 5949 N N . ALA A 1 739 ? -12.273 20.844 -11.359 1 81.62 739 ALA A N 1
ATOM 5950 C CA . ALA A 1 739 ? -12.461 22.219 -10.93 1 81.62 739 ALA A CA 1
ATOM 5951 C C . ALA A 1 739 ? -11.156 23 -11.008 1 81.62 739 ALA A C 1
ATOM 5953 O O . ALA A 1 739 ? -11.156 24.203 -11.297 1 81.62 739 ALA A O 1
ATOM 5954 N N . ARG A 1 740 ? -10.18 22.312 -10.773 1 78.19 740 ARG A N 1
ATOM 5955 C CA . ARG A 1 740 ? -8.867 22.953 -10.844 1 78.19 740 ARG A CA 1
ATOM 5956 C C . ARG A 1 740 ? -8.547 23.359 -12.273 1 78.19 740 ARG A C 1
ATOM 5958 O O . ARG A 1 740 ? -7.988 24.438 -12.5 1 78.19 740 ARG A O 1
ATOM 5965 N N . ILE A 1 741 ? -8.906 22.562 -13.172 1 75.19 741 ILE A N 1
ATOM 5966 C CA . ILE A 1 741 ? -8.578 22.812 -14.57 1 75.19 741 ILE A CA 1
ATOM 5967 C C . ILE A 1 741 ? -9.602 23.766 -15.18 1 75.19 741 ILE A C 1
ATOM 5969 O O . ILE A 1 741 ? -9.242 24.688 -15.898 1 75.19 741 ILE A O 1
ATOM 5973 N N . LEU A 1 742 ? -10.867 23.562 -14.891 1 75.44 742 LEU A N 1
ATOM 5974 C CA . LEU A 1 742 ? -11.938 24.328 -15.523 1 75.44 742 LEU A CA 1
ATOM 5975 C C . LEU A 1 742 ? -12.258 25.578 -14.727 1 75.44 742 LEU A C 1
ATOM 5977 O O . LEU A 1 742 ? -12.82 26.531 -15.258 1 75.44 742 LEU A O 1
ATOM 5981 N N . ARG A 1 743 ? -11.844 25.688 -13.516 1 73.69 743 ARG A N 1
ATOM 5982 C CA . ARG A 1 743 ? -12.141 26.781 -12.617 1 73.69 743 ARG A CA 1
ATOM 5983 C C . ARG A 1 743 ? -13.648 26.984 -12.461 1 73.69 743 ARG A C 1
ATOM 5985 O O . ARG A 1 743 ? -14.422 26.594 -13.336 1 73.69 743 ARG A O 1
ATOM 5992 N N . ILE A 1 744 ? -14.125 27.438 -11.391 1 70.62 744 ILE A N 1
ATOM 5993 C CA . ILE A 1 744 ? -15.547 27.547 -11.078 1 70.62 744 ILE A CA 1
ATOM 5994 C C . ILE A 1 744 ? -15.969 29.016 -11.156 1 70.62 744 ILE A C 1
ATOM 5996 O O . ILE A 1 744 ? -15.305 29.891 -10.602 1 70.62 744 ILE A O 1
ATOM 6000 N N . LYS A 1 745 ? -17.125 29.328 -12 1 61.59 745 LYS A N 1
ATOM 6001 C CA . LYS A 1 745 ? -17.625 30.688 -12.141 1 61.59 745 LYS A CA 1
ATOM 6002 C C . LYS A 1 745 ? -18.266 31.172 -10.836 1 61.59 745 LYS A C 1
ATOM 6004 O O . LYS A 1 745 ? -18.953 30.422 -10.156 1 61.59 745 LYS A O 1
ATOM 6009 N N . THR A 1 746 ? -17.875 32.375 -10.258 1 53.38 746 THR A N 1
ATOM 6010 C CA . THR A 1 746 ? -18.531 32.969 -9.094 1 53.38 746 THR A CA 1
ATOM 6011 C C . THR A 1 746 ? -19.828 33.656 -9.5 1 53.38 746 THR A C 1
ATOM 6013 O O . THR A 1 746 ? -19.844 34.5 -10.414 1 53.38 746 THR A O 1
ATOM 6016 N N . GLU A 1 747 ? -21.016 33.125 -9.438 1 47.03 747 GLU A N 1
ATOM 6017 C CA . GLU A 1 747 ? -22.219 33.906 -9.703 1 47.03 747 GLU A CA 1
ATOM 6018 C C . GLU A 1 747 ? -22.344 35.062 -8.695 1 47.03 747 GLU A C 1
ATOM 6020 O O . GLU A 1 747 ? -22.266 34.844 -7.484 1 47.03 747 GLU A O 1
ATOM 6025 N N . LYS A 1 748 ? -22.203 36.469 -8.992 1 40.09 748 LYS A N 1
ATOM 6026 C CA . LYS A 1 748 ? -22.688 37.625 -8.203 1 40.09 748 LYS A CA 1
ATOM 6027 C C . LYS A 1 748 ? -24.188 37.5 -7.961 1 40.09 748 LYS A C 1
ATOM 6029 O O . LYS A 1 748 ? -24.969 37.469 -8.906 1 40.09 748 LYS A O 1
ATOM 6034 N N . LYS A 1 749 ? -24.797 37.094 -6.879 1 37.28 749 LYS A N 1
ATOM 6035 C CA . LYS A 1 749 ? -26.141 37.562 -6.57 1 37.28 749 LYS A CA 1
ATOM 6036 C C . LYS A 1 749 ? -26.25 39.094 -6.637 1 37.28 749 LYS A C 1
ATOM 6038 O O . LYS A 1 749 ? -25.375 39.781 -6.125 1 37.28 749 LYS A O 1
ATOM 6043 N N . PRO A 1 750 ? -27.172 39.625 -7.402 1 29.05 750 PRO A N 1
ATOM 6044 C CA . PRO A 1 750 ? -27.438 41.062 -7.266 1 29.05 750 PRO A CA 1
ATOM 6045 C C . PRO A 1 750 ? -27.719 41.469 -5.824 1 29.05 750 PRO A C 1
ATOM 6047 O O . PRO A 1 750 ? -28.281 40.688 -5.047 1 29.05 750 PRO A O 1
ATOM 6050 N N . ALA A 1 751 ? -26.984 42.469 -5.309 1 31.05 751 ALA A N 1
ATOM 6051 C CA . ALA A 1 751 ? -27.359 43.156 -4.086 1 31.05 751 ALA A CA 1
ATOM 6052 C C . ALA A 1 751 ? -28.875 43.406 -4.031 1 31.05 751 ALA A C 1
ATOM 6054 O O . ALA A 1 751 ? -29.469 43.906 -4.992 1 31.05 751 ALA A O 1
ATOM 6055 N N . SER A 1 752 ? -29.688 42.688 -3.436 1 27.27 752 SER A N 1
ATOM 6056 C CA . SER A 1 752 ? -31 43.25 -3.119 1 27.27 752 SER A CA 1
ATOM 6057 C C . SER A 1 752 ? -30.875 44.719 -2.662 1 27.27 752 SER A C 1
ATOM 6059 O O . SER A 1 752 ? -30.094 45 -1.766 1 27.27 752 SER A O 1
ATOM 6061 N N . TYR A 1 753 ? -31.281 45.75 -3.477 1 26.91 753 TYR A N 1
ATOM 6062 C CA . TYR A 1 753 ? -31.625 47.156 -3.287 1 26.91 753 TYR A CA 1
ATOM 6063 C C . TYR A 1 753 ? -32.5 47.344 -2.062 1 26.91 753 TYR A C 1
ATOM 6065 O O . TYR A 1 753 ? -32.969 48.438 -1.778 1 26.91 753 TYR A O 1
ATOM 6073 N N . ASP A 1 754 ? -33.125 46.344 -1.438 1 28.52 754 ASP A N 1
ATOM 6074 C CA . ASP A 1 754 ? -34.125 46.906 -0.547 1 28.52 754 ASP A CA 1
ATOM 6075 C C . ASP A 1 754 ? -33.5 47.625 0.635 1 28.52 754 ASP A C 1
ATOM 6077 O O . ASP A 1 754 ? -34.188 48.094 1.539 1 28.52 754 ASP A O 1
ATOM 6081 N N . ALA A 1 755 ? -32.188 47.312 1.071 1 27.16 755 ALA A N 1
ATOM 6082 C CA . ALA A 1 755 ? -32.062 48.156 2.252 1 27.16 755 ALA A CA 1
ATOM 6083 C C . ALA A 1 755 ? -31.875 49.625 1.857 1 27.16 755 ALA A C 1
ATOM 6085 O O . ALA A 1 755 ? -30.75 50.094 1.731 1 27.16 755 ALA A O 1
ATOM 6086 N N . VAL A 1 756 ? -32.656 50.094 0.687 1 23.06 756 VAL A N 1
ATOM 6087 C CA . VAL A 1 756 ? -33.125 51.438 0.971 1 23.06 756 VAL A CA 1
ATOM 6088 C C . VAL A 1 756 ? -34.312 51.375 1.932 1 23.06 756 VAL A C 1
ATOM 6090 O O . VAL A 1 756 ? -35.25 50.594 1.728 1 23.06 756 VAL A O 1
ATOM 6093 N N . MET B 1 1 ? 24.406 -25.734 -37.438 1 49.41 1 MET B N 1
ATOM 6094 C CA . MET B 1 1 ? 23.922 -24.938 -36.312 1 49.41 1 MET B CA 1
ATOM 6095 C C . MET B 1 1 ? 25.062 -24.609 -35.344 1 49.41 1 MET B C 1
ATOM 6097 O O . MET B 1 1 ? 25.922 -25.453 -35.062 1 49.41 1 MET B O 1
ATOM 6101 N N . PRO B 1 2 ? 25.297 -23.438 -35.094 1 60.97 2 PRO B N 1
ATOM 6102 C CA . PRO B 1 2 ? 26.438 -23.094 -34.219 1 60.97 2 PRO B CA 1
ATOM 6103 C C . PRO B 1 2 ? 26.359 -23.797 -32.875 1 60.97 2 PRO B C 1
ATOM 6105 O O . PRO B 1 2 ? 25.266 -24.125 -32.406 1 60.97 2 PRO B O 1
ATOM 6108 N N . GLY B 1 3 ? 27.469 -24.312 -32.562 1 60.19 3 GLY B N 1
ATOM 6109 C CA . GLY B 1 3 ? 27.672 -25.094 -31.344 1 60.19 3 GLY B CA 1
ATOM 6110 C C . GLY B 1 3 ? 27.016 -24.5 -30.125 1 60.19 3 GLY B C 1
ATOM 6111 O O . GLY B 1 3 ? 26.469 -25.219 -29.281 1 60.19 3 GLY B O 1
ATOM 6112 N N . TRP B 1 4 ? 27.047 -23.203 -30.125 1 66.88 4 TRP B N 1
ATOM 6113 C CA . TRP B 1 4 ? 26.453 -22.578 -28.953 1 66.88 4 TRP B CA 1
ATOM 6114 C C . TRP B 1 4 ? 24.953 -22.766 -28.922 1 66.88 4 TRP B C 1
ATOM 6116 O O . TRP B 1 4 ? 24.359 -22.922 -27.844 1 66.88 4 TRP B O 1
ATOM 6126 N N . ILE B 1 5 ? 24.344 -22.781 -29.984 1 61.59 5 ILE B N 1
ATOM 6127 C CA . ILE B 1 5 ? 22.906 -23.031 -30.047 1 61.59 5 ILE B CA 1
ATOM 6128 C C . ILE B 1 5 ? 22.625 -24.484 -29.625 1 61.59 5 ILE B C 1
ATOM 6130 O O . ILE B 1 5 ? 21.656 -24.734 -28.922 1 61.59 5 ILE B O 1
ATOM 6134 N N . ILE B 1 6 ? 23.5 -25.375 -30.047 1 60.41 6 ILE B N 1
ATOM 6135 C CA . ILE B 1 6 ? 23.328 -26.766 -29.672 1 60.41 6 ILE B CA 1
ATOM 6136 C C . ILE B 1 6 ? 23.469 -26.922 -28.156 1 60.41 6 ILE B C 1
ATOM 6138 O O . ILE B 1 6 ? 22.688 -27.641 -27.531 1 60.41 6 ILE B O 1
ATOM 6142 N N . THR B 1 7 ? 24.516 -26.219 -27.703 1 63.22 7 THR B N 1
ATOM 6143 C CA . THR B 1 7 ? 24.703 -26.281 -26.25 1 63.22 7 THR B CA 1
ATOM 6144 C C . THR B 1 7 ? 23.484 -25.672 -25.531 1 63.22 7 THR B C 1
ATOM 6146 O O . THR B 1 7 ? 23.047 -26.203 -24.516 1 63.22 7 THR B O 1
ATOM 6149 N N . PHE B 1 8 ? 23.078 -24.656 -26.047 1 60.34 8 PHE B N 1
ATOM 6150 C CA . PHE B 1 8 ? 21.906 -24.031 -25.484 1 60.34 8 PHE B CA 1
ATOM 6151 C C . PHE B 1 8 ? 20.688 -24.953 -25.578 1 60.34 8 PHE B C 1
ATOM 6153 O O . PHE B 1 8 ? 19.922 -25.078 -24.625 1 60.34 8 PHE B O 1
ATOM 6160 N N . LEU B 1 9 ? 20.609 -25.547 -26.641 1 59.34 9 LEU B N 1
ATOM 6161 C CA . LEU B 1 9 ? 19.5 -26.484 -26.828 1 59.34 9 LEU B CA 1
ATOM 6162 C C . LEU B 1 9 ? 19.656 -27.703 -25.922 1 59.34 9 LEU B C 1
ATOM 6164 O O . LEU B 1 9 ? 18.656 -28.219 -25.406 1 59.34 9 LEU B O 1
ATOM 6168 N N . LEU B 1 10 ? 20.859 -28.094 -25.734 1 60.84 10 LEU B N 1
ATOM 6169 C CA . LEU B 1 10 ? 21.109 -29.219 -24.844 1 60.84 10 LEU B CA 1
ATOM 6170 C C . LEU B 1 10 ? 20.812 -28.844 -23.391 1 60.84 10 LEU B C 1
ATOM 6172 O O . LEU B 1 10 ? 20.266 -29.656 -22.641 1 60.84 10 LEU B O 1
ATOM 6176 N N . ILE B 1 11 ? 21.141 -27.688 -23.109 1 61.5 11 ILE B N 1
ATOM 6177 C CA . I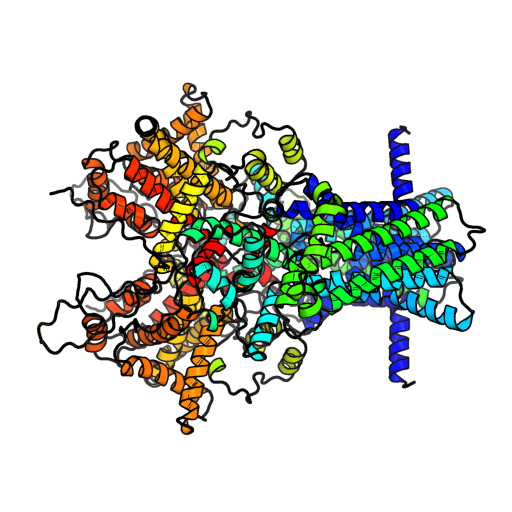LE B 1 11 ? 20.844 -27.188 -21.766 1 61.5 11 ILE B CA 1
ATOM 6178 C C . ILE B 1 11 ? 19.344 -27.078 -21.578 1 61.5 11 ILE B C 1
ATOM 6180 O O . ILE B 1 11 ? 18.812 -27.469 -20.531 1 61.5 11 ILE B O 1
ATOM 6184 N N . LEU B 1 12 ? 18.875 -26.578 -22.594 1 60.69 12 LEU B N 1
ATOM 6185 C CA . LEU B 1 12 ? 17.422 -26.469 -22.531 1 60.69 12 LEU B CA 1
ATOM 6186 C C . LEU B 1 12 ? 16.766 -27.828 -22.453 1 60.69 12 LEU B C 1
ATOM 6188 O O . LEU B 1 12 ? 15.766 -28.016 -21.75 1 60.69 12 LEU B O 1
ATOM 6192 N N . GLN B 1 13 ? 17.359 -28.734 -23.234 1 61.25 13 GLN B N 1
ATOM 6193 C CA . GLN B 1 13 ? 16.844 -30.094 -23.188 1 61.25 13 GLN B CA 1
ATOM 6194 C C . GLN B 1 13 ? 17.047 -30.734 -21.828 1 61.25 13 GLN B C 1
ATOM 6196 O O . GLN B 1 13 ? 16.188 -31.453 -21.328 1 61.25 13 GLN B O 1
ATOM 6201 N N . PHE B 1 14 ? 18.125 -30.406 -21.297 1 63.31 14 PHE B N 1
ATOM 6202 C CA . PHE B 1 14 ? 18.422 -30.938 -19.969 1 63.31 14 PHE B CA 1
ATOM 6203 C C . PHE B 1 14 ? 17.5 -30.328 -18.922 1 63.31 14 PHE B C 1
ATOM 6205 O O . PHE B 1 14 ? 16.969 -31.047 -18.078 1 63.31 14 PHE B O 1
ATOM 6212 N N . ILE B 1 15 ? 17.328 -29.078 -19.078 1 62.91 15 ILE B N 1
ATOM 6213 C CA . ILE B 1 15 ? 16.484 -28.391 -18.109 1 62.91 15 ILE B CA 1
ATOM 6214 C C . ILE B 1 15 ? 15.039 -28.859 -18.266 1 62.91 15 ILE B C 1
ATOM 6216 O O . ILE B 1 15 ? 14.297 -28.953 -17.281 1 62.91 15 ILE B O 1
ATOM 6220 N N . SER B 1 16 ? 14.898 -29.203 -19.453 1 62.59 16 SER B N 1
ATOM 6221 C CA . SER B 1 16 ? 13.531 -29.641 -19.719 1 62.59 16 SER B CA 1
ATOM 6222 C C . SER B 1 16 ? 13.344 -31.109 -19.391 1 62.59 16 SER B C 1
ATOM 6224 O O . SER B 1 16 ? 12.211 -31.594 -19.328 1 62.59 16 SER B O 1
ATOM 6226 N N . SER B 1 17 ? 14.539 -31.75 -19.141 1 72.31 17 SER B N 1
ATOM 6227 C CA . SER B 1 17 ? 14.43 -33.156 -18.734 1 72.31 17 SER B CA 1
ATOM 6228 C C . SER B 1 17 ? 14.078 -33.281 -17.25 1 72.31 17 SER B C 1
ATOM 6230 O O . SER B 1 17 ? 14.305 -32.344 -16.484 1 72.31 17 SER B O 1
ATOM 6232 N N . LEU B 1 18 ? 13.438 -34.281 -16.906 1 77.31 18 LEU B N 1
ATOM 6233 C CA . LEU B 1 18 ? 13.047 -34.531 -15.516 1 77.31 18 LEU B CA 1
ATOM 6234 C C . LEU B 1 18 ? 14.258 -34.5 -14.594 1 77.31 18 LEU B C 1
ATOM 6236 O O . LEU B 1 18 ? 14.195 -33.938 -13.492 1 77.31 18 LEU B O 1
ATOM 6240 N N . ARG B 1 19 ? 15.352 -35.031 -15.102 1 81.88 19 ARG B N 1
ATOM 6241 C CA . ARG B 1 19 ? 16.578 -35.031 -14.32 1 81.88 19 ARG B CA 1
ATOM 6242 C C . ARG B 1 19 ? 17.094 -33.594 -14.086 1 81.88 19 ARG B C 1
ATOM 6244 O O . ARG B 1 19 ? 17.484 -33.25 -12.977 1 81.88 19 ARG B O 1
ATOM 6251 N N . GLY B 1 20 ? 17.031 -32.875 -15.07 1 81 20 GLY B N 1
ATOM 6252 C CA . GLY B 1 20 ? 17.5 -31.5 -14.961 1 81 20 GLY B CA 1
ATOM 6253 C C . GLY B 1 20 ? 16.625 -30.641 -14.047 1 81 20 GLY B C 1
ATOM 6254 O O . GLY B 1 20 ? 17.156 -29.844 -13.273 1 81 20 GLY B O 1
ATOM 6255 N N . LEU B 1 21 ? 15.375 -30.875 -14.016 1 80.5 21 LEU B N 1
ATOM 6256 C CA . LEU B 1 21 ? 14.453 -30.094 -13.195 1 80.5 21 LEU B CA 1
ATOM 6257 C C . LEU B 1 21 ? 14.648 -30.406 -11.711 1 80.5 21 LEU B C 1
ATOM 6259 O O . LEU B 1 21 ? 14.609 -29.5 -10.875 1 80.5 21 LEU B O 1
ATOM 6263 N N . VAL B 1 22 ? 14.875 -31.625 -11.477 1 84.31 22 VAL B N 1
ATOM 6264 C CA . VAL B 1 22 ? 15.039 -32.031 -10.078 1 84.31 22 VAL B CA 1
ATOM 6265 C C . VAL B 1 22 ? 16.359 -31.469 -9.539 1 84.31 22 VAL B C 1
ATOM 6267 O O . VAL B 1 22 ? 16.406 -30.969 -8.414 1 84.31 22 VAL B O 1
ATOM 6270 N N . ILE B 1 23 ? 17.359 -31.531 -10.383 1 86.75 23 ILE B N 1
ATOM 6271 C CA . ILE B 1 23 ? 18.656 -31.031 -9.961 1 86.75 23 ILE B CA 1
ATOM 6272 C C . ILE B 1 23 ? 18.578 -29.516 -9.781 1 86.75 23 ILE B C 1
ATOM 6274 O O . ILE B 1 23 ? 19.109 -28.969 -8.805 1 86.75 23 ILE B O 1
ATOM 6278 N N . PHE B 1 24 ? 17.922 -28.891 -10.633 1 85.56 24 PHE B N 1
ATOM 6279 C CA . PHE B 1 24 ? 17.812 -27.438 -10.555 1 85.56 24 PHE B CA 1
ATOM 6280 C C . PHE B 1 24 ? 16.969 -27.016 -9.352 1 85.56 24 PHE B C 1
ATOM 6282 O O . PHE B 1 24 ? 17.25 -26 -8.734 1 85.56 24 PHE B O 1
ATOM 6289 N N . SER B 1 25 ? 15.984 -27.781 -9.109 1 86.94 25 SER B N 1
ATOM 6290 C CA . SER B 1 25 ? 15.18 -27.484 -7.93 1 86.94 25 SER B CA 1
ATOM 6291 C C . SER B 1 25 ? 16.016 -27.609 -6.656 1 86.94 25 SER B C 1
ATOM 6293 O O . SER B 1 25 ? 15.883 -26.781 -5.742 1 86.94 25 SER B O 1
ATOM 6295 N N . PHE B 1 26 ? 16.828 -28.562 -6.656 1 89.75 26 PHE B N 1
ATOM 6296 C CA . PHE B 1 26 ? 17.688 -28.75 -5.496 1 89.75 26 PHE B CA 1
ATOM 6297 C C . PHE B 1 26 ? 18.703 -27.625 -5.387 1 89.75 26 PHE B C 1
ATOM 6299 O O . PHE B 1 26 ? 18.953 -27.109 -4.297 1 89.75 26 PHE B O 1
ATOM 6306 N N . VAL B 1 27 ? 19.203 -27.25 -6.477 1 89 27 VAL B N 1
ATOM 6307 C CA . VAL B 1 27 ? 20.203 -26.188 -6.48 1 89 27 VAL B CA 1
ATOM 6308 C C . VAL B 1 27 ? 19.547 -24.875 -6.051 1 89 27 VAL B C 1
ATOM 6310 O O . VAL B 1 27 ? 20.125 -24.109 -5.285 1 89 27 VAL B O 1
ATOM 6313 N N . ALA B 1 28 ? 18.406 -24.641 -6.473 1 89.31 28 ALA B N 1
ATOM 6314 C CA . ALA B 1 28 ? 17.688 -23.438 -6.082 1 89.31 28 ALA B CA 1
ATOM 6315 C C . ALA B 1 28 ? 17.391 -23.438 -4.586 1 89.31 28 ALA B C 1
ATOM 6317 O O . ALA B 1 28 ? 17.547 -22.406 -3.914 1 89.31 28 ALA B O 1
ATOM 6318 N N . HIS B 1 29 ? 17.047 -24.578 -4.117 1 89 29 HIS B N 1
ATOM 6319 C CA . HIS B 1 29 ? 16.766 -24.703 -2.691 1 89 29 HIS B CA 1
ATOM 6320 C C . HIS B 1 29 ? 18.031 -24.484 -1.863 1 89 29 HIS B C 1
ATOM 6322 O O . HIS B 1 29 ? 17.984 -23.797 -0.84 1 89 29 HIS B O 1
ATOM 6328 N N . PHE B 1 30 ? 19 -25.031 -2.359 1 87.75 30 PHE B N 1
ATOM 6329 C CA . PHE B 1 30 ? 20.281 -24.891 -1.682 1 87.75 30 PHE B CA 1
ATOM 6330 C C . PHE B 1 30 ? 20.734 -23.422 -1.67 1 87.75 30 PHE B C 1
ATOM 6332 O O . PHE B 1 30 ? 21.219 -22.938 -0.655 1 87.75 30 PHE B O 1
ATOM 6339 N N . PHE B 1 31 ? 20.484 -22.766 -2.686 1 88.38 31 PHE B N 1
ATOM 6340 C CA . PHE B 1 31 ? 20.828 -21.344 -2.785 1 88.38 31 PHE B CA 1
ATOM 6341 C C . PHE B 1 31 ? 19.984 -20.516 -1.833 1 88.38 31 PHE B C 1
ATOM 6343 O O . PHE B 1 31 ? 20.484 -19.578 -1.212 1 88.38 31 PHE B O 1
ATOM 6350 N N . LEU B 1 32 ? 18.781 -20.828 -1.671 1 89.75 32 LEU B N 1
ATOM 6351 C CA . LEU B 1 32 ? 17.891 -20.094 -0.774 1 89.75 32 LEU B CA 1
ATOM 6352 C C . LEU B 1 32 ? 18.297 -20.297 0.681 1 89.75 32 LEU B C 1
ATOM 6354 O O . LEU B 1 32 ? 18.281 -19.344 1.468 1 89.75 32 LEU B O 1
ATOM 6358 N N . VAL B 1 33 ? 18.734 -21.422 0.978 1 89.31 33 VAL B N 1
ATOM 6359 C CA . VAL B 1 33 ? 19.125 -21.734 2.352 1 89.31 33 VAL B CA 1
ATOM 6360 C C . VAL B 1 33 ? 20.359 -20.938 2.734 1 89.31 33 VAL B C 1
ATOM 6362 O O . VAL B 1 33 ? 20.438 -20.375 3.834 1 89.31 33 VAL B O 1
ATOM 6365 N N . PHE B 1 34 ? 21.188 -20.688 1.813 1 86.19 34 PHE B N 1
ATOM 6366 C CA . PHE B 1 34 ? 22.484 -20.109 2.176 1 86.19 34 PHE B CA 1
ATOM 6367 C C . PHE B 1 34 ? 22.469 -18.609 1.96 1 86.19 34 PHE B C 1
ATOM 6369 O O . PHE B 1 34 ? 23.172 -17.859 2.658 1 86.19 34 PHE B O 1
ATOM 6376 N N . PHE B 1 35 ? 21.578 -18.094 1.129 1 87.38 35 PHE B N 1
ATOM 6377 C CA . PHE B 1 35 ? 21.672 -16.672 0.779 1 87.38 35 PHE B CA 1
ATOM 6378 C C . PHE B 1 35 ? 20.438 -15.914 1.231 1 87.38 35 PHE B C 1
ATOM 6380 O O . PHE B 1 35 ? 20.328 -14.711 1.004 1 87.38 35 PHE B O 1
ATOM 6387 N N . ALA B 1 36 ? 19.609 -16.531 1.901 1 85.94 36 ALA B N 1
ATOM 6388 C CA . ALA B 1 36 ? 18.391 -15.859 2.344 1 85.94 36 ALA B CA 1
ATOM 6389 C C . ALA B 1 36 ? 18.703 -14.734 3.328 1 85.94 36 ALA B C 1
ATOM 6391 O O . ALA B 1 36 ? 18 -13.727 3.373 1 85.94 36 ALA B O 1
ATOM 6392 N N . GLY B 1 37 ? 19.812 -14.805 4.105 1 80.94 37 GLY B N 1
ATOM 6393 C CA . GLY B 1 37 ? 20.172 -13.82 5.121 1 80.94 37 GLY B CA 1
ATOM 6394 C C . GLY B 1 37 ? 20.688 -12.523 4.531 1 80.94 37 GLY B C 1
ATOM 6395 O O . GLY B 1 37 ? 20.734 -11.5 5.223 1 80.94 37 GLY B O 1
ATOM 6396 N N . LEU B 1 38 ? 20.891 -12.492 3.225 1 83.44 38 LEU B N 1
ATOM 6397 C CA . LEU B 1 38 ? 21.406 -11.297 2.57 1 83.44 38 LEU B CA 1
ATOM 6398 C C . LEU B 1 38 ? 20.359 -10.195 2.547 1 83.44 38 LEU B C 1
ATOM 6400 O O . LEU B 1 38 ? 20.688 -9.008 2.484 1 83.44 38 LEU B O 1
ATOM 6404 N N . ARG B 1 39 ? 19.188 -10.555 2.621 1 86.94 39 ARG B N 1
ATOM 6405 C CA . ARG B 1 39 ? 18.094 -9.586 2.51 1 86.94 39 ARG B CA 1
ATOM 6406 C C . ARG B 1 39 ? 18.047 -8.688 3.738 1 86.94 39 ARG B C 1
ATOM 6408 O O . ARG B 1 39 ? 17.5 -7.578 3.676 1 86.94 39 ARG B O 1
ATOM 6415 N N . ARG B 1 40 ? 18.656 -9.086 4.785 1 84.19 40 ARG B N 1
ATOM 6416 C CA . ARG B 1 40 ? 18.672 -8.297 6.016 1 84.19 40 ARG B CA 1
ATOM 6417 C C . ARG B 1 40 ? 19.625 -7.113 5.887 1 84.19 40 ARG B C 1
ATOM 6419 O O . ARG B 1 40 ? 19.453 -6.098 6.566 1 84.19 40 ARG B O 1
ATOM 6426 N N . HIS B 1 41 ? 20.5 -7.293 4.918 1 81.94 41 HIS B N 1
ATOM 6427 C CA . HIS B 1 41 ? 21.578 -6.305 4.91 1 81.94 41 HIS B CA 1
ATOM 6428 C C . HIS B 1 41 ? 21.625 -5.566 3.578 1 81.94 41 HIS B C 1
ATOM 6430 O O . HIS B 1 41 ? 22.25 -4.5 3.48 1 81.94 41 HIS B O 1
ATOM 6436 N N . GLN B 1 42 ? 21.078 -6.246 2.602 1 79.12 42 GLN B N 1
ATOM 6437 C CA . GLN B 1 42 ? 21.234 -5.641 1.284 1 79.12 42 GLN B CA 1
ATOM 6438 C C . GLN B 1 42 ? 19.891 -5.367 0.632 1 79.12 42 GLN B C 1
ATOM 6440 O O . GLN B 1 42 ? 19 -6.223 0.641 1 79.12 42 GLN B O 1
ATOM 6445 N N . PRO B 1 43 ? 19.719 -4.09 0.257 1 73.44 43 PRO B N 1
ATOM 6446 C CA . PRO B 1 43 ? 18.422 -3.756 -0.356 1 73.44 43 PRO B CA 1
ATOM 6447 C C . PRO B 1 43 ? 18.281 -4.328 -1.764 1 73.44 43 PRO B C 1
ATOM 6449 O O . PRO B 1 43 ? 17.266 -4.969 -2.068 1 73.44 43 PRO B O 1
ATOM 6452 N N . THR B 1 44 ? 19.047 -3.838 -2.785 1 76.12 44 THR B N 1
ATOM 6453 C CA . THR B 1 44 ? 18.875 -4.207 -4.188 1 76.12 44 THR B CA 1
ATOM 6454 C C . THR B 1 44 ? 20.219 -4.527 -4.824 1 76.12 44 THR B C 1
ATOM 6456 O O . THR B 1 44 ? 21.266 -4.156 -4.289 1 76.12 44 THR B O 1
ATOM 6459 N N . GLY B 1 45 ? 20.188 -5.484 -5.754 1 77.88 45 GLY B N 1
ATOM 6460 C CA . GLY B 1 45 ? 21.406 -5.848 -6.473 1 77.88 45 GLY B CA 1
ATOM 6461 C C . GLY B 1 45 ? 21.281 -7.152 -7.238 1 77.88 45 GLY B C 1
ATOM 6462 O O . GLY B 1 45 ? 20.188 -7.715 -7.336 1 77.88 45 GLY B O 1
ATOM 6463 N N . VAL B 1 46 ? 22.297 -7.531 -7.727 1 77.94 46 VAL B N 1
ATOM 6464 C CA . VAL B 1 46 ? 22.344 -8.742 -8.547 1 77.94 46 VAL B CA 1
ATOM 6465 C C . VAL B 1 46 ? 22.094 -9.969 -7.676 1 77.94 46 VAL B C 1
ATOM 6467 O O . VAL B 1 46 ? 21.406 -10.898 -8.094 1 77.94 46 VAL B O 1
ATOM 6470 N N . ARG B 1 47 ? 22.594 -9.906 -6.516 1 82.31 47 ARG B N 1
ATOM 6471 C CA . ARG B 1 47 ? 22.406 -11.039 -5.617 1 82.31 47 ARG B CA 1
ATOM 6472 C C . ARG B 1 47 ? 20.938 -11.203 -5.254 1 82.31 47 ARG B C 1
ATOM 6474 O O . ARG B 1 47 ? 20.438 -12.328 -5.133 1 82.31 47 ARG B O 1
ATOM 6481 N N . MET B 1 48 ? 20.281 -10.07 -5.137 1 86 48 MET B N 1
ATOM 6482 C CA . MET B 1 48 ? 18.859 -10.109 -4.824 1 86 48 MET B CA 1
ATOM 6483 C C . MET B 1 48 ? 18.047 -10.617 -6.02 1 86 48 MET B C 1
ATOM 6485 O O . MET B 1 48 ? 17.047 -11.297 -5.848 1 86 48 MET B O 1
ATOM 6489 N N . PHE B 1 49 ? 18.562 -10.344 -7.176 1 84.56 49 PHE B N 1
ATOM 6490 C CA . PHE B 1 49 ? 17.906 -10.836 -8.375 1 84.56 49 PHE B CA 1
ATOM 6491 C C . PHE B 1 49 ? 18.047 -12.352 -8.484 1 84.56 49 PHE B C 1
ATOM 6493 O O . PHE B 1 49 ? 17.094 -13.039 -8.875 1 84.56 49 PHE B O 1
ATOM 6500 N N . ILE B 1 50 ? 19.141 -12.812 -8.102 1 85.62 50 ILE B N 1
ATOM 6501 C CA . ILE B 1 50 ? 19.375 -14.25 -8.133 1 85.62 50 ILE B CA 1
ATOM 6502 C C . ILE B 1 50 ? 18.5 -14.945 -7.086 1 85.62 50 ILE B C 1
ATOM 6504 O O . ILE B 1 50 ? 17.938 -16.016 -7.344 1 85.62 50 ILE B O 1
ATOM 6508 N N . LEU B 1 51 ? 18.453 -14.273 -5.957 1 88.38 51 LEU B N 1
ATOM 6509 C CA . LEU B 1 51 ? 17.594 -14.82 -4.91 1 88.38 51 LEU B CA 1
ATOM 6510 C C . LEU B 1 51 ? 16.141 -14.836 -5.348 1 88.38 51 LEU B C 1
ATOM 6512 O O . LEU B 1 51 ? 15.414 -15.797 -5.086 1 88.38 51 LEU B O 1
ATOM 6516 N N . TRP B 1 52 ? 15.719 -13.797 -5.973 1 87.5 52 TRP B N 1
ATOM 6517 C CA . TRP B 1 52 ? 14.359 -13.719 -6.496 1 87.5 52 TRP B CA 1
ATOM 6518 C C . TRP B 1 52 ? 14.109 -14.805 -7.539 1 87.5 52 TRP B C 1
ATOM 6520 O O . TRP B 1 52 ? 13.07 -15.469 -7.523 1 87.5 52 TRP B O 1
ATOM 6530 N N . GLY B 1 53 ? 15.094 -15.047 -8.406 1 85.31 53 GLY B N 1
ATOM 6531 C CA . GLY B 1 53 ? 14.984 -16.109 -9.398 1 85.31 53 GLY B CA 1
ATOM 6532 C C . GLY B 1 53 ? 14.922 -17.484 -8.789 1 85.31 53 GLY B C 1
ATOM 6533 O O . GLY B 1 53 ? 14.141 -18.344 -9.234 1 85.31 53 GLY B O 1
ATOM 6534 N N . ALA B 1 54 ? 15.656 -17.688 -7.809 1 87.56 54 ALA B N 1
ATOM 6535 C CA . ALA B 1 54 ? 15.664 -18.984 -7.133 1 87.56 54 ALA B CA 1
ATOM 6536 C C . ALA B 1 54 ? 14.328 -19.25 -6.441 1 87.56 54 ALA B C 1
ATOM 6538 O O . ALA B 1 54 ? 13.82 -20.375 -6.461 1 87.56 54 ALA B O 1
ATOM 6539 N N . ASN B 1 55 ? 13.797 -18.219 -5.871 1 86 55 ASN B N 1
ATOM 6540 C CA . ASN B 1 55 ? 12.508 -18.359 -5.207 1 86 55 ASN B CA 1
ATOM 6541 C C . ASN B 1 55 ? 11.391 -18.672 -6.203 1 86 55 ASN B C 1
ATOM 6543 O O . ASN B 1 55 ? 10.531 -19.516 -5.926 1 86 55 ASN B O 1
ATOM 6547 N N . GLN B 1 56 ? 11.477 -18.047 -7.34 1 82.31 56 GLN B N 1
ATOM 6548 C CA . GLN B 1 56 ? 10.453 -18.312 -8.352 1 82.31 56 GLN B CA 1
ATOM 6549 C C . GLN B 1 56 ? 10.586 -19.734 -8.906 1 82.31 56 GLN B C 1
ATOM 6551 O O . GLN B 1 56 ? 9.586 -20.422 -9.094 1 82.31 56 GLN B O 1
ATOM 6556 N N . PHE B 1 57 ? 11.734 -20.141 -9.047 1 79.75 57 PHE B N 1
ATOM 6557 C CA . PHE B 1 57 ? 11.969 -21.469 -9.609 1 79.75 57 PHE B CA 1
ATOM 6558 C C . PHE B 1 57 ? 11.547 -22.547 -8.625 1 79.75 57 PHE B C 1
ATOM 6560 O O . PHE B 1 57 ? 10.992 -23.578 -9.016 1 79.75 57 PHE B O 1
ATOM 6567 N N . ALA B 1 58 ? 11.836 -22.281 -7.445 1 76.88 58 ALA B N 1
ATOM 6568 C CA . ALA B 1 58 ? 11.477 -23.266 -6.43 1 76.88 58 ALA B CA 1
ATOM 6569 C C . ALA B 1 58 ? 9.961 -23.422 -6.34 1 76.88 58 ALA B C 1
ATOM 6571 O O . ALA B 1 58 ? 9.461 -24.516 -6.07 1 76.88 58 ALA B O 1
ATOM 6572 N N . ARG B 1 59 ? 9.25 -22.422 -6.648 1 74.44 59 ARG B N 1
ATOM 6573 C CA . ARG B 1 59 ? 7.797 -22.469 -6.555 1 74.44 59 ARG B CA 1
ATOM 6574 C C . ARG B 1 59 ? 7.184 -23.078 -7.809 1 74.44 59 ARG B C 1
ATOM 6576 O O . ARG B 1 59 ? 6.133 -23.734 -7.742 1 74.44 59 ARG B O 1
ATOM 6583 N N . TRP B 1 60 ? 7.855 -23 -8.93 1 74.12 60 TRP B N 1
ATOM 6584 C CA . TRP B 1 60 ? 7.285 -23.438 -10.195 1 74.12 60 TRP B CA 1
ATOM 6585 C C . TRP B 1 60 ? 7.703 -24.875 -10.516 1 74.12 60 TRP B C 1
ATOM 6587 O O . TRP B 1 60 ? 7.02 -25.578 -11.266 1 74.12 60 TRP B O 1
ATOM 6597 N N . ALA B 1 61 ? 8.742 -25.328 -9.961 1 70.62 61 ALA B N 1
ATOM 6598 C CA . ALA B 1 61 ? 9.32 -26.609 -10.336 1 70.62 61 ALA B CA 1
ATOM 6599 C C . ALA B 1 61 ? 8.352 -27.75 -10.07 1 70.62 61 ALA B C 1
ATOM 6601 O O . ALA B 1 61 ? 8.133 -28.609 -10.93 1 70.62 61 ALA B O 1
ATOM 6602 N N . PRO B 1 62 ? 7.68 -27.703 -8.977 1 68.38 62 PRO B N 1
ATOM 6603 C CA . PRO B 1 62 ? 6.785 -28.844 -8.742 1 68.38 62 PRO B CA 1
ATOM 6604 C C . PRO B 1 62 ? 5.621 -28.891 -9.734 1 68.38 62 PRO B C 1
ATOM 6606 O O . PRO B 1 62 ? 5.188 -29.969 -10.133 1 68.38 62 PRO B O 1
ATOM 6609 N N . VAL B 1 63 ? 5.266 -27.734 -10.172 1 63.47 63 VAL B N 1
ATOM 6610 C CA . VAL B 1 63 ? 4.121 -27.672 -11.078 1 63.47 63 VAL B CA 1
ATOM 6611 C C . VAL B 1 63 ? 4.523 -28.172 -12.461 1 63.47 63 VAL B C 1
ATOM 6613 O O . VAL B 1 63 ? 3.752 -28.859 -13.125 1 63.47 63 VAL B O 1
ATOM 6616 N N . THR B 1 64 ? 5.742 -27.984 -12.812 1 63.31 64 THR B N 1
ATOM 6617 C CA . THR B 1 64 ? 6.227 -28.391 -14.125 1 63.31 64 THR B CA 1
ATOM 6618 C C . THR B 1 64 ? 6.426 -29.906 -14.188 1 63.31 64 THR B C 1
ATOM 6620 O O . THR B 1 64 ? 6.141 -30.531 -15.211 1 63.31 64 THR B O 1
ATOM 6623 N N . VAL B 1 65 ? 6.867 -30.406 -13.195 1 63.03 65 VAL B N 1
ATOM 6624 C CA . VAL B 1 65 ? 7.16 -31.844 -13.195 1 63.03 65 VAL B CA 1
ATOM 6625 C C . VAL B 1 65 ? 5.855 -32.625 -13.18 1 63.03 65 VAL B C 1
ATOM 6627 O O . VAL B 1 65 ? 5.75 -33.688 -13.82 1 63.03 65 VAL B O 1
ATOM 6630 N N . LEU B 1 66 ? 4.961 -32.031 -12.477 1 59.91 66 LEU B N 1
ATOM 6631 C CA . LEU B 1 66 ? 3.662 -32.688 -12.469 1 59.91 66 LEU B CA 1
ATOM 6632 C C . LEU B 1 66 ? 3.09 -32.781 -13.883 1 59.91 66 LEU B C 1
ATOM 6634 O O . LEU B 1 66 ? 2.459 -33.781 -14.242 1 59.91 66 LEU B O 1
ATOM 6638 N N . GLY B 1 67 ? 3.488 -31.781 -14.703 1 56.31 67 GLY B N 1
ATOM 6639 C CA . GLY B 1 67 ? 3.053 -31.781 -16.094 1 56.31 67 GLY B CA 1
ATOM 6640 C C . GLY B 1 67 ? 3.799 -32.781 -16.953 1 56.31 67 GLY B C 1
ATOM 6641 O O . GLY B 1 67 ? 3.205 -33.438 -17.812 1 56.31 67 GLY B O 1
ATOM 6642 N N . THR B 1 68 ? 5.105 -33.094 -16.656 1 57.12 68 THR B N 1
ATOM 6643 C CA . THR B 1 68 ? 5.93 -33.969 -17.453 1 57.12 68 THR B CA 1
ATOM 6644 C C . THR B 1 68 ? 5.609 -35.438 -17.141 1 57.12 68 THR B C 1
ATOM 6646 O O . THR B 1 68 ? 5.785 -36.312 -17.984 1 57.12 68 THR B O 1
ATOM 6649 N N . LEU B 1 69 ? 5.395 -35.75 -15.914 1 56.16 69 LEU B N 1
ATOM 6650 C CA . LEU B 1 69 ? 5.039 -37.094 -15.508 1 56.16 69 LEU B CA 1
ATOM 6651 C C . LEU B 1 69 ? 3.879 -37.625 -16.344 1 56.16 69 LEU B C 1
ATOM 6653 O O . LEU B 1 69 ? 3.766 -38.844 -16.547 1 56.16 69 LEU B O 1
ATOM 6657 N N . SER B 1 70 ? 3.209 -36.812 -16.938 1 47.78 70 SER B N 1
ATOM 6658 C CA . SER B 1 70 ? 2.004 -37.156 -17.672 1 47.78 70 SER B CA 1
ATOM 6659 C C . SER B 1 70 ? 2.352 -37.844 -19 1 47.78 70 SER B C 1
ATOM 6661 O O . SER B 1 70 ? 1.546 -38.594 -19.547 1 47.78 70 SER B O 1
ATOM 6663 N N . VAL B 1 71 ? 3.641 -37.625 -19.438 1 44.59 71 VAL B N 1
ATOM 6664 C CA . VAL B 1 71 ? 3.928 -38.094 -20.797 1 44.59 71 VAL B CA 1
ATOM 6665 C C . VAL B 1 71 ? 4.699 -39.406 -20.75 1 44.59 71 VAL B C 1
ATOM 6667 O O . VAL B 1 71 ? 5.902 -39.406 -20.484 1 44.59 71 VAL B O 1
ATOM 6670 N N . GLY B 1 72 ? 4.129 -40.656 -20.609 1 46.75 72 GLY B N 1
ATOM 6671 C CA . GLY B 1 72 ? 4.566 -41.938 -21.109 1 46.75 72 GLY B CA 1
ATOM 6672 C C . GLY B 1 72 ? 5.379 -42.719 -20.109 1 46.75 72 GLY B C 1
ATOM 6673 O O . GLY B 1 72 ? 6.211 -43.562 -20.484 1 46.75 72 GLY B O 1
ATOM 6674 N N . SER B 1 73 ? 5.293 -42.594 -18.797 1 52.41 73 SER B N 1
ATOM 6675 C CA . SER B 1 73 ? 6.41 -43.25 -18.125 1 52.41 73 SER B CA 1
ATOM 6676 C C . SER B 1 73 ? 6.027 -44.688 -17.688 1 52.41 73 SER B C 1
ATOM 6678 O O . SER B 1 73 ? 4.852 -44.969 -17.469 1 52.41 73 SER B O 1
ATOM 6680 N N . THR B 1 74 ? 6.742 -45.688 -17.953 1 58.09 74 THR B N 1
ATOM 6681 C CA . THR B 1 74 ? 6.723 -47.031 -17.422 1 58.09 74 THR B CA 1
ATOM 6682 C C . THR B 1 74 ? 6.543 -47 -15.898 1 58.09 74 THR B C 1
ATOM 6684 O O . THR B 1 74 ? 6.871 -46.031 -15.242 1 58.09 74 THR B O 1
ATOM 6687 N N . PRO B 1 75 ? 5.742 -48 -15.328 1 59.94 75 PRO B N 1
ATOM 6688 C CA . PRO B 1 75 ? 5.477 -48.062 -13.891 1 59.94 75 PRO B CA 1
ATOM 6689 C C . PRO B 1 75 ? 6.711 -47.75 -13.047 1 59.94 75 PRO B C 1
ATOM 6691 O O . PRO B 1 75 ? 6.609 -47.094 -12.008 1 59.94 75 PRO B O 1
ATOM 6694 N N . GLN B 1 76 ? 7.816 -48.375 -13.359 1 61.09 76 GLN B N 1
ATOM 6695 C CA . GLN B 1 76 ? 9.039 -48.125 -12.602 1 61.09 76 GLN B CA 1
ATOM 6696 C C . GLN B 1 76 ? 9.43 -46.625 -12.664 1 61.09 76 GLN B C 1
ATOM 6698 O O . GLN B 1 76 ? 9.867 -46.062 -11.664 1 61.09 76 GLN B O 1
ATOM 6703 N N . LYS B 1 77 ? 9.242 -46.125 -13.711 1 68.69 77 LYS B N 1
ATOM 6704 C CA . LYS B 1 77 ? 9.539 -44.719 -13.906 1 68.69 77 LYS B CA 1
ATOM 6705 C C . LYS B 1 77 ? 8.531 -43.844 -13.172 1 68.69 77 LYS B C 1
ATOM 6707 O O . LYS B 1 77 ? 8.867 -42.75 -12.703 1 68.69 77 LYS B O 1
ATOM 6712 N N . GLU B 1 78 ? 7.426 -44.531 -12.93 1 69 78 GLU B N 1
ATOM 6713 C CA . GLU B 1 78 ? 6.391 -43.812 -12.211 1 69 78 GLU B CA 1
ATOM 6714 C C . GLU B 1 78 ? 6.742 -43.656 -10.734 1 69 78 GLU B C 1
ATOM 6716 O O . GLU B 1 78 ? 6.504 -42.594 -10.141 1 69 78 GLU B O 1
ATOM 6721 N N . GLN B 1 79 ? 7.336 -44.75 -10.195 1 74.31 79 GLN B N 1
ATOM 6722 C CA . GLN B 1 79 ? 7.691 -44.688 -8.781 1 74.31 79 GLN B CA 1
ATOM 6723 C C . GLN B 1 79 ? 8.82 -43.688 -8.547 1 74.31 79 GLN B C 1
ATOM 6725 O O . GLN B 1 79 ? 8.805 -42.938 -7.566 1 74.31 79 GLN B O 1
ATOM 6730 N N . LEU B 1 80 ? 9.719 -43.688 -9.406 1 78.56 80 LEU B N 1
ATOM 6731 C CA . LEU B 1 80 ? 10.836 -42.75 -9.273 1 78.56 80 LEU B CA 1
ATOM 6732 C C . LEU B 1 80 ? 10.375 -41.312 -9.484 1 78.56 80 LEU B C 1
ATOM 6734 O O . LEU B 1 80 ? 10.828 -40.406 -8.781 1 78.56 80 LEU B O 1
ATOM 6738 N N . VAL B 1 81 ? 9.531 -41.188 -10.312 1 76.25 81 VAL B N 1
ATOM 6739 C CA . VAL B 1 81 ? 9.039 -39.844 -10.609 1 76.25 81 VAL B CA 1
ATOM 6740 C C . VAL B 1 81 ? 8.203 -39.344 -9.445 1 76.25 81 VAL B C 1
ATOM 6742 O O . VAL B 1 81 ? 8.273 -38.156 -9.094 1 76.25 81 VAL B O 1
ATOM 6745 N N . THR B 1 82 ? 7.496 -40.188 -8.82 1 75.25 82 THR B N 1
ATOM 6746 C CA . THR B 1 82 ? 6.719 -39.781 -7.652 1 75.25 82 THR B CA 1
ATOM 6747 C C . THR B 1 82 ? 7.637 -39.375 -6.512 1 75.25 82 THR B C 1
ATOM 6749 O O . THR B 1 82 ? 7.336 -38.406 -5.793 1 75.25 82 THR B O 1
ATOM 6752 N N . LEU B 1 83 ? 8.719 -40.094 -6.352 1 83.81 83 LEU B N 1
ATOM 6753 C CA . LEU B 1 83 ? 9.703 -39.719 -5.34 1 83.81 83 LEU B CA 1
ATOM 6754 C C . LEU B 1 83 ? 10.32 -38.375 -5.652 1 83.81 83 LEU B C 1
ATOM 6756 O O . LEU B 1 83 ? 10.492 -37.531 -4.758 1 83.81 83 LEU B O 1
ATOM 6760 N N . TRP B 1 84 ? 10.609 -38.156 -6.84 1 83.94 84 TRP B N 1
ATOM 6761 C CA . TRP B 1 84 ? 11.219 -36.906 -7.227 1 83.94 84 TRP B CA 1
ATOM 6762 C C . TRP B 1 84 ? 10.219 -35.75 -7.102 1 83.94 84 TRP B C 1
ATOM 6764 O O . TRP B 1 84 ? 10.594 -34.625 -6.742 1 83.94 84 TRP B O 1
ATOM 6774 N N . VAL B 1 85 ? 8.984 -35.969 -7.352 1 78.06 85 VAL B N 1
ATOM 6775 C CA . VAL B 1 85 ? 7.957 -34.969 -7.152 1 78.06 85 VAL B CA 1
ATOM 6776 C C . VAL B 1 85 ? 7.848 -34.625 -5.668 1 78.06 85 VAL B C 1
ATOM 6778 O O . VAL B 1 85 ? 7.664 -33.469 -5.301 1 78.06 85 VAL B O 1
ATOM 6781 N N . ALA B 1 86 ? 7.992 -35.594 -4.938 1 82.19 86 ALA B N 1
ATOM 6782 C CA . ALA B 1 86 ? 7.961 -35.375 -3.496 1 82.19 86 ALA B CA 1
ATOM 6783 C C . ALA B 1 86 ? 9.117 -34.469 -3.059 1 82.19 86 ALA B C 1
ATOM 6785 O O . ALA B 1 86 ? 8.945 -33.594 -2.213 1 82.19 86 ALA B O 1
ATOM 6786 N N . PHE B 1 87 ? 10.227 -34.688 -3.652 1 87.81 87 PHE B N 1
ATOM 6787 C CA . PHE B 1 87 ? 11.375 -33.875 -3.344 1 87.81 87 PHE B CA 1
ATOM 6788 C C . PHE B 1 87 ? 11.141 -32.438 -3.799 1 87.81 87 PHE B C 1
ATOM 6790 O O . PHE B 1 87 ? 11.508 -31.484 -3.105 1 87.81 87 PHE B O 1
ATOM 6797 N N . MET B 1 88 ? 10.578 -32.312 -4.859 1 82.94 88 MET B N 1
ATOM 6798 C CA . MET B 1 88 ? 10.328 -30.969 -5.363 1 82.94 88 MET B CA 1
ATOM 6799 C C . MET B 1 88 ? 9.297 -30.25 -4.5 1 82.94 88 MET B C 1
ATOM 6801 O O . MET B 1 88 ? 9.398 -29.031 -4.293 1 82.94 88 MET B O 1
ATOM 6805 N N . LEU B 1 89 ? 8.398 -30.984 -4.023 1 80.25 89 LEU B N 1
ATOM 6806 C CA . LEU B 1 89 ? 7.438 -30.391 -3.094 1 80.25 89 LEU B CA 1
ATOM 6807 C C . LEU B 1 89 ? 8.117 -30 -1.79 1 80.25 89 LEU B C 1
ATOM 6809 O O . LEU B 1 89 ? 7.754 -28.984 -1.179 1 80.25 89 LEU B O 1
ATOM 6813 N N . LEU B 1 90 ? 9 -30.781 -1.492 1 86.69 90 LEU B N 1
ATOM 6814 C CA . LEU B 1 90 ? 9.773 -30.469 -0.298 1 86.69 90 LEU B CA 1
ATOM 6815 C C . LEU B 1 90 ? 10.562 -29.172 -0.481 1 86.69 90 LEU B C 1
ATOM 6817 O O . LEU B 1 90 ? 10.633 -28.359 0.437 1 86.69 90 LEU B O 1
ATOM 6821 N N . HIS B 1 91 ? 11.07 -29.047 -1.63 1 85 91 HIS B N 1
ATOM 6822 C CA . HIS B 1 91 ? 11.836 -27.828 -1.917 1 85 91 HIS B CA 1
ATOM 6823 C C . HIS B 1 91 ? 10.922 -26.609 -2.012 1 85 91 HIS B C 1
ATOM 6825 O O . HIS B 1 91 ? 11.336 -25.5 -1.704 1 85 91 HIS B O 1
ATOM 6831 N N . ALA B 1 92 ? 9.672 -26.812 -2.342 1 78.56 92 ALA B N 1
ATOM 6832 C CA . ALA B 1 92 ? 8.711 -25.719 -2.459 1 78.56 92 ALA B CA 1
ATOM 6833 C C . ALA B 1 92 ? 8.211 -25.281 -1.087 1 78.56 92 ALA B C 1
ATOM 6835 O O . ALA B 1 92 ? 7.633 -24.203 -0.946 1 78.56 92 ALA B O 1
ATOM 6836 N N . GLY B 1 93 ? 8.383 -26.125 -0.062 1 79.88 93 GLY B N 1
ATOM 6837 C CA . GLY B 1 93 ? 7.973 -25.797 1.294 1 79.88 93 GLY B CA 1
ATOM 6838 C C . GLY B 1 93 ? 8.812 -24.703 1.924 1 79.88 93 GLY B C 1
ATOM 6839 O O . GLY B 1 93 ? 8.609 -24.344 3.084 1 79.88 93 GLY B O 1
ATOM 6840 N N . MET B 1 94 ? 9.594 -24.016 1.218 1 80.81 94 MET B N 1
ATOM 6841 C CA . MET B 1 94 ? 10.391 -22.891 1.657 1 80.81 94 MET B CA 1
ATOM 6842 C C . MET B 1 94 ? 11.273 -23.266 2.838 1 80.81 94 MET B C 1
ATOM 6844 O O . MET B 1 94 ? 10.82 -23.938 3.77 1 80.81 94 MET B O 1
ATOM 6848 N N . PRO B 1 95 ? 12.414 -22.875 2.854 1 87.94 95 PRO B N 1
ATOM 6849 C CA . PRO B 1 95 ? 13.289 -23.156 3.99 1 87.94 95 PRO B CA 1
ATOM 6850 C C . PRO B 1 95 ? 12.93 -22.328 5.23 1 87.94 95 PRO B C 1
ATOM 6852 O O . PRO B 1 95 ? 12.078 -21.453 5.164 1 87.94 95 PRO B O 1
ATOM 6855 N N . ASP B 1 96 ? 13.531 -22.609 6.281 1 87.88 96 ASP B N 1
ATOM 6856 C CA . ASP B 1 96 ? 13.203 -21.984 7.559 1 87.88 96 ASP B CA 1
ATOM 6857 C C . ASP B 1 96 ? 13.57 -20.5 7.559 1 87.88 96 ASP B C 1
ATOM 6859 O O . ASP B 1 96 ? 12.945 -19.703 8.25 1 87.88 96 ASP B O 1
ATOM 6863 N N . ASN B 1 97 ? 14.531 -20.156 6.828 1 87.88 97 ASN B N 1
ATOM 6864 C CA . ASN B 1 97 ? 15.008 -18.781 6.875 1 87.88 97 ASN B CA 1
ATOM 6865 C C . ASN B 1 97 ? 14.445 -17.953 5.73 1 87.88 97 ASN B C 1
ATOM 6867 O O . ASN B 1 97 ? 14.875 -16.828 5.508 1 87.88 97 ASN B O 1
ATOM 6871 N N . PHE B 1 98 ? 13.469 -18.547 4.98 1 87.69 98 PHE B N 1
ATOM 6872 C CA . PHE B 1 98 ? 12.922 -17.812 3.848 1 87.69 98 PHE B CA 1
ATOM 6873 C C . PHE B 1 98 ? 11.477 -18.219 3.586 1 87.69 98 PHE B C 1
ATOM 6875 O O . PHE B 1 98 ? 11.219 -19.297 3.043 1 87.69 98 PHE B O 1
ATOM 6882 N N . THR B 1 99 ? 10.578 -17.438 3.902 1 86.25 99 THR B N 1
ATOM 6883 C CA . THR B 1 99 ? 9.188 -17.781 3.66 1 86.25 99 THR B CA 1
ATOM 6884 C C . THR B 1 99 ? 8.547 -16.797 2.695 1 86.25 99 THR B C 1
ATOM 6886 O O . THR B 1 99 ? 7.781 -17.188 1.808 1 86.25 99 THR B O 1
ATOM 6889 N N . ALA B 1 100 ? 8.805 -15.578 2.861 1 88 100 ALA B N 1
ATOM 6890 C CA . ALA B 1 100 ? 8.219 -14.539 2.023 1 88 100 ALA B CA 1
ATOM 6891 C C . ALA B 1 100 ? 9.297 -13.641 1.426 1 88 100 ALA B C 1
ATOM 6893 O O . ALA B 1 100 ? 10.227 -13.234 2.121 1 88 100 ALA B O 1
ATOM 6894 N N . TYR B 1 101 ? 9.188 -13.43 0.156 1 86.31 101 TYR B N 1
ATOM 6895 C CA . TYR B 1 101 ? 10.133 -12.516 -0.478 1 86.31 101 TYR B CA 1
ATOM 6896 C C . TYR B 1 101 ? 9.703 -11.07 -0.299 1 86.31 101 TYR B C 1
ATOM 6898 O O . TYR B 1 101 ? 10.531 -10.188 -0.062 1 86.31 101 TYR B O 1
ATOM 6906 N N . SER B 1 102 ? 8.477 -10.867 -0.472 1 86.19 102 SER B N 1
ATOM 6907 C CA . SER B 1 102 ? 7.926 -9.523 -0.302 1 86.19 102 SER B CA 1
ATOM 6908 C C . SER B 1 102 ? 6.766 -9.523 0.684 1 86.19 102 SER B C 1
ATOM 6910 O O . SER B 1 102 ? 6.219 -10.578 1.015 1 86.19 102 SER B O 1
ATOM 6912 N N . LEU B 1 103 ? 6.445 -8.336 1.155 1 87.88 103 LEU B N 1
ATOM 6913 C CA . LEU B 1 103 ? 5.348 -8.211 2.109 1 87.88 103 LEU B CA 1
ATOM 6914 C C . LEU B 1 103 ? 4.023 -8.609 1.47 1 87.88 103 LEU B C 1
ATOM 6916 O O . LEU B 1 103 ? 3.133 -9.125 2.148 1 87.88 103 LEU B O 1
ATOM 6920 N N . GLU B 1 104 ? 3.889 -8.469 0.175 1 82.38 104 GLU B N 1
ATOM 6921 C CA . GLU B 1 104 ? 2.666 -8.805 -0.551 1 82.38 104 GLU B CA 1
ATOM 6922 C C . GLU B 1 104 ? 2.381 -10.297 -0.489 1 82.38 104 GLU B C 1
ATOM 6924 O O . GLU B 1 104 ? 1.225 -10.719 -0.566 1 82.38 104 GLU B O 1
ATOM 6929 N N . ASP B 1 105 ? 3.416 -11.055 -0.289 1 84.44 105 ASP B N 1
ATOM 6930 C CA . ASP B 1 105 ? 3.225 -12.5 -0.153 1 84.44 105 ASP B CA 1
ATOM 6931 C C . ASP B 1 105 ? 2.477 -12.828 1.136 1 84.44 105 ASP B C 1
ATOM 6933 O O . ASP B 1 105 ? 1.637 -13.734 1.156 1 84.44 105 ASP B O 1
ATOM 6937 N N . THR B 1 106 ? 2.816 -12.086 2.113 1 85.75 106 THR B N 1
ATOM 6938 C CA . THR B 1 106 ? 2.156 -12.328 3.391 1 85.75 106 THR B CA 1
ATOM 6939 C C . THR B 1 106 ? 0.74 -11.766 3.387 1 85.75 106 THR B C 1
ATOM 6941 O O . THR B 1 106 ? -0.165 -12.336 3.996 1 85.75 106 THR B O 1
ATOM 6944 N N . VAL B 1 107 ? 0.554 -10.703 2.625 1 82 107 VAL B N 1
ATOM 6945 C CA . VAL B 1 107 ? -0.763 -10.07 2.562 1 82 107 VAL B CA 1
ATOM 6946 C C . VAL B 1 107 ? -1.728 -10.977 1.796 1 82 107 VAL B C 1
ATOM 6948 O O . VAL B 1 107 ? -2.912 -11.047 2.129 1 82 107 VAL B O 1
ATOM 6951 N N . LEU B 1 108 ? -1.215 -11.727 0.833 1 76.5 108 LEU B N 1
ATOM 6952 C CA . LEU B 1 108 ? -2.037 -12.641 0.044 1 76.5 108 LEU B CA 1
ATOM 6953 C C . LEU B 1 108 ? -2.008 -14.047 0.631 1 76.5 108 LEU B C 1
ATOM 6955 O O . LEU B 1 108 ? -2.16 -15.031 -0.097 1 76.5 108 LEU B O 1
ATOM 6959 N N . SER B 1 109 ? -1.815 -14.078 1.872 1 80.25 109 SER B N 1
ATOM 6960 C CA . SER B 1 109 ? -1.679 -15.367 2.537 1 80.25 109 SER B CA 1
ATOM 6961 C C . SER B 1 109 ? -2.947 -16.203 2.393 1 80.25 109 SER B C 1
ATOM 6963 O O . SER B 1 109 ? -2.879 -17.422 2.25 1 80.25 109 SER B O 1
ATOM 6965 N N . ARG B 1 110 ? -4.062 -15.586 2.299 1 78 110 ARG B N 1
ATOM 6966 C CA . ARG B 1 110 ? -5.305 -16.344 2.176 1 78 110 ARG B CA 1
ATOM 6967 C C . ARG B 1 110 ? -5.414 -17 0.804 1 78 110 ARG B C 1
ATOM 6969 O O . ARG B 1 110 ? -5.91 -18.125 0.686 1 78 110 ARG B O 1
ATOM 6976 N N . ARG B 1 111 ? -5.016 -16.297 -0.126 1 80.94 111 ARG B N 1
ATOM 6977 C CA . ARG B 1 111 ? -4.996 -16.891 -1.465 1 80.94 111 ARG B CA 1
ATOM 6978 C C . ARG B 1 111 ? -4.008 -18.047 -1.543 1 80.94 111 ARG B C 1
ATOM 6980 O O . ARG B 1 111 ? -4.293 -19.062 -2.174 1 80.94 111 ARG B O 1
ATOM 6987 N N . GLN B 1 112 ? -2.928 -17.875 -0.896 1 78.31 112 GLN B N 1
ATOM 6988 C CA . GLN B 1 112 ? -1.93 -18.953 -0.896 1 78.31 112 GLN B CA 1
ATOM 6989 C C . GLN B 1 112 ? -2.412 -20.156 -0.091 1 78.31 112 GLN B C 1
ATOM 6991 O O . GLN B 1 112 ? -2.113 -21.297 -0.437 1 78.31 112 GLN B O 1
ATOM 6996 N N . GLN B 1 113 ? -3.193 -19.875 0.915 1 83.75 113 GLN B N 1
ATOM 6997 C CA . GLN B 1 113 ? -3.77 -20.969 1.686 1 83.75 113 GLN B CA 1
ATOM 6998 C C . GLN B 1 113 ? -4.738 -21.781 0.837 1 83.75 113 GLN B C 1
ATOM 7000 O O . GLN B 1 113 ? -4.723 -23.016 0.881 1 83.75 113 GLN B O 1
ATOM 7005 N N . ALA B 1 114 ? -5.461 -21.047 0.087 1 78.38 114 ALA B N 1
ATOM 7006 C CA . ALA B 1 114 ? -6.371 -21.75 -0.814 1 78.38 114 ALA B CA 1
ATOM 7007 C C . ALA B 1 114 ? -5.598 -22.547 -1.859 1 78.38 114 ALA B C 1
ATOM 7009 O O . ALA B 1 114 ? -5.988 -23.672 -2.211 1 78.38 114 ALA B O 1
ATOM 7010 N N . GLY B 1 115 ? -4.52 -22.016 -2.229 1 74.12 115 GLY B N 1
ATOM 7011 C CA . GLY B 1 115 ? -3.666 -22.703 -3.176 1 74.12 115 GLY B CA 1
ATOM 7012 C C . GLY B 1 115 ? -3.027 -23.953 -2.598 1 74.12 115 GLY B C 1
ATOM 7013 O O . GLY B 1 115 ? -2.883 -24.969 -3.291 1 74.12 115 GLY B O 1
ATOM 7014 N N . VAL B 1 116 ? -2.75 -23.938 -1.287 1 75.88 116 VAL B N 1
ATOM 7015 C CA . VAL B 1 116 ? -2.135 -25.078 -0.62 1 75.88 116 VAL B CA 1
ATOM 7016 C C . VAL B 1 116 ? -3.135 -26.219 -0.533 1 75.88 116 VAL B C 1
ATOM 7018 O O . VAL B 1 116 ? -2.777 -27.391 -0.746 1 75.88 116 VAL B O 1
ATOM 7021 N N . TRP B 1 117 ? -4.336 -25.859 -0.341 1 76.38 117 TRP B N 1
ATOM 7022 C CA . TRP B 1 117 ? -5.359 -26.891 -0.271 1 76.38 117 TRP B CA 1
ATOM 7023 C C . TRP B 1 117 ? -5.535 -27.578 -1.622 1 76.38 117 TRP B C 1
ATOM 7025 O O . TRP B 1 117 ? -5.66 -28.797 -1.692 1 76.38 117 TRP B O 1
ATOM 7035 N N . TYR B 1 118 ? -5.41 -26.797 -2.523 1 70.75 118 TYR B N 1
ATOM 7036 C CA . TYR B 1 118 ? -5.551 -27.359 -3.865 1 70.75 118 TYR B CA 1
ATOM 7037 C C . TYR B 1 118 ? -4.336 -28.188 -4.242 1 70.75 118 TYR B C 1
ATOM 7039 O O . TYR B 1 118 ? -4.473 -29.266 -4.816 1 70.75 118 TYR B O 1
ATOM 7047 N N . GLN B 1 119 ? -3.215 -27.719 -3.883 1 70.56 119 GLN B N 1
ATOM 7048 C CA . GLN B 1 119 ? -1.983 -28.422 -4.238 1 70.56 119 GLN B CA 1
ATOM 7049 C C . GLN B 1 119 ? -1.821 -29.703 -3.428 1 70.56 119 GLN B C 1
ATOM 7051 O O . GLN B 1 119 ? -1.219 -30.672 -3.9 1 70.56 119 GLN B O 1
ATOM 7056 N N . LEU B 1 120 ? -2.465 -29.688 -2.262 1 72.69 120 LEU B N 1
ATOM 7057 C CA . LEU B 1 120 ? -2.316 -30.859 -1.407 1 72.69 120 LEU B CA 1
ATOM 7058 C C . LEU B 1 120 ? -3.406 -31.891 -1.697 1 72.69 120 LEU B C 1
ATOM 7060 O O . LEU B 1 120 ? -3.156 -33.094 -1.656 1 72.69 120 LEU B O 1
ATOM 7064 N N . LEU B 1 121 ? -4.59 -31.297 -2.062 1 68.19 121 LEU B N 1
ATOM 7065 C CA . LEU B 1 121 ? -5.738 -32.188 -2.156 1 68.19 121 LEU B CA 1
ATOM 7066 C C . LEU B 1 121 ? -6.094 -32.469 -3.611 1 68.19 121 LEU B C 1
ATOM 7068 O O . LEU B 1 121 ? -6.926 -33.344 -3.898 1 68.19 121 LEU B O 1
ATOM 7072 N N . GLY B 1 122 ? -5.492 -31.797 -4.434 1 61.72 122 GLY B N 1
ATOM 7073 C CA . GLY B 1 122 ? -5.82 -32.031 -5.828 1 61.72 122 GLY B CA 1
ATOM 7074 C C . GLY B 1 122 ? -5.504 -33.438 -6.281 1 61.72 122 GLY B C 1
ATOM 7075 O O . GLY B 1 122 ? -4.766 -34.188 -5.609 1 61.72 122 GLY B O 1
ATOM 7076 N N . SER B 1 123 ? -6.164 -34 -7.195 1 56.12 123 SER B N 1
ATOM 7077 C CA . SER B 1 123 ? -6.086 -35.406 -7.66 1 56.12 123 SER B CA 1
ATOM 7078 C C . SER B 1 123 ? -4.645 -35.812 -7.93 1 56.12 123 SER B C 1
ATOM 7080 O O . SER B 1 123 ? -4.266 -36.969 -7.695 1 56.12 123 SER B O 1
ATOM 7082 N N . ALA B 1 124 ? -3.885 -34.906 -8.523 1 59.38 124 ALA B N 1
ATOM 7083 C CA . ALA B 1 124 ? -2.48 -35.219 -8.789 1 59.38 124 ALA B CA 1
ATOM 7084 C C . ALA B 1 124 ? -1.579 -34.656 -7.699 1 59.38 124 ALA B C 1
ATOM 7086 O O . ALA B 1 124 ? -0.422 -34.312 -7.953 1 59.38 124 ALA B O 1
ATOM 7087 N N . SER B 1 125 ? -2.373 -34.75 -6.457 1 63.22 125 SER B N 1
ATOM 7088 C CA . SER B 1 125 ? -1.664 -34.094 -5.367 1 63.22 125 SER B CA 1
ATOM 7089 C C . SER B 1 125 ? -1.036 -35.094 -4.418 1 63.22 125 SER B C 1
ATOM 7091 O O . SER B 1 125 ? -1.313 -36.312 -4.508 1 63.22 125 SER B O 1
ATOM 7093 N N . PRO B 1 126 ? -0.139 -34.656 -3.643 1 68.69 126 PRO B N 1
ATOM 7094 C CA . PRO B 1 126 ? 0.656 -35.531 -2.771 1 68.69 126 PRO B CA 1
ATOM 7095 C C . PRO B 1 126 ? -0.198 -36.281 -1.76 1 68.69 126 PRO B C 1
ATOM 7097 O O . PRO B 1 126 ? 0.092 -37.438 -1.45 1 68.69 126 PRO B O 1
ATOM 7100 N N . PHE B 1 127 ? -1.338 -35.781 -1.456 1 75 127 PHE B N 1
ATOM 7101 C CA . PHE B 1 127 ? -2.094 -36.406 -0.386 1 75 127 PHE B CA 1
ATOM 7102 C C . PHE B 1 127 ? -2.795 -37.688 -0.894 1 75 127 PHE B C 1
ATOM 7104 O O . PHE B 1 127 ? -2.684 -38.75 -0.288 1 75 127 PHE B O 1
ATOM 7111 N N . PRO B 1 128 ? -3.385 -37.594 -1.99 1 70.19 128 PRO B N 1
ATOM 7112 C CA . PRO B 1 128 ? -3.965 -38.812 -2.523 1 70.19 128 PRO B CA 1
ATOM 7113 C C . PRO B 1 128 ? -2.912 -39.875 -2.852 1 70.19 128 PRO B C 1
ATOM 7115 O O . PRO B 1 128 ? -3.154 -41.062 -2.674 1 70.19 128 PRO B O 1
ATOM 7118 N N . PHE B 1 129 ? -1.784 -39.438 -3.279 1 71.44 129 PHE B N 1
ATOM 7119 C CA . PHE B 1 129 ? -0.698 -40.375 -3.555 1 71.44 129 PHE B CA 1
ATOM 7120 C C . PHE B 1 129 ? -0.241 -41.062 -2.275 1 71.44 129 PHE B C 1
ATOM 7122 O O . PHE B 1 129 ? 0.057 -42.281 -2.281 1 71.44 129 PHE B O 1
ATOM 7129 N N . LEU B 1 130 ? -0.189 -40.312 -1.26 1 77 130 LEU B N 1
ATOM 7130 C CA . LEU B 1 130 ? 0.22 -40.844 0.026 1 77 130 LEU B CA 1
ATOM 7131 C C . LEU B 1 130 ? -0.782 -41.906 0.512 1 77 130 LEU B C 1
ATOM 7133 O O . LEU B 1 130 ? -0.392 -42.969 0.991 1 77 130 LEU B O 1
ATOM 7137 N N . LEU B 1 131 ? -1.996 -41.594 0.259 1 75.94 131 LEU B N 1
ATOM 7138 C CA . LEU B 1 131 ? -3.035 -42.531 0.691 1 75.94 131 LEU B CA 1
ATOM 7139 C C . LEU B 1 131 ? -2.998 -43.812 -0.134 1 75.94 131 LEU B C 1
ATOM 7141 O O . LEU B 1 131 ? -3.18 -44.906 0.403 1 75.94 131 LEU B O 1
ATOM 7145 N N . LYS B 1 132 ? -2.766 -43.656 -1.353 1 72.69 132 LYS B N 1
ATOM 7146 C CA . LYS B 1 132 ? -2.658 -44.844 -2.223 1 72.69 132 LYS B CA 1
ATOM 7147 C C . LYS B 1 132 ? -1.452 -45.688 -1.844 1 72.69 132 LYS B C 1
ATOM 7149 O O . LYS B 1 132 ? -1.539 -46.906 -1.826 1 72.69 132 LYS B O 1
ATOM 7154 N N . ASN B 1 133 ? -0.402 -45.031 -1.578 1 75.25 133 ASN B N 1
ATOM 7155 C CA . ASN B 1 133 ? 0.803 -45.75 -1.181 1 75.25 133 ASN B CA 1
ATOM 7156 C C . ASN B 1 133 ? 0.59 -46.531 0.116 1 75.25 133 ASN B C 1
ATOM 7158 O O . ASN B 1 133 ? 0.955 -47.688 0.209 1 75.25 133 ASN B O 1
ATOM 7162 N N . ILE B 1 134 ? -0.033 -45.844 0.98 1 75.25 134 ILE B N 1
ATOM 7163 C CA . ILE B 1 134 ? -0.248 -46.469 2.283 1 75.25 134 ILE B CA 1
ATOM 7164 C C . ILE B 1 134 ? -1.187 -47.656 2.135 1 75.25 134 ILE B C 1
ATOM 7166 O O . ILE B 1 134 ? -0.942 -48.719 2.711 1 75.25 134 ILE B O 1
ATOM 7170 N N . SER B 1 135 ? -2.188 -47.531 1.318 1 72.5 135 SER B N 1
ATOM 7171 C CA . SER B 1 135 ? -3.121 -48.625 1.073 1 72.5 135 SER B CA 1
ATOM 7172 C C . SER B 1 135 ? -2.426 -49.812 0.399 1 72.5 135 SER B C 1
ATOM 7174 O O . SER B 1 135 ? -2.678 -50.969 0.744 1 72.5 135 SER B O 1
ATOM 7176 N N . PHE B 1 136 ? -1.584 -49.469 -0.465 1 71.69 136 PHE B N 1
ATOM 7177 C CA . PHE B 1 136 ? -0.864 -50.531 -1.191 1 71.69 136 PHE B CA 1
ATOM 7178 C C . PHE B 1 136 ? 0.098 -51.25 -0.267 1 71.69 136 PHE B C 1
ATOM 7180 O O . PHE B 1 136 ? 0.228 -52.469 -0.348 1 71.69 136 PHE B O 1
ATOM 7187 N N . ILE B 1 137 ? 0.771 -50.5 0.559 1 71.06 137 ILE B N 1
ATOM 7188 C CA . ILE B 1 137 ? 1.718 -51.094 1.494 1 71.06 137 ILE B CA 1
ATOM 7189 C C . ILE B 1 137 ? 0.981 -52.031 2.441 1 71.06 137 ILE B C 1
ATOM 7191 O O . ILE B 1 137 ? 1.464 -53.156 2.734 1 71.06 137 ILE B O 1
ATOM 7195 N N . ILE B 1 138 ? -0.156 -51.562 2.807 1 68.19 138 ILE B N 1
ATOM 7196 C CA . ILE B 1 138 ? -0.939 -52.375 3.736 1 68.19 138 ILE B CA 1
ATOM 7197 C C . ILE B 1 138 ? -1.438 -53.625 3.031 1 68.19 138 ILE B C 1
ATOM 7199 O O . ILE B 1 138 ? -1.432 -54.719 3.613 1 68.19 138 ILE B O 1
ATOM 7203 N N . SER B 1 139 ? -1.816 -53.562 1.732 1 66 139 SER B N 1
ATOM 7204 C CA . SER B 1 139 ? -2.428 -54.688 1.007 1 66 139 SER B CA 1
ATOM 7205 C C . SER B 1 139 ? -1.371 -55.656 0.491 1 66 139 SER B C 1
ATOM 7207 O O . SER B 1 139 ? -1.565 -56.875 0.535 1 66 139 SER B O 1
ATOM 7209 N N . ASN B 1 140 ? -0.417 -55.125 -0.3 1 65.19 140 ASN B N 1
ATOM 7210 C CA . ASN B 1 140 ? 0.459 -56 -1.049 1 65.19 140 ASN B CA 1
ATOM 7211 C C . ASN B 1 140 ? 1.78 -56.25 -0.321 1 65.19 140 ASN B C 1
ATOM 7213 O O . ASN B 1 140 ? 2.645 -56.969 -0.809 1 65.19 140 ASN B O 1
ATOM 7217 N N . GLY B 1 141 ? 1.912 -55.812 0.758 1 61.34 141 GLY B N 1
ATOM 7218 C CA . GLY B 1 141 ? 3.182 -55.969 1.453 1 61.34 141 GLY B CA 1
ATOM 7219 C C . GLY B 1 141 ? 4.176 -54.875 1.111 1 61.34 141 GLY B C 1
ATOM 7220 O O . GLY B 1 141 ? 3.99 -54.125 0.142 1 61.34 141 GLY B O 1
ATOM 7221 N N . GLY B 1 142 ? 5.281 -54.562 1.835 1 61.72 142 GLY B N 1
ATOM 7222 C CA . GLY B 1 142 ? 6.145 -53.406 2.031 1 61.72 142 GLY B CA 1
ATOM 7223 C C . GLY B 1 142 ? 7.113 -53.188 0.888 1 61.72 142 GLY B C 1
ATOM 7224 O O . GLY B 1 142 ? 8.047 -53.969 0.696 1 61.72 142 GLY B O 1
ATOM 7225 N N . ASP B 1 143 ? 6.695 -52.625 -0.334 1 73.56 143 ASP B N 1
ATOM 7226 C CA . ASP B 1 143 ? 7.719 -52.156 -1.271 1 73.56 143 ASP B CA 1
ATOM 7227 C C . ASP B 1 143 ? 8.5 -50.969 -0.701 1 73.56 143 ASP B C 1
ATOM 7229 O O . ASP B 1 143 ? 7.902 -50 -0.208 1 73.56 143 ASP B O 1
ATOM 7233 N N . ALA B 1 144 ? 9.828 -51.281 -0.496 1 78.19 144 ALA B N 1
ATOM 7234 C CA . ALA B 1 144 ? 10.711 -50.312 0.13 1 78.19 144 ALA B CA 1
ATOM 7235 C C . ALA B 1 144 ? 10.648 -48.969 -0.588 1 78.19 144 ALA B C 1
ATOM 7237 O O . ALA B 1 144 ? 10.703 -47.906 0.049 1 78.19 144 ALA B O 1
ATOM 7238 N N . MET B 1 145 ? 10.445 -49.031 -1.826 1 82.69 145 MET B N 1
ATOM 7239 C CA . MET B 1 145 ? 10.422 -47.781 -2.586 1 82.69 145 MET B CA 1
ATOM 7240 C C . MET B 1 145 ? 9.156 -46.969 -2.277 1 82.69 145 MET B C 1
ATOM 7242 O O . MET B 1 145 ? 9.195 -45.75 -2.219 1 82.69 145 MET B O 1
ATOM 7246 N N . LEU B 1 146 ? 8.141 -47.688 -2.066 1 83.88 146 LEU B N 1
ATOM 7247 C CA . LEU B 1 146 ? 6.898 -47.031 -1.692 1 83.88 146 LEU B CA 1
ATOM 7248 C C . LEU B 1 146 ? 7 -46.438 -0.285 1 83.88 146 LEU B C 1
ATOM 7250 O O . LEU B 1 146 ? 6.41 -45.406 0.004 1 83.88 146 LEU B O 1
ATOM 7254 N N . GLY B 1 147 ? 7.77 -47.156 0.518 1 85.44 147 GLY B N 1
ATOM 7255 C CA . GLY B 1 147 ? 8.008 -46.625 1.854 1 85.44 147 GLY B CA 1
ATOM 7256 C C . GLY B 1 147 ? 8.82 -45.344 1.861 1 85.44 147 GLY B C 1
ATOM 7257 O O . GLY B 1 147 ? 8.484 -44.406 2.58 1 85.44 147 GLY B O 1
ATOM 7258 N N . VAL B 1 148 ? 9.844 -45.312 1.026 1 89.19 148 VAL B N 1
ATOM 7259 C CA . VAL B 1 148 ? 10.68 -44.125 0.918 1 89.19 148 VAL B CA 1
ATOM 7260 C C . VAL B 1 148 ? 9.852 -42.969 0.389 1 89.19 148 VAL B C 1
ATOM 7262 O O . VAL B 1 148 ? 9.891 -41.875 0.95 1 89.19 148 VAL B O 1
ATOM 7265 N N . SER B 1 149 ? 9.117 -43.219 -0.605 1 87 149 SER B N 1
ATOM 7266 C CA . SER B 1 149 ? 8.297 -42.188 -1.206 1 87 149 SER B CA 1
ATOM 7267 C C . SER B 1 149 ? 7.246 -41.656 -0.225 1 87 149 SER B C 1
ATOM 7269 O O . SER B 1 149 ? 6.949 -40.469 -0.193 1 87 149 SER B O 1
ATOM 7271 N N . SER B 1 150 ? 6.723 -42.531 0.548 1 88.12 150 SER B N 1
ATOM 7272 C CA . SER B 1 150 ? 5.707 -42.125 1.514 1 88.12 150 SER B CA 1
ATOM 7273 C C . SER B 1 150 ? 6.301 -41.281 2.613 1 88.12 150 SER B C 1
ATOM 7275 O O . SER B 1 150 ? 5.691 -40.281 3.027 1 88.12 150 SER B O 1
ATOM 7277 N N . LEU B 1 151 ? 7.441 -41.562 3.002 1 90.25 151 LEU B N 1
ATOM 7278 C CA . LEU B 1 151 ? 8.086 -40.781 4.051 1 90.25 151 LEU B CA 1
ATOM 7279 C C . LEU B 1 151 ? 8.445 -39.406 3.543 1 90.25 151 LEU B C 1
ATOM 7281 O O . LEU B 1 151 ? 8.227 -38.406 4.234 1 90.25 151 LEU B O 1
ATOM 7285 N N . VAL B 1 152 ? 8.961 -39.375 2.377 1 91.19 152 VAL B N 1
ATOM 7286 C CA . VAL B 1 152 ? 9.352 -38.094 1.809 1 91.19 152 VAL B CA 1
ATOM 7287 C C . VAL B 1 152 ? 8.109 -37.25 1.53 1 91.19 152 VAL B C 1
ATOM 7289 O O . VAL B 1 152 ? 8.109 -36.031 1.745 1 91.19 152 VAL B O 1
ATOM 7292 N N . LEU B 1 153 ? 7.086 -37.875 1.127 1 88.56 153 LEU B N 1
ATOM 7293 C CA . LEU B 1 153 ? 5.836 -37.188 0.871 1 88.56 153 LEU B CA 1
ATOM 7294 C C . LEU B 1 153 ? 5.246 -36.625 2.166 1 88.56 153 LEU B C 1
ATOM 7296 O O . LEU B 1 153 ? 4.723 -35.5 2.189 1 88.56 153 LEU B O 1
ATOM 7300 N N . LEU B 1 154 ? 5.359 -37.375 3.156 1 88.94 154 LEU B N 1
ATOM 7301 C CA . LEU B 1 154 ? 4.871 -36.906 4.453 1 88.94 154 LEU B CA 1
ATOM 7302 C C . LEU B 1 154 ? 5.664 -35.688 4.941 1 88.94 154 LEU B C 1
ATOM 7304 O O . LEU B 1 154 ? 5.086 -34.75 5.449 1 88.94 154 LEU B O 1
ATOM 7308 N N . MET B 1 155 ? 6.898 -35.75 4.766 1 91.19 155 MET B N 1
ATOM 7309 C CA . MET B 1 155 ? 7.75 -34.625 5.145 1 91.19 155 MET B CA 1
ATOM 7310 C C . MET B 1 155 ? 7.461 -33.406 4.273 1 91.19 155 MET B C 1
ATOM 7312 O O . MET B 1 155 ? 7.43 -32.281 4.77 1 91.19 155 MET B O 1
ATOM 7316 N N . ALA B 1 156 ? 7.258 -33.688 3.061 1 88.12 156 ALA B N 1
ATOM 7317 C CA . ALA B 1 156 ? 6.977 -32.594 2.131 1 88.12 156 ALA B CA 1
ATOM 7318 C C . ALA B 1 156 ? 5.66 -31.906 2.48 1 88.12 156 ALA B C 1
ATOM 7320 O O . ALA B 1 156 ? 5.586 -30.672 2.488 1 88.12 156 ALA B O 1
ATOM 7321 N N . ILE B 1 157 ? 4.703 -32.656 2.811 1 86.25 157 ILE B N 1
ATOM 7322 C CA . ILE B 1 157 ? 3.404 -32.094 3.184 1 86.25 157 ILE B CA 1
ATOM 7323 C C . ILE B 1 157 ? 3.535 -31.297 4.477 1 86.25 157 ILE B C 1
ATOM 7325 O O . ILE B 1 157 ? 2.984 -30.203 4.594 1 86.25 157 ILE B O 1
ATOM 7329 N N . GLY B 1 158 ? 4.254 -31.812 5.355 1 87.44 158 GLY B N 1
ATOM 7330 C CA . GLY B 1 158 ? 4.457 -31.125 6.617 1 87.44 158 GLY B CA 1
ATOM 7331 C C . GLY B 1 158 ? 5.18 -29.797 6.457 1 87.44 158 GLY B C 1
ATOM 7332 O O . GLY B 1 158 ? 4.746 -28.781 6.996 1 87.44 158 GLY B O 1
ATOM 7333 N N . LYS B 1 159 ? 6.211 -29.812 5.723 1 87.94 159 LYS B N 1
ATOM 7334 C CA . LYS B 1 159 ? 6.992 -28.594 5.527 1 87.94 159 LYS B CA 1
ATOM 7335 C C . LYS B 1 159 ? 6.23 -27.594 4.676 1 87.94 159 LYS B C 1
ATOM 7337 O O . LYS B 1 159 ? 6.344 -26.375 4.887 1 87.94 159 LYS B O 1
ATOM 7342 N N . TYR B 1 160 ? 5.527 -28.078 3.764 1 85.38 160 TYR B N 1
ATOM 7343 C CA . TYR B 1 160 ? 4.723 -27.188 2.932 1 85.38 160 TYR B CA 1
ATOM 7344 C C . TYR B 1 160 ? 3.59 -26.562 3.738 1 85.38 160 TYR B C 1
ATOM 7346 O O . TYR B 1 160 ? 3.275 -25.391 3.566 1 85.38 160 TYR B O 1
ATOM 7354 N N . TRP B 1 161 ? 3.111 -27.344 4.582 1 86.19 161 TRP B N 1
ATOM 7355 C CA . TRP B 1 161 ? 2.064 -26.844 5.469 1 86.19 161 TRP B CA 1
ATOM 7356 C C . TRP B 1 161 ? 2.621 -25.797 6.434 1 86.19 161 TRP B C 1
ATOM 7358 O O . TRP B 1 161 ? 2.006 -24.75 6.645 1 86.19 161 TRP B O 1
ATOM 7368 N N . GLU B 1 162 ? 3.734 -25.969 6.863 1 89.75 162 GLU B N 1
ATOM 7369 C CA . GLU B 1 162 ? 4.375 -25.047 7.789 1 89.75 162 GLU B CA 1
ATOM 7370 C C . GLU B 1 162 ? 4.711 -23.719 7.102 1 89.75 162 GLU B C 1
ATOM 7372 O O . GLU B 1 162 ? 4.5 -22.656 7.668 1 89.75 162 GLU B O 1
ATOM 7377 N N . GLY B 1 163 ? 5.152 -23.812 5.973 1 87.44 163 GLY B N 1
ATOM 7378 C CA . GLY B 1 163 ? 5.637 -22.641 5.266 1 87.44 163 GLY B CA 1
ATOM 7379 C C . GLY B 1 163 ? 4.531 -21.859 4.578 1 87.44 163 GLY B C 1
ATOM 7380 O O . GLY B 1 163 ? 4.273 -20.703 4.918 1 87.44 163 GLY B O 1
ATOM 7381 N N . ALA B 1 164 ? 3.824 -22.484 3.74 1 83.94 164 ALA B N 1
ATOM 7382 C CA . ALA B 1 164 ? 2.881 -21.797 2.867 1 83.94 164 ALA B CA 1
ATOM 7383 C C . ALA B 1 164 ? 1.561 -21.531 3.588 1 83.94 164 ALA B C 1
ATOM 7385 O O . ALA B 1 164 ? 0.857 -20.562 3.271 1 83.94 164 ALA B O 1
ATOM 7386 N N . PHE B 1 165 ? 1.314 -22.391 4.609 1 86.69 165 PHE B N 1
ATOM 7387 C CA . PHE B 1 165 ? 0.016 -22.234 5.254 1 86.69 165 PHE B CA 1
ATOM 7388 C C . PHE B 1 165 ? 0.15 -21.453 6.562 1 86.69 165 PHE B C 1
ATOM 7390 O O . PHE B 1 165 ? -0.502 -20.438 6.754 1 86.69 165 PHE B O 1
ATOM 7397 N N . GLN B 1 166 ? 1.046 -21.859 7.363 1 90.19 166 GLN B N 1
ATOM 7398 C CA . GLN B 1 166 ? 1.078 -21.297 8.711 1 90.19 166 GLN B CA 1
ATOM 7399 C C . GLN B 1 166 ? 2.018 -20.094 8.789 1 90.19 166 GLN B C 1
ATOM 7401 O O . GLN B 1 166 ? 1.643 -19.047 9.305 1 90.19 166 GLN B O 1
ATOM 7406 N N . ALA B 1 167 ? 3.176 -20.219 8.312 1 91.38 167 ALA B N 1
ATOM 7407 C CA . ALA B 1 167 ? 4.176 -19.172 8.469 1 91.38 167 ALA B CA 1
ATOM 7408 C C . ALA B 1 167 ? 3.754 -17.906 7.742 1 91.38 167 ALA B C 1
ATOM 7410 O O . ALA B 1 167 ? 3.898 -16.797 8.273 1 91.38 167 ALA B O 1
ATOM 7411 N N . LEU B 1 168 ? 3.182 -18 6.562 1 91.12 168 LEU B N 1
ATOM 7412 C CA . LEU B 1 168 ? 2.756 -16.828 5.801 1 91.12 168 LEU B CA 1
ATOM 7413 C C . LEU B 1 168 ? 1.594 -16.125 6.496 1 91.12 168 LEU B C 1
ATOM 7415 O O . LEU B 1 168 ? 1.531 -14.898 6.52 1 91.12 168 LEU B O 1
ATOM 7419 N N . MET B 1 169 ? 0.779 -16.891 7.145 1 90.56 169 MET B N 1
ATOM 7420 C CA . MET B 1 169 ? -0.361 -16.312 7.844 1 90.56 169 MET B CA 1
ATOM 7421 C C . MET B 1 169 ? 0.089 -15.594 9.109 1 90.56 169 MET B C 1
ATOM 7423 O O . MET B 1 169 ? -0.383 -14.492 9.406 1 90.56 169 MET B O 1
ATOM 7427 N N . GLN B 1 170 ? 1.017 -16.172 9.734 1 91.06 170 GLN B N 1
ATOM 7428 C CA . GLN B 1 170 ? 1.494 -15.578 10.977 1 91.06 170 GLN B CA 1
ATOM 7429 C C . GLN B 1 170 ? 2.4 -14.383 10.703 1 91.06 170 GLN B C 1
ATOM 7431 O O . GLN B 1 170 ? 2.637 -13.562 11.594 1 91.06 170 GLN B O 1
ATOM 7436 N N . GLY B 1 171 ? 2.939 -14.336 9.523 1 91.19 171 GLY B N 1
ATOM 7437 C CA . GLY B 1 171 ? 3.801 -13.227 9.164 1 91.19 171 GLY B CA 1
ATOM 7438 C C . GLY B 1 171 ? 3.031 -12.008 8.672 1 91.19 171 GLY B C 1
ATOM 7439 O O . GLY B 1 171 ? 3.611 -10.938 8.484 1 91.19 171 GLY B O 1
ATOM 7440 N N . ASN B 1 172 ? 1.726 -12.211 8.516 1 91.12 172 ASN B N 1
ATOM 7441 C CA . ASN B 1 172 ? 0.866 -11.102 8.125 1 91.12 172 ASN B CA 1
ATOM 7442 C C . ASN B 1 172 ? 0.583 -10.164 9.305 1 91.12 172 ASN B C 1
ATOM 7444 O O . ASN B 1 172 ? 0.154 -10.617 10.367 1 91.12 172 ASN B O 1
ATOM 7448 N N . LEU B 1 173 ? 0.798 -8.875 9.125 1 90.38 173 LEU B N 1
ATOM 7449 C CA . LEU B 1 173 ? 0.656 -7.898 10.188 1 90.38 173 LEU B CA 1
ATOM 7450 C C . LEU B 1 173 ? -0.778 -7.863 10.711 1 90.38 173 LEU B C 1
ATOM 7452 O O . LEU B 1 173 ? -1.005 -7.746 11.914 1 90.38 173 LEU B O 1
ATOM 7456 N N . LYS B 1 174 ? -1.758 -8 9.859 1 85.56 174 LYS B N 1
ATOM 7457 C CA . LYS B 1 174 ? -3.158 -7.965 10.273 1 85.56 174 LYS B CA 1
ATOM 7458 C C . LYS B 1 174 ? -3.52 -9.203 11.094 1 85.56 174 LYS B C 1
ATOM 7460 O O . LYS B 1 174 ? -4.281 -9.109 12.055 1 85.56 174 LYS B O 1
ATOM 7465 N N . SER B 1 175 ? -2.977 -10.281 10.68 1 86.25 175 SER B N 1
ATOM 7466 C CA . SER B 1 175 ? -3.215 -11.508 11.445 1 86.25 175 SER B CA 1
ATOM 7467 C C . SER B 1 175 ? -2.564 -11.438 12.82 1 86.25 175 SER B C 1
ATOM 7469 O O . SER B 1 175 ? -3.129 -11.922 13.805 1 86.25 175 SER B O 1
ATOM 7471 N N . MET B 1 176 ? -1.417 -10.906 12.852 1 88.5 176 MET B N 1
ATOM 7472 C CA . MET B 1 176 ? -0.745 -10.727 14.133 1 88.5 176 MET B CA 1
ATOM 7473 C C . MET B 1 176 ? -1.552 -9.812 15.047 1 88.5 176 MET B C 1
ATOM 7475 O O . MET B 1 176 ? -1.629 -10.047 16.266 1 88.5 176 MET B O 1
ATOM 7479 N N . GLN B 1 177 ? -2.078 -8.805 14.453 1 86.81 177 GLN B N 1
ATOM 7480 C CA . GLN B 1 177 ? -2.906 -7.867 15.211 1 86.81 177 GLN B CA 1
ATOM 7481 C C . GLN B 1 177 ? -4.145 -8.555 15.766 1 86.81 177 GLN B C 1
ATOM 7483 O O . GLN B 1 177 ? -4.492 -8.375 16.938 1 86.81 177 GLN B O 1
ATOM 7488 N N . SER B 1 178 ? -4.816 -9.359 14.961 1 81.5 178 SER B N 1
ATOM 7489 C CA . SER B 1 178 ? -6.02 -10.07 15.391 1 81.5 178 SER B CA 1
ATOM 7490 C C . SER B 1 178 ? -5.707 -11.07 16.5 1 81.5 178 SER B C 1
ATOM 7492 O O . SER B 1 178 ? -6.488 -11.227 17.438 1 81.5 178 SER B O 1
ATOM 7494 N N . SER B 1 179 ? -4.602 -11.672 16.328 1 81.31 179 SER B N 1
ATOM 7495 C CA . SER B 1 179 ? -4.195 -12.633 17.359 1 81.31 179 SER B CA 1
ATOM 7496 C C . SER B 1 179 ? -3.891 -11.945 18.672 1 81.31 179 SER B C 1
ATOM 7498 O O . SER B 1 179 ? -4.25 -12.445 19.75 1 81.31 179 SER B O 1
ATOM 7500 N N . ARG B 1 180 ? -3.252 -10.844 18.562 1 82.19 180 ARG B N 1
ATOM 7501 C CA . ARG B 1 180 ? -2.92 -10.086 19.75 1 82.19 180 ARG B CA 1
ATOM 7502 C C . ARG B 1 180 ? -4.18 -9.562 20.438 1 82.19 180 ARG B C 1
ATOM 7504 O O . ARG B 1 180 ? -4.262 -9.539 21.672 1 82.19 180 ARG B O 1
ATOM 7511 N N . LYS B 1 181 ? -5.156 -9.188 19.719 1 77.56 181 LYS B N 1
ATOM 7512 C CA . LYS B 1 181 ? -6.434 -8.719 20.25 1 77.56 181 LYS B CA 1
ATOM 7513 C C . LYS B 1 181 ? -7.184 -9.852 20.938 1 77.56 181 LYS B C 1
ATOM 7515 O O . LYS B 1 181 ? -7.766 -9.648 22.016 1 77.56 181 LYS B O 1
ATOM 7520 N N . LYS B 1 182 ? -7.09 -10.961 20.375 1 75.56 182 LYS B N 1
ATOM 7521 C CA . LYS B 1 182 ? -7.738 -12.125 20.969 1 75.56 182 LYS B CA 1
ATOM 7522 C C . LYS B 1 182 ? -7.066 -12.516 22.281 1 75.56 182 LYS B C 1
ATOM 7524 O O . LYS B 1 182 ? -7.742 -12.898 23.25 1 75.56 182 LYS B O 1
ATOM 7529 N N . MET B 1 183 ? -5.801 -12.375 22.266 1 75 183 MET B N 1
ATOM 7530 C CA . MET B 1 183 ? -5.055 -12.703 23.469 1 75 183 MET B CA 1
ATOM 7531 C C . MET B 1 183 ? -5.375 -11.711 24.594 1 75 183 MET B C 1
ATOM 7533 O O . MET B 1 183 ? -5.461 -12.094 25.766 1 75 183 MET B O 1
ATOM 7537 N N . LYS B 1 184 ? -5.488 -10.484 24.234 1 71.25 184 LYS B N 1
ATOM 7538 C CA . LYS B 1 184 ? -5.855 -9.469 25.219 1 71.25 184 LYS B CA 1
ATOM 7539 C C . LYS B 1 184 ? -7.23 -9.766 25.828 1 71.25 184 LYS B C 1
ATOM 7541 O O . LYS B 1 184 ? -7.434 -9.586 27.031 1 71.25 184 LYS B O 1
ATOM 7546 N N . MET B 1 185 ? -8.07 -10.242 25.016 1 58.75 185 MET B N 1
ATOM 7547 C CA . MET B 1 185 ? -9.414 -10.547 25.484 1 58.75 185 MET B CA 1
ATOM 7548 C C . MET B 1 185 ? -9.406 -11.734 26.438 1 58.75 185 MET B C 1
ATOM 7550 O O . MET B 1 185 ? -10.211 -11.789 27.375 1 58.75 185 MET B O 1
ATOM 7554 N N . LYS B 1 186 ? -8.555 -12.719 26.172 1 58.69 186 LYS B N 1
ATOM 7555 C CA . LYS B 1 186 ? -8.5 -13.922 27 1 58.69 186 LYS B CA 1
ATOM 7556 C C . LYS B 1 186 ? -7.695 -13.664 28.281 1 58.69 186 LYS B C 1
ATOM 7558 O O . LYS B 1 186 ? -8.031 -14.188 29.344 1 58.69 186 LYS B O 1
ATOM 7563 N N . ASN B 1 187 ? -6.352 -13.266 27.844 1 57.22 187 ASN B N 1
ATOM 7564 C CA . ASN B 1 187 ? -5.402 -13.234 28.953 1 57.22 187 ASN B CA 1
ATOM 7565 C C . ASN B 1 187 ? -5.309 -11.844 29.562 1 57.22 187 ASN B C 1
ATOM 7567 O O . ASN B 1 187 ? -5.004 -10.867 28.875 1 57.22 187 ASN B O 1
ATOM 7571 N N . ASN B 1 188 ? -6.129 -11.57 30.438 1 47.47 188 ASN B N 1
ATOM 7572 C CA . ASN B 1 188 ? -5.863 -10.445 31.328 1 47.47 188 ASN B CA 1
ATOM 7573 C C . ASN B 1 188 ? -4.371 -10.297 31.609 1 47.47 188 ASN B C 1
ATOM 7575 O O . ASN B 1 188 ? -3.975 -9.508 32.469 1 47.47 188 ASN B O 1
ATOM 7579 N N . SER B 1 189 ? -3.537 -11.273 31.297 1 42.25 189 SER B N 1
ATOM 7580 C CA . SER B 1 189 ? -2.207 -11.242 31.891 1 42.25 189 SER B CA 1
ATOM 7581 C C . SER B 1 189 ? -1.27 -10.328 31.109 1 42.25 189 SER B C 1
ATOM 7583 O O . SER B 1 189 ? -1.023 -10.562 29.922 1 42.25 189 SER B O 1
ATOM 7585 N N . THR B 1 190 ? -1.284 -9.133 31.344 1 44.06 190 THR B N 1
ATOM 7586 C CA . THR B 1 190 ? -0.287 -8.141 30.953 1 44.06 190 THR B CA 1
ATOM 7587 C C . THR B 1 190 ? 1.118 -8.734 31.016 1 44.06 190 THR B C 1
ATOM 7589 O O . THR B 1 190 ? 1.613 -9.039 32.094 1 44.06 190 THR B O 1
ATOM 7592 N N . LYS B 1 191 ? 1.567 -9.625 30.25 1 45.75 191 LYS B N 1
ATOM 7593 C CA . LYS B 1 191 ? 2.941 -10.125 30.266 1 45.75 191 LYS B CA 1
ATOM 7594 C C . LYS B 1 191 ? 3.914 -9.039 30.703 1 45.75 191 LYS B C 1
ATOM 7596 O O . LYS B 1 191 ? 3.672 -7.848 30.484 1 45.75 191 LYS B O 1
ATOM 7601 N N . SER B 1 192 ? 4.984 -9.297 31.453 1 43.44 192 SER B N 1
ATOM 7602 C CA . SER B 1 192 ? 6.133 -8.742 32.156 1 43.44 192 SER B CA 1
ATOM 7603 C C . SER B 1 192 ? 7.07 -8.016 31.203 1 43.44 192 SER B C 1
ATOM 7605 O O . SER B 1 192 ? 7.996 -8.617 30.656 1 43.44 192 SER B O 1
ATOM 7607 N N . VAL B 1 193 ? 6.73 -7.316 30.172 1 49.16 193 VAL B N 1
ATOM 7608 C CA . VAL B 1 193 ? 7.703 -6.406 29.578 1 49.16 193 VAL B CA 1
ATOM 7609 C C . VAL B 1 193 ? 8.594 -5.82 30.672 1 49.16 193 VAL B C 1
ATOM 7611 O O . VAL B 1 193 ? 9.625 -5.203 30.375 1 49.16 193 VAL B O 1
ATOM 7614 N N . ARG B 1 194 ? 8.312 -6.312 31.953 1 51 194 ARG B N 1
ATOM 7615 C CA . ARG B 1 194 ? 8.734 -5.613 33.156 1 51 194 ARG B CA 1
ATOM 7616 C C . ARG B 1 194 ? 10.203 -5.883 33.469 1 51 194 ARG B C 1
ATOM 7618 O O . ARG B 1 194 ? 10.93 -4.977 33.875 1 51 194 ARG B O 1
ATOM 7625 N N . ASN B 1 195 ? 10.602 -7.098 33.094 1 50.5 195 ASN B N 1
ATOM 7626 C CA . ASN B 1 195 ? 11.922 -7.324 33.688 1 50.5 195 ASN B CA 1
ATOM 7627 C C . ASN B 1 195 ? 13.008 -6.605 32.875 1 50.5 195 ASN B C 1
ATOM 7629 O O . ASN B 1 195 ? 13.891 -5.969 33.469 1 50.5 195 ASN B O 1
ATOM 7633 N N . SER B 1 196 ? 13.023 -6.699 31.656 1 53.78 196 SER B N 1
ATOM 7634 C CA . SER B 1 196 ? 14.117 -6.129 30.875 1 53.78 196 SER B CA 1
ATOM 7635 C C . SER B 1 196 ? 14.039 -4.605 30.859 1 53.78 196 SER B C 1
ATOM 7637 O O . SER B 1 196 ? 15.07 -3.926 30.812 1 53.78 196 SER B O 1
ATOM 7639 N N . LEU B 1 197 ? 12.82 -4.141 30.984 1 57.78 197 LEU B N 1
ATOM 7640 C CA . LEU B 1 197 ? 12.695 -2.697 31.125 1 57.78 197 LEU B CA 1
ATOM 7641 C C . LEU B 1 197 ? 13.344 -2.223 32.406 1 57.78 197 LEU B C 1
ATOM 7643 O O . LEU B 1 197 ? 13.93 -1.139 32.469 1 57.78 197 LEU B O 1
ATOM 7647 N N . GLN B 1 198 ? 13.344 -3.199 33.312 1 57.81 198 GLN B N 1
ATOM 7648 C CA . GLN B 1 198 ? 13.969 -2.883 34.594 1 57.81 198 GLN B CA 1
ATOM 7649 C C . GLN B 1 198 ? 15.492 -2.836 34.469 1 57.81 198 GLN B C 1
ATOM 7651 O O . GLN B 1 198 ? 16.141 -1.988 35.094 1 57.81 198 GLN B O 1
ATOM 7656 N N . ILE B 1 199 ? 15.984 -3.686 33.688 1 55.41 199 ILE B N 1
ATOM 7657 C CA . ILE B 1 199 ? 17.438 -3.693 33.5 1 55.41 199 ILE B CA 1
ATOM 7658 C C . ILE B 1 199 ? 17.859 -2.434 32.75 1 55.41 199 ILE B C 1
ATOM 7660 O O . ILE B 1 199 ? 18.891 -1.829 33.062 1 55.41 199 ILE B O 1
ATOM 7664 N N . ALA B 1 200 ? 17.125 -1.991 31.812 1 58.59 200 ALA B N 1
ATOM 7665 C CA . ALA B 1 200 ? 17.453 -0.799 31.031 1 58.59 200 ALA B CA 1
ATOM 7666 C C . ALA B 1 200 ? 17.375 0.456 31.891 1 58.59 200 ALA B C 1
ATOM 7668 O O . ALA B 1 200 ? 18.109 1.418 31.656 1 58.59 200 ALA B O 1
ATOM 7669 N N . ARG B 1 201 ? 16.625 0.324 32.969 1 60.22 201 ARG B N 1
ATOM 7670 C CA . ARG B 1 201 ? 16.438 1.439 33.875 1 60.22 201 ARG B CA 1
ATOM 7671 C C . ARG B 1 201 ? 17.562 1.501 34.906 1 60.22 201 ARG B C 1
ATOM 7673 O O . ARG B 1 201 ? 17.969 2.586 35.312 1 60.22 201 ARG B O 1
ATOM 7680 N N . ARG B 1 202 ? 17.875 0.396 35.5 1 55.03 202 ARG B N 1
ATOM 7681 C CA . ARG B 1 202 ? 18.781 0.347 36.656 1 55.03 202 ARG B CA 1
ATOM 7682 C C . ARG B 1 202 ? 20.203 0.739 36.25 1 55.03 202 ARG B C 1
ATOM 7684 O O . ARG B 1 202 ? 20.969 1.244 37.062 1 55.03 202 ARG B O 1
ATOM 7691 N N . GLY B 1 203 ? 20.453 1.026 35.188 1 53.84 203 GLY B N 1
ATOM 7692 C CA . GLY B 1 203 ? 21.812 1.506 34.938 1 53.84 203 GLY B CA 1
ATOM 7693 C C . GLY B 1 203 ? 22.875 0.602 35.531 1 53.84 203 GLY B C 1
ATOM 7694 O O . GLY B 1 203 ? 22.562 -0.302 36.312 1 53.84 203 GLY B O 1
ATOM 7695 N N . GLY B 1 204 ? 24.156 0.033 35.031 1 54.75 204 GLY B N 1
ATOM 7696 C CA . GLY B 1 204 ? 25.297 -0.689 35.562 1 54.75 204 GLY B CA 1
ATOM 7697 C C . GLY B 1 204 ? 26.391 -0.928 34.531 1 54.75 204 GLY B C 1
ATOM 7698 O O . GLY B 1 204 ? 26.578 -0.12 33.625 1 54.75 204 GLY B O 1
ATOM 7699 N N . ARG B 1 205 ? 27.016 -2.184 34.781 1 58 205 ARG B N 1
ATOM 7700 C CA . ARG B 1 205 ? 28.125 -2.602 33.938 1 58 205 ARG B CA 1
ATOM 7701 C C . ARG B 1 205 ? 27.703 -2.652 32.469 1 58 205 ARG B C 1
ATOM 7703 O O . ARG B 1 205 ? 26.531 -2.9 32.156 1 58 205 ARG B O 1
ATOM 7710 N N . GLU B 1 206 ? 28.531 -2.297 31.516 1 65.69 206 GLU B N 1
ATOM 7711 C CA . GLU B 1 206 ? 28.328 -2.33 30.062 1 65.69 206 GLU B CA 1
ATOM 7712 C C . GLU B 1 206 ? 27.828 -3.705 29.609 1 65.69 206 GLU B C 1
ATOM 7714 O O . GLU B 1 206 ? 28.516 -4.707 29.812 1 65.69 206 GLU B O 1
ATOM 7719 N N . PRO B 1 207 ? 26.516 -3.783 29.25 1 69.94 207 PRO B N 1
ATOM 7720 C CA . PRO B 1 207 ? 25.984 -5.082 28.812 1 69.94 207 PRO B CA 1
ATOM 7721 C C . PRO B 1 207 ? 26.734 -5.637 27.594 1 69.94 207 PRO B C 1
ATOM 7723 O O . PRO B 1 207 ? 27.172 -4.871 26.734 1 69.94 207 PRO B O 1
ATOM 7726 N N . ASN B 1 208 ? 27.078 -6.922 27.656 1 71.5 208 ASN B N 1
ATOM 7727 C CA . ASN B 1 208 ? 27.656 -7.625 26.516 1 71.5 208 ASN B CA 1
ATOM 7728 C C . ASN B 1 208 ? 26.625 -7.797 25.391 1 71.5 208 ASN B C 1
ATOM 7730 O O . ASN B 1 208 ? 25.438 -7.531 25.578 1 71.5 208 ASN B O 1
ATOM 7734 N N . ASP B 1 209 ? 27.078 -8.195 24.234 1 72.31 209 ASP B N 1
ATOM 7735 C CA . ASP B 1 209 ? 26.234 -8.328 23.047 1 72.31 209 ASP B CA 1
ATOM 7736 C C . ASP B 1 209 ? 25.109 -9.336 23.297 1 72.31 209 ASP B C 1
ATOM 7738 O O . ASP B 1 209 ? 24 -9.156 22.797 1 72.31 209 ASP B O 1
ATOM 7742 N N . GLU B 1 210 ? 25.391 -10.312 24.047 1 73.38 210 GLU B N 1
ATOM 7743 C CA . GLU B 1 210 ? 24.375 -11.312 24.328 1 73.38 210 GLU B CA 1
ATOM 7744 C C . GLU B 1 210 ? 23.281 -10.742 25.234 1 73.38 210 GLU B C 1
ATOM 7746 O O . GLU B 1 210 ? 22.094 -11.031 25.062 1 73.38 210 GLU B O 1
ATOM 7751 N N . GLN B 1 211 ? 23.734 -10.016 26.109 1 75.06 211 GLN B N 1
ATOM 7752 C CA . GLN B 1 211 ? 22.781 -9.391 27.016 1 75.06 211 GLN B CA 1
ATOM 7753 C C . GLN B 1 211 ? 21.891 -8.391 26.281 1 75.06 211 GLN B C 1
ATOM 7755 O O . GLN B 1 211 ? 20.703 -8.266 26.578 1 75.06 211 GLN B O 1
ATOM 7760 N N . ILE B 1 212 ? 22.531 -7.789 25.297 1 79.81 212 ILE B N 1
ATOM 7761 C CA . ILE B 1 212 ? 21.766 -6.84 24.5 1 79.81 212 ILE B CA 1
ATOM 7762 C C . ILE B 1 212 ? 20.719 -7.586 23.672 1 79.81 212 ILE B C 1
ATOM 7764 O O . ILE B 1 212 ? 19.594 -7.117 23.516 1 79.81 212 ILE B O 1
ATOM 7768 N N . LEU B 1 213 ? 21.156 -8.695 23.203 1 82.56 213 LEU B N 1
ATOM 7769 C CA . LEU B 1 213 ? 20.219 -9.492 22.406 1 82.56 213 LEU B CA 1
ATOM 7770 C C . LEU B 1 213 ? 19.078 -10.023 23.266 1 82.56 213 LEU B C 1
ATOM 7772 O O . LEU B 1 213 ? 17.938 -10.07 22.828 1 82.56 213 LEU B O 1
ATOM 7776 N N . LEU B 1 214 ? 19.391 -10.398 24.422 1 80.75 214 LEU B N 1
ATOM 7777 C CA . LEU B 1 214 ? 18.344 -10.883 25.328 1 80.75 214 LEU B CA 1
ATOM 7778 C C . LEU B 1 214 ? 17.422 -9.75 25.75 1 80.75 214 LEU B C 1
ATOM 7780 O O . LEU B 1 214 ? 16.219 -9.953 25.891 1 80.75 214 LEU B O 1
ATOM 7784 N N . ALA B 1 215 ? 18.031 -8.609 25.875 1 80.5 215 ALA B N 1
ATOM 7785 C CA . ALA B 1 215 ? 17.219 -7.438 26.141 1 80.5 215 ALA B CA 1
ATOM 7786 C C . ALA B 1 215 ? 16.297 -7.129 24.969 1 80.5 215 ALA B C 1
ATOM 7788 O O . ALA B 1 215 ? 15.148 -6.707 25.156 1 80.5 215 ALA B O 1
ATOM 7789 N N . ALA B 1 216 ? 16.828 -7.352 23.797 1 86.94 216 ALA B N 1
ATOM 7790 C CA . ALA B 1 216 ? 16.016 -7.129 22.594 1 86.94 216 ALA B CA 1
ATOM 7791 C C . ALA B 1 216 ? 14.836 -8.086 22.547 1 86.94 216 ALA B C 1
ATOM 7793 O O . ALA B 1 216 ? 13.734 -7.711 22.125 1 86.94 216 ALA B O 1
ATOM 7794 N N . HIS B 1 217 ? 15.055 -9.297 23.016 1 87.62 217 HIS B N 1
ATOM 7795 C CA . HIS B 1 217 ? 13.961 -10.266 23.062 1 87.62 217 HIS B CA 1
ATOM 7796 C C . HIS B 1 217 ? 12.906 -9.859 24.078 1 87.62 217 HIS B C 1
ATOM 7798 O O . HIS B 1 217 ? 11.703 -10.023 23.844 1 87.62 217 HIS B O 1
ATOM 7804 N N . ASP B 1 218 ? 13.344 -9.273 25.078 1 83.56 218 ASP B N 1
ATOM 7805 C CA . ASP B 1 218 ? 12.43 -8.883 26.141 1 83.56 218 ASP B CA 1
ATOM 7806 C C . ASP B 1 218 ? 11.586 -7.68 25.734 1 83.56 218 ASP B C 1
ATOM 7808 O O . ASP B 1 218 ? 10.422 -7.57 26.109 1 83.56 218 ASP B O 1
ATOM 7812 N N . MET B 1 219 ? 12.203 -6.828 24.969 1 85.81 219 MET B N 1
ATOM 7813 C CA . MET B 1 219 ? 11.5 -5.602 24.594 1 85.81 219 MET B CA 1
ATOM 7814 C C . MET B 1 219 ? 10.867 -5.738 23.219 1 85.81 219 MET B C 1
ATOM 7816 O O . MET B 1 219 ? 10.344 -4.766 22.672 1 85.81 219 MET B O 1
ATOM 7820 N N . LEU B 1 220 ? 10.867 -6.859 22.672 1 89.56 220 LEU B N 1
ATOM 7821 C CA . LEU B 1 220 ? 10.383 -7.082 21.328 1 89.56 220 LEU B CA 1
ATOM 7822 C C . LEU B 1 220 ? 8.891 -6.785 21.219 1 89.56 220 LEU B C 1
ATOM 7824 O O . LEU B 1 220 ? 8.398 -6.402 20.156 1 89.56 220 LEU B O 1
ATOM 7828 N N . ASP B 1 221 ? 8.203 -6.891 22.312 1 85.06 221 ASP B N 1
ATOM 7829 C CA . ASP B 1 221 ? 6.762 -6.664 22.297 1 85.06 221 ASP B CA 1
ATOM 7830 C C . ASP B 1 221 ? 6.438 -5.207 21.969 1 85.06 221 ASP B C 1
ATOM 7832 O O . ASP B 1 221 ? 5.402 -4.918 21.375 1 85.06 221 ASP B O 1
ATOM 7836 N N . ILE B 1 222 ? 7.352 -4.34 22.312 1 84.81 222 ILE B N 1
ATOM 7837 C CA . ILE B 1 222 ? 7.16 -2.93 21.984 1 84.81 222 ILE B CA 1
ATOM 7838 C C . ILE B 1 222 ? 7.195 -2.736 20.469 1 84.81 222 ILE B C 1
ATOM 7840 O O . ILE B 1 222 ? 6.312 -2.086 19.906 1 84.81 222 ILE B O 1
ATOM 7844 N N . THR B 1 223 ? 8.211 -3.365 19.906 1 91.5 223 THR B N 1
ATOM 7845 C CA . THR B 1 223 ? 8.375 -3.248 18.453 1 91.5 223 THR B CA 1
ATOM 7846 C C . THR B 1 223 ? 7.25 -3.977 17.734 1 91.5 223 THR B C 1
ATOM 7848 O O . THR B 1 223 ? 6.715 -3.469 16.734 1 91.5 223 THR B O 1
ATOM 7851 N N . LYS B 1 224 ? 6.902 -5.082 18.266 1 91.44 224 LYS B N 1
ATOM 7852 C CA . LYS B 1 224 ? 5.82 -5.852 17.656 1 91.44 224 LYS B CA 1
ATOM 7853 C C . LYS B 1 224 ? 4.5 -5.09 17.719 1 91.44 224 LYS B C 1
ATOM 7855 O O . LYS B 1 224 ? 3.787 -4.992 16.719 1 91.44 224 LYS B O 1
ATOM 7860 N N . ASP B 1 225 ? 4.227 -4.535 18.797 1 88.06 225 ASP B N 1
ATOM 7861 C CA . ASP B 1 225 ? 2.986 -3.783 18.969 1 88.06 225 ASP B CA 1
ATOM 7862 C C . ASP B 1 225 ? 2.969 -2.535 18.094 1 88.06 225 ASP B C 1
ATOM 7864 O O . ASP B 1 225 ? 1.914 -2.129 17.609 1 88.06 225 ASP B O 1
ATOM 7868 N N . ALA B 1 226 ? 4.105 -2.008 17.969 1 88.88 226 ALA B N 1
ATOM 7869 C CA . ALA B 1 226 ? 4.199 -0.833 17.109 1 88.88 226 ALA B CA 1
ATOM 7870 C C . ALA B 1 226 ? 3.9 -1.195 15.656 1 88.88 226 ALA B C 1
ATOM 7872 O O . ALA B 1 226 ? 3.15 -0.493 14.977 1 88.88 226 ALA B O 1
ATOM 7873 N N . PHE B 1 227 ? 4.395 -2.318 15.172 1 91.75 227 PHE B N 1
ATOM 7874 C CA . PHE B 1 227 ? 4.199 -2.734 13.789 1 91.75 227 PHE B CA 1
ATOM 7875 C C . PHE B 1 227 ? 2.754 -3.146 13.547 1 91.75 227 PHE B C 1
ATOM 7877 O O . PHE B 1 227 ? 2.219 -2.938 12.453 1 91.75 227 PHE B O 1
ATOM 7884 N N . ILE B 1 228 ? 2.139 -3.725 14.633 1 89.44 228 ILE B N 1
ATOM 7885 C CA . ILE B 1 228 ? 0.777 -4.215 14.453 1 89.44 228 ILE B CA 1
ATOM 7886 C C . ILE B 1 228 ? -0.218 -3.143 14.891 1 89.44 228 ILE B C 1
ATOM 7888 O O . ILE B 1 228 ? -1.433 -3.338 14.805 1 89.44 228 ILE B O 1
ATOM 7892 N N . ASP B 1 229 ? 0.222 -1.996 15.266 1 82.81 229 ASP B N 1
ATOM 7893 C CA . ASP B 1 229 ? -0.635 -0.896 15.703 1 82.81 229 ASP B CA 1
ATOM 7894 C C . ASP B 1 229 ? -1.534 -1.323 16.859 1 82.81 229 ASP B C 1
ATOM 7896 O O . ASP B 1 229 ? -2.758 -1.204 16.781 1 82.81 229 ASP B O 1
ATOM 7900 N N . PHE B 1 230 ? -0.886 -1.909 17.781 1 81.12 230 PHE B N 1
ATOM 7901 C CA . PHE B 1 230 ? -1.606 -2.35 18.969 1 81.12 230 PHE B CA 1
ATOM 7902 C C . PHE B 1 230 ? -1.204 -1.521 20.188 1 81.12 230 PHE B C 1
ATOM 7904 O O . PHE B 1 230 ? -0.021 -1.246 20.391 1 81.12 230 PHE B O 1
ATOM 7911 N N . LEU B 1 231 ? -2.258 -0.993 20.828 1 69.31 231 LEU B N 1
ATOM 7912 C CA . LEU B 1 231 ? -2.004 -0.191 22.031 1 69.31 231 LEU B CA 1
ATOM 7913 C C . LEU B 1 231 ? -2.285 -0.994 23.297 1 69.31 231 LEU B C 1
ATOM 7915 O O . LEU B 1 231 ? -3.414 -1.442 23.516 1 69.31 231 LEU B O 1
ATOM 7919 N N . ASP B 1 232 ? -1.184 -1.29 23.938 1 60.72 232 ASP B N 1
ATOM 7920 C CA . ASP B 1 232 ? -1.386 -1.942 25.234 1 60.72 232 ASP B CA 1
ATOM 7921 C C . ASP B 1 232 ? -1.582 -0.914 26.344 1 60.72 232 ASP B C 1
ATOM 7923 O O . ASP B 1 232 ? -0.689 -0.108 26.609 1 60.72 232 ASP B O 1
ATOM 7927 N N . GLN B 1 233 ? -2.781 -0.74 26.766 1 57.22 233 GLN B N 1
ATOM 7928 C CA . GLN B 1 233 ? -3.133 0.234 27.781 1 57.22 233 GLN B CA 1
ATOM 7929 C C . GLN B 1 233 ? -2.314 0.014 29.062 1 57.22 233 GLN B C 1
ATOM 7931 O O . GLN B 1 233 ? -2.105 0.946 29.828 1 57.22 233 GLN B O 1
ATOM 7936 N N . ASN B 1 234 ? -1.843 -1.187 29.188 1 53.62 234 ASN B N 1
ATOM 7937 C CA . ASN B 1 234 ? -1.186 -1.503 30.438 1 53.62 234 ASN B CA 1
ATOM 7938 C C . ASN B 1 234 ? 0.275 -1.063 30.438 1 53.62 234 ASN B C 1
ATOM 7940 O O . ASN B 1 234 ? 0.916 -1.019 31.5 1 53.62 234 ASN B O 1
ATOM 7944 N N . ASN B 1 235 ? 0.895 -0.869 29.391 1 50.72 235 ASN B N 1
ATOM 7945 C CA . ASN B 1 235 ? 2.311 -0.522 29.328 1 50.72 235 ASN B CA 1
ATOM 7946 C C . ASN B 1 235 ? 2.541 0.943 29.688 1 50.72 235 ASN B C 1
ATOM 7948 O O . ASN B 1 235 ? 3.678 1.422 29.656 1 50.72 235 ASN B O 1
ATOM 7952 N N . ALA B 1 236 ? 1.521 1.771 29.859 1 46.47 236 ALA B N 1
ATOM 7953 C CA . ALA B 1 236 ? 1.636 3.215 30.047 1 46.47 236 ALA B CA 1
ATOM 7954 C C . ALA B 1 236 ? 2.369 3.543 31.344 1 46.47 236 ALA B C 1
ATOM 7956 O O . ALA B 1 236 ? 2.938 4.629 31.484 1 46.47 236 ALA B O 1
ATOM 7957 N N . ASP B 1 237 ? 2.15 2.773 32.406 1 41.47 237 ASP B N 1
ATOM 7958 C CA . ASP B 1 237 ? 2.391 3.408 33.719 1 41.47 237 ASP B CA 1
ATOM 7959 C C . ASP B 1 237 ? 3.857 3.285 34.125 1 41.47 237 ASP B C 1
ATOM 7961 O O . ASP B 1 237 ? 4.227 3.643 35.25 1 41.47 237 ASP B O 1
ATOM 7965 N N . GLU B 1 238 ? 4.664 2.396 33.594 1 44.84 238 GLU B N 1
ATOM 7966 C CA . GLU B 1 238 ? 5.77 2.312 34.562 1 44.84 238 GLU B CA 1
ATOM 7967 C C . GLU B 1 238 ? 6.781 3.432 34.312 1 44.84 238 GLU B C 1
ATOM 7969 O O . GLU B 1 238 ? 7.113 3.752 33.188 1 44.84 238 GLU B O 1
ATOM 7974 N N . GLN B 1 239 ? 7.035 4.395 35.375 1 45 239 GLN B N 1
ATOM 7975 C CA . GLN B 1 239 ? 7.555 5.684 35.812 1 45 239 GLN B CA 1
ATOM 7976 C C . GLN B 1 239 ? 9.047 5.805 35.531 1 45 239 GLN B C 1
ATOM 7978 O O . GLN B 1 239 ? 9.625 6.887 35.656 1 45 239 GLN B O 1
ATOM 7983 N N . GLU B 1 240 ? 9.812 4.73 35.406 1 50.38 240 GLU B N 1
ATOM 7984 C CA . GLU B 1 240 ? 11.211 5.102 35.562 1 50.38 240 GLU B CA 1
ATOM 7985 C C . GLU B 1 240 ? 11.875 5.387 34.219 1 50.38 240 GLU B C 1
ATOM 7987 O O . GLU B 1 240 ? 11.633 4.684 33.25 1 50.38 240 GLU B O 1
ATOM 7992 N N . ALA B 1 241 ? 12.539 6.543 34.156 1 56.16 241 ALA B N 1
ATOM 7993 C CA . ALA B 1 241 ? 13.242 7.094 32.969 1 56.16 241 ALA B CA 1
ATOM 7994 C C . ALA B 1 241 ? 14.422 6.215 32.594 1 56.16 241 ALA B C 1
ATOM 7996 O O . ALA B 1 241 ? 14.945 5.457 33.406 1 56.16 241 ALA B O 1
ATOM 7997 N N . LEU B 1 242 ? 14.812 6.137 31.312 1 61.5 242 LEU B N 1
ATOM 7998 C CA . LEU B 1 242 ? 15.969 5.461 30.734 1 61.5 242 LEU B CA 1
ATOM 7999 C C . LEU B 1 242 ? 17.266 5.98 31.359 1 61.5 242 LEU B C 1
ATOM 8001 O O . LEU B 1 242 ? 17.438 7.188 31.531 1 61.5 242 LEU B O 1
ATOM 8005 N N . SER B 1 243 ? 18.062 5.043 31.891 1 61.78 243 SER B N 1
ATOM 8006 C CA . SER B 1 243 ? 19.359 5.453 32.406 1 61.78 243 SER B CA 1
ATOM 8007 C C . SER B 1 243 ? 20.234 6.043 31.328 1 61.78 243 SER B C 1
ATOM 8009 O O . SER B 1 243 ? 20.094 5.703 30.156 1 61.78 243 SER B O 1
ATOM 8011 N N . ALA B 1 244 ? 20.984 7.059 31.562 1 58.5 244 ALA B N 1
ATOM 8012 C CA . ALA B 1 244 ? 21.875 7.785 30.656 1 58.5 244 ALA B CA 1
ATOM 8013 C C . ALA B 1 244 ? 22.797 6.828 29.922 1 58.5 244 ALA B C 1
ATOM 8015 O O . ALA B 1 244 ? 23.203 7.094 28.781 1 58.5 244 ALA B O 1
ATOM 8016 N N . THR B 1 245 ? 23.141 5.707 30.5 1 57.66 245 THR B N 1
ATOM 8017 C CA . THR B 1 245 ? 24.078 4.766 29.906 1 57.66 245 THR B CA 1
ATOM 8018 C C . THR B 1 245 ? 23.422 3.99 28.766 1 57.66 245 THR B C 1
ATOM 8020 O O . THR B 1 245 ? 24.109 3.365 27.953 1 57.66 245 THR B O 1
ATOM 8023 N N . TRP B 1 246 ? 22.219 4.156 28.625 1 61.56 246 TRP B N 1
ATOM 8024 C CA . TRP B 1 246 ? 21.516 3.256 27.719 1 61.56 246 TRP B CA 1
ATOM 8025 C C . TRP B 1 246 ? 21.125 3.973 26.422 1 61.56 246 TRP B C 1
ATOM 8027 O O . TRP B 1 246 ? 20.578 3.357 25.5 1 61.56 246 TRP B O 1
ATOM 8037 N N . ASP B 1 247 ? 21.656 5.191 26.391 1 64.62 247 ASP B N 1
ATOM 8038 C CA . ASP B 1 247 ? 21.266 5.879 25.156 1 64.62 247 ASP B CA 1
ATOM 8039 C C . ASP B 1 247 ? 21.906 5.234 23.938 1 64.62 247 ASP B C 1
ATOM 8041 O O . ASP B 1 247 ? 21.234 4.926 22.953 1 64.62 247 ASP B O 1
ATOM 8045 N N . GLU B 1 248 ? 23.203 4.988 24.047 1 69.38 248 GLU B N 1
ATOM 8046 C CA . GLU B 1 248 ? 23.891 4.383 22.922 1 69.38 248 GLU B CA 1
ATOM 8047 C C . GLU B 1 248 ? 23.516 2.914 22.766 1 69.38 248 GLU B C 1
ATOM 8049 O O . GLU B 1 248 ? 23.422 2.412 21.641 1 69.38 248 GLU B O 1
ATOM 8054 N N . LYS B 1 249 ? 23.125 2.379 23.812 1 77.56 249 LYS B N 1
ATOM 8055 C CA . LYS B 1 249 ? 22.828 0.951 23.781 1 77.56 249 LYS B CA 1
ATOM 8056 C C . LYS B 1 249 ? 21.422 0.698 23.234 1 77.56 249 LYS B C 1
ATOM 8058 O O . LYS B 1 249 ? 21.172 -0.349 22.625 1 77.56 249 LYS B O 1
ATOM 8063 N N . LEU B 1 250 ? 20.656 1.683 23.359 1 82.69 250 LEU B N 1
ATOM 8064 C CA . LEU B 1 250 ? 19.297 1.522 22.859 1 82.69 250 LEU B CA 1
ATOM 8065 C C . LEU B 1 250 ? 19.266 1.434 21.344 1 82.69 250 LEU B C 1
ATOM 8067 O O . LEU B 1 250 ? 18.438 0.73 20.766 1 82.69 250 LEU B O 1
ATOM 8071 N N . TYR B 1 251 ? 20.266 2.105 20.75 1 84.19 251 TYR B N 1
ATOM 8072 C CA . TYR B 1 251 ? 20.375 2.014 19.297 1 84.19 251 TYR B CA 1
ATOM 8073 C C . TYR B 1 251 ? 20.672 0.582 18.859 1 84.19 251 TYR B C 1
ATOM 8075 O O . TYR B 1 251 ? 20.109 0.092 17.891 1 84.19 251 TYR B O 1
ATOM 8083 N N . ARG B 1 252 ? 21.422 -0.049 19.578 1 84.25 252 ARG B N 1
ATOM 8084 C CA . ARG B 1 252 ? 21.781 -1.428 19.266 1 84.25 252 ARG B CA 1
ATOM 8085 C C . ARG B 1 252 ? 20.609 -2.375 19.562 1 84.25 252 ARG B C 1
ATOM 8087 O O . ARG B 1 252 ? 20.375 -3.316 18.797 1 84.25 252 ARG B O 1
ATOM 8094 N N . VAL B 1 253 ? 20 -2.117 20.594 1 87.69 253 VAL B N 1
ATOM 8095 C CA . VAL B 1 253 ? 18.859 -2.943 20.969 1 87.69 253 VAL B CA 1
ATOM 8096 C C . VAL B 1 253 ? 17.781 -2.846 19.875 1 87.69 253 VAL B C 1
ATOM 8098 O O . VAL B 1 253 ? 17.234 -3.863 19.453 1 87.69 253 VAL B O 1
ATOM 8101 N N . VAL B 1 254 ? 17.547 -1.664 19.422 1 90.38 254 VAL B N 1
ATOM 8102 C CA . VAL B 1 254 ? 16.5 -1.435 18.438 1 90.38 254 VAL B CA 1
ATOM 8103 C C . VAL B 1 254 ? 16.875 -2.135 17.125 1 90.38 254 VAL B C 1
ATOM 8105 O O . VAL B 1 254 ? 16.016 -2.727 16.469 1 90.38 254 VAL B O 1
ATOM 8108 N N . ASN B 1 255 ? 18.141 -2.141 16.781 1 89.44 255 ASN B N 1
ATOM 8109 C CA . ASN B 1 255 ? 18.578 -2.828 15.578 1 89.44 255 ASN B CA 1
ATOM 8110 C C . ASN B 1 255 ? 18.359 -4.336 15.68 1 89.44 255 ASN B C 1
ATOM 8112 O O . ASN B 1 255 ? 17.953 -4.977 14.711 1 89.44 255 ASN B O 1
ATOM 8116 N N . MET B 1 256 ? 18.578 -4.773 16.828 1 89.94 256 MET B N 1
ATOM 8117 C CA . MET B 1 256 ? 18.391 -6.207 17.031 1 89.94 256 MET B CA 1
ATOM 8118 C C . MET B 1 256 ? 16.906 -6.551 17.047 1 89.94 256 MET B C 1
ATOM 8120 O O . MET B 1 256 ? 16.5 -7.613 16.562 1 89.94 256 MET B O 1
ATOM 8124 N N . GLU B 1 257 ? 16.156 -5.68 17.578 1 92.62 257 GLU B N 1
ATOM 8125 C CA . GLU B 1 257 ? 14.703 -5.891 17.562 1 92.62 257 GLU B CA 1
ATOM 8126 C C . GLU B 1 257 ? 14.172 -5.918 16.141 1 92.62 257 GLU B C 1
ATOM 8128 O O . GLU B 1 257 ? 13.297 -6.723 15.812 1 92.62 257 GLU B O 1
ATOM 8133 N N . LEU B 1 258 ? 14.695 -5.082 15.367 1 93.69 258 LEU B N 1
ATOM 8134 C CA . LEU B 1 258 ? 14.25 -5.023 13.984 1 93.69 258 LEU B CA 1
ATOM 8135 C C . LEU B 1 258 ? 14.641 -6.289 13.227 1 93.69 258 LEU B C 1
ATOM 8137 O O . LEU B 1 258 ? 13.898 -6.762 12.367 1 93.69 258 LEU B O 1
ATOM 8141 N N . SER B 1 259 ? 15.711 -6.801 13.609 1 91.56 259 SER B N 1
ATOM 8142 C CA . SER B 1 259 ? 16.125 -8.07 13.023 1 91.56 259 SER B CA 1
ATOM 8143 C C . SER B 1 259 ? 15.203 -9.203 13.469 1 91.56 259 SER B C 1
ATOM 8145 O O . SER B 1 259 ? 14.898 -10.102 12.68 1 91.56 259 SER B O 1
ATOM 8147 N N . LEU B 1 260 ? 14.852 -9.164 14.656 1 92.56 260 LEU B N 1
ATOM 8148 C CA . LEU B 1 260 ? 13.914 -10.164 15.156 1 92.56 260 LEU B CA 1
ATOM 8149 C C . LEU B 1 260 ? 12.547 -10 14.508 1 92.56 260 LEU B C 1
ATOM 8151 O O . LEU B 1 260 ? 11.867 -10.992 14.227 1 92.56 260 LEU B O 1
ATOM 8155 N N . MET B 1 261 ? 12.164 -8.797 14.273 1 94 261 MET B N 1
ATOM 8156 C CA . MET B 1 261 ? 10.906 -8.547 13.578 1 94 261 MET B CA 1
ATOM 8157 C C . MET B 1 261 ? 10.961 -9.062 12.148 1 94 261 MET B C 1
ATOM 8159 O O . MET B 1 261 ? 9.961 -9.562 11.625 1 94 261 MET B O 1
ATOM 8163 N N . TYR B 1 262 ? 12.141 -8.906 11.5 1 93.31 262 TYR B N 1
ATOM 8164 C CA . TYR B 1 262 ? 12.352 -9.492 10.18 1 93.31 262 TYR B CA 1
ATOM 8165 C C . TYR B 1 262 ? 12.094 -11 10.211 1 93.31 262 TYR B C 1
ATOM 8167 O O . TYR B 1 262 ? 11.445 -11.539 9.32 1 93.31 262 TYR B O 1
ATOM 8175 N N . ASP B 1 263 ? 12.516 -11.625 11.281 1 92.88 263 ASP B N 1
ATOM 8176 C CA . ASP B 1 263 ? 12.328 -13.07 11.406 1 92.88 263 ASP B CA 1
ATOM 8177 C C . ASP B 1 263 ? 10.844 -13.422 11.516 1 92.88 263 ASP B C 1
ATOM 8179 O O . ASP B 1 263 ? 10.406 -14.43 10.953 1 92.88 263 ASP B O 1
ATOM 8183 N N . LEU B 1 264 ? 10.203 -12.656 12.125 1 93.88 264 LEU B N 1
ATOM 8184 C CA . LEU B 1 264 ? 8.797 -12.953 12.359 1 93.88 264 LEU B CA 1
ATOM 8185 C C . LEU B 1 264 ? 7.98 -12.75 11.086 1 93.88 264 LEU B C 1
ATOM 8187 O O . LEU B 1 264 ? 7.016 -13.477 10.844 1 93.88 264 LEU B O 1
ATOM 8191 N N . ILE B 1 265 ? 8.359 -11.82 10.242 1 93.94 265 ILE B N 1
ATOM 8192 C CA . ILE B 1 265 ? 7.555 -11.461 9.086 1 93.94 265 ILE B CA 1
ATOM 8193 C C . ILE B 1 265 ? 7.996 -12.281 7.871 1 93.94 265 ILE B C 1
ATOM 8195 O O . ILE B 1 265 ? 7.164 -12.734 7.086 1 93.94 265 ILE B O 1
ATOM 8199 N N . TYR B 1 266 ? 9.336 -12.555 7.727 1 92.81 266 TYR B N 1
ATOM 8200 C CA . TYR B 1 266 ? 9.82 -13.039 6.438 1 92.81 266 TYR B CA 1
ATOM 8201 C C . TYR B 1 266 ? 10.398 -14.445 6.566 1 92.81 266 TYR B C 1
ATOM 8203 O O . TYR B 1 266 ? 10.828 -15.039 5.574 1 92.81 266 TYR B O 1
ATOM 8211 N N . THR B 1 267 ? 10.438 -14.922 7.75 1 92.94 267 THR B N 1
ATOM 8212 C CA . THR B 1 267 ? 10.922 -16.281 7.938 1 92.94 267 THR B CA 1
ATOM 8213 C C . THR B 1 267 ? 9.891 -17.125 8.688 1 92.94 267 THR B C 1
ATOM 8215 O O . THR B 1 267 ? 8.797 -16.641 9 1 92.94 267 THR B O 1
ATOM 8218 N N . LYS B 1 268 ? 10.25 -18.406 8.969 1 93.25 268 LYS B N 1
ATOM 8219 C CA . LYS B 1 268 ? 9.352 -19.328 9.664 1 93.25 268 LYS B CA 1
ATOM 8220 C C . LYS B 1 268 ? 9.555 -19.266 11.172 1 93.25 268 LYS B C 1
ATOM 8222 O O . LYS B 1 268 ? 9.117 -20.156 11.898 1 93.25 268 LYS B O 1
ATOM 8227 N N . ALA B 1 269 ? 10.156 -18.297 11.648 1 92 269 ALA B N 1
ATOM 8228 C CA . ALA B 1 269 ? 10.547 -18.25 13.055 1 92 269 ALA B CA 1
ATOM 8229 C C . ALA B 1 269 ? 9.328 -18.344 13.969 1 92 269 ALA B C 1
ATOM 8231 O O . ALA B 1 269 ? 9.359 -19.016 15.008 1 92 269 ALA B O 1
ATOM 8232 N N . ALA B 1 270 ? 8.266 -17.734 13.602 1 90.69 270 ALA B N 1
ATOM 8233 C CA . ALA B 1 270 ? 7.07 -17.719 14.438 1 90.69 270 ALA B CA 1
ATOM 8234 C C . ALA B 1 270 ? 6.504 -19.125 14.609 1 90.69 270 ALA B C 1
ATOM 8236 O O . ALA B 1 270 ? 5.926 -19.438 15.648 1 90.69 270 ALA B O 1
ATOM 8237 N N . VAL B 1 271 ? 6.691 -19.953 13.609 1 92.69 271 VAL B N 1
ATOM 8238 C CA . VAL B 1 271 ? 6.145 -21.297 13.641 1 92.69 271 VAL B CA 1
ATOM 8239 C C . VAL B 1 271 ? 7.172 -22.266 14.242 1 92.69 271 VAL B C 1
ATOM 8241 O O . VAL B 1 271 ? 6.816 -23.156 15.008 1 92.69 271 VAL B O 1
ATOM 8244 N N . VAL B 1 272 ? 8.359 -22.062 13.922 1 93.25 272 VAL B N 1
ATOM 8245 C CA . VAL B 1 272 ? 9.422 -22.969 14.344 1 93.25 272 VAL B CA 1
ATOM 8246 C C . VAL B 1 272 ? 9.609 -22.891 15.852 1 93.25 272 VAL B C 1
ATOM 8248 O O . VAL B 1 272 ? 9.789 -23.906 16.516 1 93.25 272 VAL B O 1
ATOM 8251 N N . HIS B 1 273 ? 9.516 -21.672 16.359 1 92.44 273 HIS B N 1
ATOM 8252 C CA . HIS B 1 273 ? 9.797 -21.516 17.781 1 92.44 273 HIS B CA 1
ATOM 8253 C C . HIS B 1 273 ? 8.516 -21.609 18.609 1 92.44 273 HIS B C 1
ATOM 8255 O O . HIS B 1 273 ? 8.203 -20.688 19.375 1 92.44 273 HIS B O 1
ATOM 8261 N N . SER B 1 274 ? 7.832 -22.578 18.391 1 91.12 274 SER B N 1
ATOM 8262 C CA . SER B 1 274 ? 6.68 -23.047 19.141 1 91.12 274 SER B CA 1
ATOM 8263 C C . SER B 1 274 ? 6.84 -24.516 19.531 1 91.12 274 SER B C 1
ATOM 8265 O O . SER B 1 274 ? 7.773 -25.188 19.078 1 91.12 274 SER B O 1
ATOM 8267 N N . TRP B 1 275 ? 6.051 -25.031 20.359 1 89.56 275 TRP B N 1
ATOM 8268 C CA . TRP B 1 275 ? 6.137 -26.422 20.781 1 89.56 275 TRP B CA 1
ATOM 8269 C C . TRP B 1 275 ? 5.984 -27.359 19.594 1 89.56 275 TRP B C 1
ATOM 8271 O O . TRP B 1 275 ? 6.762 -28.312 19.438 1 89.56 275 TRP B O 1
ATOM 8281 N N . LYS B 1 276 ? 5.043 -27.031 18.766 1 89.69 276 LYS B N 1
ATOM 8282 C CA . LYS B 1 276 ? 4.82 -27.859 17.594 1 89.69 276 LYS B CA 1
ATOM 8283 C C . LYS B 1 276 ? 6 -27.766 16.625 1 89.69 276 LYS B C 1
ATOM 8285 O O . LYS B 1 276 ? 6.383 -28.766 16.016 1 89.69 276 LYS B O 1
ATOM 8290 N N . GLY B 1 277 ? 6.566 -26.609 16.562 1 92.06 277 GLY B N 1
ATOM 8291 C CA . GLY B 1 277 ? 7.699 -26.422 15.672 1 92.06 277 GLY B CA 1
ATOM 8292 C C . GLY B 1 277 ? 8.938 -27.188 16.109 1 92.06 277 GLY B C 1
ATOM 8293 O O . GLY B 1 277 ? 9.633 -27.766 15.266 1 92.06 277 GLY B O 1
ATOM 8294 N N . TYR B 1 278 ? 9.148 -27.281 17.344 1 91.31 278 TYR B N 1
ATOM 8295 C CA . TYR B 1 278 ? 10.312 -28 17.828 1 91.31 278 TYR B CA 1
ATOM 8296 C C . TYR B 1 278 ? 10.125 -29.516 17.688 1 91.31 278 TYR B C 1
ATOM 8298 O O . TYR B 1 278 ? 11.07 -30.234 17.344 1 91.31 278 TYR B O 1
ATOM 8306 N N . ILE B 1 279 ? 8.93 -29.953 17.859 1 90.69 279 ILE B N 1
ATOM 8307 C CA . ILE B 1 279 ? 8.648 -31.375 17.688 1 90.69 279 ILE B CA 1
ATOM 8308 C C . ILE B 1 279 ? 8.883 -31.766 16.219 1 90.69 279 ILE B C 1
ATOM 8310 O O . ILE B 1 279 ? 9.492 -32.812 15.945 1 90.69 279 ILE B O 1
ATOM 8314 N N . LEU B 1 280 ? 8.477 -30.953 15.398 1 91.62 280 LEU B N 1
ATOM 8315 C CA . LEU B 1 280 ? 8.656 -31.219 13.977 1 91.62 280 LEU B CA 1
ATOM 8316 C C . LEU B 1 280 ? 10.133 -31.188 13.594 1 91.62 280 LEU B C 1
ATOM 8318 O O . LEU B 1 280 ? 10.586 -31.969 12.758 1 91.62 280 LEU B O 1
ATOM 8322 N N . ARG B 1 281 ? 10.891 -30.344 14.219 1 93.81 281 ARG B N 1
ATOM 8323 C CA . ARG B 1 281 ? 12.312 -30.25 13.914 1 93.81 281 ARG B CA 1
ATOM 8324 C C . ARG B 1 281 ? 13.078 -31.438 14.461 1 93.81 281 ARG B C 1
ATOM 8326 O O . ARG B 1 281 ? 14.086 -31.859 13.883 1 93.81 281 ARG B O 1
ATOM 8333 N N . PHE B 1 282 ? 12.547 -32.062 15.484 1 92.69 282 PHE B N 1
ATOM 8334 C CA . PHE B 1 282 ? 13.188 -33.25 16.016 1 92.69 282 PHE B CA 1
ATOM 8335 C C . PHE B 1 282 ? 12.797 -34.469 15.195 1 92.69 282 PHE B C 1
ATOM 8337 O O . PHE B 1 282 ? 13.617 -35.375 14.969 1 92.69 282 PHE B O 1
ATOM 8344 N N . ALA B 1 283 ? 11.609 -34.438 14.703 1 93.94 283 ALA B N 1
ATOM 8345 C CA . ALA B 1 283 ? 11.094 -35.562 13.953 1 93.94 283 ALA B CA 1
ATOM 8346 C C . ALA B 1 283 ? 11.633 -35.594 12.523 1 93.94 283 ALA B C 1
ATOM 8348 O O . ALA B 1 283 ? 11.789 -36.656 11.922 1 93.94 283 ALA B O 1
ATOM 8349 N N . SER B 1 284 ? 12 -34.469 11.984 1 94.12 284 SER B N 1
ATOM 8350 C CA . SER B 1 284 ? 12.352 -34.344 10.578 1 94.12 284 SER B CA 1
ATOM 8351 C C . SER B 1 284 ? 13.672 -35.062 10.273 1 94.12 284 SER B C 1
ATOM 8353 O O . SER B 1 284 ? 13.758 -35.844 9.328 1 94.12 284 SER B O 1
ATOM 8355 N N . PRO B 1 285 ? 14.719 -34.906 11.117 1 95.31 285 PRO B N 1
ATOM 8356 C CA . PRO B 1 285 ? 15.953 -35.625 10.82 1 95.31 285 PRO B CA 1
ATOM 8357 C C . PRO B 1 285 ? 15.812 -37.156 11 1 95.31 285 PRO B C 1
ATOM 8359 O O . PRO B 1 285 ? 16.453 -37.906 10.289 1 95.31 285 PRO B O 1
ATOM 8362 N N . ILE B 1 286 ? 14.945 -37.562 11.844 1 95.75 286 ILE B N 1
ATOM 8363 C CA . ILE B 1 286 ? 14.703 -38.969 12.055 1 95.75 286 ILE B CA 1
ATOM 8364 C C . ILE B 1 286 ? 14.016 -39.562 10.828 1 95.75 286 ILE B C 1
ATOM 8366 O O . ILE B 1 286 ? 14.422 -40.625 10.32 1 95.75 286 ILE B O 1
ATOM 8370 N N . ALA B 1 287 ? 13.062 -38.875 10.359 1 95.12 287 ALA B N 1
ATOM 8371 C CA . ALA B 1 287 ? 12.344 -39.312 9.164 1 95.12 287 ALA B CA 1
ATOM 8372 C C . ALA B 1 287 ? 13.258 -39.312 7.941 1 95.12 287 ALA B C 1
ATOM 8374 O O . ALA B 1 287 ? 13.211 -40.219 7.113 1 95.12 287 ALA B O 1
ATOM 8375 N N . ALA B 1 288 ? 14.078 -38.281 7.812 1 95.5 288 ALA B N 1
ATOM 8376 C CA . ALA B 1 288 ? 14.992 -38.188 6.68 1 95.5 288 ALA B CA 1
ATOM 8377 C C . ALA B 1 288 ? 16.031 -39.312 6.695 1 95.5 288 ALA B C 1
ATOM 8379 O O . ALA B 1 288 ? 16.328 -39.906 5.656 1 95.5 288 ALA B O 1
ATOM 8380 N N . THR B 1 289 ? 16.516 -39.625 7.875 1 96.06 289 THR B N 1
ATOM 8381 C CA . THR B 1 289 ? 17.484 -40.719 8 1 96.06 289 THR B CA 1
ATOM 8382 C C . THR B 1 289 ? 16.844 -42.062 7.715 1 96.06 289 THR B C 1
ATOM 8384 O O . THR B 1 289 ? 17.453 -42.938 7.074 1 96.06 289 THR B O 1
ATOM 8387 N N . ALA B 1 290 ? 15.656 -42.219 8.156 1 95.25 290 ALA B N 1
ATOM 8388 C CA . ALA B 1 290 ? 14.93 -43.438 7.875 1 95.25 290 ALA B CA 1
ATOM 8389 C C . ALA B 1 290 ? 14.719 -43.625 6.375 1 95.25 290 ALA B C 1
ATOM 8391 O O . ALA B 1 290 ? 14.867 -44.75 5.855 1 95.25 290 ALA B O 1
ATOM 8392 N N . ALA B 1 291 ? 14.344 -42.594 5.691 1 94.5 291 ALA B N 1
ATOM 8393 C CA . ALA B 1 291 ? 14.164 -42.656 4.242 1 94.5 291 ALA B CA 1
ATOM 8394 C C . ALA B 1 291 ? 15.477 -43 3.543 1 94.5 291 ALA B C 1
ATOM 8396 O O . ALA B 1 291 ? 15.5 -43.781 2.596 1 94.5 291 ALA B O 1
ATOM 8397 N N . PHE B 1 292 ? 16.562 -42.406 3.998 1 95.44 292 PHE B N 1
ATOM 8398 C CA . PHE B 1 292 ? 17.875 -42.688 3.418 1 95.44 292 PHE B CA 1
ATOM 8399 C C . PHE B 1 292 ? 18.266 -44.156 3.607 1 95.44 292 PHE B C 1
ATOM 8401 O O . PHE B 1 292 ? 18.719 -44.812 2.662 1 95.44 292 PHE B O 1
ATOM 8408 N N . VAL B 1 293 ? 18.047 -44.75 4.766 1 94.75 293 VAL B N 1
ATOM 8409 C CA . VAL B 1 293 ? 18.406 -46.125 5.082 1 94.75 293 VAL B CA 1
ATOM 8410 C C . VAL B 1 293 ? 17.531 -47.094 4.297 1 94.75 293 VAL B C 1
ATOM 8412 O O . VAL B 1 293 ? 18.016 -48.094 3.756 1 94.75 293 VAL B O 1
ATOM 8415 N N . LEU B 1 294 ? 16.25 -46.781 4.207 1 92.12 294 LEU B N 1
ATOM 8416 C CA . LEU B 1 294 ? 15.328 -47.625 3.449 1 92.12 294 LEU B CA 1
ATOM 8417 C C . LEU B 1 294 ? 15.734 -47.688 1.98 1 92.12 294 LEU B C 1
ATOM 8419 O O . LEU B 1 294 ? 15.664 -48.75 1.355 1 92.12 294 LEU B O 1
ATOM 8423 N N . PHE B 1 295 ? 16.141 -46.594 1.408 1 92.69 295 PHE B N 1
ATOM 8424 C CA . PHE B 1 295 ? 16.578 -46.562 0.018 1 92.69 295 PHE B CA 1
ATOM 8425 C C . PHE B 1 295 ? 17.906 -47.312 -0.148 1 92.69 295 PHE B C 1
ATOM 8427 O O . PHE B 1 295 ? 18.125 -47.969 -1.165 1 92.69 295 PHE B O 1
ATOM 8434 N N . TRP B 1 296 ? 18.75 -47.156 0.877 1 91.69 296 TRP B N 1
ATOM 8435 C CA . TRP B 1 296 ? 20.031 -47.875 0.842 1 91.69 296 TRP B CA 1
ATOM 8436 C C . TRP B 1 296 ? 19.828 -49.375 0.84 1 91.69 296 TRP B C 1
ATOM 8438 O O . TRP B 1 296 ? 20.547 -50.094 0.151 1 91.69 296 TRP B O 1
ATOM 8448 N N . LEU B 1 297 ? 18.766 -49.844 1.473 1 88.88 297 LEU B N 1
ATOM 8449 C CA . LEU B 1 297 ? 18.516 -51.281 1.604 1 88.88 297 LEU B CA 1
ATOM 8450 C C . LEU B 1 297 ? 17.734 -51.781 0.401 1 88.88 297 LEU B C 1
ATOM 8452 O O . LEU B 1 297 ? 17.703 -53 0.151 1 88.88 297 LEU B O 1
ATOM 8456 N N . HIS B 1 298 ? 17.172 -50.875 -0.315 1 86.56 298 HIS B N 1
ATOM 8457 C CA . HIS B 1 298 ? 16.391 -51.281 -1.476 1 86.56 298 HIS B CA 1
ATOM 8458 C C . HIS B 1 298 ? 17.281 -51.719 -2.631 1 86.56 298 HIS B C 1
ATOM 8460 O O . HIS B 1 298 ? 18.328 -51.094 -2.857 1 86.56 298 HIS B O 1
ATOM 8466 N N . SER B 1 299 ? 16.797 -52.812 -3.354 1 81.5 299 SER B N 1
ATOM 8467 C CA . SER B 1 299 ? 17.562 -53.312 -4.5 1 81.5 299 SER B CA 1
ATOM 8468 C C . SER B 1 299 ? 17.469 -52.344 -5.676 1 81.5 299 SER B C 1
ATOM 8470 O O . SER B 1 299 ? 16.375 -51.844 -6.012 1 81.5 299 SER B O 1
ATOM 8472 N N . LYS B 1 300 ? 18.531 -51.938 -6.254 1 81.12 300 LYS B N 1
ATOM 8473 C CA . LYS B 1 300 ? 18.594 -50.969 -7.336 1 81.12 300 LYS B CA 1
ATOM 8474 C C . LYS B 1 300 ? 18.688 -51.656 -8.695 1 81.12 300 LYS B C 1
ATOM 8476 O O . LYS B 1 300 ? 19.125 -51.031 -9.68 1 81.12 300 LYS B O 1
ATOM 8481 N N . GLU B 1 301 ? 18.219 -52.812 -8.773 1 76.75 301 GLU B N 1
ATOM 8482 C CA . GLU B 1 301 ? 18.312 -53.531 -10.039 1 76.75 301 GLU B CA 1
ATOM 8483 C C . GLU B 1 301 ? 17.344 -52.969 -11.07 1 76.75 301 GLU B C 1
ATOM 8485 O O . GLU B 1 301 ? 16.172 -52.75 -10.773 1 76.75 301 GLU B O 1
ATOM 8490 N N . GLY B 1 302 ? 17.734 -52.5 -12.234 1 71.69 302 GLY B N 1
ATOM 8491 C CA . GLY B 1 302 ? 16.906 -52.031 -13.344 1 71.69 302 GLY B CA 1
ATOM 8492 C C . GLY B 1 302 ? 16.812 -50.531 -13.414 1 71.69 302 GLY B C 1
ATOM 8493 O O . GLY B 1 302 ? 16.25 -49.969 -14.367 1 71.69 302 GLY B O 1
ATOM 8494 N N . GLN B 1 303 ? 17.391 -49.906 -12.43 1 78.31 303 GLN B N 1
ATOM 8495 C CA . GLN B 1 303 ? 17.328 -48.469 -12.453 1 78.31 303 GLN B CA 1
ATOM 8496 C C . GLN B 1 303 ? 18.594 -47.875 -13.062 1 78.31 303 GLN B C 1
ATOM 8498 O O . GLN B 1 303 ? 19.688 -48.438 -12.953 1 78.31 303 GLN B O 1
ATOM 8503 N N . ALA B 1 304 ? 18.375 -46.844 -13.812 1 85.12 304 ALA B N 1
ATOM 8504 C CA . ALA B 1 304 ? 19.516 -46.125 -14.406 1 85.12 304 ALA B CA 1
ATOM 8505 C C . ALA B 1 304 ? 20.453 -45.594 -13.32 1 85.12 304 ALA B C 1
ATOM 8507 O O . ALA B 1 304 ? 20 -45.094 -12.297 1 85.12 304 ALA B O 1
ATOM 8508 N N . THR B 1 305 ? 21.688 -45.781 -13.477 1 87.31 305 THR B N 1
ATOM 8509 C CA . THR B 1 305 ? 22.688 -45.375 -12.508 1 87.31 305 THR B CA 1
ATOM 8510 C C . THR B 1 305 ? 22.594 -43.875 -12.219 1 87.31 305 THR B C 1
ATOM 8512 O O . THR B 1 305 ? 22.781 -43.438 -11.078 1 87.31 305 THR B O 1
ATOM 8515 N N . ALA B 1 306 ? 22.391 -43.031 -13.258 1 86.56 306 ALA B N 1
ATOM 8516 C CA . ALA B 1 306 ? 22.266 -41.594 -13.055 1 86.56 306 ALA B CA 1
ATOM 8517 C C . ALA B 1 306 ? 21.109 -41.281 -12.117 1 86.56 306 ALA B C 1
ATOM 8519 O O . ALA B 1 306 ? 21.219 -40.375 -11.273 1 86.56 306 ALA B O 1
ATOM 8520 N N . ASP B 1 307 ? 20.047 -42.031 -12.234 1 88.38 307 ASP B N 1
ATOM 8521 C CA . ASP B 1 307 ? 18.875 -41.781 -11.398 1 88.38 307 ASP B CA 1
ATOM 8522 C C . ASP B 1 307 ? 19.141 -42.188 -9.945 1 88.38 307 ASP B C 1
ATOM 8524 O O . ASP B 1 307 ? 18.672 -41.531 -9.023 1 88.38 307 ASP B O 1
ATOM 8528 N N . VAL B 1 308 ? 19.953 -43.219 -9.828 1 89.88 308 VAL B N 1
ATOM 8529 C CA . VAL B 1 308 ? 20.281 -43.688 -8.484 1 89.88 308 VAL B CA 1
ATOM 8530 C C . VAL B 1 308 ? 21.188 -42.688 -7.797 1 89.88 308 VAL B C 1
ATOM 8532 O O . VAL B 1 308 ? 20.984 -42.344 -6.629 1 89.88 308 VAL B O 1
ATOM 8535 N N . VAL B 1 309 ? 22.094 -42.125 -8.508 1 91.75 309 VAL B N 1
ATOM 8536 C CA . VAL B 1 309 ? 23.031 -41.156 -7.934 1 91.75 309 VAL B CA 1
ATOM 8537 C C . VAL B 1 309 ? 22.281 -39.875 -7.547 1 91.75 309 VAL B C 1
ATOM 8539 O O . VAL B 1 309 ? 22.5 -39.312 -6.469 1 91.75 309 VAL B O 1
ATOM 8542 N N . ILE B 1 310 ? 21.422 -39.406 -8.383 1 91.38 310 ILE B N 1
ATOM 8543 C CA . ILE B 1 310 ? 20.641 -38.188 -8.109 1 91.38 310 ILE B CA 1
ATOM 8544 C C . ILE B 1 310 ? 19.797 -38.406 -6.859 1 91.38 310 ILE B C 1
ATOM 8546 O O . ILE B 1 310 ? 19.703 -37.5 -6.008 1 91.38 310 ILE B O 1
ATOM 8550 N N . THR B 1 311 ? 19.219 -39.562 -6.73 1 91.62 311 THR B N 1
ATOM 8551 C CA . THR B 1 311 ? 18.359 -39.844 -5.586 1 91.62 311 THR B CA 1
ATOM 8552 C C . THR B 1 311 ? 19.172 -39.875 -4.293 1 91.62 311 THR B C 1
ATOM 8554 O O . THR B 1 311 ? 18.719 -39.375 -3.26 1 91.62 311 THR B O 1
ATOM 8557 N N . TYR B 1 312 ? 20.359 -40.406 -4.375 1 93.81 312 TYR B N 1
ATOM 8558 C CA . TYR B 1 312 ? 21.219 -40.406 -3.195 1 93.81 312 TYR B CA 1
ATOM 8559 C C . TYR B 1 312 ? 21.625 -39 -2.803 1 93.81 312 TYR B C 1
ATOM 8561 O O . TYR B 1 312 ? 21.688 -38.656 -1.616 1 93.81 312 TYR B O 1
ATOM 8569 N N . VAL B 1 313 ? 21.875 -38.156 -3.756 1 93.94 313 VAL B N 1
ATOM 8570 C CA . VAL B 1 313 ? 22.25 -36.781 -3.479 1 93.94 313 VAL B CA 1
ATOM 8571 C C . VAL B 1 313 ? 21.078 -36.031 -2.846 1 93.94 313 VAL B C 1
ATOM 8573 O O . VAL B 1 313 ? 21.266 -35.281 -1.896 1 93.94 313 VAL B O 1
ATOM 8576 N N . LEU B 1 314 ? 19.938 -36.281 -3.34 1 94.12 314 LEU B N 1
ATOM 8577 C CA . LEU B 1 314 ? 18.75 -35.625 -2.809 1 94.12 314 LEU B CA 1
ATOM 8578 C C . LEU B 1 314 ? 18.469 -36.062 -1.382 1 94.12 314 LEU B C 1
ATOM 8580 O O . LEU B 1 314 ? 18.188 -35.25 -0.504 1 94.12 314 LEU B O 1
ATOM 8584 N N . LEU B 1 315 ? 18.578 -37.312 -1.175 1 95 315 LEU B N 1
ATOM 8585 C CA . LEU B 1 315 ? 18.297 -37.875 0.152 1 95 315 LEU B CA 1
ATOM 8586 C C . LEU B 1 315 ? 19.375 -37.438 1.148 1 95 315 LEU B C 1
ATOM 8588 O O . LEU B 1 315 ? 19.062 -37.062 2.277 1 95 315 LEU B O 1
ATOM 8592 N N . ALA B 1 316 ? 20.578 -37.5 0.75 1 94.75 316 ALA B N 1
ATOM 8593 C CA . ALA B 1 316 ? 21.656 -37.031 1.621 1 94.75 316 ALA B CA 1
ATOM 8594 C C . ALA B 1 316 ? 21.531 -35.531 1.922 1 94.75 316 ALA B C 1
ATOM 8596 O O . ALA B 1 316 ? 21.75 -35.125 3.057 1 94.75 316 ALA B O 1
ATOM 8597 N N . GLY B 1 317 ? 21.25 -34.812 0.904 1 93.25 317 GLY B N 1
ATOM 8598 C CA . GLY B 1 317 ? 21.016 -33.406 1.104 1 93.25 317 GLY B CA 1
ATOM 8599 C C . GLY B 1 317 ? 19.891 -33.094 2.084 1 93.25 317 GLY B C 1
ATOM 8600 O O . GLY B 1 317 ? 20.016 -32.188 2.916 1 93.25 317 GLY B O 1
ATOM 8601 N N . MET B 1 318 ? 18.875 -33.844 1.981 1 93.75 318 MET B N 1
ATOM 8602 C CA . MET B 1 318 ? 17.75 -33.688 2.883 1 93.75 318 MET B CA 1
ATOM 8603 C C . MET B 1 318 ? 18.141 -33.969 4.324 1 93.75 318 MET B C 1
ATOM 8605 O O . MET B 1 318 ? 17.781 -33.188 5.23 1 93.75 318 MET B O 1
ATOM 8609 N N . VAL B 1 319 ? 18.891 -34.938 4.574 1 95.12 319 VAL B N 1
ATOM 8610 C CA . VAL B 1 319 ? 19.328 -35.281 5.918 1 95.12 319 VAL B CA 1
ATOM 8611 C C . VAL B 1 319 ? 20.219 -34.188 6.477 1 95.12 319 VAL B C 1
ATOM 8613 O O . VAL B 1 319 ? 20.016 -33.719 7.598 1 95.12 319 VAL B O 1
ATOM 8616 N N . VAL B 1 320 ? 21.109 -33.719 5.723 1 93.5 320 VAL B N 1
ATOM 8617 C CA . VAL B 1 320 ? 22.062 -32.688 6.164 1 93.5 320 VAL B CA 1
ATOM 8618 C C . VAL B 1 320 ? 21.312 -31.391 6.465 1 93.5 320 VAL B C 1
ATOM 8620 O O . VAL B 1 320 ? 21.562 -30.75 7.48 1 93.5 320 VAL B O 1
ATOM 8623 N N . LEU B 1 321 ? 20.453 -31.062 5.629 1 92.5 321 LEU B N 1
ATOM 8624 C CA . LEU B 1 321 ? 19.719 -29.812 5.816 1 92.5 321 LEU B CA 1
ATOM 8625 C C . LEU B 1 321 ? 18.812 -29.906 7.043 1 92.5 321 LEU B C 1
ATOM 8627 O O . LEU B 1 321 ? 18.688 -28.938 7.797 1 92.5 321 LEU B O 1
ATOM 8631 N N . ASP B 1 322 ? 18.234 -30.984 7.301 1 94.06 322 ASP B N 1
ATOM 8632 C CA . ASP B 1 322 ? 17.344 -31.125 8.453 1 94.06 322 ASP B CA 1
ATOM 8633 C C . ASP B 1 322 ? 18.141 -31.109 9.758 1 94.06 322 ASP B C 1
ATOM 8635 O O . ASP B 1 322 ? 17.672 -30.594 10.773 1 94.06 322 ASP B O 1
ATOM 8639 N N . ILE B 1 323 ? 19.219 -31.625 9.711 1 91.69 323 ILE B N 1
ATOM 8640 C CA . ILE B 1 323 ? 20.078 -31.547 10.891 1 91.69 323 ILE B CA 1
ATOM 8641 C C . ILE B 1 323 ? 20.516 -30.109 11.125 1 91.69 323 ILE B C 1
ATOM 8643 O O . ILE B 1 323 ? 20.516 -29.641 12.266 1 91.69 323 ILE B O 1
ATOM 8647 N N . LYS B 1 324 ? 20.797 -29.469 10.117 1 88.06 324 LYS B N 1
ATOM 8648 C CA . LYS B 1 324 ? 21.172 -28.062 10.227 1 88.06 324 LYS B CA 1
ATOM 8649 C C . LYS B 1 324 ? 20.047 -27.234 10.82 1 88.06 324 LYS B C 1
ATOM 8651 O O . LYS B 1 324 ? 20.266 -26.391 11.695 1 88.06 324 LYS B O 1
ATOM 8656 N N . TRP B 1 325 ? 18.875 -27.484 10.359 1 91.88 325 TRP B N 1
ATOM 8657 C CA . TRP B 1 325 ? 17.734 -26.734 10.852 1 91.88 325 TRP B CA 1
ATOM 8658 C C . TRP B 1 325 ? 17.469 -27.031 12.328 1 91.88 325 TRP B C 1
ATOM 8660 O O . TRP B 1 325 ? 17.078 -26.141 13.094 1 91.88 325 TRP B O 1
ATOM 8670 N N . LEU B 1 326 ? 17.703 -28.219 12.734 1 92.06 326 LEU B N 1
ATOM 8671 C CA . LEU B 1 326 ? 17.531 -28.578 14.133 1 92.06 326 LEU B CA 1
ATOM 8672 C C . LEU B 1 326 ? 18.562 -27.875 15.008 1 92.06 326 LEU B C 1
ATOM 8674 O O . LEU B 1 326 ? 18.219 -27.297 16.047 1 92.06 326 LEU B O 1
ATOM 8678 N N . LEU B 1 327 ? 19.703 -27.859 14.578 1 86.88 327 LEU B N 1
ATOM 8679 C CA . LEU B 1 327 ? 20.781 -27.219 15.344 1 86.88 327 LEU B CA 1
ATOM 8680 C C . LEU B 1 327 ? 20.562 -25.719 15.43 1 86.88 327 LEU B C 1
ATOM 8682 O O . LEU B 1 327 ? 20.766 -25.109 16.484 1 86.88 327 LEU B O 1
ATOM 8686 N N . ARG B 1 328 ? 20.109 -25.141 14.383 1 85.81 328 ARG B N 1
ATOM 8687 C CA . ARG B 1 328 ? 19.844 -23.703 14.367 1 85.81 328 ARG B CA 1
ATOM 8688 C C . ARG B 1 328 ? 18.688 -23.359 15.289 1 85.81 328 ARG B C 1
ATOM 8690 O O . ARG B 1 328 ? 18.688 -22.297 15.922 1 85.81 328 ARG B O 1
ATOM 8697 N N . ALA B 1 329 ? 17.75 -24.141 15.328 1 89.81 329 ALA B N 1
ATOM 8698 C CA . ALA B 1 329 ? 16.578 -23.891 16.156 1 89.81 329 ALA B CA 1
ATOM 8699 C C . ALA B 1 329 ? 16.938 -23.969 17.641 1 89.81 329 ALA B C 1
ATOM 8701 O O . ALA B 1 329 ? 16.562 -23.094 18.422 1 89.81 329 ALA B O 1
ATOM 8702 N N . VAL B 1 330 ? 17.766 -24.859 18.016 1 86.19 330 VAL B N 1
ATOM 8703 C CA . VAL B 1 330 ? 18.062 -25.094 19.422 1 86.19 330 VAL B CA 1
ATOM 8704 C C . VAL B 1 330 ? 19.141 -24.109 19.906 1 86.19 330 VAL B C 1
ATOM 8706 O O . VAL B 1 330 ? 19.094 -23.656 21.047 1 86.19 330 VAL B O 1
ATOM 8709 N N . ALA B 1 331 ? 19.938 -23.719 19.031 1 82.5 331 ALA B N 1
ATOM 8710 C CA . ALA B 1 331 ? 21.031 -22.828 19.438 1 82.5 331 ALA B CA 1
ATOM 8711 C C . ALA B 1 331 ? 20.656 -21.359 19.219 1 82.5 331 ALA B C 1
ATOM 8713 O O . ALA B 1 331 ? 21.438 -20.469 19.531 1 82.5 331 ALA B O 1
ATOM 8714 N N . SER B 1 332 ? 19.562 -21.125 18.844 1 82.62 332 SER B N 1
ATOM 8715 C CA . SER B 1 332 ? 19.156 -19.75 18.562 1 82.62 332 SER B CA 1
ATOM 8716 C C . SER B 1 332 ? 18.734 -19.031 19.844 1 82.62 332 SER B C 1
ATOM 8718 O O . SER B 1 332 ? 18.422 -19.672 20.844 1 82.62 332 SER B O 1
ATOM 8720 N N . THR B 1 333 ? 18.797 -17.734 19.812 1 82.94 333 THR B N 1
ATOM 8721 C CA . THR B 1 333 ? 18.359 -16.938 20.953 1 82.94 333 THR B CA 1
ATOM 8722 C C . THR B 1 333 ? 16.844 -17.016 21.109 1 82.94 333 THR B C 1
ATOM 8724 O O . THR B 1 333 ? 16.312 -16.75 22.203 1 82.94 333 THR B O 1
ATOM 8727 N N . TRP B 1 334 ? 16.203 -17.422 20.078 1 88.75 334 TRP B N 1
ATOM 8728 C CA . TRP B 1 334 ? 14.758 -17.625 20.156 1 88.75 334 TRP B CA 1
ATOM 8729 C C . TRP B 1 334 ? 14.406 -18.766 21.109 1 88.75 334 TRP B C 1
ATOM 8731 O O . TRP B 1 334 ? 13.398 -18.688 21.812 1 88.75 334 TRP B O 1
ATOM 8741 N N . PHE B 1 335 ? 15.258 -19.703 21.125 1 87.5 335 PHE B N 1
ATOM 8742 C CA . PHE B 1 335 ? 15.031 -20.844 22 1 87.5 335 PHE B CA 1
ATOM 8743 C C . PHE B 1 335 ? 15.18 -20.453 23.469 1 87.5 335 PHE B C 1
ATOM 8745 O O . PHE B 1 335 ? 14.406 -20.906 24.312 1 87.5 335 PHE B O 1
ATOM 8752 N N . TYR B 1 336 ? 16.094 -19.641 23.719 1 83.44 336 TYR B N 1
ATOM 8753 C CA . TYR B 1 336 ? 16.266 -19.141 25.078 1 83.44 336 TYR B CA 1
ATOM 8754 C C . TYR B 1 336 ? 15.031 -18.375 25.547 1 83.44 336 TYR B C 1
ATOM 8756 O O . TYR B 1 336 ? 14.539 -18.594 26.656 1 83.44 336 TYR B O 1
ATOM 8764 N N . SER B 1 337 ? 14.664 -17.469 24.703 1 84.19 337 SER B N 1
ATOM 8765 C CA . SER B 1 337 ? 13.5 -16.672 25.031 1 84.19 337 SER B CA 1
ATOM 8766 C C . SER B 1 337 ? 12.258 -17.531 25.219 1 84.19 337 SER B C 1
ATOM 8768 O O . SER B 1 337 ? 11.422 -17.266 26.078 1 84.19 337 SER B O 1
ATOM 8770 N N . PHE B 1 338 ? 12.172 -18.578 24.484 1 87.12 338 PHE B N 1
ATOM 8771 C CA . PHE B 1 338 ? 11.039 -19.5 24.547 1 87.12 338 PHE B CA 1
ATOM 8772 C C . PHE B 1 338 ? 11.016 -20.219 25.891 1 87.12 338 PHE B C 1
ATOM 8774 O O . PHE B 1 338 ? 9.953 -20.359 26.5 1 87.12 338 PHE B O 1
ATOM 8781 N N . LEU B 1 339 ? 12.117 -20.625 26.344 1 85.19 339 LEU B N 1
ATOM 8782 C CA . LEU B 1 339 ? 12.203 -21.359 27.594 1 85.19 339 LEU B CA 1
ATOM 8783 C C . LEU B 1 339 ? 12.055 -20.406 28.781 1 85.19 339 LEU B C 1
ATOM 8785 O O . LEU B 1 339 ? 11.453 -20.781 29.797 1 85.19 339 LEU B O 1
ATOM 8789 N N . ASP B 1 340 ? 12.523 -19.25 28.594 1 78.5 340 ASP B N 1
ATOM 8790 C CA . ASP B 1 340 ? 12.469 -18.266 29.672 1 78.5 340 ASP B CA 1
ATOM 8791 C C . ASP B 1 340 ? 11.031 -17.828 29.953 1 78.5 340 ASP B C 1
ATOM 8793 O O . ASP B 1 340 ? 10.68 -17.5 31.078 1 78.5 340 ASP B O 1
ATOM 8797 N N . GLU B 1 341 ? 10.242 -17.797 28.938 1 77 341 GLU B N 1
ATOM 8798 C CA . GLU B 1 341 ? 8.852 -17.391 29.062 1 77 341 GLU B CA 1
ATOM 8799 C C . GLU B 1 341 ? 8.008 -18.484 29.703 1 77 341 GLU B C 1
ATOM 8801 O O . GLU B 1 341 ? 6.887 -18.234 30.141 1 77 341 GLU B O 1
ATOM 8806 N N . ARG B 1 342 ? 8.625 -19.641 29.828 1 82.25 342 ARG B N 1
ATOM 8807 C CA . ARG B 1 342 ? 7.906 -20.781 30.391 1 82.25 342 ARG B CA 1
ATOM 8808 C C . ARG B 1 342 ? 8.672 -21.391 31.562 1 82.25 342 ARG B C 1
ATOM 8810 O O . ARG B 1 342 ? 9.148 -22.516 31.484 1 82.25 342 ARG B O 1
ATOM 8817 N N . PRO B 1 343 ? 8.57 -20.734 32.625 1 75.44 343 PRO B N 1
ATOM 8818 C CA . PRO B 1 343 ? 9.391 -21.172 33.75 1 75.44 343 PRO B CA 1
ATOM 8819 C C . PRO B 1 343 ? 8.914 -22.5 34.375 1 75.44 343 PRO B C 1
ATOM 8821 O O . PRO B 1 343 ? 9.695 -23.203 35 1 75.44 343 PRO B O 1
ATOM 8824 N N . ARG B 1 344 ? 7.754 -22.891 34.219 1 76.38 344 ARG B N 1
ATOM 8825 C CA . ARG B 1 344 ? 7.211 -24.109 34.844 1 76.38 344 ARG B CA 1
ATOM 8826 C C . ARG B 1 344 ? 7.539 -25.344 34 1 76.38 344 ARG B C 1
ATOM 8828 O O . ARG B 1 344 ? 7.316 -26.469 34.438 1 76.38 344 ARG B O 1
ATOM 8835 N N . SER B 1 345 ? 8.109 -25.031 32.938 1 79.31 345 SER B N 1
ATOM 8836 C CA . SER B 1 345 ? 8.398 -26.172 32.094 1 79.31 345 SER B CA 1
ATOM 8837 C C . SER B 1 345 ? 9.633 -26.922 32.562 1 79.31 345 SER B C 1
ATOM 8839 O O . 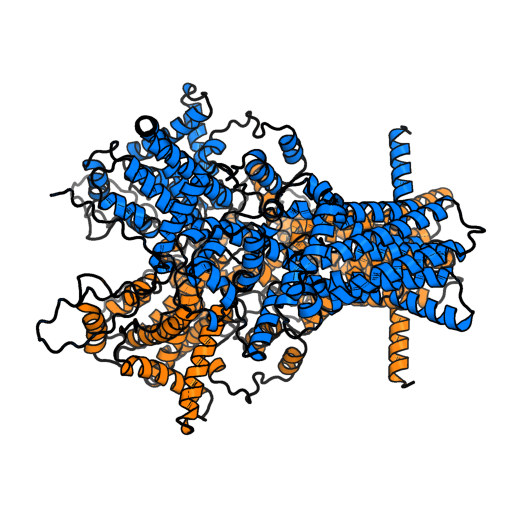SER B 1 345 ? 10.57 -26.312 33.062 1 79.31 345 SER B O 1
ATOM 8841 N N . TRP B 1 346 ? 9.523 -28.172 32.531 1 80.5 346 TRP B N 1
ATOM 8842 C CA . TRP B 1 346 ? 10.641 -29.016 32.906 1 80.5 346 TRP B CA 1
ATOM 8843 C C . TRP B 1 346 ? 11.891 -28.672 32.094 1 80.5 346 TRP B C 1
ATOM 8845 O O . TRP B 1 346 ? 13 -28.688 32.625 1 80.5 346 TRP B O 1
ATOM 8855 N N . LEU B 1 347 ? 11.711 -28.297 30.891 1 82.12 347 LEU B N 1
ATOM 8856 C CA . LEU B 1 347 ? 12.828 -27.984 30.016 1 82.12 347 LEU B CA 1
ATOM 8857 C C . LEU B 1 347 ? 13.562 -26.734 30.484 1 82.12 347 LEU B C 1
ATOM 8859 O O . LEU B 1 347 ? 14.789 -26.656 30.375 1 82.12 347 LEU B O 1
ATOM 8863 N N . HIS B 1 348 ? 12.82 -25.766 30.938 1 84.06 348 HIS B N 1
ATOM 8864 C CA . HIS B 1 348 ? 13.414 -24.547 31.469 1 84.06 348 HIS B CA 1
ATOM 8865 C C . HIS B 1 348 ? 14.391 -24.875 32.594 1 84.06 348 HIS B C 1
ATOM 8867 O O . HIS B 1 348 ? 15.516 -24.375 32.594 1 84.06 348 HIS B O 1
ATOM 8873 N N . HIS B 1 349 ? 13.992 -25.734 33.469 1 81.38 349 HIS B N 1
ATOM 8874 C CA . HIS B 1 349 ? 14.828 -26.078 34.625 1 81.38 349 HIS B CA 1
ATOM 8875 C C . HIS B 1 349 ? 16 -26.953 34.219 1 81.38 349 HIS B C 1
ATOM 8877 O O . HIS B 1 349 ? 17.125 -26.766 34.688 1 81.38 349 HIS B O 1
ATOM 8883 N N . ALA B 1 350 ? 15.68 -27.812 33.375 1 81.38 350 ALA B N 1
ATOM 8884 C CA . ALA B 1 350 ? 16.703 -28.766 32.969 1 81.38 350 ALA B CA 1
ATOM 8885 C C . ALA B 1 350 ? 17.781 -28.094 32.156 1 81.38 350 ALA B C 1
ATOM 8887 O O . ALA B 1 350 ? 18.969 -28.406 32.281 1 81.38 350 ALA B O 1
ATOM 8888 N N . LEU B 1 351 ? 17.344 -27.125 31.359 1 81.06 351 LEU B N 1
ATOM 8889 C CA . LEU B 1 351 ? 18.312 -26.578 30.406 1 81.06 351 LEU B CA 1
ATOM 8890 C C . LEU B 1 351 ? 18.812 -25.219 30.844 1 81.06 351 LEU B C 1
ATOM 8892 O O . LEU B 1 351 ? 20.016 -24.938 30.766 1 81.06 351 LEU B O 1
ATOM 8896 N N . LEU B 1 352 ? 17.953 -24.328 31.281 1 78.81 352 LEU B N 1
ATOM 8897 C CA . LEU B 1 352 ? 18.344 -22.953 31.562 1 78.81 352 LEU B CA 1
ATOM 8898 C C . LEU B 1 352 ? 18.922 -22.828 32.969 1 78.81 352 LEU B C 1
ATOM 8900 O O . LEU B 1 352 ? 19.938 -22.156 33.156 1 78.81 352 LEU B O 1
ATOM 8904 N N . CYS B 1 353 ? 18.234 -23.453 33.906 1 76.56 353 CYS B N 1
ATOM 8905 C CA . CYS B 1 353 ? 18.719 -23.344 35.281 1 76.56 353 CYS B CA 1
ATOM 8906 C C . CYS B 1 353 ? 20.031 -24.094 35.438 1 76.56 353 CYS B C 1
ATOM 8908 O O . CYS B 1 353 ? 20.906 -23.656 36.188 1 76.56 353 CYS B O 1
ATOM 8910 N N . SER B 1 354 ? 20.156 -25.219 34.844 1 77.5 354 SER B N 1
ATOM 8911 C CA . SER B 1 354 ? 21.375 -26.016 34.938 1 77.5 354 SER B CA 1
ATOM 8912 C C . SER B 1 354 ? 22.5 -25.422 34.094 1 77.5 354 SER B C 1
ATOM 8914 O O . SER B 1 354 ? 23.656 -25.844 34.219 1 77.5 354 SER B O 1
ATOM 8916 N N . GLY B 1 355 ? 22.25 -24.391 33.219 1 74.19 355 GLY B N 1
ATOM 8917 C CA . GLY B 1 355 ? 23.25 -23.766 32.375 1 74.19 355 GLY B CA 1
ATOM 8918 C C . GLY B 1 355 ? 23.609 -24.594 31.172 1 74.19 355 GLY B C 1
ATOM 8919 O O . GLY B 1 355 ? 24.547 -24.266 30.438 1 74.19 355 GLY B O 1
ATOM 8920 N N . LYS B 1 356 ? 22.984 -25.656 30.984 1 77.5 356 LYS B N 1
ATOM 8921 C CA . LYS B 1 356 ? 23.297 -26.578 29.891 1 77.5 356 LYS B CA 1
ATOM 8922 C C . LYS B 1 356 ? 23.078 -25.906 28.531 1 77.5 356 LYS B C 1
ATOM 8924 O O . LYS B 1 356 ? 23.75 -26.25 27.547 1 77.5 356 LYS B O 1
ATOM 8929 N N . TRP B 1 357 ? 22.141 -25.141 28.5 1 79.44 357 TRP B N 1
ATOM 8930 C CA . TRP B 1 357 ? 21.891 -24.422 27.25 1 79.44 357 TRP B CA 1
ATOM 8931 C C . TRP B 1 357 ? 23.141 -23.672 26.797 1 79.44 357 TRP B C 1
ATOM 8933 O O . TRP B 1 357 ? 23.469 -23.656 25.609 1 79.44 357 TRP B O 1
ATOM 8943 N N . ARG B 1 358 ? 23.703 -23.031 27.688 1 74.75 358 ARG B N 1
ATOM 8944 C CA . ARG B 1 358 ? 24.922 -22.297 27.359 1 74.75 358 ARG B CA 1
ATOM 8945 C C . ARG B 1 358 ? 26 -23.219 26.812 1 74.75 358 ARG B C 1
ATOM 8947 O O . ARG B 1 358 ? 26.734 -22.844 25.891 1 74.75 358 ARG B O 1
ATOM 8954 N N . LEU B 1 359 ? 26.047 -24.297 27.359 1 74.5 359 LEU B N 1
ATOM 8955 C CA . LEU B 1 359 ? 27 -25.297 26.875 1 74.5 359 LEU B CA 1
ATOM 8956 C C . LEU B 1 359 ? 26.656 -25.734 25.469 1 74.5 359 LEU B C 1
ATOM 8958 O O . LEU B 1 359 ? 27.547 -25.828 24.609 1 74.5 359 LEU B O 1
ATOM 8962 N N . ILE B 1 360 ? 25.453 -26.016 25.266 1 73.69 360 ILE B N 1
ATOM 8963 C CA . ILE B 1 360 ? 24.984 -26.453 23.953 1 73.69 360 ILE B CA 1
ATOM 8964 C C . ILE B 1 360 ? 25.25 -25.344 22.922 1 73.69 360 ILE B C 1
ATOM 8966 O O . ILE B 1 360 ? 25.719 -25.625 21.828 1 73.69 360 ILE B O 1
ATOM 8970 N N . ARG B 1 361 ? 24.922 -24.234 23.297 1 75.56 361 ARG B N 1
ATOM 8971 C CA . ARG B 1 361 ? 25.125 -23.094 22.391 1 75.56 361 ARG B CA 1
ATOM 8972 C C . ARG B 1 361 ? 26.609 -22.922 22.078 1 75.56 361 ARG B C 1
ATOM 8974 O O . ARG B 1 361 ? 26.984 -22.703 20.938 1 75.56 361 ARG B O 1
ATOM 8981 N N . ARG B 1 362 ? 27.391 -22.891 23.109 1 70.44 362 ARG B N 1
ATOM 8982 C CA . ARG B 1 362 ? 28.828 -22.766 22.922 1 70.44 362 ARG B CA 1
ATOM 8983 C C . ARG B 1 362 ? 29.359 -23.875 22 1 70.44 362 ARG B C 1
ATOM 8985 O O . ARG B 1 362 ? 30.219 -23.641 21.172 1 70.44 362 ARG B O 1
ATOM 8992 N N . LEU B 1 363 ? 28.859 -24.984 22.25 1 65.19 363 LEU B N 1
ATOM 8993 C CA . LEU B 1 363 ? 29.25 -26.125 21.422 1 65.19 363 LEU B CA 1
ATOM 8994 C C . LEU B 1 363 ? 28.875 -25.891 19.969 1 65.19 363 LEU B C 1
ATOM 8996 O O . LEU B 1 363 ? 29.641 -26.188 19.062 1 65.19 363 LEU B O 1
ATOM 9000 N N . ILE B 1 364 ? 27.703 -25.328 19.859 1 63.75 364 ILE B N 1
ATOM 9001 C CA . ILE B 1 364 ? 27.188 -25.125 18.5 1 63.75 364 ILE B CA 1
ATOM 9002 C C . ILE B 1 364 ? 27.906 -23.938 17.844 1 63.75 364 ILE B C 1
ATOM 9004 O O . ILE B 1 364 ? 28.297 -24.031 16.688 1 63.75 364 ILE B O 1
ATOM 9008 N N . VAL B 1 365 ? 27.906 -22.875 18.656 1 60 365 VAL B N 1
ATOM 9009 C CA . VAL B 1 365 ? 28.516 -21.656 18.109 1 60 365 VAL B CA 1
ATOM 9010 C C . VAL B 1 365 ? 30.016 -21.875 17.953 1 60 365 VAL B C 1
ATOM 9012 O O . VAL B 1 365 ? 30.609 -21.469 16.953 1 60 365 VAL B O 1
ATOM 9015 N N . SER B 1 366 ? 30.734 -22.266 19.062 1 53.22 366 SER B N 1
ATOM 9016 C CA . SER B 1 366 ? 32.188 -22.453 19.031 1 53.22 366 SER B CA 1
ATOM 9017 C C . SER B 1 366 ? 32.562 -23.594 18.125 1 53.22 366 SER B C 1
ATOM 9019 O O . SER B 1 366 ? 33.469 -23.469 17.297 1 53.22 366 SER B O 1
ATOM 9021 N N . ASP B 1 367 ? 32.188 -24.812 18.625 1 49.97 367 ASP B N 1
ATOM 9022 C CA . ASP B 1 367 ? 32.719 -26.031 18 1 49.97 367 ASP B CA 1
ATOM 9023 C C . ASP B 1 367 ? 32.156 -26.203 16.578 1 49.97 367 ASP B C 1
ATOM 9025 O O . ASP B 1 367 ? 32.844 -26.703 15.695 1 49.97 367 ASP B O 1
ATOM 9029 N N . LEU B 1 368 ? 30.875 -26.047 16.562 1 47.62 368 LEU B N 1
ATOM 9030 C CA . LEU B 1 368 ? 30.453 -26.266 15.18 1 47.62 368 LEU B CA 1
ATOM 9031 C C . LEU B 1 368 ? 30.703 -25.031 14.328 1 47.62 368 LEU B C 1
ATOM 9033 O O . LEU B 1 368 ? 30.359 -24.984 13.148 1 47.62 368 LEU B O 1
ATOM 9037 N N . ASN B 1 369 ? 31.625 -24.203 14.492 1 47.12 369 ASN B N 1
ATOM 9038 C CA . ASN B 1 369 ? 32.188 -23.141 13.672 1 47.12 369 ASN B CA 1
ATOM 9039 C C . ASN B 1 369 ? 31.328 -22.875 12.438 1 47.12 369 ASN B C 1
ATOM 9041 O O . ASN B 1 369 ? 31.75 -22.203 11.5 1 47.12 369 ASN B O 1
ATOM 9045 N N . LEU B 1 370 ? 30.438 -23.688 12.156 1 44.38 370 LEU B N 1
ATOM 9046 C CA . LEU B 1 370 ? 29.672 -23.703 10.914 1 44.38 370 LEU B CA 1
ATOM 9047 C C . LEU B 1 370 ? 28.906 -22.391 10.727 1 44.38 370 LEU B C 1
ATOM 9049 O O . LEU B 1 370 ? 28.844 -21.859 9.617 1 44.38 370 LEU B O 1
ATOM 9053 N N . PHE B 1 371 ? 28.312 -21.969 11.727 1 45.09 371 PHE B N 1
ATOM 9054 C CA . PHE B 1 371 ? 27.641 -20.688 11.578 1 45.09 371 PHE B CA 1
ATOM 9055 C C . PHE B 1 371 ? 28.641 -19.547 11.492 1 45.09 371 PHE B C 1
ATOM 9057 O O . PHE B 1 371 ? 28.391 -18.531 10.844 1 45.09 371 PHE B O 1
ATOM 9064 N N . ARG B 1 372 ? 29.781 -19.594 12.234 1 46.44 372 ARG B N 1
ATOM 9065 C CA . ARG B 1 372 ? 30.875 -18.641 12.047 1 46.44 372 ARG B CA 1
ATOM 9066 C C . ARG B 1 372 ? 31.422 -18.703 10.625 1 46.44 372 ARG B C 1
ATOM 9068 O O . ARG B 1 372 ? 31.828 -17.672 10.07 1 46.44 372 ARG B O 1
ATOM 9075 N N . ILE B 1 373 ? 31.703 -19.812 10.156 1 41.16 373 ILE B N 1
ATOM 9076 C CA . ILE B 1 373 ? 32.188 -20 8.797 1 41.16 373 ILE B CA 1
ATOM 9077 C C . ILE B 1 373 ? 31.203 -19.406 7.801 1 41.16 373 ILE B C 1
ATOM 9079 O O . ILE B 1 373 ? 31.594 -18.812 6.793 1 41.16 373 ILE B O 1
ATOM 9083 N N . LEU B 1 374 ? 29.984 -19.812 7.887 1 39.62 374 LEU B N 1
ATOM 9084 C CA . LEU B 1 374 ? 29 -19.297 6.941 1 39.62 374 LEU B CA 1
ATOM 9085 C C . LEU B 1 374 ? 28.703 -17.812 7.211 1 39.62 374 LEU B C 1
ATOM 9087 O O . LEU B 1 374 ? 28.422 -17.062 6.285 1 39.62 374 LEU B O 1
ATOM 9091 N N . ASP B 1 375 ? 28.422 -17.484 8.477 1 41.31 375 ASP B N 1
ATOM 9092 C CA . ASP B 1 375 ? 28.156 -16.062 8.703 1 41.31 375 ASP B CA 1
ATOM 9093 C C . ASP B 1 375 ? 29.453 -15.305 8.992 1 41.31 375 ASP B C 1
ATOM 9095 O O . ASP B 1 375 ? 29.422 -14.141 9.391 1 41.31 375 ASP B O 1
ATOM 9099 N N . ASN B 1 376 ? 30.531 -15.484 8.289 1 39.06 376 ASN B N 1
ATOM 9100 C CA . ASN B 1 376 ? 31.828 -14.812 8.289 1 39.06 376 ASN B CA 1
ATOM 9101 C C . ASN B 1 376 ? 32.125 -14.148 9.633 1 39.06 376 ASN B C 1
ATOM 9103 O O . ASN B 1 376 ? 31.812 -12.969 9.82 1 39.06 376 ASN B O 1
ATOM 9107 N N . ASN B 1 377 ? 32.594 -14.758 10.789 1 41.56 377 ASN B N 1
ATOM 9108 C CA . ASN B 1 377 ? 33.188 -14.352 12.07 1 41.56 377 ASN B CA 1
ATOM 9109 C C . ASN B 1 377 ? 32.594 -13.031 12.562 1 41.56 377 ASN B C 1
ATOM 9111 O O . ASN B 1 377 ? 33.219 -12.328 13.359 1 41.56 377 ASN B O 1
ATOM 9115 N N . LYS B 1 378 ? 31.859 -12.375 11.938 1 46.41 378 LYS B N 1
ATOM 9116 C CA . LYS B 1 378 ? 31.406 -11.07 12.414 1 46.41 378 LYS B CA 1
ATOM 9117 C C . LYS B 1 378 ? 30.531 -11.219 13.648 1 46.41 378 LYS B C 1
ATOM 9119 O O . LYS B 1 378 ? 29.797 -12.203 13.789 1 46.41 378 LYS B O 1
ATOM 9124 N N . LYS B 1 379 ? 30.859 -10.602 14.852 1 49.34 379 LYS B N 1
ATOM 9125 C CA . LYS B 1 379 ? 30.125 -10.391 16.094 1 49.34 379 LYS B CA 1
ATOM 9126 C C . LYS B 1 379 ? 28.625 -10.555 15.867 1 49.34 379 LYS B C 1
ATOM 9128 O O . LYS B 1 379 ? 28.078 -10.07 14.867 1 49.34 379 LYS B O 1
ATOM 9133 N N . PRO B 1 380 ? 28.016 -11.75 16.484 1 50.66 380 PRO B N 1
ATOM 9134 C CA . PRO B 1 380 ? 26.578 -12.008 16.375 1 50.66 380 PRO B CA 1
ATOM 9135 C C . PRO B 1 380 ? 25.766 -10.734 16.188 1 50.66 380 PRO B C 1
ATOM 9137 O O . PRO B 1 380 ? 24.719 -10.766 15.547 1 50.66 380 PRO B O 1
ATOM 9140 N N . THR B 1 381 ? 26.328 -9.656 16.828 1 53.5 381 THR B N 1
ATOM 9141 C CA . THR B 1 381 ? 25.688 -8.352 16.781 1 53.5 381 THR B CA 1
ATOM 9142 C C . THR B 1 381 ? 25.688 -7.785 15.375 1 53.5 381 THR B C 1
ATOM 9144 O O . THR B 1 381 ? 24.75 -7.078 14.977 1 53.5 381 THR B O 1
ATOM 9147 N N . ARG B 1 382 ? 26.672 -8.281 14.664 1 58.69 382 ARG B N 1
ATOM 9148 C CA . ARG B 1 382 ? 26.781 -7.609 13.367 1 58.69 382 ARG B CA 1
ATOM 9149 C C . ARG B 1 382 ? 25.812 -8.211 12.352 1 58.69 382 ARG B C 1
ATOM 9151 O O . ARG B 1 382 ? 25.359 -7.523 11.445 1 58.69 382 ARG B O 1
ATOM 9158 N N . TYR B 1 383 ? 25.438 -9.5 12.75 1 65.19 383 TYR B N 1
ATOM 9159 C CA . TYR B 1 383 ? 24.562 -10.156 11.789 1 65.19 383 TYR B CA 1
ATOM 9160 C C . TYR B 1 383 ? 23.125 -9.656 11.93 1 65.19 383 TYR B C 1
ATOM 9162 O O . TYR B 1 383 ? 22.344 -9.727 10.984 1 65.19 383 TYR B O 1
ATOM 9170 N N . ARG B 1 384 ? 22.891 -9.164 13.062 1 75.06 384 ARG B N 1
ATOM 9171 C CA . ARG B 1 384 ? 21.5 -8.781 13.289 1 75.06 384 ARG B CA 1
ATOM 9172 C C . ARG B 1 384 ? 21.312 -7.273 13.148 1 75.06 384 ARG B C 1
ATOM 9174 O O . ARG B 1 384 ? 20.281 -6.73 13.531 1 75.06 384 ARG B O 1
ATOM 9181 N N . MET B 1 385 ? 22.391 -6.762 12.555 1 76.81 385 MET B N 1
ATOM 9182 C CA . MET B 1 385 ? 22.25 -5.316 12.375 1 76.81 385 MET B CA 1
ATOM 9183 C C . MET B 1 385 ? 21.906 -4.984 10.922 1 76.81 385 MET B C 1
ATOM 9185 O O . MET B 1 385 ? 22.297 -5.711 10.008 1 76.81 385 MET B O 1
ATOM 9189 N N . TRP B 1 386 ? 21.109 -4.023 10.789 1 79 386 TRP B N 1
ATOM 9190 C CA . TRP B 1 386 ? 20.766 -3.604 9.438 1 79 386 TRP B CA 1
ATOM 9191 C C . TRP B 1 386 ? 21.984 -3.023 8.719 1 79 386 TRP B C 1
ATOM 9193 O O . TRP B 1 386 ? 23.031 -2.85 9.328 1 79 386 TRP B O 1
ATOM 9203 N N . SER B 1 387 ? 22.109 -2.768 7.445 1 74 387 SER B N 1
ATOM 9204 C CA . SER B 1 387 ? 23.234 -2.383 6.605 1 74 387 SER B CA 1
ATOM 9205 C C . SER B 1 387 ? 23.844 -1.06 7.066 1 74 387 SER B C 1
ATOM 9207 O O . SER B 1 387 ? 25 -0.77 6.777 1 74 387 SER B O 1
ATOM 9209 N N . GLN B 1 388 ? 23.156 -0.263 7.895 1 80.38 388 GLN B N 1
ATOM 9210 C CA . GLN B 1 388 ? 23.594 1.034 8.398 1 80.38 388 GLN B CA 1
ATOM 9211 C C . GLN B 1 388 ? 23.969 1.971 7.25 1 80.38 388 GLN B C 1
ATOM 9213 O O . GLN B 1 388 ? 24.828 2.836 7.402 1 80.38 388 GLN B O 1
ATOM 9218 N N . THR B 1 389 ? 23.5 1.646 6.027 1 86.5 389 THR B N 1
ATOM 9219 C CA . THR B 1 389 ? 23.703 2.521 4.879 1 86.5 389 THR B CA 1
ATOM 9220 C C . THR B 1 389 ? 22.469 3.367 4.613 1 86.5 389 THR B C 1
ATOM 9222 O O . THR B 1 389 ? 21.344 2.85 4.59 1 86.5 389 THR B O 1
ATOM 9225 N N . ILE B 1 390 ? 22.734 4.691 4.527 1 91.06 390 ILE B N 1
ATOM 9226 C CA . ILE B 1 390 ? 21.641 5.598 4.238 1 91.06 390 ILE B CA 1
ATOM 9227 C C . ILE B 1 390 ? 21.766 6.129 2.812 1 91.06 390 ILE B C 1
ATOM 9229 O O . ILE B 1 390 ? 22.859 6.52 2.385 1 91.06 390 ILE B O 1
ATOM 9233 N N . GLY B 1 391 ? 20.719 6.035 2.072 1 92.62 391 GLY B N 1
ATOM 9234 C CA . GLY B 1 391 ? 20.719 6.555 0.715 1 92.62 391 GLY B CA 1
ATOM 9235 C C . GLY B 1 391 ? 21.016 8.039 0.648 1 92.62 391 GLY B C 1
ATOM 9236 O O . GLY B 1 391 ? 20.688 8.789 1.567 1 92.62 391 GLY B O 1
ATOM 9237 N N . GLN B 1 392 ? 21.734 8.422 -0.411 1 94.69 392 GLN B N 1
ATOM 9238 C CA . GLN B 1 392 ? 22.109 9.828 -0.602 1 94.69 392 GLN B CA 1
ATOM 9239 C C . GLN B 1 392 ? 21.688 10.312 -1.988 1 94.69 392 GLN B C 1
ATOM 9241 O O . GLN B 1 392 ? 21.922 9.633 -2.988 1 94.69 392 GLN B O 1
ATOM 9246 N N . TYR B 1 393 ? 20.953 11.406 -2.01 1 95.44 393 TYR B N 1
ATOM 9247 C CA . TYR B 1 393 ? 20.562 12.047 -3.258 1 95.44 393 TYR B CA 1
ATOM 9248 C C . TYR B 1 393 ? 20.609 13.57 -3.127 1 95.44 393 TYR B C 1
ATOM 9250 O O . TYR B 1 393 ? 20.016 14.141 -2.215 1 95.44 393 TYR B O 1
ATOM 9258 N N . ASN B 1 394 ? 21.359 14.18 -3.928 1 95.44 394 ASN B N 1
ATOM 9259 C CA . ASN B 1 394 ? 21.422 15.641 -3.945 1 95.44 394 ASN B CA 1
ATOM 9260 C C . ASN B 1 394 ? 20.797 16.219 -5.211 1 95.44 394 ASN B C 1
ATOM 9262 O O . ASN B 1 394 ? 21.266 15.945 -6.32 1 95.44 394 ASN B O 1
ATOM 9266 N N . LEU B 1 395 ? 19.812 17.016 -5.051 1 94.62 395 LEU B N 1
ATOM 9267 C CA . LEU B 1 395 ? 19 17.562 -6.141 1 94.62 395 LEU B CA 1
ATOM 9268 C C . LEU B 1 395 ? 19.828 18.5 -7.012 1 94.62 395 LEU B C 1
ATOM 9270 O O . LEU B 1 395 ? 19.781 18.422 -8.242 1 94.62 395 LEU B O 1
ATOM 9274 N N . LEU B 1 396 ? 20.609 19.406 -6.434 1 93.38 396 LEU B N 1
ATOM 9275 C CA . LEU B 1 396 ? 21.391 20.375 -7.188 1 93.38 396 LEU B CA 1
ATOM 9276 C C . LEU B 1 396 ? 22.484 19.688 -8.008 1 93.38 396 LEU B C 1
ATOM 9278 O O . LEU B 1 396 ? 22.734 20.078 -9.148 1 93.38 396 LEU B O 1
ATOM 9282 N N . HIS B 1 397 ? 23.031 18.719 -7.422 1 91.19 397 HIS B N 1
ATOM 9283 C CA . HIS B 1 397 ? 24.078 17.969 -8.109 1 91.19 397 HIS B CA 1
ATOM 9284 C C . HIS B 1 397 ? 23.531 17.25 -9.336 1 91.19 397 HIS B C 1
ATOM 9286 O O . HIS B 1 397 ? 24.141 17.281 -10.406 1 91.19 397 HIS B O 1
ATOM 9292 N N . GLU B 1 398 ? 22.375 16.656 -9.188 1 90.38 398 GLU B N 1
ATOM 9293 C CA . GLU B 1 398 ? 21.781 15.875 -10.273 1 90.38 398 GLU B CA 1
ATOM 9294 C C . GLU B 1 398 ? 21.266 16.781 -11.391 1 90.38 398 GLU B C 1
ATOM 9296 O O . GLU B 1 398 ? 21.281 16.406 -12.562 1 90.38 398 GLU B O 1
ATOM 9301 N N . CYS B 1 399 ? 20.844 17.891 -11.039 1 89.5 399 CYS B N 1
ATOM 9302 C CA . CYS B 1 399 ? 20.266 18.797 -12.031 1 89.5 399 CYS B CA 1
ATOM 9303 C C . CYS B 1 399 ? 21.344 19.516 -12.828 1 89.5 399 CYS B C 1
ATOM 9305 O O . CYS B 1 399 ? 21.094 20.016 -13.922 1 89.5 399 CYS B O 1
ATOM 9307 N N . THR B 1 400 ? 22.594 19.625 -12.32 1 88.5 400 THR B N 1
ATOM 9308 C CA . THR B 1 400 ? 23.672 20.312 -13.008 1 88.5 400 THR B CA 1
ATOM 9309 C C . THR B 1 400 ? 24.547 19.328 -13.781 1 88.5 400 THR B C 1
ATOM 9311 O O . THR B 1 400 ? 25.484 19.734 -14.469 1 88.5 400 THR B O 1
ATOM 9314 N N . ARG B 1 401 ? 24.156 18.125 -13.648 1 83 401 ARG B N 1
ATOM 9315 C CA . ARG B 1 401 ? 24.969 17.109 -14.312 1 83 401 ARG B CA 1
ATOM 9316 C C . ARG B 1 401 ? 24.719 17.125 -15.82 1 83 401 ARG B C 1
ATOM 9318 O O . ARG B 1 401 ? 23.578 17.297 -16.266 1 83 401 ARG B O 1
ATOM 9325 N N . TYR B 1 402 ? 25.844 16.953 -16.516 1 73.88 402 TYR B N 1
ATOM 9326 C CA . TYR B 1 402 ? 25.734 16.891 -17.969 1 73.88 402 TYR B CA 1
ATOM 9327 C C . TYR B 1 402 ? 25.281 15.516 -18.438 1 73.88 402 TYR B C 1
ATOM 9329 O O . TYR B 1 402 ? 25.516 14.516 -17.75 1 73.88 402 TYR B O 1
ATOM 9337 N N . GLU B 1 403 ? 24.469 15.578 -19.484 1 64.81 403 GLU B N 1
ATOM 9338 C CA . GLU B 1 403 ? 24 14.32 -20.078 1 64.81 403 GLU B CA 1
ATOM 9339 C C . GLU B 1 403 ? 25.156 13.383 -20.391 1 64.81 403 GLU B C 1
ATOM 9341 O O . GLU B 1 403 ? 25 12.164 -20.328 1 64.81 403 GLU B O 1
ATOM 9346 N N . SER B 1 404 ? 26.312 14.07 -20.703 1 62.34 404 SER B N 1
ATOM 9347 C CA . SER B 1 404 ? 27.469 13.281 -21.125 1 62.34 404 SER B CA 1
ATOM 9348 C C . SER B 1 404 ? 28.172 12.664 -19.922 1 62.34 404 SER B C 1
ATOM 9350 O O . SER B 1 404 ? 28.922 11.695 -20.062 1 62.34 404 SER B O 1
ATOM 9352 N N . GLU B 1 405 ? 27.953 13.25 -18.844 1 69.12 405 GLU B N 1
ATOM 9353 C CA . GLU B 1 405 ? 28.641 12.727 -17.672 1 69.12 405 GLU B CA 1
ATOM 9354 C C . GLU B 1 405 ? 27.984 11.438 -17.172 1 69.12 405 GLU B C 1
ATOM 9356 O O . GLU B 1 405 ? 26.75 11.359 -17.094 1 69.12 405 GLU B O 1
ATOM 9361 N N . ALA B 1 406 ? 28.75 10.477 -17.203 1 65 406 ALA B N 1
ATOM 9362 C CA . ALA B 1 406 ? 28.219 9.188 -16.766 1 65 406 ALA B CA 1
ATOM 9363 C C . ALA B 1 406 ? 27.594 9.289 -15.391 1 65 406 ALA B C 1
ATOM 9365 O O . ALA B 1 406 ? 28.188 9.828 -14.461 1 65 406 ALA B O 1
ATOM 9366 N N . ARG B 1 407 ? 26.422 9.031 -15.359 1 63.91 407 ARG B N 1
ATOM 9367 C CA . ARG B 1 407 ? 25.719 9.078 -14.086 1 63.91 407 ARG B CA 1
ATOM 9368 C C . ARG B 1 407 ? 26.281 8.055 -13.109 1 63.91 407 ARG B C 1
ATOM 9370 O O . ARG B 1 407 ? 26.047 8.156 -11.898 1 63.91 407 ARG B O 1
ATOM 9377 N N . THR B 1 408 ? 26.922 7.043 -13.695 1 69.81 408 THR B N 1
ATOM 9378 C CA . THR B 1 408 ? 27.375 5.957 -12.836 1 69.81 408 THR B CA 1
ATOM 9379 C C . THR B 1 408 ? 28.891 5.781 -12.938 1 69.81 408 THR B C 1
ATOM 9381 O O . THR B 1 408 ? 29.469 5.91 -14.023 1 69.81 408 THR B O 1
ATOM 9384 N N . LYS B 1 409 ? 29.656 5.828 -11.953 1 64.94 409 LYS B N 1
ATOM 9385 C CA . LYS B 1 409 ? 31.094 5.617 -11.938 1 64.94 409 LYS B CA 1
ATOM 9386 C C . LYS B 1 409 ? 31.438 4.133 -12.039 1 64.94 409 LYS B C 1
ATOM 9388 O O . LYS B 1 409 ? 32.531 3.771 -12.453 1 64.94 409 LYS B O 1
ATOM 9393 N N . ASN B 1 410 ? 30.453 3.289 -11.719 1 76.88 410 ASN B N 1
ATOM 9394 C CA . ASN B 1 410 ? 30.75 1.861 -11.633 1 76.88 410 ASN B CA 1
ATOM 9395 C C . ASN B 1 410 ? 30.062 1.08 -12.75 1 76.88 410 ASN B C 1
ATOM 9397 O O . ASN B 1 410 ? 28.938 1.404 -13.148 1 76.88 410 ASN B O 1
ATOM 9401 N N . TRP B 1 411 ? 30.828 0.243 -13.375 1 77.5 411 TRP B N 1
ATOM 9402 C CA . TRP B 1 411 ? 30.344 -0.567 -14.484 1 77.5 411 TRP B CA 1
ATOM 9403 C C . TRP B 1 411 ? 29.125 -1.393 -14.07 1 77.5 411 TRP B C 1
ATOM 9405 O O . TRP B 1 411 ? 28.234 -1.644 -14.883 1 77.5 411 TRP B O 1
ATOM 9415 N N . LYS B 1 412 ? 29.078 -1.785 -12.867 1 79.06 412 LYS B N 1
ATOM 9416 C CA . LYS B 1 412 ? 27.938 -2.566 -12.391 1 79.06 412 LYS B CA 1
ATOM 9417 C C . LYS B 1 412 ? 26.656 -1.759 -12.477 1 79.06 412 LYS B C 1
ATOM 9419 O O . LYS B 1 412 ? 25.609 -2.283 -12.891 1 79.06 412 LYS B O 1
ATOM 9424 N N . SER B 1 413 ? 26.766 -0.561 -12.117 1 81.88 413 SER B N 1
ATOM 9425 C CA . SER B 1 413 ? 25.609 0.308 -12.18 1 81.88 413 SER B CA 1
ATOM 9426 C C . SER B 1 413 ? 25.188 0.573 -13.617 1 81.88 413 SER B C 1
ATOM 9428 O O . SER B 1 413 ? 23.984 0.667 -13.914 1 81.88 413 SER B O 1
ATOM 9430 N N . GLY B 1 414 ? 26.172 0.59 -14.492 1 78.94 414 GLY B N 1
ATOM 9431 C CA . GLY B 1 414 ? 25.859 0.77 -15.898 1 78.94 414 GLY B CA 1
ATOM 9432 C C . GLY B 1 414 ? 25.078 -0.394 -16.484 1 78.94 414 GLY B C 1
ATOM 9433 O O . GLY B 1 414 ? 24.141 -0.195 -17.25 1 78.94 414 GLY B O 1
ATOM 9434 N N . MET B 1 415 ? 25.422 -1.464 -16.094 1 78.12 415 MET B N 1
ATOM 9435 C CA . MET B 1 415 ? 24.734 -2.666 -16.547 1 78.12 415 MET B CA 1
ATOM 9436 C C . MET B 1 415 ? 23.312 -2.734 -15.977 1 78.12 415 MET B C 1
ATOM 9438 O O . MET B 1 415 ? 22.375 -3.1 -16.672 1 78.12 415 MET B O 1
ATOM 9442 N N . PHE B 1 416 ? 23.203 -2.338 -14.75 1 80.19 416 PHE B N 1
ATOM 9443 C CA . PHE B 1 416 ? 21.906 -2.363 -14.094 1 80.19 416 PHE B CA 1
ATOM 9444 C C . PHE B 1 416 ? 20.969 -1.323 -14.711 1 80.19 416 PHE B C 1
ATOM 9446 O O . PHE B 1 416 ? 19.766 -1.536 -14.781 1 80.19 416 PHE B O 1
ATOM 9453 N N . LYS B 1 417 ? 21.547 -0.211 -15.102 1 79.06 417 LYS B N 1
ATOM 9454 C CA . LYS B 1 417 ? 20.766 0.847 -15.719 1 79.06 417 LYS B CA 1
ATOM 9455 C C . LYS B 1 417 ? 20.141 0.374 -17.031 1 79.06 417 LYS B C 1
ATOM 9457 O O . LYS B 1 417 ? 19 0.717 -17.344 1 79.06 417 LYS B O 1
ATOM 9462 N N . ARG B 1 418 ? 20.719 -0.564 -17.75 1 74.88 418 ARG B N 1
ATOM 9463 C CA . ARG B 1 418 ? 20.25 -1.045 -19.047 1 74.88 418 ARG B CA 1
ATOM 9464 C C . ARG B 1 418 ? 19.234 -2.164 -18.875 1 74.88 418 ARG B C 1
ATOM 9466 O O . ARG B 1 418 ? 18.328 -2.309 -19.703 1 74.88 418 ARG B O 1
ATOM 9473 N N . LEU B 1 419 ? 19.359 -2.822 -17.75 1 72.5 419 LEU B N 1
ATOM 9474 C CA . LEU B 1 419 ? 18.594 -4.055 -17.641 1 72.5 419 LEU B CA 1
ATOM 9475 C C . LEU B 1 419 ? 17.375 -3.857 -16.734 1 72.5 419 LEU B C 1
ATOM 9477 O O . LEU B 1 419 ? 16.375 -4.559 -16.859 1 72.5 419 LEU B O 1
ATOM 9481 N N . ALA B 1 420 ? 17.594 -3.004 -15.805 1 74.44 420 ALA B N 1
ATOM 9482 C CA . ALA B 1 420 ? 16.562 -2.889 -14.789 1 74.44 420 ALA B CA 1
ATOM 9483 C C . ALA B 1 420 ? 15.719 -1.639 -15.008 1 74.44 420 ALA B C 1
ATOM 9485 O O . ALA B 1 420 ? 16.156 -0.692 -15.664 1 74.44 420 ALA B O 1
ATOM 9486 N N . PRO B 1 421 ? 14.492 -1.711 -14.539 1 73.5 421 PRO B N 1
ATOM 9487 C CA . PRO B 1 421 ? 13.688 -0.488 -14.562 1 73.5 421 PRO B CA 1
ATOM 9488 C C . PRO B 1 421 ? 14.359 0.677 -13.844 1 73.5 421 PRO B C 1
ATOM 9490 O O . PRO B 1 421 ? 15.18 0.462 -12.945 1 73.5 421 PRO B O 1
ATOM 9493 N N . GLU B 1 422 ? 14.047 1.832 -14.195 1 75.62 422 GLU B N 1
ATOM 9494 C CA . GLU B 1 422 ? 14.688 3.045 -13.695 1 75.62 422 GLU B CA 1
ATOM 9495 C C . GLU B 1 422 ? 14.562 3.152 -12.18 1 75.62 422 GLU B C 1
ATOM 9497 O O . GLU B 1 422 ? 15.5 3.58 -11.5 1 75.62 422 GLU B O 1
ATOM 9502 N N . GLU B 1 423 ? 13.477 2.738 -11.617 1 78.06 423 GLU B N 1
ATOM 9503 C CA . GLU B 1 423 ? 13.281 2.84 -10.172 1 78.06 423 GLU B CA 1
ATOM 9504 C C . GLU B 1 423 ? 14.258 1.944 -9.422 1 78.06 423 GLU B C 1
ATOM 9506 O O . GLU B 1 423 ? 14.805 2.344 -8.391 1 78.06 423 GLU B O 1
ATOM 9511 N N . ASN B 1 424 ? 14.516 0.78 -9.93 1 80.5 424 ASN B N 1
ATOM 9512 C CA . ASN B 1 424 ? 15.438 -0.144 -9.281 1 80.5 424 ASN B CA 1
ATOM 9513 C C . ASN B 1 424 ? 16.891 0.311 -9.438 1 80.5 424 ASN B C 1
ATOM 9515 O O . ASN B 1 424 ? 17.703 0.111 -8.539 1 80.5 424 ASN B O 1
ATOM 9519 N N . TRP B 1 425 ? 17.078 0.868 -10.586 1 85 425 TRP B N 1
ATOM 9520 C CA . TRP B 1 425 ? 18.422 1.379 -10.797 1 85 425 TRP B CA 1
ATOM 9521 C C . TRP B 1 425 ? 18.734 2.529 -9.844 1 85 425 TRP B C 1
ATOM 9523 O O . TRP B 1 425 ? 19.828 2.611 -9.289 1 85 425 TRP B O 1
ATOM 9533 N N . MET B 1 426 ? 17.797 3.451 -9.719 1 86.69 426 MET B N 1
ATOM 9534 C CA . MET B 1 426 ? 18 4.586 -8.82 1 86.69 426 MET B CA 1
ATOM 9535 C C . MET B 1 426 ? 18.266 4.109 -7.398 1 86.69 426 MET B C 1
ATOM 9537 O O . MET B 1 426 ? 19.109 4.672 -6.699 1 86.69 426 MET B O 1
ATOM 9541 N N . GLU B 1 427 ? 17.562 3.104 -6.992 1 87.5 427 GLU B N 1
ATOM 9542 C CA . GLU B 1 427 ? 17.797 2.561 -5.656 1 87.5 427 GLU B CA 1
ATOM 9543 C C . GLU B 1 427 ? 19.188 1.951 -5.535 1 87.5 427 GLU B C 1
ATOM 9545 O O . GLU B 1 427 ? 19.859 2.135 -4.523 1 87.5 427 GLU B O 1
ATOM 9550 N N . TYR B 1 428 ? 19.562 1.265 -6.555 1 87.75 428 TYR B N 1
ATOM 9551 C CA . TYR B 1 428 ? 20.875 0.622 -6.539 1 87.75 428 TYR B CA 1
ATOM 9552 C C . TYR B 1 428 ? 22 1.658 -6.531 1 87.75 428 TYR B C 1
ATOM 9554 O O . TYR B 1 428 ? 22.938 1.552 -5.75 1 87.75 428 TYR B O 1
ATOM 9562 N N . GLU B 1 429 ? 21.844 2.646 -7.309 1 88.81 429 GLU B N 1
ATOM 9563 C CA . GLU B 1 429 ? 22.891 3.658 -7.461 1 88.81 429 GLU B CA 1
ATOM 9564 C C . GLU B 1 429 ? 22.984 4.547 -6.223 1 88.81 429 GLU B C 1
ATOM 9566 O O . GLU B 1 429 ? 24.062 4.715 -5.652 1 88.81 429 GLU B O 1
ATOM 9571 N N . TYR B 1 430 ? 21.891 5.016 -5.754 1 91.12 430 TYR B N 1
ATOM 9572 C CA . TYR B 1 430 ? 21.922 6.07 -4.746 1 91.12 430 TYR B CA 1
ATOM 9573 C C . TYR B 1 430 ? 21.875 5.48 -3.34 1 91.12 430 TYR B C 1
ATOM 9575 O O . TYR B 1 430 ? 22.188 6.168 -2.361 1 91.12 430 TYR B O 1
ATOM 9583 N N . GLN B 1 431 ? 21.531 4.293 -3.148 1 88.81 431 GLN B N 1
ATOM 9584 C CA . GLN B 1 431 ? 21.547 3.666 -1.83 1 88.81 431 GLN B CA 1
ATOM 9585 C C . GLN B 1 431 ? 22.797 2.82 -1.632 1 88.81 431 GLN B C 1
ATOM 9587 O O . GLN B 1 431 ? 23.438 2.889 -0.582 1 88.81 431 GLN B O 1
ATOM 9592 N N . ARG B 1 432 ? 23.109 2.064 -2.615 1 83.75 432 ARG B N 1
ATOM 9593 C CA . ARG B 1 432 ? 24.203 1.109 -2.438 1 83.75 432 ARG B CA 1
ATOM 9594 C C . ARG B 1 432 ? 25.531 1.714 -2.863 1 83.75 432 ARG B C 1
ATOM 9596 O O . ARG B 1 432 ? 26.516 1.654 -2.117 1 83.75 432 ARG B O 1
ATOM 9603 N N . MET B 1 433 ? 25.531 2.348 -4.027 1 84.94 433 MET B N 1
ATOM 9604 C CA . MET B 1 433 ? 26.797 2.799 -4.57 1 84.94 433 MET B CA 1
ATOM 9605 C C . MET B 1 433 ? 27.203 4.145 -3.979 1 84.94 433 MET B C 1
ATOM 9607 O O . MET B 1 433 ? 28.359 4.352 -3.623 1 84.94 433 MET B O 1
ATOM 9611 N N . ARG B 1 434 ? 26.203 4.984 -3.797 1 87.5 434 ARG B N 1
ATOM 9612 C CA . ARG B 1 434 ? 26.516 6.328 -3.316 1 87.5 434 ARG B CA 1
ATOM 9613 C C . ARG B 1 434 ? 26.109 6.496 -1.859 1 87.5 434 ARG B C 1
ATOM 9615 O O . ARG B 1 434 ? 26.219 7.59 -1.3 1 87.5 434 ARG B O 1
ATOM 9622 N N . GLY B 1 435 ? 25.641 5.465 -1.271 1 86.75 435 GLY B N 1
ATOM 9623 C CA . GLY B 1 435 ? 25.141 5.551 0.093 1 86.75 435 GLY B CA 1
ATOM 9624 C C . GLY B 1 435 ? 26.234 5.855 1.104 1 86.75 435 GLY B C 1
ATOM 9625 O O . GLY B 1 435 ? 27.406 5.598 0.85 1 86.75 435 GLY B O 1
ATOM 9626 N N . ASN B 1 436 ? 25.781 6.57 2.137 1 85.94 436 ASN B N 1
ATOM 9627 C CA . ASN B 1 436 ? 26.656 6.898 3.25 1 85.94 436 ASN B CA 1
ATOM 9628 C C . ASN B 1 436 ? 26.547 5.875 4.379 1 85.94 436 ASN B C 1
ATOM 9630 O O . ASN B 1 436 ? 25.438 5.535 4.797 1 85.94 436 ASN B O 1
ATOM 9634 N N . HIS B 1 437 ? 27.625 5.312 4.789 1 83.38 437 HIS B N 1
ATOM 9635 C CA . HIS B 1 437 ? 27.641 4.367 5.898 1 83.38 437 HIS B CA 1
ATOM 9636 C C . HIS B 1 437 ? 27.734 5.094 7.238 1 83.38 437 HIS B C 1
ATOM 9638 O O . HIS B 1 437 ? 28.578 5.973 7.41 1 83.38 437 HIS B O 1
ATOM 9644 N N . ILE B 1 438 ? 26.859 4.797 8.094 1 76.31 438 ILE B N 1
ATOM 9645 C CA . ILE B 1 438 ? 26.828 5.41 9.422 1 76.31 438 ILE B CA 1
ATOM 9646 C C . ILE B 1 438 ? 27.922 4.793 10.289 1 76.31 438 ILE B C 1
ATOM 9648 O O . ILE B 1 438 ? 27.781 4.727 11.516 1 76.31 438 ILE B O 1
ATOM 9652 N N . ASP B 1 439 ? 29.047 4.363 9.758 1 67.69 439 ASP B N 1
ATOM 9653 C CA . ASP B 1 439 ? 30.047 3.625 10.508 1 67.69 439 ASP B CA 1
ATOM 9654 C C . ASP B 1 439 ? 30.938 4.57 11.32 1 67.69 439 ASP B C 1
ATOM 9656 O O . ASP B 1 439 ? 31.453 4.199 12.367 1 67.69 439 ASP B O 1
ATOM 9660 N N . SER B 1 440 ? 30.984 5.902 10.812 1 68.44 440 SER B N 1
ATOM 9661 C CA . SER B 1 440 ? 31.875 6.758 11.594 1 68.44 440 SER B CA 1
ATOM 9662 C C . SER B 1 440 ? 31.234 7.152 12.922 1 68.44 440 SER B C 1
ATOM 9664 O O . SER B 1 440 ? 30.094 7.629 12.953 1 68.44 440 SER B O 1
ATOM 9666 N N . ARG B 1 441 ? 31.922 6.777 13.922 1 69 441 ARG B N 1
ATOM 9667 C CA . ARG B 1 441 ? 31.453 6.996 15.289 1 69 441 ARG B CA 1
ATOM 9668 C C . ARG B 1 441 ? 31.047 8.453 15.5 1 69 441 ARG B C 1
ATOM 9670 O O . ARG B 1 441 ? 30.031 8.727 16.141 1 69 441 ARG B O 1
ATOM 9677 N N . ASP B 1 442 ? 31.797 9.281 14.859 1 72.88 442 ASP B N 1
ATOM 9678 C CA . ASP B 1 442 ? 31.531 10.695 15.086 1 72.88 442 ASP B CA 1
ATOM 9679 C C . ASP B 1 442 ? 30.219 11.125 14.43 1 72.88 442 ASP B C 1
ATOM 9681 O O . ASP B 1 442 ? 29.422 11.828 15.039 1 72.88 442 ASP B O 1
ATOM 9685 N N . PHE B 1 443 ? 29.984 10.578 13.328 1 79.88 443 PHE B N 1
ATOM 9686 C CA . PHE B 1 443 ? 28.766 10.891 12.609 1 79.88 443 PHE B CA 1
ATOM 9687 C C . PHE B 1 443 ? 27.547 10.297 13.32 1 79.88 443 PHE B C 1
ATOM 9689 O O . PHE B 1 443 ? 26.547 10.984 13.516 1 79.88 443 PHE B O 1
ATOM 9696 N N . ARG B 1 444 ? 27.75 9.188 13.719 1 81.75 444 ARG B N 1
ATOM 9697 C CA . ARG B 1 444 ? 26.656 8.477 14.391 1 81.75 444 ARG B CA 1
ATOM 9698 C C . ARG B 1 444 ? 26.297 9.148 15.711 1 81.75 444 ARG B C 1
ATOM 9700 O O . ARG B 1 444 ? 25.109 9.359 16 1 81.75 444 ARG B O 1
ATOM 9707 N N . ASP B 1 445 ? 27.297 9.539 16.406 1 82.25 445 ASP B N 1
ATOM 9708 C CA . ASP B 1 445 ? 27.047 10.133 17.719 1 82.25 445 ASP B CA 1
ATOM 9709 C C . ASP B 1 445 ? 26.375 11.5 17.578 1 82.25 445 ASP B C 1
ATOM 9711 O O . ASP B 1 445 ? 25.453 11.82 18.328 1 82.25 445 ASP B O 1
ATOM 9715 N N . GLU B 1 446 ? 26.859 12.219 16.641 1 83.19 446 GLU B N 1
ATOM 9716 C CA . GLU B 1 446 ? 26.266 13.531 16.453 1 83.19 446 GLU B CA 1
ATOM 9717 C C . GLU B 1 446 ? 24.812 13.414 15.969 1 83.19 446 GLU B C 1
ATOM 9719 O O . GLU B 1 446 ? 23.953 14.172 16.406 1 83.19 446 GLU B O 1
ATOM 9724 N N . LEU B 1 447 ? 24.609 12.492 15.109 1 85.25 447 LEU B N 1
ATOM 9725 C CA . LEU B 1 447 ? 23.266 12.273 14.578 1 85.25 447 LEU B CA 1
ATOM 9726 C C . LEU B 1 447 ? 22.312 11.844 15.68 1 85.25 447 LEU B C 1
ATOM 9728 O O . LEU B 1 447 ? 21.25 12.445 15.859 1 85.25 447 LEU B O 1
ATOM 9732 N N . PHE B 1 448 ? 22.656 10.906 16.469 1 85.75 448 PHE B N 1
ATOM 9733 C CA . PHE B 1 448 ? 21.75 10.344 17.453 1 85.75 448 PHE B CA 1
ATOM 9734 C C . PHE B 1 448 ? 21.625 11.266 18.656 1 85.75 448 PHE B C 1
ATOM 9736 O O . PHE B 1 448 ? 20.562 11.328 19.297 1 85.75 448 PHE B O 1
ATOM 9743 N N . ASN B 1 449 ? 22.719 12.039 18.891 1 84.81 449 ASN B N 1
ATOM 9744 C CA . ASN B 1 449 ? 22.578 13.055 19.922 1 84.81 449 ASN B CA 1
ATOM 9745 C C . ASN B 1 449 ? 21.531 14.102 19.547 1 84.81 449 ASN B C 1
ATOM 9747 O O . ASN B 1 449 ? 20.75 14.547 20.391 1 84.81 449 ASN B O 1
ATOM 9751 N N . SER B 1 450 ? 21.562 14.469 18.312 1 87.38 450 SER B N 1
ATOM 9752 C CA . SER B 1 450 ? 20.578 15.453 17.844 1 87.38 450 SER B CA 1
ATOM 9753 C C . SER B 1 450 ? 19.172 14.891 17.891 1 87.38 450 SER B C 1
ATOM 9755 O O . SER B 1 450 ? 18.219 15.594 18.25 1 87.38 450 SER B O 1
ATOM 9757 N N . ILE B 1 451 ? 19.016 13.648 17.578 1 88.12 451 ILE B N 1
ATOM 9758 C CA . ILE B 1 451 ? 17.719 12.992 17.594 1 88.12 451 ILE B CA 1
ATOM 9759 C C . ILE B 1 451 ? 17.203 12.914 19.031 1 88.12 451 ILE B C 1
ATOM 9761 O O . ILE B 1 451 ? 16.031 13.211 19.297 1 88.12 451 ILE B O 1
ATOM 9765 N N . TRP B 1 452 ? 18.141 12.648 19.906 1 86.56 452 TRP B N 1
ATOM 9766 C CA . TRP B 1 452 ? 17.75 12.531 21.312 1 86.56 452 TRP B CA 1
ATOM 9767 C C . TRP B 1 452 ? 17.344 13.883 21.875 1 86.56 452 TRP B C 1
ATOM 9769 O O . TRP B 1 452 ? 16.406 13.977 22.688 1 86.56 452 TRP B O 1
ATOM 9779 N N . GLN B 1 453 ? 18 14.852 21.422 1 85.12 453 GLN B N 1
ATOM 9780 C CA . GLN B 1 453 ? 17.672 16.203 21.891 1 85.12 453 GLN B CA 1
ATOM 9781 C C . GLN B 1 453 ? 16.281 16.625 21.438 1 85.12 453 GLN B C 1
ATOM 9783 O O . GLN B 1 453 ? 15.539 17.25 22.203 1 85.12 453 GLN B O 1
ATOM 9788 N N . VAL B 1 454 ? 15.945 16.219 20.297 1 86.69 454 VAL B N 1
ATOM 9789 C CA . VAL B 1 454 ? 14.633 16.578 19.766 1 86.69 454 VAL B CA 1
ATOM 9790 C C . VAL B 1 454 ? 13.555 15.727 20.438 1 86.69 454 VAL B C 1
ATOM 9792 O O . VAL B 1 454 ? 12.461 16.219 20.734 1 86.69 454 VAL B O 1
ATOM 9795 N N . LEU B 1 455 ? 13.859 14.469 20.734 1 85.44 455 LEU B N 1
ATOM 9796 C CA . LEU B 1 455 ? 12.883 13.547 21.312 1 85.44 455 LEU B CA 1
ATOM 9797 C C . LEU B 1 455 ? 12.641 13.852 22.781 1 85.44 455 LEU B C 1
ATOM 9799 O O . LEU B 1 455 ? 11.656 13.391 23.359 1 85.44 455 LEU B O 1
ATOM 9803 N N . LYS B 1 456 ? 13.531 14.586 23.344 1 80.44 456 LYS B N 1
ATOM 9804 C CA . LYS B 1 456 ? 13.359 14.984 24.75 1 80.44 456 LYS B CA 1
ATOM 9805 C C . LYS B 1 456 ? 12.18 15.938 24.906 1 80.44 456 LYS B C 1
ATOM 9807 O O . LYS B 1 456 ? 11.57 16 25.969 1 80.44 456 LYS B O 1
ATOM 9812 N N . LYS B 1 457 ? 11.836 16.625 23.844 1 77.25 457 LYS B N 1
ATOM 9813 C CA . LYS B 1 457 ? 10.758 17.609 23.906 1 77.25 457 LYS B CA 1
ATOM 9814 C C . LYS B 1 457 ? 9.406 16.922 24.125 1 77.25 457 LYS B C 1
ATOM 9816 O O . LYS B 1 457 ? 8.695 17.25 25.078 1 77.25 457 LYS B O 1
ATOM 9821 N N . PRO B 1 458 ? 9.086 15.977 23.328 1 75.06 458 PRO B N 1
ATOM 9822 C CA . PRO B 1 458 ? 7.789 15.328 23.531 1 75.06 458 PRO B CA 1
ATOM 9823 C C . PRO B 1 458 ? 7.809 14.312 24.672 1 75.06 458 PRO B C 1
ATOM 9825 O O . PRO B 1 458 ? 6.77 14.039 25.281 1 75.06 458 PRO B O 1
ATOM 9828 N N . PHE B 1 459 ? 9.023 13.805 24.969 1 77.06 459 PHE B N 1
ATOM 9829 C CA . PHE B 1 459 ? 9.07 12.719 25.938 1 77.06 459 PHE B CA 1
ATOM 9830 C C . PHE B 1 459 ? 10.047 13.047 27.062 1 77.06 459 PHE B C 1
ATOM 9832 O O . PHE B 1 459 ? 10.992 12.289 27.297 1 77.06 459 PHE B O 1
ATOM 9839 N N . PRO B 1 460 ? 9.633 14.117 27.797 1 70.69 460 PRO B N 1
ATOM 9840 C CA . PRO B 1 460 ? 10.531 14.453 28.891 1 70.69 460 PRO B CA 1
ATOM 9841 C C . PRO B 1 460 ? 10.367 13.523 30.094 1 70.69 460 PRO B C 1
ATOM 9843 O O . PRO B 1 460 ? 9.359 12.82 30.203 1 70.69 460 PRO B O 1
ATOM 9846 N N . GLN B 1 461 ? 11.43 13.508 30.984 1 66.44 461 GLN B N 1
ATOM 9847 C CA . GLN B 1 461 ? 11.375 12.727 32.219 1 66.44 461 GLN B CA 1
ATOM 9848 C C . GLN B 1 461 ? 10.211 13.172 33.094 1 66.44 461 GLN B C 1
ATOM 9850 O O . GLN B 1 461 ? 9.922 14.367 33.219 1 66.44 461 GLN B O 1
ATOM 9855 N N . ARG B 1 462 ? 9.414 12.203 33.531 1 56.19 462 ARG B N 1
ATOM 9856 C CA . ARG B 1 462 ? 8.312 12.531 34.438 1 56.19 462 ARG B CA 1
ATOM 9857 C C . ARG B 1 462 ? 8.82 13.062 35.781 1 56.19 462 ARG B C 1
ATOM 9859 O O . ARG B 1 462 ? 9.727 12.477 36.375 1 56.19 462 ARG B O 1
ATOM 9866 N N . ARG B 1 463 ? 8.75 14.234 36.062 1 48.19 463 ARG B N 1
ATOM 9867 C CA . ARG B 1 463 ? 9.078 14.672 37.406 1 48.19 463 ARG B CA 1
ATOM 9868 C C . ARG B 1 463 ? 8.078 14.125 38.406 1 48.19 463 ARG B C 1
ATOM 9870 O O . ARG B 1 463 ? 6.883 14.023 38.125 1 48.19 463 ARG B O 1
ATOM 9877 N N . PRO B 1 464 ? 8.547 13.391 39.438 1 43.38 464 PRO B N 1
ATOM 9878 C CA . PRO B 1 464 ? 7.637 12.93 40.469 1 43.38 464 PRO B CA 1
ATOM 9879 C C . PRO B 1 464 ? 6.645 14.008 40.906 1 43.38 464 PRO B C 1
ATOM 9881 O O . PRO B 1 464 ? 6.969 15.195 40.906 1 43.38 464 PRO B O 1
ATOM 9884 N N . PRO B 1 465 ? 5.391 13.664 40.969 1 37.69 465 PRO B N 1
ATOM 9885 C CA . PRO B 1 465 ? 4.438 14.633 41.5 1 37.69 465 PRO B CA 1
ATOM 9886 C C . PRO B 1 465 ? 4.953 15.328 42.75 1 37.69 465 PRO B C 1
ATOM 9888 O O . PRO B 1 465 ? 5.484 14.68 43.656 1 37.69 465 PRO B O 1
ATOM 9891 N N . ARG B 1 466 ? 5.461 16.531 42.812 1 35.12 466 ARG B N 1
ATOM 9892 C CA . ARG B 1 466 ? 5.676 17.141 44.125 1 35.12 466 ARG B CA 1
ATOM 9893 C C . ARG B 1 466 ? 4.488 16.891 45.062 1 35.12 466 ARG B C 1
ATOM 9895 O O . ARG B 1 466 ? 3.342 17.156 44.688 1 35.12 466 ARG B O 1
ATOM 9902 N N . GLN B 1 467 ? 4.68 16.109 46.031 1 33.12 467 GLN B N 1
ATOM 9903 C CA . GLN B 1 467 ? 3.803 16.203 47.188 1 33.12 467 GLN B CA 1
ATOM 9904 C C . GLN B 1 467 ? 3.596 17.641 47.625 1 33.12 467 GLN B C 1
ATOM 9906 O O . GLN B 1 467 ? 4.559 18.344 47.938 1 33.12 467 GLN B O 1
ATOM 9911 N N . ILE B 1 468 ? 2.604 18.266 47.125 1 33.22 468 ILE B N 1
ATOM 9912 C CA . ILE B 1 468 ? 2.191 19.469 47.844 1 33.22 468 ILE B CA 1
ATOM 9913 C C . ILE B 1 468 ? 2.225 19.203 49.344 1 33.22 468 ILE B C 1
ATOM 9915 O O . ILE B 1 468 ? 1.407 18.438 49.875 1 33.22 468 ILE B O 1
ATOM 9919 N N . ILE B 1 469 ? 3.344 19.219 49.938 1 31.64 469 ILE B N 1
ATOM 9920 C CA . ILE B 1 469 ? 3.287 19.453 51.375 1 31.64 469 ILE B CA 1
ATOM 9921 C C . ILE B 1 469 ? 2.594 20.781 51.656 1 31.64 469 ILE B C 1
ATOM 9923 O O . ILE B 1 469 ? 3.094 21.844 51.281 1 31.64 469 ILE B O 1
ATOM 9927 N N . VAL B 1 470 ? 1.302 20.734 51.938 1 31.83 470 VAL B N 1
ATOM 9928 C CA . VAL B 1 470 ? 0.533 21.75 52.656 1 31.83 470 VAL B CA 1
ATOM 9929 C C . VAL B 1 470 ? 1.284 22.172 53.906 1 31.83 470 VAL B C 1
ATOM 9931 O O . VAL B 1 470 ? 1.261 21.469 54.906 1 31.83 470 VAL B O 1
ATOM 9934 N N . THR B 1 471 ? 2.527 22.578 53.906 1 28.86 471 THR B N 1
ATOM 9935 C CA . THR B 1 471 ? 2.846 23.281 55.125 1 28.86 471 THR B CA 1
ATOM 9936 C C . THR B 1 471 ? 1.894 24.453 55.344 1 28.86 471 THR B C 1
ATOM 9938 O O . THR B 1 471 ? 1.375 25.016 54.375 1 28.86 471 THR B O 1
ATOM 9941 N N . GLU B 1 472 ? 1.451 24.844 56.688 1 30.84 472 GLU B N 1
ATOM 9942 C CA . GLU B 1 472 ? 0.642 25.875 57.344 1 30.84 472 GLU B CA 1
ATOM 9943 C C . GLU B 1 472 ? 0.895 27.25 56.719 1 30.84 472 GLU B C 1
ATOM 9945 O O . GLU B 1 472 ? 0.015 28.109 56.75 1 30.84 472 GLU B O 1
ATOM 9950 N N . ALA B 1 473 ? 2.189 27.75 56.844 1 33.19 473 ALA B N 1
ATOM 9951 C CA . ALA B 1 473 ? 2.33 29.188 56.719 1 33.19 473 ALA B CA 1
ATOM 9952 C C . ALA B 1 473 ? 1.911 29.641 55.312 1 33.19 473 ALA B C 1
ATOM 9954 O O . ALA B 1 473 ? 2.211 28.984 54.312 1 33.19 473 ALA B O 1
ATOM 9955 N N . TRP B 1 474 ? 0.908 30.656 55.156 1 29.3 474 TRP B N 1
ATOM 9956 C CA . TRP B 1 474 ? 0.048 31.312 54.188 1 29.3 474 TRP B CA 1
ATOM 9957 C C . TRP B 1 474 ? 0.852 31.797 52.969 1 29.3 474 TRP B C 1
ATOM 9959 O O . TRP B 1 474 ? 0.341 32.531 52.125 1 29.3 474 TRP B O 1
ATOM 9969 N N . ARG B 1 475 ? 2.121 32.031 53.219 1 31.75 475 ARG B N 1
ATOM 9970 C CA . ARG B 1 475 ? 2.627 32.812 52.094 1 31.75 475 ARG B CA 1
ATOM 9971 C C . ARG B 1 475 ? 2.594 32.031 50.812 1 31.75 475 ARG B C 1
ATOM 9973 O O . ARG B 1 475 ? 3.152 30.922 50.719 1 31.75 475 ARG B O 1
ATOM 9980 N N . PRO B 1 476 ? 1.517 32.312 50.031 1 30.41 476 PRO B N 1
ATOM 9981 C CA . PRO B 1 476 ? 1.303 31.641 48.75 1 30.41 476 PRO B CA 1
ATOM 9982 C C . PRO B 1 476 ? 2.582 31.531 47.906 1 30.41 476 PRO B C 1
ATOM 9984 O O . PRO B 1 476 ? 3.176 32.531 47.562 1 30.41 476 PRO B O 1
ATOM 9987 N N . ALA B 1 477 ? 3.568 30.812 48.5 1 31.55 477 ALA B N 1
ATOM 9988 C CA . ALA B 1 477 ? 4.738 30.734 47.656 1 31.55 477 ALA B CA 1
ATOM 9989 C C . ALA B 1 477 ? 4.324 30.641 46.188 1 31.55 477 ALA B C 1
ATOM 9991 O O . ALA B 1 477 ? 3.266 30.094 45.844 1 31.55 477 ALA B O 1
ATOM 9992 N N . PRO B 1 478 ? 4.992 31.641 45.438 1 30.92 478 PRO B N 1
ATOM 9993 C CA . PRO B 1 478 ? 4.645 31.734 44 1 30.92 478 PRO B CA 1
ATOM 9994 C C . PRO B 1 478 ? 4.477 30.359 43.344 1 30.92 478 PRO B C 1
ATOM 9996 O O . PRO B 1 478 ? 5.191 29.406 43.688 1 30.92 478 PRO B O 1
ATOM 9999 N N . ALA B 1 479 ? 3.188 30.062 43.219 1 30.81 479 ALA B N 1
ATOM 10000 C CA . ALA B 1 479 ? 2.768 28.875 42.5 1 30.81 479 ALA B CA 1
ATOM 10001 C C . ALA B 1 479 ? 3.812 28.469 41.469 1 30.81 479 ALA B C 1
ATOM 10003 O O . ALA B 1 479 ? 4.266 29.297 40.656 1 30.81 479 ALA B O 1
ATOM 10004 N N . ALA B 1 480 ? 4.84 27.75 41.969 1 32.16 480 ALA B N 1
ATOM 10005 C CA . ALA B 1 480 ? 5.762 27.203 40.969 1 32.16 480 ALA B CA 1
ATOM 10006 C C . ALA B 1 480 ? 5.082 27.062 39.625 1 32.16 480 ALA B C 1
ATOM 10008 O O . ALA B 1 480 ? 3.877 26.812 39.562 1 32.16 480 ALA B O 1
ATOM 10009 N N . PRO B 1 481 ? 5.699 27.906 38.688 1 32.5 481 PRO B N 1
ATOM 10010 C CA . PRO B 1 481 ? 5.059 27.875 37.375 1 32.5 481 PRO B CA 1
ATOM 10011 C C . PRO B 1 481 ? 4.391 26.547 37.062 1 32.5 481 PRO B C 1
ATOM 10013 O O . PRO B 1 481 ? 4.852 25.5 37.531 1 32.5 481 PRO B O 1
ATOM 10016 N N . PRO B 1 482 ? 3.049 26.594 37.156 1 31.72 482 PRO B N 1
ATOM 10017 C CA . PRO B 1 482 ? 2.299 25.391 36.781 1 31.72 482 PRO B CA 1
ATOM 10018 C C . PRO B 1 482 ? 3.092 24.469 35.844 1 31.72 482 PRO B C 1
ATOM 10020 O O . PRO B 1 482 ? 3.787 24.938 34.938 1 31.72 482 PRO B O 1
ATOM 10023 N N . PHE B 1 483 ? 3.77 23.531 36.469 1 31.81 483 PHE B N 1
ATOM 10024 C CA . PHE B 1 483 ? 4.422 22.375 35.844 1 31.81 483 PHE B CA 1
ATOM 10025 C C . PHE B 1 483 ? 3.74 22.016 34.531 1 31.81 483 PHE B C 1
ATOM 10027 O O . PHE B 1 483 ? 2.707 21.344 34.531 1 31.81 483 PHE B O 1
ATOM 10034 N N . THR B 1 484 ? 3.346 22.875 33.719 1 35 484 THR B N 1
ATOM 10035 C CA . THR B 1 484 ? 2.746 22.859 32.375 1 35 484 THR B CA 1
ATOM 10036 C C . THR B 1 484 ? 3.346 21.75 31.531 1 35 484 THR B C 1
ATOM 10038 O O . THR B 1 484 ? 3.109 21.688 30.328 1 35 484 THR B O 1
ATOM 10041 N N . HIS B 1 485 ? 4.609 21.25 31.797 1 36.94 485 HIS B N 1
ATOM 10042 C CA . HIS B 1 485 ? 5.199 20.469 30.734 1 36.94 485 HIS B CA 1
ATOM 10043 C C . HIS B 1 485 ? 4.422 19.188 30.5 1 36.94 485 HIS B C 1
ATOM 10045 O O . HIS B 1 485 ? 4.773 18.125 31.031 1 36.94 485 HIS B O 1
ATOM 10051 N N . ALA B 1 486 ? 3.195 19.109 30.609 1 39.03 486 ALA B N 1
ATOM 10052 C CA . ALA B 1 486 ? 2.186 18.156 30.156 1 39.03 486 ALA B CA 1
ATOM 10053 C C . ALA B 1 486 ? 2.6 17.5 28.844 1 39.03 486 ALA B C 1
ATOM 10055 O O . ALA B 1 486 ? 3.303 18.094 28.031 1 39.03 486 ALA B O 1
ATOM 10056 N N . HIS B 1 487 ? 2.734 16.094 28.859 1 46.69 487 HIS B N 1
ATOM 10057 C CA . HIS B 1 487 ? 2.855 15.219 27.703 1 46.69 487 HIS B CA 1
ATOM 10058 C C . HIS B 1 487 ? 2.152 15.82 26.484 1 46.69 487 HIS B C 1
ATOM 10060 O O . HIS B 1 487 ? 0.944 16.062 26.531 1 46.69 487 HIS B O 1
ATOM 10066 N N . GLN B 1 488 ? 2.799 16.734 25.859 1 53.31 488 GLN B N 1
ATOM 10067 C CA . GLN B 1 488 ? 2.24 17.266 24.625 1 53.31 488 GLN B CA 1
ATOM 10068 C C . GLN B 1 488 ? 2.297 16.234 23.516 1 53.31 488 GLN B C 1
ATOM 10070 O O . GLN B 1 488 ? 3.24 15.445 23.438 1 53.31 488 GLN B O 1
ATOM 10075 N N . GLU B 1 489 ? 1.236 15.938 22.891 1 63.31 489 GLU B N 1
ATOM 10076 C CA . GLU B 1 489 ? 1.205 15.156 21.656 1 63.31 489 GLU B CA 1
ATOM 10077 C C . GLU B 1 489 ? 2.387 15.5 20.75 1 63.31 489 GLU B C 1
ATOM 10079 O O . GLU B 1 489 ? 2.744 16.672 20.609 1 63.31 489 GLU B O 1
ATOM 10084 N N . ALA B 1 490 ? 3.158 14.406 20.5 1 63.12 490 ALA B N 1
ATOM 10085 C CA . ALA B 1 490 ? 4.348 14.57 19.672 1 63.12 490 ALA B CA 1
ATOM 10086 C C . ALA B 1 490 ? 4.074 15.539 18.516 1 63.12 490 ALA B C 1
ATOM 10088 O O . ALA B 1 490 ? 4.941 16.328 18.156 1 63.12 490 ALA B O 1
ATOM 10089 N N . ASP B 1 491 ? 2.82 15.523 18.062 1 63.28 491 ASP B N 1
ATOM 10090 C CA . ASP B 1 491 ? 2.486 16.375 16.922 1 63.28 491 ASP B CA 1
ATOM 10091 C C . ASP B 1 491 ? 2.5 17.844 17.312 1 63.28 491 ASP B C 1
ATOM 10093 O O . ASP B 1 491 ? 2.943 18.703 16.547 1 63.28 491 ASP B O 1
ATOM 10097 N N . LEU B 1 492 ? 2.08 18.047 18.531 1 62.31 492 LEU B N 1
ATOM 10098 C CA . LEU B 1 492 ? 2.033 19.422 19 1 62.31 492 LEU B CA 1
ATOM 10099 C C . LEU B 1 492 ? 3.406 19.875 19.484 1 62.31 492 LEU B C 1
ATOM 10101 O O . LEU B 1 492 ? 3.818 21.016 19.234 1 62.31 492 LEU B O 1
ATOM 10105 N N . ALA B 1 493 ? 4.035 18.828 20.141 1 65 493 ALA B N 1
ATOM 10106 C CA . ALA B 1 493 ? 5.344 19.156 20.688 1 65 493 ALA B CA 1
ATOM 10107 C C . ALA B 1 493 ? 6.359 19.406 19.578 1 65 493 ALA B C 1
ATOM 10109 O O . ALA B 1 493 ? 7.203 20.297 19.672 1 65 493 ALA B O 1
ATOM 10110 N N . LEU B 1 494 ? 6.16 18.625 18.531 1 74.88 494 LEU B N 1
ATOM 10111 C CA . LEU B 1 494 ? 7.137 18.719 17.453 1 74.88 494 LEU B CA 1
ATOM 10112 C C . LEU B 1 494 ? 6.566 19.5 16.266 1 74.88 494 LEU B C 1
ATOM 10114 O O . LEU B 1 494 ? 7.25 19.703 15.266 1 74.88 494 LEU B O 1
ATOM 10118 N N . LYS B 1 495 ? 5.273 20.062 16.391 1 72.88 495 LYS B N 1
ATOM 10119 C CA . LYS B 1 495 ? 4.637 20.938 15.414 1 72.88 495 LYS B CA 1
ATOM 10120 C C . LYS B 1 495 ? 4.73 20.344 14.008 1 72.88 495 LYS B C 1
ATOM 10122 O O . LYS B 1 495 ? 5.172 21.016 13.07 1 72.88 495 LYS B O 1
ATOM 10127 N N . PHE B 1 496 ? 4.184 19.172 13.852 1 74.75 496 PHE B N 1
ATOM 10128 C CA . PHE B 1 496 ? 4.273 18.5 12.562 1 74.75 496 PHE B CA 1
ATOM 10129 C C . PHE B 1 496 ? 3.426 19.203 11.516 1 74.75 496 PHE B C 1
ATOM 10131 O O . PHE B 1 496 ? 2.371 19.766 11.836 1 74.75 496 PHE B O 1
ATOM 10138 N N . THR B 1 497 ? 3.971 19.312 10.297 1 71.5 497 THR B N 1
ATOM 10139 C CA . THR B 1 497 ? 3.248 19.938 9.195 1 71.5 497 THR B CA 1
ATOM 10140 C C . THR B 1 497 ? 2.664 18.875 8.258 1 71.5 497 THR B C 1
ATOM 10142 O O . THR B 1 497 ? 3.199 17.766 8.156 1 71.5 497 THR B O 1
ATOM 10145 N N . PRO B 1 498 ? 1.585 19.203 7.629 1 69.75 498 PRO B N 1
ATOM 10146 C CA . PRO B 1 498 ? 0.918 18.203 6.789 1 69.75 498 PRO B CA 1
ATOM 10147 C C . PRO B 1 498 ? 1.691 17.891 5.512 1 69.75 498 PRO B C 1
ATOM 10149 O O . PRO B 1 498 ? 1.779 16.734 5.105 1 69.75 498 PRO B O 1
ATOM 10152 N N . ASP B 1 499 ? 2.221 18.891 4.754 1 77.5 499 ASP B N 1
ATOM 10153 C CA . ASP B 1 499 ? 2.867 18.578 3.48 1 77.5 499 ASP B CA 1
ATOM 10154 C C . ASP B 1 499 ? 4.375 18.406 3.66 1 77.5 499 ASP B C 1
ATOM 10156 O O . ASP B 1 499 ? 5.148 19.328 3.387 1 77.5 499 ASP B O 1
ATOM 10160 N N . LEU B 1 500 ? 4.871 17.266 3.891 1 85.19 500 LEU B N 1
ATOM 10161 C CA . LEU B 1 500 ? 6.258 16.953 4.207 1 85.19 500 LEU B CA 1
ATOM 10162 C C . LEU B 1 500 ? 7.117 16.938 2.947 1 85.19 500 LEU B C 1
ATOM 10164 O O . LEU B 1 500 ? 8.289 17.328 2.988 1 85.19 500 LEU B O 1
ATOM 10168 N N . GLN B 1 501 ? 6.512 16.594 1.866 1 88.38 501 GLN B N 1
ATOM 10169 C CA . GLN B 1 501 ? 7.297 16.547 0.635 1 88.38 501 GLN B CA 1
ATOM 10170 C C . GLN B 1 501 ? 7.781 17.9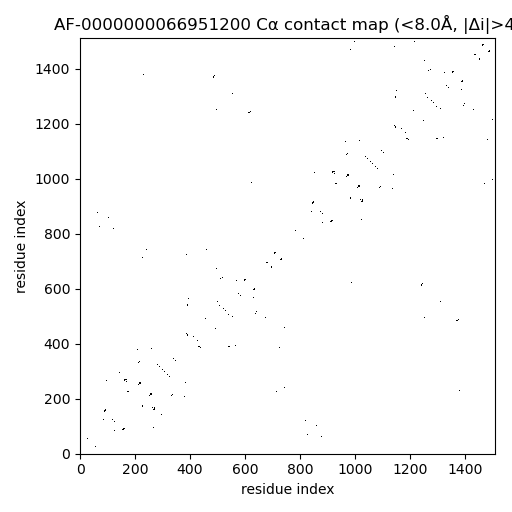38 0.238 1 88.38 501 GLN B C 1
ATOM 10172 O O . GLN B 1 501 ? 8.961 18.125 -0.066 1 88.38 501 GLN B O 1
ATOM 10177 N N . GLU B 1 502 ? 6.906 18.875 0.28 1 87.88 502 GLU B N 1
ATOM 10178 C CA . GLU B 1 502 ? 7.266 20.25 -0.049 1 87.88 502 GLU B CA 1
ATOM 10179 C C . GLU B 1 502 ? 8.242 20.812 0.974 1 87.88 502 GLU B C 1
ATOM 10181 O O . GLU B 1 502 ? 9.18 21.531 0.613 1 87.88 502 GLU B O 1
ATOM 10186 N N . THR B 1 503 ? 8.023 20.5 2.221 1 90.31 503 THR B N 1
ATOM 10187 C CA . THR B 1 503 ? 8.883 20.969 3.299 1 90.31 503 THR B CA 1
ATOM 10188 C C . THR B 1 503 ? 10.312 20.484 3.111 1 90.31 503 THR B C 1
ATOM 10190 O O . THR B 1 503 ? 11.266 21.25 3.295 1 90.31 503 THR B O 1
ATOM 10193 N N . ILE B 1 504 ? 10.5 19.25 2.66 1 94.38 504 ILE B N 1
ATOM 10194 C CA . ILE B 1 504 ? 11.82 18.656 2.469 1 94.38 504 ILE B CA 1
ATOM 10195 C C . ILE B 1 504 ? 12.5 19.297 1.259 1 94.38 504 ILE B C 1
ATOM 10197 O O . ILE B 1 504 ? 13.688 19.609 1.298 1 94.38 504 ILE B O 1
ATOM 10201 N N . LEU B 1 505 ? 11.719 19.562 0.236 1 93.38 505 LEU B N 1
ATOM 10202 C CA . LEU B 1 505 ? 12.273 20.156 -0.97 1 93.38 505 LEU B CA 1
ATOM 10203 C C . LEU B 1 505 ? 12.781 21.578 -0.688 1 93.38 505 LEU B C 1
ATOM 10205 O O . LEU B 1 505 ? 13.906 21.906 -1.056 1 93.38 505 LEU B O 1
ATOM 10209 N N . ILE B 1 506 ? 12 22.359 0.031 1 93 506 ILE B N 1
ATOM 10210 C CA . ILE B 1 506 ? 12.352 23.734 0.35 1 93 506 ILE B CA 1
ATOM 10211 C C . ILE B 1 506 ? 13.594 23.75 1.247 1 93 506 ILE B C 1
ATOM 10213 O O . ILE B 1 506 ? 14.547 24.484 0.979 1 93 506 ILE B O 1
ATOM 10217 N N . LEU B 1 507 ? 13.57 22.922 2.242 1 95.94 507 LEU B N 1
ATOM 10218 C CA . LEU B 1 507 ? 14.664 22.906 3.211 1 95.94 507 LEU B CA 1
ATOM 10219 C C . LEU B 1 507 ? 15.945 22.391 2.572 1 95.94 507 LEU B C 1
ATOM 10221 O O . LEU B 1 507 ? 17.047 22.844 2.92 1 95.94 507 LEU B O 1
ATOM 10225 N N . HIS B 1 508 ? 15.875 21.391 1.659 1 97.31 508 HIS B N 1
ATOM 10226 C CA . HIS B 1 508 ? 17.047 20.844 0.974 1 97.31 508 HIS B CA 1
ATOM 10227 C C . HIS B 1 508 ? 17.703 21.906 0.102 1 97.31 508 HIS B C 1
ATOM 10229 O O . HIS B 1 508 ? 18.938 22.062 0.135 1 97.31 508 HIS B O 1
ATOM 10235 N N . ILE B 1 509 ? 16.906 22.578 -0.653 1 95.44 509 ILE B N 1
ATOM 10236 C CA . ILE B 1 509 ? 17.438 23.641 -1.508 1 95.44 509 ILE B CA 1
ATOM 10237 C C . ILE B 1 509 ? 18.047 24.75 -0.647 1 95.44 509 ILE B C 1
ATOM 10239 O O . ILE B 1 509 ? 19.156 25.203 -0.923 1 95.44 509 ILE B O 1
ATOM 10243 N N . ALA B 1 510 ? 17.375 25.172 0.425 1 95.5 510 ALA B N 1
ATOM 10244 C CA . ALA B 1 510 ? 17.875 26.203 1.332 1 95.5 510 ALA B CA 1
ATOM 10245 C C . ALA B 1 510 ? 19.203 25.781 1.969 1 95.5 510 ALA B C 1
ATOM 10247 O O . ALA B 1 510 ? 20.109 26.594 2.125 1 95.5 510 ALA B O 1
ATOM 10248 N N . THR B 1 511 ? 19.266 24.469 2.355 1 96.62 511 THR B N 1
ATOM 10249 C CA . THR B 1 511 ? 20.469 23.953 3.004 1 96.62 511 THR B CA 1
ATOM 10250 C C . THR B 1 511 ? 21.656 24 2.053 1 96.62 511 THR B C 1
ATOM 10252 O O . THR B 1 511 ? 22.75 24.422 2.439 1 96.62 511 THR B O 1
ATOM 10255 N N . ASP B 1 512 ? 21.469 23.641 0.82 1 95.56 512 ASP B N 1
ATOM 10256 C CA . ASP B 1 512 ? 22.562 23.656 -0.143 1 95.56 512 ASP B CA 1
ATOM 10257 C C . ASP B 1 512 ? 23.031 25.094 -0.426 1 95.56 512 ASP B C 1
ATOM 10259 O O . ASP B 1 512 ? 24.219 25.359 -0.491 1 95.56 512 ASP B O 1
ATOM 10263 N N . ILE B 1 513 ? 22.109 25.953 -0.555 1 93.94 513 ILE B N 1
ATOM 10264 C CA . ILE B 1 513 ? 22.438 27.359 -0.797 1 93.94 513 ILE B CA 1
ATOM 10265 C C . ILE B 1 513 ? 23.203 27.922 0.402 1 93.94 513 ILE B C 1
ATOM 10267 O O . ILE B 1 513 ? 24.203 28.609 0.237 1 93.94 513 ILE B O 1
ATOM 10271 N N . PHE B 1 514 ? 22.766 27.641 1.597 1 93.62 514 PHE B N 1
ATOM 10272 C CA . PHE B 1 514 ? 23.422 28.094 2.822 1 93.62 514 PHE B CA 1
ATOM 10273 C C . PHE B 1 514 ? 24.844 27.547 2.918 1 93.62 514 PHE B C 1
ATOM 10275 O O . PHE B 1 514 ? 25.781 28.297 3.219 1 93.62 514 PHE B O 1
ATOM 10282 N N . LEU B 1 515 ? 25.016 26.25 2.613 1 93.19 515 LEU B N 1
ATOM 10283 C CA . LEU B 1 515 ? 26.328 25.609 2.748 1 93.19 515 LEU B CA 1
ATOM 10284 C C . LEU B 1 515 ? 27.312 26.188 1.743 1 93.19 515 LEU B C 1
ATOM 10286 O O . LEU B 1 515 ? 28.484 26.391 2.07 1 93.19 515 LEU B O 1
ATOM 10290 N N . PHE B 1 516 ? 26.875 26.5 0.566 1 92.19 516 PHE B N 1
ATOM 10291 C CA . PHE B 1 516 ? 27.75 27.047 -0.452 1 92.19 516 PHE B CA 1
ATOM 10292 C C . PHE B 1 516 ? 28.062 28.516 -0.169 1 92.19 516 PHE B C 1
ATOM 10294 O O . PHE B 1 516 ? 29.188 28.984 -0.393 1 92.19 516 PHE B O 1
ATOM 10301 N N . SER B 1 517 ? 27.125 29.234 0.327 1 89.31 517 SER B N 1
ATOM 10302 C CA . SER B 1 517 ? 27.297 30.656 0.587 1 89.31 517 SER B CA 1
ATOM 10303 C C . SER B 1 517 ? 28.141 30.891 1.83 1 89.31 517 SER B C 1
ATOM 10305 O O . SER B 1 517 ? 28.859 31.906 1.923 1 89.31 517 SER B O 1
ATOM 10307 N N . ALA B 1 518 ? 28.094 30.047 2.816 1 88.56 518 ALA B N 1
ATOM 10308 C CA . ALA B 1 518 ? 28.828 30.203 4.07 1 88.56 518 ALA B CA 1
ATOM 10309 C C . ALA B 1 518 ? 30.094 29.344 4.07 1 88.56 518 ALA B C 1
ATOM 10311 O O . ALA B 1 518 ? 30.625 29.016 5.133 1 88.56 518 ALA B O 1
ATOM 10312 N N . GLU B 1 519 ? 30.516 28.922 2.941 1 87.88 519 GLU B N 1
ATOM 10313 C CA . GLU B 1 519 ? 31.641 28 2.828 1 87.88 519 GLU B CA 1
ATOM 10314 C C . GLU B 1 519 ? 32.875 28.547 3.533 1 87.88 519 GLU B C 1
ATOM 10316 O O . GLU B 1 519 ? 33.562 27.812 4.238 1 87.88 519 GLU B O 1
ATOM 10321 N N . SER B 1 520 ? 33.188 29.828 3.395 1 84.44 520 SER B N 1
ATOM 10322 C CA . SER B 1 520 ? 34.375 30.438 3.975 1 84.44 520 SER B CA 1
ATOM 10323 C C . SER B 1 520 ? 34.281 30.484 5.496 1 84.44 520 SER B C 1
ATOM 10325 O O . SER B 1 520 ? 35.281 30.234 6.188 1 84.44 520 SER B O 1
ATOM 10327 N N . GLU B 1 521 ? 33.188 30.75 6.012 1 83.25 521 GLU B N 1
ATOM 10328 C CA . GLU B 1 521 ? 32.969 30.812 7.45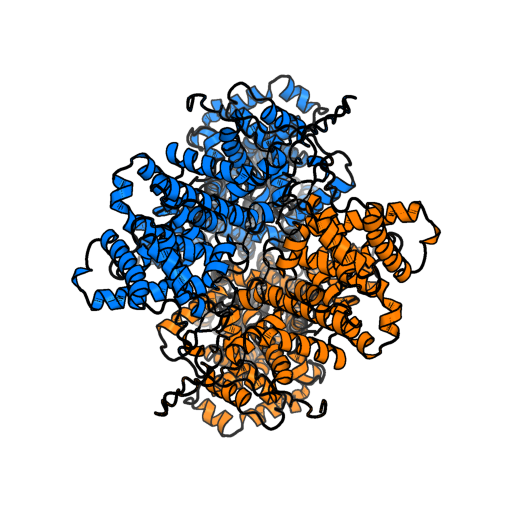7 1 83.25 521 GLU B CA 1
ATOM 10329 C C . GLU B 1 521 ? 33 29.438 8.086 1 83.25 521 GLU B C 1
ATOM 10331 O O . GLU B 1 521 ? 33.5 29.266 9.203 1 83.25 521 GLU B O 1
ATOM 10336 N N . ILE B 1 522 ? 32.531 28.453 7.371 1 87.06 522 ILE B N 1
ATOM 10337 C CA . ILE B 1 522 ? 32.5 27.078 7.848 1 87.06 522 ILE B CA 1
ATOM 10338 C C . ILE B 1 522 ? 33.906 26.5 7.914 1 87.06 522 ILE B C 1
ATOM 10340 O O . ILE B 1 522 ? 34.25 25.797 8.867 1 87.06 522 ILE B O 1
ATOM 10344 N N . GLU B 1 523 ? 34.656 26.812 6.922 1 84.31 523 GLU B N 1
ATOM 10345 C CA . GLU B 1 523 ? 36.031 26.312 6.883 1 84.31 523 GLU B CA 1
ATOM 10346 C C . GLU B 1 523 ? 36.844 26.875 8.016 1 84.31 523 GLU B C 1
ATOM 10348 O O . GLU B 1 523 ? 37.812 26.234 8.484 1 84.31 523 GLU B O 1
ATOM 10353 N N . ALA B 1 524 ? 36.5 28 8.523 1 80.81 524 ALA B N 1
ATOM 10354 C CA . ALA B 1 524 ? 37.25 28.656 9.586 1 80.81 524 ALA B CA 1
ATOM 10355 C C . ALA B 1 524 ? 36.969 28.016 10.945 1 80.81 524 ALA B C 1
ATOM 10357 O O . ALA B 1 524 ? 37.781 28.156 11.883 1 80.81 524 ALA B O 1
ATOM 10358 N N . SER B 1 525 ? 35.938 27.266 11.086 1 80.06 525 SER B N 1
ATOM 10359 C CA . SER B 1 525 ? 35.562 26.625 12.344 1 80.06 525 SER B CA 1
ATOM 10360 C C . SER B 1 525 ? 35.531 25.109 12.211 1 80.06 525 SER B C 1
ATOM 10362 O O . SER B 1 525 ? 34.688 24.578 11.492 1 80.06 525 SER B O 1
ATOM 10364 N N . PRO B 1 526 ? 36.438 24.344 12.883 1 77.69 526 PRO B N 1
ATOM 10365 C CA . PRO B 1 526 ? 36.469 22.891 12.797 1 77.69 526 PRO B CA 1
ATOM 10366 C C . PRO B 1 526 ? 35.156 22.25 13.25 1 77.69 526 PRO B C 1
ATOM 10368 O O . PRO B 1 526 ? 34.719 21.25 12.68 1 77.69 526 PRO B O 1
ATOM 10371 N N . LYS B 1 527 ? 34.562 22.703 14.297 1 76.5 527 LYS B N 1
ATOM 10372 C CA . LYS B 1 527 ? 33.281 22.188 14.766 1 76.5 527 LYS B CA 1
ATOM 10373 C C . LYS B 1 527 ? 32.219 22.297 13.672 1 76.5 527 LYS B C 1
ATOM 10375 O O . LYS B 1 527 ? 31.422 21.375 13.484 1 76.5 527 LYS B O 1
ATOM 10380 N N . SER B 1 528 ? 32.406 23.25 12.992 1 79.19 528 SER B N 1
ATOM 10381 C CA . SER B 1 528 ? 31.422 23.5 11.953 1 79.19 528 SER B CA 1
ATOM 10382 C C . SER B 1 528 ? 31.578 22.531 10.789 1 79.19 528 SER B C 1
ATOM 10384 O O . SER B 1 528 ? 30.594 22.172 10.133 1 79.19 528 SER B O 1
ATOM 10386 N N . LYS B 1 529 ? 32.719 21.984 10.695 1 81.75 529 LYS B N 1
ATOM 10387 C CA . LYS B 1 529 ? 32.938 21.031 9.609 1 81.75 529 LYS B CA 1
ATOM 10388 C C . LYS B 1 529 ? 32.219 19.719 9.875 1 81.75 529 LYS B C 1
ATOM 10390 O O . LYS B 1 529 ? 31.641 19.125 8.961 1 81.75 529 LYS B O 1
ATOM 10395 N N . LYS B 1 530 ? 32.25 19.297 11.062 1 83.06 530 LYS B N 1
ATOM 10396 C CA . LYS B 1 530 ? 31.562 18.062 11.43 1 83.06 530 LYS B CA 1
ATOM 10397 C C . LYS B 1 530 ? 30.047 18.234 11.328 1 83.06 530 LYS B C 1
ATOM 10399 O O . LYS B 1 530 ? 29.344 17.328 10.891 1 83.06 530 LYS B O 1
ATOM 10404 N N . ASP B 1 531 ? 29.594 19.391 11.695 1 88.69 531 ASP B N 1
ATOM 10405 C CA . ASP B 1 531 ? 28.156 19.672 11.633 1 88.69 531 ASP B CA 1
ATOM 10406 C C . ASP B 1 531 ? 27.672 19.688 10.18 1 88.69 531 ASP B C 1
ATOM 10408 O O . ASP B 1 531 ? 26.562 19.25 9.891 1 88.69 531 ASP B O 1
ATOM 10412 N N . VAL B 1 532 ? 28.547 20.125 9.359 1 91.38 532 VAL B N 1
ATOM 10413 C CA . VAL B 1 532 ? 28.188 20.234 7.945 1 91.38 532 VAL B CA 1
ATOM 10414 C C . VAL B 1 532 ? 28.031 18.844 7.34 1 91.38 532 VAL B C 1
ATOM 10416 O O . VAL B 1 532 ? 27.156 18.609 6.512 1 91.38 532 VAL B O 1
ATOM 10419 N N . GLU B 1 533 ? 28.844 18 7.762 1 88.69 533 GLU B N 1
ATOM 10420 C CA . GLU B 1 533 ? 28.75 16.625 7.266 1 88.69 533 GLU B CA 1
ATOM 10421 C C . GLU B 1 533 ? 27.422 15.984 7.672 1 88.69 533 GLU B C 1
ATOM 10423 O O . GLU B 1 533 ? 26.797 15.281 6.879 1 88.69 533 GLU B O 1
ATOM 10428 N N . VAL B 1 534 ? 27.062 16.266 8.828 1 91.12 534 VAL B N 1
ATOM 10429 C CA . VAL B 1 534 ? 25.797 15.703 9.328 1 91.12 534 VAL B CA 1
ATOM 10430 C C . VAL B 1 534 ? 24.625 16.359 8.602 1 91.12 534 VAL B C 1
ATOM 10432 O O . VAL B 1 534 ? 23.672 15.672 8.219 1 91.12 534 VAL B O 1
ATOM 10435 N N . ILE B 1 535 ? 24.734 17.641 8.398 1 94.75 535 ILE B N 1
ATOM 10436 C CA . ILE B 1 535 ? 23.672 18.375 7.715 1 94.75 535 ILE B CA 1
ATOM 10437 C C . ILE B 1 535 ? 23.516 17.859 6.285 1 94.75 535 ILE B C 1
ATOM 10439 O O . ILE B 1 535 ? 22.406 17.578 5.836 1 94.75 535 ILE B O 1
ATOM 10443 N N . LYS B 1 536 ? 24.594 17.703 5.672 1 93.38 536 LYS B N 1
ATOM 10444 C CA . LYS B 1 536 ? 24.562 17.234 4.285 1 93.38 536 LYS B CA 1
ATOM 10445 C C . LYS B 1 536 ? 24.031 15.812 4.195 1 93.38 536 LYS B C 1
ATOM 10447 O O . LYS B 1 536 ? 23.234 15.5 3.312 1 93.38 536 LYS B O 1
ATOM 10452 N N . ALA B 1 537 ? 24.453 15 5.074 1 93.25 537 ALA B N 1
ATOM 10453 C CA . ALA B 1 537 ? 24 13.609 5.082 1 93.25 537 ALA B CA 1
ATOM 10454 C C . ALA B 1 537 ? 22.5 13.516 5.324 1 93.25 537 ALA B C 1
ATOM 10456 O O . ALA B 1 537 ? 21.797 12.75 4.656 1 93.25 537 ALA B O 1
ATOM 10457 N N . LEU B 1 538 ? 22.047 14.32 6.219 1 95.12 538 LEU B N 1
ATOM 10458 C CA . LEU B 1 538 ? 20.609 14.297 6.531 1 95.12 538 LEU B CA 1
ATOM 10459 C C . LEU B 1 538 ? 19.797 14.914 5.402 1 95.12 538 LEU B C 1
ATOM 10461 O O . LEU B 1 538 ? 18.734 14.398 5.043 1 95.12 538 LEU B O 1
ATOM 10465 N N . SER B 1 539 ? 20.281 15.992 4.922 1 97.06 539 SER B N 1
ATOM 10466 C CA . SER B 1 539 ? 19.594 16.656 3.818 1 97.06 539 SER B CA 1
ATOM 10467 C C . SER B 1 539 ? 19.531 15.75 2.592 1 97.06 539 SER B C 1
ATOM 10469 O O . SER B 1 539 ? 18.453 15.586 1.992 1 97.06 539 SER B O 1
ATOM 10471 N N . ASP B 1 540 ? 20.594 15.078 2.266 1 96.94 540 ASP B N 1
ATOM 10472 C CA . ASP B 1 540 ? 20.641 14.188 1.108 1 96.94 540 ASP B CA 1
ATOM 10473 C C . ASP B 1 540 ? 19.812 12.93 1.35 1 96.94 540 ASP B C 1
ATOM 10475 O O . ASP B 1 540 ? 19.219 12.375 0.416 1 96.94 540 ASP B O 1
ATOM 10479 N N . TYR B 1 541 ? 19.812 12.523 2.545 1 95.88 541 TYR B N 1
ATOM 10480 C CA . TYR B 1 541 ? 19.016 11.352 2.865 1 95.88 541 TYR B CA 1
ATOM 10481 C C . TYR B 1 541 ? 17.531 11.648 2.697 1 95.88 541 TYR B C 1
ATOM 10483 O O . TYR B 1 541 ? 16.781 10.852 2.115 1 95.88 541 TYR B O 1
ATOM 10491 N N . MET B 1 542 ? 17.156 12.789 3.227 1 96.44 542 MET B N 1
ATOM 10492 C CA . MET B 1 542 ? 15.75 13.172 3.104 1 96.44 542 MET B CA 1
ATOM 10493 C C . MET B 1 542 ? 15.367 13.391 1.642 1 96.44 542 MET B C 1
ATOM 10495 O O . MET B 1 542 ? 14.258 13.062 1.228 1 96.44 542 MET B O 1
ATOM 10499 N N . MET B 1 543 ? 16.281 13.898 0.903 1 96.38 543 MET B N 1
ATOM 10500 C CA . MET B 1 543 ? 16.031 14.078 -0.525 1 96.38 543 MET B CA 1
ATOM 10501 C C . MET B 1 543 ? 15.969 12.734 -1.239 1 96.38 543 MET B C 1
ATOM 10503 O O . MET B 1 543 ? 15.227 12.578 -2.211 1 96.38 543 MET B O 1
ATOM 10507 N N . PHE B 1 544 ? 16.766 11.789 -0.743 1 95.62 544 PHE B N 1
ATOM 10508 C CA . PHE B 1 544 ? 16.703 10.43 -1.259 1 95.62 544 PHE B CA 1
ATOM 10509 C C . PHE B 1 544 ? 15.32 9.836 -1.083 1 95.62 544 PHE B C 1
ATOM 10511 O O . PHE B 1 544 ? 14.805 9.164 -1.981 1 95.62 544 PHE B O 1
ATOM 10518 N N . LEU B 1 545 ? 14.672 10.102 0.035 1 95.12 545 LEU B N 1
ATOM 10519 C CA . LEU B 1 545 ? 13.336 9.594 0.288 1 95.12 545 LEU B CA 1
ATOM 10520 C C . LEU B 1 545 ? 12.328 10.211 -0.673 1 95.12 545 LEU B C 1
ATOM 10522 O O . LEU B 1 545 ? 11.375 9.547 -1.102 1 95.12 545 LEU B O 1
ATOM 10526 N N . VAL B 1 546 ? 12.562 11.453 -1.051 1 94.19 546 VAL B N 1
ATOM 10527 C CA . VAL B 1 546 ? 11.633 12.148 -1.934 1 94.19 546 VAL B CA 1
ATOM 10528 C C . VAL B 1 546 ? 11.812 11.656 -3.367 1 94.19 546 VAL B C 1
ATOM 10530 O O . VAL B 1 546 ? 10.836 11.391 -4.066 1 94.19 546 VAL B O 1
ATOM 10533 N N . ALA B 1 547 ? 13 11.422 -3.756 1 93.25 547 ALA B N 1
ATOM 10534 C CA . ALA B 1 547 ? 13.289 11.156 -5.164 1 93.25 547 ALA B CA 1
ATOM 10535 C C . ALA B 1 547 ? 13.25 9.664 -5.461 1 93.25 547 ALA B C 1
ATOM 10537 O O . ALA B 1 547 ? 12.766 9.242 -6.516 1 93.25 547 ALA B O 1
ATOM 10538 N N . VAL B 1 548 ? 13.742 8.852 -4.52 1 92.31 548 VAL B N 1
ATOM 10539 C CA . VAL B 1 548 ? 14 7.453 -4.84 1 92.31 548 VAL B CA 1
ATOM 10540 C C . VAL B 1 548 ? 12.992 6.562 -4.109 1 92.31 548 VAL B C 1
ATOM 10542 O O . VAL B 1 548 ? 12.5 5.586 -4.672 1 92.31 548 VAL B O 1
ATOM 10545 N N . ARG B 1 549 ? 12.664 6.902 -2.818 1 91.88 549 ARG B N 1
ATOM 10546 C CA . ARG B 1 549 ? 11.773 6.059 -2.023 1 91.88 549 ARG B CA 1
ATOM 10547 C C . ARG B 1 549 ? 10.602 6.863 -1.479 1 91.88 549 ARG B C 1
ATOM 10549 O O . ARG B 1 549 ? 10.391 6.93 -0.264 1 91.88 549 ARG B O 1
ATOM 10556 N N . PRO B 1 550 ? 9.734 7.258 -2.316 1 90.31 550 PRO B N 1
ATOM 10557 C CA . PRO B 1 550 ? 8.617 8.094 -1.861 1 90.31 550 PRO B CA 1
ATOM 10558 C C . PRO B 1 550 ? 7.617 7.328 -1.003 1 90.31 550 PRO B C 1
ATOM 10560 O O . PRO B 1 550 ? 6.84 7.938 -0.263 1 90.31 550 PRO B O 1
ATOM 10563 N N . GLY B 1 551 ? 7.68 6.059 -0.994 1 86.5 551 GLY B N 1
ATOM 10564 C CA . GLY B 1 551 ? 6.77 5.25 -0.197 1 86.5 551 GLY B CA 1
ATOM 10565 C C . GLY B 1 551 ? 7 5.391 1.296 1 86.5 551 GLY B C 1
ATOM 10566 O O . GLY B 1 551 ? 6.129 5.047 2.1 1 86.5 551 GLY B O 1
ATOM 10567 N N . MET B 1 552 ? 8.141 5.941 1.691 1 91.31 552 MET B N 1
ATOM 10568 C CA . MET B 1 552 ? 8.469 6.098 3.107 1 91.31 552 MET B CA 1
ATOM 10569 C C . MET B 1 552 ? 8.055 7.473 3.613 1 91.31 552 MET B C 1
ATOM 10571 O O . MET B 1 552 ? 8.18 7.766 4.805 1 91.31 552 MET B O 1
ATOM 10575 N N . LEU B 1 553 ? 7.559 8.328 2.781 1 90.5 553 LEU B N 1
ATOM 10576 C CA . LEU B 1 553 ? 7.062 9.633 3.203 1 90.5 553 LEU B CA 1
ATOM 10577 C C . LEU B 1 553 ? 5.566 9.57 3.506 1 90.5 553 LEU B C 1
ATOM 10579 O O . LEU B 1 553 ? 4.805 8.953 2.766 1 90.5 553 LEU B O 1
ATOM 10583 N N . PRO B 1 554 ? 5.258 10.125 4.637 1 85.31 554 PRO B N 1
ATOM 10584 C CA . PRO B 1 554 ? 3.838 10.125 4.996 1 85.31 554 PRO B CA 1
ATOM 10585 C C . PRO B 1 554 ? 3.002 11.039 4.105 1 85.31 554 PRO B C 1
ATOM 10587 O O . PRO B 1 554 ? 3.514 12.039 3.592 1 85.31 554 PRO B O 1
ATOM 10590 N N . GLY B 1 555 ? 1.692 10.75 3.93 1 77.19 555 GLY B N 1
ATOM 10591 C CA . GLY B 1 555 ? 0.782 11.594 3.17 1 77.19 555 GLY B CA 1
ATOM 10592 C C . GLY B 1 555 ? 0.845 11.344 1.676 1 77.19 555 GLY B C 1
ATOM 10593 O O . GLY B 1 555 ? 1.261 10.266 1.236 1 77.19 555 GLY B O 1
ATOM 10594 N N . LEU B 1 556 ? 0.317 12.266 0.906 1 77.62 556 LEU B N 1
ATOM 10595 C CA . LEU B 1 556 ? 0.314 12.156 -0.549 1 77.62 556 LEU B CA 1
ATOM 10596 C C . LEU B 1 556 ? 1.65 12.609 -1.13 1 77.62 556 LEU B C 1
ATOM 10598 O O . LEU B 1 556 ? 2.064 13.75 -0.928 1 77.62 556 LEU B O 1
ATOM 10602 N N . VAL B 1 557 ? 2.402 11.719 -1.61 1 79.62 557 VAL B N 1
ATOM 10603 C CA . VAL B 1 557 ? 3.668 12.031 -2.266 1 79.62 557 VAL B CA 1
ATOM 10604 C C . VAL B 1 557 ? 3.504 11.93 -3.781 1 79.62 557 VAL B C 1
ATOM 10606 O O . VAL B 1 557 ? 3.018 10.922 -4.293 1 79.62 557 VAL B O 1
ATOM 10609 N N . LEU B 1 558 ? 3.787 13.008 -4.422 1 81.56 558 LEU B N 1
ATOM 10610 C CA . LEU B 1 558 ? 3.65 13.047 -5.875 1 81.56 558 LEU B CA 1
ATOM 10611 C C . LEU B 1 558 ? 5.02 13.062 -6.551 1 81.56 558 LEU B C 1
ATOM 10613 O O . LEU B 1 558 ? 5.824 13.961 -6.305 1 81.56 558 LEU B O 1
ATOM 10617 N N . SER B 1 559 ? 5.324 12.109 -7.301 1 82.69 559 SER B N 1
ATOM 10618 C CA . SER B 1 559 ? 6.57 12.078 -8.062 1 82.69 559 SER B CA 1
ATOM 10619 C C . SER B 1 559 ? 6.625 13.211 -9.078 1 82.69 559 SER B C 1
ATOM 10621 O O . SER B 1 559 ? 7.707 13.688 -9.43 1 82.69 559 SER B O 1
ATOM 10623 N N . SER B 1 560 ? 5.488 13.648 -9.445 1 81.25 560 SER B N 1
ATOM 10624 C CA . SER B 1 560 ? 5.414 14.727 -10.43 1 81.25 560 SER B CA 1
ATOM 10625 C C . SER B 1 560 ? 5.938 16.031 -9.852 1 81.25 560 SER B C 1
ATOM 10627 O O . SER B 1 560 ? 6.512 16.859 -10.57 1 81.25 560 SER B O 1
ATOM 10629 N N . ARG B 1 561 ? 5.719 16.172 -8.602 1 81.88 561 ARG B N 1
ATOM 10630 C CA . ARG B 1 561 ? 6.219 17.375 -7.957 1 81.88 561 ARG B CA 1
ATOM 10631 C C . ARG B 1 561 ? 7.746 17.406 -7.957 1 81.88 561 ARG B C 1
ATOM 10633 O O . ARG B 1 561 ? 8.352 18.422 -8.273 1 81.88 561 ARG B O 1
ATOM 10640 N N . TYR B 1 562 ? 8.352 16.359 -7.602 1 86.88 562 TYR B N 1
ATOM 10641 C CA . TYR B 1 562 ? 9.812 16.25 -7.617 1 86.88 562 TYR B CA 1
ATOM 10642 C C . TYR B 1 562 ? 10.359 16.453 -9.023 1 86.88 562 TYR B C 1
ATOM 10644 O O . TYR B 1 562 ? 11.359 17.141 -9.219 1 86.88 562 TYR B O 1
ATOM 10652 N N . GLU B 1 563 ? 9.672 15.922 -9.961 1 83.38 563 GLU B N 1
ATOM 10653 C CA . GLU B 1 563 ? 10.133 16.031 -11.344 1 83.38 563 GLU B CA 1
ATOM 10654 C C . GLU B 1 563 ? 10 17.453 -11.867 1 83.38 563 GLU B C 1
ATOM 10656 O O . GLU B 1 563 ? 10.867 17.938 -12.602 1 83.38 563 GLU B O 1
ATOM 10661 N N . ALA B 1 564 ? 8.945 18.031 -11.5 1 82.06 564 ALA B N 1
ATOM 10662 C CA . ALA B 1 564 ? 8.742 19.406 -11.93 1 82.06 564 ALA B CA 1
ATOM 10663 C C . ALA B 1 564 ? 9.812 20.328 -11.352 1 82.06 564 ALA B C 1
ATOM 10665 O O . ALA B 1 564 ? 10.328 21.203 -12.047 1 82.06 564 ALA B O 1
ATOM 10666 N N . VAL B 1 565 ? 10.141 20.125 -10.094 1 86.69 565 VAL B N 1
ATOM 10667 C CA . VAL B 1 565 ? 11.172 20.938 -9.453 1 86.69 565 VAL B CA 1
ATOM 10668 C C . VAL B 1 565 ? 12.531 20.656 -10.086 1 86.69 565 VAL B C 1
ATOM 10670 O O . VAL B 1 565 ? 13.312 21.562 -10.344 1 86.69 565 VAL B O 1
ATOM 10673 N N . SER B 1 566 ? 12.805 19.406 -10.328 1 88.88 566 SER B N 1
ATOM 10674 C CA . SER B 1 566 ? 14.062 19 -10.953 1 88.88 566 SER B CA 1
ATOM 10675 C C . SER B 1 566 ? 14.188 19.578 -12.359 1 88.88 566 SER B C 1
ATOM 10677 O O . SER B 1 566 ? 15.258 20.031 -12.758 1 88.88 566 SER B O 1
ATOM 10679 N N . GLU B 1 567 ? 13.109 19.625 -13.102 1 83.38 567 GLU B N 1
ATOM 10680 C CA . GLU B 1 567 ? 13.117 20.156 -14.461 1 83.38 567 GLU B CA 1
ATOM 10681 C C . GLU B 1 567 ? 13.289 21.672 -14.453 1 83.38 567 GLU B C 1
ATOM 10683 O O . GLU B 1 567 ? 13.961 22.234 -15.32 1 83.38 567 GLU B O 1
ATOM 10688 N N . ALA B 1 568 ? 12.609 22.312 -13.508 1 84.12 568 ALA B N 1
ATOM 10689 C CA . ALA B 1 568 ? 12.75 23.75 -13.398 1 84.12 568 ALA B CA 1
ATOM 10690 C C . ALA B 1 568 ? 14.188 24.141 -13.086 1 84.12 568 ALA B C 1
ATOM 10692 O O . ALA B 1 568 ? 14.719 25.094 -13.656 1 84.12 568 ALA B O 1
ATOM 10693 N N . LEU B 1 569 ? 14.797 23.406 -12.234 1 88.44 569 LEU B N 1
ATOM 10694 C CA . LEU B 1 569 ? 16.188 23.656 -11.867 1 88.44 569 LEU B CA 1
ATOM 10695 C C . LEU B 1 569 ? 17.125 23.406 -13.047 1 88.44 569 LEU B C 1
ATOM 10697 O O . LEU B 1 569 ? 18.047 24.188 -13.305 1 88.44 569 LEU B O 1
ATOM 10701 N N . ALA B 1 570 ? 16.844 22.344 -13.688 1 86.12 570 ALA B N 1
ATOM 10702 C CA . ALA B 1 570 ? 17.656 22.016 -14.859 1 86.12 570 ALA B CA 1
ATOM 10703 C C . ALA B 1 570 ? 17.469 23.047 -15.961 1 86.12 570 ALA B C 1
ATOM 10705 O O . ALA B 1 570 ? 18.422 23.359 -16.688 1 86.12 570 ALA B O 1
ATOM 10706 N N . GLY B 1 571 ? 16.281 23.547 -16.094 1 83.62 571 GLY B N 1
ATOM 10707 C CA . GLY B 1 571 ? 16.016 24.594 -17.062 1 83.62 571 GLY B CA 1
ATOM 10708 C C . GLY B 1 571 ? 16.75 25.891 -16.766 1 83.62 571 GLY B C 1
ATOM 10709 O O . GLY B 1 571 ? 17.312 26.516 -17.672 1 83.62 571 GLY B O 1
ATOM 10710 N N . ILE B 1 572 ? 16.75 26.281 -15.508 1 84.31 572 ILE B N 1
ATOM 10711 C CA . ILE B 1 572 ? 17.453 27.484 -15.094 1 84.31 572 ILE B CA 1
ATOM 10712 C C . ILE B 1 572 ? 18.938 27.344 -15.367 1 84.31 572 ILE B C 1
ATOM 10714 O O . ILE B 1 572 ? 19.594 28.266 -15.852 1 84.31 572 ILE B O 1
ATOM 10718 N N . TRP B 1 573 ? 19.453 26.172 -15.109 1 87.25 573 TRP B N 1
ATOM 10719 C CA . TRP B 1 573 ? 20.875 25.922 -15.312 1 87.25 573 TRP B CA 1
ATOM 10720 C C . TRP B 1 573 ? 21.234 25.938 -16.797 1 87.25 573 TRP B C 1
ATOM 10722 O O . TRP B 1 573 ? 22.219 26.547 -17.188 1 87.25 573 TRP B O 1
ATOM 10732 N N . LYS B 1 574 ? 20.391 25.359 -17.531 1 84.12 574 LYS B N 1
ATOM 10733 C CA . LYS B 1 574 ? 20.656 25.312 -18.969 1 84.12 574 LYS B CA 1
ATOM 10734 C C . LYS B 1 574 ? 20.609 26.703 -19.594 1 84.12 574 LYS B C 1
ATOM 10736 O O . LYS B 1 574 ? 21.391 27.016 -20.484 1 84.12 574 LYS B O 1
ATOM 10741 N N . GLU B 1 575 ? 19.688 27.391 -19.172 1 83.25 575 GLU B N 1
ATOM 10742 C CA . GLU B 1 575 ? 19.562 28.75 -19.703 1 83.25 575 GLU B CA 1
ATOM 10743 C C . GLU B 1 575 ? 20.781 29.594 -19.359 1 83.25 575 GLU B C 1
ATOM 10745 O O . GLU B 1 575 ? 21.297 30.328 -20.203 1 83.25 575 GLU B O 1
ATOM 10750 N N . LYS B 1 576 ? 21.25 29.469 -18.188 1 81.5 576 LYS B N 1
ATOM 10751 C CA . LYS B 1 576 ? 22.359 30.297 -17.734 1 81.5 576 LYS B CA 1
ATOM 10752 C C . LYS B 1 576 ? 23.703 29.766 -18.266 1 81.5 576 LYS B C 1
ATOM 10754 O O . LYS B 1 576 ? 24.609 30.547 -18.547 1 81.5 576 LYS B O 1
ATOM 10759 N N . GLU B 1 577 ? 23.812 28.469 -18.281 1 80 577 GLU B N 1
ATOM 10760 C CA . GLU B 1 577 ? 25.016 27.859 -18.859 1 80 577 GLU B CA 1
ATOM 10761 C C . GLU B 1 577 ? 25.188 28.281 -20.312 1 80 577 GLU B C 1
ATOM 10763 O O . GLU B 1 577 ? 26.312 28.484 -20.766 1 80 577 GLU B O 1
ATOM 10768 N N . GLY B 1 578 ? 24.062 28.25 -21.016 1 72.62 578 GLY B N 1
ATOM 10769 C CA . GLY B 1 578 ? 24.094 28.688 -22.406 1 72.62 578 GLY B CA 1
ATOM 10770 C C . GLY B 1 578 ? 24.578 30.109 -22.578 1 72.62 578 GLY B C 1
ATOM 10771 O O . GLY B 1 578 ? 25.25 30.438 -23.562 1 72.62 578 GLY B O 1
ATOM 10772 N N . SER B 1 579 ? 24.281 30.891 -21.578 1 72.31 579 SER B N 1
ATOM 10773 C CA . SER B 1 579 ? 24.625 32.312 -21.672 1 72.31 579 SER B CA 1
ATOM 10774 C C . SER B 1 579 ? 26.047 32.562 -21.203 1 72.31 579 SER B C 1
ATOM 10776 O O . SER B 1 579 ? 26.688 33.531 -21.641 1 72.31 579 SER B O 1
ATOM 10778 N N . ASP B 1 580 ? 26.531 31.75 -20.234 1 72.12 580 ASP B N 1
ATOM 10779 C CA . ASP B 1 580 ? 27.891 31.906 -19.719 1 72.12 580 ASP B CA 1
ATOM 10780 C C . ASP B 1 580 ? 28.672 30.609 -19.797 1 72.12 580 ASP B C 1
ATOM 10782 O O . ASP B 1 580 ? 28.594 29.766 -18.906 1 72.12 580 ASP B O 1
ATOM 10786 N N . PRO B 1 581 ? 29.312 30.406 -20.875 1 65.5 581 PRO B N 1
ATOM 10787 C CA . PRO B 1 581 ? 30.047 29.156 -21.062 1 65.5 581 PRO B CA 1
ATOM 10788 C C . PRO B 1 581 ? 31.141 28.953 -20.016 1 65.5 581 PRO B C 1
ATOM 10790 O O . PRO B 1 581 ? 31.656 27.844 -19.844 1 65.5 581 PRO B O 1
ATOM 10793 N N . SER B 1 582 ? 31.516 30 -19.234 1 63.66 582 SER B N 1
ATOM 10794 C CA . SER B 1 582 ? 32.562 29.844 -18.203 1 63.66 582 SER B CA 1
ATOM 10795 C C . SER B 1 582 ? 32.062 28.938 -17.078 1 63.66 582 SER B C 1
ATOM 10797 O O . SER B 1 582 ? 32.875 28.5 -16.25 1 63.66 582 SER B O 1
ATOM 10799 N N . LEU B 1 583 ? 30.906 28.562 -17.141 1 63.88 583 LEU B N 1
ATOM 10800 C CA . LEU B 1 583 ? 30.297 27.797 -16.062 1 63.88 583 LEU B CA 1
ATOM 10801 C C . LEU B 1 583 ? 30.562 26.297 -16.219 1 63.88 583 LEU B C 1
ATOM 10803 O O . LEU B 1 583 ? 30.219 25.5 -15.344 1 63.88 583 LEU B O 1
ATOM 10807 N N . ARG B 1 584 ? 31.266 25.984 -17.344 1 60.94 584 ARG B N 1
ATOM 10808 C CA . ARG B 1 584 ? 31.547 24.578 -17.641 1 60.94 584 ARG B CA 1
ATOM 10809 C C . ARG B 1 584 ? 32.75 24.078 -16.844 1 60.94 584 ARG B C 1
ATOM 10811 O O . ARG B 1 584 ? 33.844 23.969 -17.391 1 60.94 584 ARG B O 1
ATOM 10818 N N . THR B 1 585 ? 32.594 24.312 -15.516 1 66.94 585 THR B N 1
ATOM 10819 C CA . THR B 1 585 ? 33.656 23.984 -14.586 1 66.94 585 THR B CA 1
ATOM 10820 C C . THR B 1 585 ? 33.344 22.672 -13.852 1 66.94 585 THR B C 1
ATOM 10822 O O . THR B 1 585 ? 32.469 21.922 -14.266 1 66.94 585 THR B O 1
ATOM 10825 N N . SER B 1 586 ? 34.031 22.344 -12.766 1 72.44 586 SER B N 1
ATOM 10826 C CA . SER B 1 586 ? 33.875 21.188 -11.891 1 72.44 586 SER B CA 1
ATOM 10827 C C . SER B 1 586 ? 32.469 21.094 -11.336 1 72.44 586 SER B C 1
ATOM 10829 O O . SER B 1 586 ? 31.734 22.078 -11.328 1 72.44 586 SER B O 1
ATOM 10831 N N . SER B 1 587 ? 31.984 19.891 -11.094 1 74.12 587 SER B N 1
ATOM 10832 C CA . SER B 1 587 ? 30.641 19.656 -10.586 1 74.12 587 SER B CA 1
ATOM 10833 C C . SER B 1 587 ? 30.328 20.531 -9.375 1 74.12 587 SER B C 1
ATOM 10835 O O . SER B 1 587 ? 29.25 21.094 -9.273 1 74.12 587 SER B O 1
ATOM 10837 N N . MET B 1 588 ? 31.297 20.625 -8.523 1 75.12 588 MET B N 1
ATOM 10838 C CA . MET B 1 588 ? 31.094 21.406 -7.305 1 75.12 588 MET B CA 1
ATOM 10839 C C . MET B 1 588 ? 30.922 22.891 -7.637 1 75.12 588 MET B C 1
ATOM 10841 O O . MET B 1 588 ? 30.125 23.578 -6.996 1 75.12 588 MET B O 1
ATOM 10845 N N . MET B 1 589 ? 31.594 23.281 -8.586 1 82.75 589 MET B N 1
ATOM 10846 C CA . MET B 1 589 ? 31.516 24.672 -8.992 1 82.75 589 MET B CA 1
ATOM 10847 C C . MET B 1 589 ? 30.172 24.969 -9.664 1 82.75 589 MET B C 1
ATOM 10849 O O . MET B 1 589 ? 29.625 26.062 -9.508 1 82.75 589 MET B O 1
ATOM 10853 N N . ARG B 1 590 ? 29.719 24 -10.273 1 87.88 590 ARG B N 1
ATOM 10854 C CA . ARG B 1 590 ? 28.422 24.156 -10.93 1 87.88 590 ARG B CA 1
ATOM 10855 C C . ARG B 1 590 ? 27.297 24.297 -9.906 1 87.88 590 ARG B C 1
ATOM 10857 O O . ARG B 1 590 ? 26.406 25.141 -10.062 1 87.88 590 ARG B O 1
ATOM 10864 N N . GLU B 1 591 ? 27.359 23.484 -8.883 1 90.94 591 GLU B N 1
ATOM 10865 C CA . GLU B 1 591 ? 26.359 23.547 -7.824 1 90.94 591 GLU B CA 1
ATOM 10866 C C . GLU B 1 591 ? 26.391 24.906 -7.121 1 90.94 591 GLU B C 1
ATOM 10868 O O . GLU B 1 591 ? 25.344 25.484 -6.828 1 90.94 591 GLU B O 1
ATOM 10873 N N . LYS B 1 592 ? 27.594 25.312 -6.898 1 89.94 592 LYS B N 1
ATOM 10874 C CA . LYS B 1 592 ? 27.781 26.609 -6.246 1 89.94 592 LYS B CA 1
ATOM 10875 C C . LYS B 1 592 ? 27.219 27.734 -7.102 1 89.94 592 LYS B C 1
ATOM 10877 O O . LYS B 1 592 ? 26.547 28.641 -6.594 1 89.94 592 LYS B O 1
ATOM 10882 N N . ARG B 1 593 ? 27.484 27.656 -8.32 1 90.31 593 ARG B N 1
ATOM 10883 C CA . ARG B 1 593 ? 27 28.688 -9.234 1 90.31 593 ARG B CA 1
ATOM 10884 C C . ARG B 1 593 ? 25.469 28.656 -9.32 1 90.31 593 ARG B C 1
ATOM 10886 O O . ARG B 1 593 ? 24.828 29.719 -9.406 1 90.31 593 ARG B O 1
ATOM 10893 N N . LEU B 1 594 ? 24.984 27.516 -9.414 1 91.62 594 LEU B N 1
ATOM 10894 C CA . LEU B 1 594 ? 23.531 27.391 -9.43 1 91.62 594 LEU B CA 1
ATOM 10895 C C . LEU B 1 594 ? 22.922 28 -8.172 1 91.62 594 LEU B C 1
ATOM 10897 O O . LEU B 1 594 ? 21.875 28.656 -8.242 1 91.62 594 LEU B O 1
ATOM 10901 N N . ALA B 1 595 ? 23.531 27.734 -7.035 1 91.81 595 ALA B N 1
ATOM 10902 C CA . ALA B 1 595 ? 23.062 28.312 -5.777 1 91.81 595 ALA B CA 1
ATOM 10903 C C . ALA B 1 595 ? 23.094 29.844 -5.828 1 91.81 595 ALA B C 1
ATOM 10905 O O . ALA B 1 595 ? 22.172 30.5 -5.344 1 91.81 595 ALA B O 1
ATOM 10906 N N . GLU B 1 596 ? 24.109 30.391 -6.477 1 89.12 596 GLU B N 1
ATOM 10907 C CA . GLU B 1 596 ? 24.234 31.828 -6.617 1 89.12 596 GLU B CA 1
ATOM 10908 C C . GLU B 1 596 ? 23.172 32.406 -7.547 1 89.12 596 GLU B C 1
ATOM 10910 O O . GLU B 1 596 ? 22.656 33.5 -7.309 1 89.12 596 GLU B O 1
ATOM 10915 N N . ILE B 1 597 ? 22.906 31.641 -8.531 1 88.69 597 ILE B N 1
ATOM 10916 C CA . ILE B 1 597 ? 21.906 32.062 -9.508 1 88.69 597 ILE B CA 1
ATOM 10917 C C . ILE B 1 597 ? 20.531 32.125 -8.836 1 88.69 597 ILE B C 1
ATOM 10919 O O . ILE B 1 597 ? 19.75 33.031 -9.102 1 88.69 597 ILE B O 1
ATOM 10923 N N . LEU B 1 598 ? 20.234 31.188 -8.023 1 89 598 LEU B N 1
ATOM 10924 C CA . LEU B 1 598 ? 18.938 31.125 -7.344 1 89 598 LEU B CA 1
ATOM 10925 C C . LEU B 1 598 ? 18.766 32.312 -6.41 1 89 598 LEU B C 1
ATOM 10927 O O . LEU B 1 598 ? 17.672 32.875 -6.32 1 89 598 LEU B O 1
ATOM 10931 N N . ILE B 1 599 ? 19.859 32.719 -5.766 1 86.31 599 ILE B N 1
ATOM 10932 C CA . ILE B 1 599 ? 19.812 33.875 -4.887 1 86.31 599 ILE B CA 1
ATOM 10933 C C . ILE B 1 599 ? 19.672 35.156 -5.719 1 86.31 599 ILE B C 1
ATOM 10935 O O . ILE B 1 599 ? 18.891 36.031 -5.367 1 86.31 599 ILE B O 1
ATOM 10939 N N . ALA B 1 600 ? 20.438 35.188 -6.828 1 82.69 600 ALA B N 1
ATOM 10940 C CA . ALA B 1 600 ? 20.422 36.375 -7.691 1 82.69 600 ALA B CA 1
ATOM 10941 C C . ALA B 1 600 ? 19.047 36.562 -8.32 1 82.69 600 ALA B C 1
ATOM 10943 O O . ALA B 1 600 ? 18.578 37.688 -8.477 1 82.69 600 ALA B O 1
ATOM 10944 N N . ASN B 1 601 ? 18.484 35.531 -8.758 1 77.81 601 ASN B N 1
ATOM 10945 C CA . ASN B 1 601 ? 17.156 35.594 -9.336 1 77.81 601 ASN B CA 1
ATOM 10946 C C . ASN B 1 601 ? 16.141 36.188 -8.344 1 77.81 601 ASN B C 1
ATOM 10948 O O . ASN B 1 601 ? 15.211 36.875 -8.742 1 77.81 601 ASN B O 1
ATOM 10952 N N . GLU B 1 602 ? 16.297 35.875 -7.148 1 74.19 602 GLU B N 1
ATOM 10953 C CA . GLU B 1 602 ? 15.383 36.375 -6.125 1 74.19 602 GLU B CA 1
ATOM 10954 C C . GLU B 1 602 ? 15.68 37.844 -5.816 1 74.19 602 GLU B C 1
ATOM 10956 O O . GLU B 1 602 ? 14.766 38.625 -5.527 1 74.19 602 GLU B O 1
ATOM 10961 N N . ASP B 1 603 ? 16.984 38.219 -5.887 1 63.19 603 ASP B N 1
ATOM 10962 C CA . ASP B 1 603 ? 17.375 39.594 -5.652 1 63.19 603 ASP B CA 1
ATOM 10963 C C . ASP B 1 603 ? 16.922 40.5 -6.789 1 63.19 603 ASP B C 1
ATOM 10965 O O . ASP B 1 603 ? 16.469 41.625 -6.555 1 63.19 603 ASP B O 1
ATOM 10969 N N . GLU B 1 604 ? 17.281 40.125 -8.039 1 55.34 604 GLU B N 1
ATOM 10970 C CA . GLU B 1 604 ? 16.891 40.906 -9.211 1 55.34 604 GLU B CA 1
ATOM 10971 C C . GLU B 1 604 ? 15.375 41.062 -9.297 1 55.34 604 GLU B C 1
ATOM 10973 O O . GLU B 1 604 ? 14.875 42.094 -9.734 1 55.34 604 GLU B O 1
ATOM 10978 N N . GLU B 1 605 ? 14.852 39.969 -9.297 1 48.47 605 GLU B N 1
ATOM 10979 C CA . GLU B 1 605 ? 13.398 40.062 -9.391 1 48.47 605 GLU B CA 1
ATOM 10980 C C . GLU B 1 605 ? 12.82 40.938 -8.273 1 48.47 605 GLU B C 1
ATOM 10982 O O . GLU B 1 605 ? 11.672 41.375 -8.344 1 48.47 605 GLU B O 1
ATOM 10987 N N . GLY B 1 606 ? 13.711 41.688 -7.586 1 41.03 606 GLY B N 1
ATOM 10988 C CA . GLY B 1 606 ? 13.172 42.625 -6.625 1 41.03 606 GLY B CA 1
ATOM 10989 C C . GLY B 1 606 ? 11.805 42.25 -6.098 1 41.03 606 GLY B C 1
ATOM 10990 O O . GLY B 1 606 ? 11.289 42.844 -5.164 1 41.03 606 GLY B O 1
ATOM 10991 N N . ASN B 1 607 ? 10.906 42.094 -7.027 1 33.5 607 ASN B N 1
ATOM 10992 C CA . ASN B 1 607 ? 9.461 41.938 -6.922 1 33.5 607 ASN B CA 1
ATOM 10993 C C . ASN B 1 607 ? 9.078 40.625 -6.266 1 33.5 607 ASN B C 1
ATOM 10995 O O . ASN B 1 607 ? 8.859 39.625 -6.957 1 33.5 607 ASN B O 1
ATOM 10999 N N . TYR B 1 608 ? 9.867 40.188 -5.41 1 34.94 608 TYR B N 1
ATOM 11000 C CA . TYR B 1 608 ? 9.68 39.031 -4.523 1 34.94 608 TYR B CA 1
ATOM 11001 C C . TYR B 1 608 ? 8.242 38.531 -4.586 1 34.94 608 TYR B C 1
ATOM 11003 O O . TYR B 1 608 ? 7.996 37.344 -4.512 1 34.94 608 TYR B O 1
ATOM 11011 N N . PHE B 1 609 ? 7.504 39.625 -4.25 1 36.56 609 PHE B N 1
ATOM 11012 C CA . PHE B 1 609 ? 6.07 39.562 -3.994 1 36.56 609 PHE B CA 1
ATOM 11013 C C . PHE B 1 609 ? 5.281 39.812 -5.277 1 36.56 609 PHE B C 1
ATOM 11015 O O . PHE B 1 609 ? 4.074 40.031 -5.238 1 36.56 609 PHE B O 1
ATOM 11022 N N . GLN B 1 610 ? 6.004 40.25 -6.258 1 32.06 610 GLN B N 1
ATOM 11023 C CA . GLN B 1 610 ? 5.031 40.375 -7.336 1 32.06 610 GLN B CA 1
ATOM 11024 C C . GLN B 1 610 ? 4.531 39 -7.785 1 32.06 610 GLN B C 1
ATOM 11026 O O . GLN B 1 610 ? 5.254 38.25 -8.453 1 32.06 610 GLN B O 1
ATOM 11031 N N . VAL B 1 611 ? 4.055 38.344 -6.844 1 33.28 611 VAL B N 1
ATOM 11032 C CA . VAL B 1 611 ? 3.162 37.312 -7.34 1 33.28 611 VAL B CA 1
ATOM 11033 C C . VAL B 1 611 ? 2.748 37.625 -8.773 1 33.28 611 VAL B C 1
ATOM 11035 O O . VAL B 1 611 ? 2.035 38.594 -9.023 1 33.28 611 VAL B O 1
ATOM 11038 N N . ASP B 1 612 ? 3.748 37.844 -9.625 1 31.56 612 ASP B N 1
ATOM 11039 C CA . ASP B 1 612 ? 3.262 38.094 -10.977 1 31.56 612 ASP B CA 1
ATOM 11040 C C . ASP B 1 612 ? 1.878 37.469 -11.188 1 31.56 612 ASP B C 1
ATOM 11042 O O . ASP B 1 612 ? 1.735 36.25 -11.227 1 31.56 612 ASP B O 1
ATOM 11046 N N . ASP B 1 613 ? 0.946 38.219 -10.805 1 31.78 613 ASP B N 1
ATOM 11047 C CA . ASP B 1 613 ? -0.494 38.094 -11.008 1 31.78 613 ASP B CA 1
ATOM 11048 C C . ASP B 1 613 ? -0.81 37.562 -12.391 1 31.78 613 ASP B C 1
ATOM 11050 O O . ASP B 1 613 ? -1.96 37.219 -12.688 1 31.78 613 ASP B O 1
ATOM 11054 N N . SER B 1 614 ? -0.038 38.062 -13.305 1 32 614 SER B N 1
ATOM 11055 C CA . SER B 1 614 ? -0.429 37.75 -14.68 1 32 614 SER B CA 1
ATOM 11056 C C . SER B 1 614 ? -0.204 36.281 -15.016 1 32 614 SER B C 1
ATOM 11058 O O . SER B 1 614 ? -0.612 35.812 -16.078 1 32 614 SER B O 1
ATOM 11060 N N . ARG B 1 615 ? 1.026 35.938 -14.586 1 33.62 615 ARG B N 1
ATOM 11061 C CA . ARG B 1 615 ? 1.201 34.562 -15 1 33.62 615 ARG B CA 1
ATOM 11062 C C . ARG B 1 615 ? 0.417 33.625 -14.086 1 33.62 615 ARG B C 1
ATOM 11064 O O . ARG B 1 615 ? 0.454 33.75 -12.867 1 33.62 615 ARG B O 1
ATOM 11071 N N . PRO B 1 616 ? -0.642 33.125 -14.578 1 31.5 616 PRO B N 1
ATOM 11072 C CA . PRO B 1 616 ? -1.496 32.188 -13.875 1 31.5 616 PRO B CA 1
ATOM 11073 C C . PRO B 1 616 ? -0.705 31.234 -12.977 1 31.5 616 PRO B C 1
ATOM 11075 O O . PRO B 1 616 ? 0.198 30.547 -13.453 1 31.5 616 PRO B O 1
ATOM 11078 N N . GLN B 1 617 ? -0.231 31.812 -11.859 1 33.28 617 GLN B N 1
ATOM 11079 C CA . GLN B 1 617 ? 0.361 30.906 -10.883 1 33.28 617 GLN B CA 1
ATOM 11080 C C . GLN B 1 617 ? -0.408 29.594 -10.812 1 33.28 617 GLN B C 1
ATOM 11082 O O . GLN B 1 617 ? -1.605 29.578 -10.516 1 33.28 617 GLN B O 1
ATOM 11087 N N . SER B 1 618 ? -0.08 28.719 -11.5 1 31.64 618 SER B N 1
ATOM 11088 C CA . SER B 1 618 ? -0.699 27.422 -11.75 1 31.64 618 SER B CA 1
ATOM 11089 C C . SER B 1 618 ? -1.032 26.719 -10.438 1 31.64 618 SER B C 1
ATOM 11091 O O . SER B 1 618 ? -0.358 26.922 -9.43 1 31.64 618 SER B O 1
ATOM 11093 N N . GLY B 1 619 ? -2.164 26.359 -10.117 1 29.41 619 GLY B N 1
ATOM 11094 C CA . GLY B 1 619 ? -3.055 25.859 -9.078 1 29.41 619 GLY B CA 1
ATOM 11095 C C . GLY B 1 619 ? -2.424 24.797 -8.203 1 29.41 619 GLY B C 1
ATOM 11096 O O . GLY B 1 619 ? -1.453 24.156 -8.609 1 29.41 619 GLY B O 1
ATOM 11097 N N . PHE B 1 620 ? -2.678 24.906 -6.891 1 33.31 620 PHE B N 1
ATOM 11098 C CA . PHE B 1 620 ? -2.387 24.188 -5.656 1 33.31 620 PHE B CA 1
ATOM 11099 C C . PHE B 1 620 ? -2.486 22.672 -5.867 1 33.31 620 PHE B C 1
ATOM 11101 O O . PHE B 1 620 ? -1.694 21.922 -5.312 1 33.31 620 PHE B O 1
ATOM 11108 N N . LEU B 1 621 ? -3.662 22.406 -6.457 1 39.03 621 LEU B N 1
ATOM 11109 C CA . LEU B 1 621 ? -3.781 20.953 -6.582 1 39.03 621 LEU B CA 1
ATOM 11110 C C . LEU B 1 621 ? -2.73 20.406 -7.535 1 39.03 621 LEU B C 1
ATOM 11112 O O . LEU B 1 621 ? -2.539 19.188 -7.617 1 39.03 621 LEU B O 1
ATOM 11116 N N . SER B 1 622 ? -2.283 21.328 -8.461 1 40.53 622 SER B N 1
ATOM 11117 C CA . SER B 1 622 ? -1.283 21 -9.469 1 40.53 622 SER B CA 1
ATOM 11118 C C . SER B 1 622 ? 0.128 21.078 -8.898 1 40.53 622 SER B C 1
ATOM 11120 O O . SER B 1 622 ? 0.539 22.109 -8.367 1 40.53 622 SER B O 1
ATOM 11122 N N . VAL B 1 623 ? 0.774 20.094 -8.648 1 43.44 623 VAL B N 1
ATOM 11123 C CA . VAL B 1 623 ? 2.189 19.875 -8.359 1 43.44 623 VAL B CA 1
ATOM 11124 C C . VAL B 1 623 ? 3.033 20.891 -9.125 1 43.44 623 VAL B C 1
ATOM 11126 O O . VAL B 1 623 ? 4.07 21.344 -8.633 1 43.44 623 VAL B O 1
ATOM 11129 N N . LEU B 1 624 ? 2.65 21.359 -10.312 1 41.88 624 LEU B N 1
ATOM 11130 C CA . LEU B 1 624 ? 3.486 22.172 -11.195 1 41.88 624 LEU B CA 1
ATOM 11131 C C . LEU B 1 624 ? 3.672 23.578 -10.625 1 41.88 624 LEU B C 1
ATOM 11133 O O . LEU B 1 624 ? 4.781 24.125 -10.648 1 41.88 624 LEU B O 1
ATOM 11137 N N . TYR B 1 625 ? 2.639 24.281 -10.273 1 43.5 625 TYR B N 1
ATOM 11138 C CA . TYR B 1 625 ? 2.734 25.672 -9.844 1 43.5 625 TYR B CA 1
ATOM 11139 C C . TYR B 1 625 ? 3.506 25.781 -8.531 1 43.5 625 TYR B C 1
ATOM 11141 O O . TYR B 1 625 ? 4.234 26.75 -8.312 1 43.5 625 TYR B O 1
ATOM 11149 N N . ASP B 1 626 ? 3.449 24.625 -7.766 1 53.53 626 ASP B N 1
ATOM 11150 C CA . ASP B 1 626 ? 4.148 24.422 -6.5 1 53.53 626 ASP B CA 1
ATOM 11151 C C . ASP B 1 626 ? 5.664 24.406 -6.707 1 53.53 626 ASP B C 1
ATOM 11153 O O . ASP B 1 626 ? 6.418 24.828 -5.832 1 53.53 626 ASP B O 1
ATOM 11157 N N . THR B 1 627 ? 5.98 24.359 -8.039 1 56.19 627 THR B N 1
ATOM 11158 C CA . THR B 1 627 ? 7.398 24.125 -8.281 1 56.19 627 THR B CA 1
ATOM 11159 C C . THR B 1 627 ? 8.18 25.438 -8.18 1 56.19 627 THR B C 1
ATOM 11161 O O . THR B 1 627 ? 9.227 25.484 -7.523 1 56.19 627 THR B O 1
ATOM 11164 N N . SER B 1 628 ? 7.641 26.531 -8.914 1 55.72 628 SER B N 1
ATOM 11165 C CA . SER B 1 628 ? 8.383 27.781 -8.867 1 55.72 628 SER B CA 1
ATOM 11166 C C . SER B 1 628 ? 8.375 28.375 -7.457 1 55.72 628 SER B C 1
ATOM 11168 O O . SER B 1 628 ? 9.375 28.953 -7.023 1 55.72 628 SER B O 1
ATOM 11170 N N . ASN B 1 629 ? 7.418 28.047 -6.84 1 71.44 629 ASN B N 1
ATOM 11171 C CA . ASN B 1 629 ? 7.328 28.547 -5.469 1 71.44 629 ASN B CA 1
ATOM 11172 C C . ASN B 1 629 ? 8.297 27.812 -4.543 1 71.44 629 ASN B C 1
ATOM 11174 O O . ASN B 1 629 ? 8.922 28.422 -3.682 1 71.44 629 ASN B O 1
ATOM 11178 N N . VAL B 1 630 ? 8.578 26.625 -4.973 1 83.25 630 VAL B N 1
ATOM 11179 C CA . VAL B 1 630 ? 9.438 25.828 -4.105 1 83.25 630 VAL B CA 1
ATOM 11180 C C . VAL B 1 630 ? 10.875 26.328 -4.215 1 83.25 630 VAL B C 1
ATOM 11182 O O . VAL B 1 630 ? 11.578 26.438 -3.209 1 83.25 630 VAL B O 1
ATOM 11185 N N . LEU B 1 631 ? 11.273 26.734 -5.449 1 86.31 631 LEU B N 1
ATOM 11186 C CA . LEU B 1 631 ? 12.633 27.219 -5.664 1 86.31 631 LEU B CA 1
ATOM 11187 C C . LEU B 1 631 ? 12.836 28.578 -5.02 1 86.31 631 LEU B C 1
ATOM 11189 O O . LEU B 1 631 ? 13.844 28.812 -4.344 1 86.31 631 LEU B O 1
ATOM 11193 N N . SER B 1 632 ? 11.891 29.438 -5.211 1 84 632 SER B N 1
ATOM 11194 C CA . SER B 1 632 ? 11.953 30.766 -4.613 1 84 632 SER B CA 1
ATOM 11195 C C . SER B 1 632 ? 11.906 30.703 -3.092 1 84 632 SER B C 1
ATOM 11197 O O . SER B 1 632 ? 12.648 31.406 -2.408 1 84 632 SER B O 1
ATOM 11199 N N . GLU B 1 633 ? 11.078 29.828 -2.629 1 86.56 633 GLU B N 1
ATOM 11200 C CA . GLU B 1 633 ? 10.953 29.672 -1.185 1 86.56 633 GLU B CA 1
ATOM 11201 C C . GLU B 1 633 ? 12.227 29.109 -0.574 1 86.56 633 GLU B C 1
ATOM 11203 O O . GLU B 1 633 ? 12.609 29.484 0.538 1 86.56 633 GLU B O 1
ATOM 11208 N N . GLY B 1 634 ? 12.867 28.188 -1.315 1 90.31 634 GLY B N 1
ATOM 11209 C CA . GLY B 1 634 ? 14.141 27.672 -0.852 1 90.31 634 GLY B CA 1
ATOM 11210 C C . GLY B 1 634 ? 15.227 28.734 -0.769 1 90.31 634 GLY B C 1
ATOM 11211 O O . GLY B 1 634 ? 15.969 28.781 0.208 1 90.31 634 GLY B O 1
ATOM 11212 N N . ALA B 1 635 ? 15.266 29.578 -1.704 1 89.25 635 ALA B N 1
ATOM 11213 C CA . ALA B 1 635 ? 16.25 30.656 -1.729 1 89.25 635 ALA B CA 1
ATOM 11214 C C . ALA B 1 635 ? 15.977 31.672 -0.628 1 89.25 635 ALA B C 1
ATOM 11216 O O . ALA B 1 635 ? 16.906 32.156 0.037 1 89.25 635 ALA B O 1
ATOM 11217 N N . ILE B 1 636 ? 14.727 31.969 -0.411 1 85.62 636 ILE B N 1
ATOM 11218 C CA . ILE B 1 636 ? 14.336 32.938 0.608 1 85.62 636 ILE B CA 1
ATOM 11219 C C . ILE B 1 636 ? 14.68 32.406 1.994 1 85.62 636 ILE B C 1
ATOM 11221 O O . ILE B 1 636 ? 15.195 33.125 2.844 1 85.62 636 ILE B O 1
ATOM 11225 N N . LEU B 1 637 ? 14.391 31.125 2.229 1 89.62 637 LEU B N 1
ATOM 11226 C CA . LEU B 1 637 ? 14.711 30.516 3.512 1 89.62 637 LEU B CA 1
ATOM 11227 C C . LEU B 1 637 ? 16.219 30.531 3.762 1 89.62 637 LEU B C 1
ATOM 11229 O O . LEU B 1 637 ? 16.656 30.781 4.887 1 89.62 637 LEU B O 1
ATOM 11233 N N . ALA B 1 638 ? 17 30.281 2.74 1 90.81 638 ALA B N 1
ATOM 11234 C CA . ALA B 1 638 ? 18.453 30.328 2.863 1 90.81 638 ALA B CA 1
ATOM 11235 C C . ALA B 1 638 ? 18.938 31.719 3.254 1 90.81 638 ALA B C 1
ATOM 11237 O O . ALA B 1 638 ? 19.844 31.875 4.074 1 90.81 638 ALA B O 1
ATOM 11238 N N . MET B 1 639 ? 18.328 32.688 2.703 1 84 639 MET B N 1
ATOM 11239 C CA . MET B 1 639 ? 18.703 34.094 2.992 1 84 639 MET B CA 1
ATOM 11240 C C . MET B 1 639 ? 18.375 34.438 4.438 1 84 639 MET B C 1
ATOM 11242 O O . MET B 1 639 ? 19.094 35.219 5.066 1 84 639 MET B O 1
ATOM 11246 N N . PHE B 1 640 ? 17.328 33.812 4.945 1 80.88 640 PHE B N 1
ATOM 11247 C CA . PHE B 1 640 ? 16.953 34.031 6.336 1 80.88 640 PHE B CA 1
ATOM 11248 C C . PHE B 1 640 ? 17.984 33.406 7.273 1 80.88 640 PHE B C 1
ATOM 11250 O O . PHE B 1 640 ? 18.219 33.906 8.375 1 80.88 640 PHE B O 1
ATOM 11257 N N . LEU B 1 641 ? 18.656 32.406 6.781 1 84.12 641 LEU B N 1
ATOM 11258 C CA . LEU B 1 641 ? 19.609 31.672 7.625 1 84.12 641 LEU B CA 1
ATOM 11259 C C . LEU B 1 641 ? 21 32.281 7.531 1 84.12 641 LEU B C 1
ATOM 11261 O O . LEU B 1 641 ? 21.844 32.094 8.406 1 84.12 641 LEU B O 1
ATOM 11265 N N . LEU B 1 642 ? 21.297 33.062 6.469 1 78.25 642 LEU B N 1
ATOM 11266 C CA . LEU B 1 642 ? 22.609 33.656 6.258 1 78.25 642 LEU B CA 1
ATOM 11267 C C . LEU B 1 642 ? 22.672 35.031 6.918 1 78.25 642 LEU B C 1
ATOM 11269 O O . LEU B 1 642 ? 21.891 35.938 6.602 1 78.25 642 LEU B O 1
ATOM 11273 N N . PRO B 1 643 ? 23.156 35.25 8.266 1 57.47 643 PRO B N 1
ATOM 11274 C CA . PRO B 1 643 ? 23.219 36.562 8.898 1 57.47 643 PRO B CA 1
ATOM 11275 C C . PRO B 1 643 ? 23.922 37.594 8.016 1 57.47 643 PRO B C 1
ATOM 11277 O O . PRO B 1 643 ? 23.562 38.781 8.039 1 57.47 643 PRO B O 1
ATOM 11280 N N . ARG B 1 644 ? 25.297 37.312 7.652 1 51.94 644 ARG B N 1
ATOM 11281 C CA . ARG B 1 644 ? 26.188 38.312 7.07 1 51.94 644 ARG B CA 1
ATOM 11282 C C . ARG B 1 644 ? 25.625 38.844 5.762 1 51.94 644 ARG B C 1
ATOM 11284 O O . ARG B 1 644 ? 26.078 39.875 5.27 1 51.94 644 ARG B O 1
ATOM 11291 N N . ILE B 1 645 ? 25.094 37.938 5.211 1 46.09 645 ILE B N 1
ATOM 11292 C CA . ILE B 1 645 ? 24.844 38.375 3.842 1 46.09 645 ILE B CA 1
ATOM 11293 C C . ILE B 1 645 ? 24.016 39.656 3.852 1 46.09 645 ILE B C 1
ATOM 11295 O O . ILE B 1 645 ? 24.344 40.625 3.16 1 46.09 645 ILE B O 1
ATOM 11299 N N . ARG B 1 646 ? 22.531 39.781 3.904 1 45.41 646 ARG B N 1
ATOM 11300 C CA . ARG B 1 646 ? 22.047 41.156 3.711 1 45.41 646 ARG B CA 1
ATOM 11301 C C . ARG B 1 646 ? 21.828 41.844 5.051 1 45.41 646 ARG B C 1
ATOM 11303 O O . ARG B 1 646 ? 21.328 41.25 6 1 45.41 646 ARG B O 1
ATOM 11310 N N . GLY B 1 647 ? 22.562 42.656 5.539 1 40.62 647 GLY B N 1
ATOM 11311 C CA . GLY B 1 647 ? 22.547 43.625 6.621 1 40.62 647 GLY B CA 1
ATOM 11312 C C . GLY B 1 647 ? 21.234 43.688 7.375 1 40.62 647 GLY B C 1
ATOM 11313 O O . GLY B 1 647 ? 20.219 43.156 6.891 1 40.62 647 GLY B O 1
ATOM 11314 N N . PRO B 1 648 ? 21.328 43.938 8.742 1 43.5 648 PRO B N 1
ATOM 11315 C CA . PRO B 1 648 ? 20.141 44.188 9.562 1 43.5 648 PRO B CA 1
ATOM 11316 C C . PRO B 1 648 ? 18.953 44.688 8.742 1 43.5 648 PRO B C 1
ATOM 11318 O O . PRO B 1 648 ? 17.797 44.469 9.125 1 43.5 648 PRO B O 1
ATOM 11321 N N . ASN B 1 649 ? 19.25 45.281 7.688 1 44.56 649 ASN B N 1
ATOM 11322 C CA . ASN B 1 649 ? 18.25 45.969 6.863 1 44.56 649 ASN B CA 1
ATOM 11323 C C . ASN B 1 649 ? 17.469 45 6.004 1 44.56 649 ASN B C 1
ATOM 11325 O O . ASN B 1 649 ? 16.344 45.281 5.59 1 44.56 649 ASN B O 1
ATOM 11329 N N . PHE B 1 650 ? 18.062 43.844 5.664 1 48.34 650 PHE B N 1
ATOM 11330 C CA . PHE B 1 650 ? 17.375 42.938 4.746 1 48.34 650 PHE B CA 1
ATOM 11331 C C . PHE B 1 650 ? 16.203 42.25 5.43 1 48.34 650 PHE B C 1
ATOM 11333 O O . PHE B 1 650 ? 15.102 42.188 4.871 1 48.34 650 PHE B O 1
ATOM 11340 N N . ARG B 1 651 ? 16.453 41.594 6.551 1 50.62 651 ARG B N 1
ATOM 11341 C CA . ARG B 1 651 ? 15.359 41.031 7.336 1 50.62 651 ARG B CA 1
ATOM 11342 C C . ARG B 1 651 ? 14.266 42.062 7.562 1 50.62 651 ARG B C 1
ATOM 11344 O O . ARG B 1 651 ? 13.078 41.781 7.441 1 50.62 651 ARG B O 1
ATOM 11351 N N . LYS B 1 652 ? 14.859 43.25 7.977 1 49.31 652 LYS B N 1
ATOM 11352 C CA . LYS B 1 652 ? 13.938 44.375 8.172 1 49.31 652 LYS B CA 1
ATOM 11353 C C . LYS B 1 652 ? 13.203 44.719 6.875 1 49.31 652 LYS B C 1
ATOM 11355 O O . LYS B 1 652 ? 12 45 6.891 1 49.31 652 LYS B O 1
ATOM 11360 N N . ASN B 1 653 ? 13.945 44.562 5.867 1 46.84 653 ASN B N 1
ATOM 11361 C CA . ASN B 1 653 ? 13.359 44.906 4.574 1 46.84 653 ASN B CA 1
ATOM 11362 C C . ASN B 1 653 ? 12.359 43.844 4.105 1 46.84 653 ASN B C 1
ATOM 11364 O O . ASN B 1 653 ? 11.312 44.188 3.551 1 46.84 653 ASN B O 1
ATOM 11368 N N . ILE B 1 654 ? 12.773 42.594 4.324 1 50.12 654 ILE B N 1
ATOM 11369 C CA . ILE B 1 654 ? 11.812 41.562 3.939 1 50.12 654 ILE B CA 1
ATOM 11370 C C . ILE B 1 654 ? 10.578 41.656 4.84 1 50.12 654 ILE B C 1
ATOM 11372 O O . ILE B 1 654 ? 9.445 41.531 4.363 1 50.12 654 ILE B O 1
ATOM 11376 N N . ILE B 1 655 ? 10.992 41.75 6.199 1 50.16 655 ILE B N 1
ATOM 11377 C CA . ILE B 1 655 ? 9.883 41.969 7.129 1 50.16 655 ILE B CA 1
ATOM 11378 C C . ILE B 1 655 ? 9.164 43.25 6.809 1 50.16 655 ILE B C 1
ATOM 11380 O O . ILE B 1 655 ? 7.93 43.312 6.844 1 50.16 655 ILE B O 1
ATOM 11384 N N . GLU B 1 656 ? 9.922 44.406 6.73 1 44.44 656 GLU B N 1
ATOM 11385 C CA . GLU B 1 656 ? 9.352 45.688 6.383 1 44.44 656 GLU B CA 1
ATOM 11386 C C . GLU B 1 656 ? 8.664 45.656 5.02 1 44.44 656 GLU B C 1
ATOM 11388 O O . GLU B 1 656 ? 7.605 46.25 4.828 1 44.44 656 GLU B O 1
ATOM 11393 N N . LYS B 1 657 ? 9.391 45.219 4.133 1 40.69 657 LYS B N 1
ATOM 11394 C CA . LYS B 1 657 ? 8.844 45.094 2.785 1 40.69 657 LYS B CA 1
ATOM 11395 C C . LYS B 1 657 ? 7.688 44.094 2.746 1 40.69 657 LYS B C 1
ATOM 11397 O O . LYS B 1 657 ? 6.727 44.281 1.995 1 40.69 657 LYS B O 1
ATOM 11402 N N . VAL B 1 658 ? 7.988 42.969 3.281 1 42.75 658 VAL B N 1
ATOM 11403 C CA . VAL B 1 658 ? 6.891 42.062 3.516 1 42.75 658 VAL B CA 1
ATOM 11404 C C . VAL B 1 658 ? 5.906 42.656 4.516 1 42.75 658 VAL B C 1
ATOM 11406 O O . VAL B 1 658 ? 4.734 42.281 4.547 1 42.75 658 VAL B O 1
ATOM 11409 N N . GLY B 1 659 ? 6.375 43.844 5.43 1 34.88 659 GLY B N 1
ATOM 11410 C CA . GLY B 1 659 ? 5.66 44.594 6.449 1 34.88 659 GLY B CA 1
ATOM 11411 C C . GLY B 1 659 ? 4.32 45.125 5.977 1 34.88 659 GLY B C 1
ATOM 11412 O O . GLY B 1 659 ? 3.373 45.219 6.762 1 34.88 659 GLY B O 1
ATOM 11413 N N . GLU B 1 660 ? 4.367 46.438 5.172 1 35.81 660 GLU B N 1
ATOM 11414 C CA . GLU B 1 660 ? 3.445 47.562 5.277 1 35.81 660 GLU B CA 1
ATOM 11415 C C . GLU B 1 660 ? 2.029 47.156 4.883 1 35.81 660 GLU B C 1
ATOM 11417 O O . GLU B 1 660 ? 1.118 48 4.867 1 35.81 660 GLU B O 1
ATOM 11422 N N . HIS B 1 661 ? 1.761 46.5 3.781 1 35.28 661 HIS B N 1
ATOM 11423 C CA . HIS B 1 661 ? 0.387 46.969 3.598 1 35.28 661 HIS B CA 1
ATOM 11424 C C . HIS B 1 661 ? -0.433 46.75 4.867 1 35.28 661 HIS B C 1
ATOM 11426 O O . HIS B 1 661 ? -1.056 47.719 5.363 1 35.28 661 HIS B O 1
ATOM 11432 N N . GLY B 1 662 ? -1.674 46.094 4.98 1 33.19 662 GLY B N 1
ATOM 11433 C CA . GLY B 1 662 ? -2.52 45.938 6.156 1 33.19 662 GLY B CA 1
ATOM 11434 C C . GLY B 1 662 ? -1.87 45.156 7.27 1 33.19 662 GLY B C 1
ATOM 11435 O O . GLY B 1 662 ? -0.782 44.594 7.094 1 33.19 662 GLY B O 1
ATOM 11436 N N . ASP B 1 663 ? -2.205 45.031 8.594 1 39.66 663 ASP B N 1
ATOM 11437 C CA . ASP B 1 663 ? -1.931 44.438 9.898 1 39.66 663 ASP B CA 1
ATOM 11438 C C . ASP B 1 663 ? -1.347 43.031 9.758 1 39.66 663 ASP B C 1
ATOM 11440 O O . ASP B 1 663 ? -0.993 42.375 10.75 1 39.66 663 ASP B O 1
ATOM 11444 N N . GLY B 1 664 ? -1.305 42.031 8.625 1 45.78 664 GLY B N 1
ATOM 11445 C CA . GLY B 1 664 ? -1.183 40.594 8.68 1 45.78 664 GLY B CA 1
ATOM 11446 C C . GLY B 1 664 ? 0.125 40.094 8.109 1 45.78 664 GLY B C 1
ATOM 11447 O O . GLY B 1 664 ? 0.799 40.781 7.355 1 45.78 664 GLY B O 1
ATOM 11448 N N . GLU B 1 665 ? 1.115 39.125 8.719 1 56.28 665 GLU B N 1
ATOM 11449 C CA . GLU B 1 665 ? 2.287 38.344 8.328 1 56.28 665 GLU B CA 1
ATOM 11450 C C . GLU B 1 665 ? 2.176 37.875 6.887 1 56.28 665 GLU B C 1
ATOM 11452 O O . GLU B 1 665 ? 1.111 37.406 6.461 1 56.28 665 GLU B O 1
ATOM 11457 N N . PRO B 1 666 ? 3.248 38.281 5.887 1 61.31 666 PRO B N 1
ATOM 11458 C CA . PRO B 1 666 ? 3.211 37.75 4.523 1 61.31 666 PRO B CA 1
ATOM 11459 C C . PRO B 1 666 ? 2.902 36.25 4.484 1 61.31 666 PRO B C 1
ATOM 11461 O O . PRO B 1 666 ? 3.271 35.5 5.406 1 61.31 666 PRO B O 1
ATOM 11464 N N . PRO B 1 667 ? 2.186 35.906 3.445 1 65.94 667 PRO B N 1
ATOM 11465 C CA . PRO B 1 667 ? 1.765 34.5 3.348 1 65.94 667 PRO B CA 1
ATOM 11466 C C . PRO B 1 667 ? 2.939 33.531 3.389 1 65.94 667 PRO B C 1
ATOM 11468 O O . PRO B 1 667 ? 2.816 32.438 3.939 1 65.94 667 PRO B O 1
ATOM 11471 N N . ILE B 1 668 ? 4.16 34 2.883 1 73.5 668 ILE B N 1
ATOM 11472 C CA . ILE B 1 668 ? 5.312 33.094 2.859 1 73.5 668 ILE B CA 1
ATOM 11473 C C . ILE B 1 668 ? 5.832 32.875 4.281 1 73.5 668 ILE B C 1
ATOM 11475 O O . ILE B 1 668 ? 6.254 31.781 4.637 1 73.5 668 ILE B O 1
ATOM 11479 N N . LEU B 1 669 ? 5.848 33.969 5.016 1 74.62 669 LEU B N 1
ATOM 11480 C CA . LEU B 1 669 ? 6.324 33.844 6.391 1 74.62 669 LEU B CA 1
ATOM 11481 C C . LEU B 1 669 ? 5.367 33 7.223 1 74.62 669 LEU B C 1
ATOM 11483 O O . LEU B 1 669 ? 5.801 32.25 8.094 1 74.62 669 LEU B O 1
ATOM 11487 N N . LYS B 1 670 ? 4.086 33.188 6.898 1 73.12 670 LYS B N 1
ATOM 11488 C CA . LYS B 1 670 ? 3.111 32.312 7.578 1 73.12 670 LYS B CA 1
ATOM 11489 C C . LYS B 1 670 ? 3.352 30.844 7.258 1 73.12 670 LYS B C 1
ATOM 11491 O O . LYS B 1 670 ? 3.244 30 8.133 1 73.12 670 LYS B O 1
ATOM 11496 N N . LYS B 1 671 ? 3.725 30.656 6.012 1 78.06 671 LYS B N 1
ATOM 11497 C CA . LYS B 1 671 ? 4.031 29.297 5.582 1 78.06 671 LYS B CA 1
ATOM 11498 C C . LYS B 1 671 ? 5.281 28.766 6.281 1 78.06 671 LYS B C 1
ATOM 11500 O O . LYS B 1 671 ? 5.301 27.625 6.75 1 78.06 671 LYS B O 1
ATOM 11505 N N . PHE B 1 672 ? 6.32 29.594 6.398 1 84.25 672 PHE B N 1
ATOM 11506 C CA . PHE B 1 672 ? 7.566 29.188 7.031 1 84.25 672 PHE B CA 1
ATOM 11507 C C . PHE B 1 672 ? 7.359 28.938 8.523 1 84.25 672 PHE B C 1
ATOM 11509 O O . PHE B 1 672 ? 7.945 28.016 9.086 1 84.25 672 PHE B O 1
ATOM 11516 N N . HIS B 1 673 ? 6.492 29.766 9.102 1 81.19 673 HIS B N 1
ATOM 11517 C CA . HIS B 1 673 ? 6.215 29.578 10.516 1 81.19 673 HIS B CA 1
ATOM 11518 C C . HIS B 1 673 ? 5.492 28.25 10.758 1 81.19 673 HIS B C 1
ATOM 11520 O O . HIS B 1 673 ? 5.676 27.625 11.805 1 81.19 673 HIS B O 1
ATOM 11526 N N . ARG B 1 674 ? 4.805 27.969 9.742 1 78.19 674 ARG B N 1
ATOM 11527 C CA . ARG B 1 674 ? 4.078 26.703 9.867 1 78.19 674 ARG B CA 1
ATOM 11528 C C . ARG B 1 674 ? 4.992 25.516 9.602 1 78.19 674 ARG B C 1
ATOM 11530 O O . ARG B 1 674 ? 4.938 24.5 10.305 1 78.19 674 ARG B O 1
ATOM 11537 N N . GLN B 1 675 ? 5.887 25.609 8.633 1 83.94 675 GLN B N 1
ATOM 11538 C CA . GLN B 1 675 ? 6.695 24.484 8.18 1 83.94 675 GLN B CA 1
ATOM 11539 C C . GLN B 1 675 ? 7.973 24.359 9.008 1 83.94 675 GLN B C 1
ATOM 11541 O O . GLN B 1 675 ? 8.438 23.25 9.273 1 83.94 675 GLN B O 1
ATOM 11546 N N . PHE B 1 676 ? 8.516 25.547 9.383 1 90 676 PHE B N 1
ATOM 11547 C CA . PHE B 1 676 ? 9.797 25.594 10.078 1 90 676 PHE B CA 1
ATOM 11548 C C . PHE B 1 676 ? 9.695 26.453 11.336 1 90 676 PHE B C 1
ATOM 11550 O O . PHE B 1 676 ? 10.461 27.406 11.508 1 90 676 PHE B O 1
ATOM 11557 N N . PRO B 1 677 ? 8.875 26.062 12.273 1 83.38 677 PRO B N 1
ATOM 11558 C CA . PRO B 1 677 ? 8.656 26.938 13.438 1 83.38 677 PRO B CA 1
ATOM 11559 C C . PRO B 1 677 ? 9.93 27.172 14.242 1 83.38 677 PRO B C 1
ATOM 11561 O O . PRO B 1 677 ? 10.195 28.312 14.656 1 83.38 677 PRO B O 1
ATOM 11564 N N . ASP B 1 678 ? 10.812 26.203 14.453 1 83.44 678 ASP B N 1
ATOM 11565 C CA . ASP B 1 678 ? 12.016 26.328 15.273 1 83.44 678 ASP B CA 1
ATOM 11566 C C . ASP B 1 678 ? 13.062 27.188 14.57 1 83.44 678 ASP B C 1
ATOM 11568 O O . ASP B 1 678 ? 13.766 27.969 15.219 1 83.44 678 ASP B O 1
ATOM 11572 N N . LEU B 1 679 ? 13.117 27.031 13.297 1 88.06 679 LEU B N 1
ATOM 11573 C CA . LEU B 1 679 ? 14.078 27.828 12.547 1 88.06 679 LEU B CA 1
ATOM 11574 C C . LEU B 1 679 ? 13.664 29.297 12.508 1 88.06 679 LEU B C 1
ATOM 11576 O O . LEU B 1 679 ? 14.516 30.188 12.594 1 88.06 679 LEU B O 1
ATOM 11580 N N . MET B 1 680 ? 12.359 29.469 12.375 1 83.44 680 MET B N 1
ATOM 11581 C CA . MET B 1 680 ? 11.859 30.828 12.32 1 83.44 680 MET B CA 1
ATOM 11582 C C . MET B 1 680 ? 11.969 31.516 13.672 1 83.44 680 MET B C 1
ATOM 11584 O O . MET B 1 680 ? 12.258 32.719 13.75 1 83.44 680 MET B O 1
ATOM 11588 N N . GLU B 1 681 ? 11.773 30.781 14.695 1 80.94 681 GLU B N 1
ATOM 11589 C CA . GLU B 1 681 ? 11.977 31.312 16.031 1 80.94 681 GLU B CA 1
ATOM 11590 C C . GLU B 1 681 ? 13.445 31.641 16.281 1 80.94 681 GLU B C 1
ATOM 11592 O O . GLU B 1 681 ? 13.766 32.656 16.891 1 80.94 681 GLU B O 1
ATOM 11597 N N . PHE B 1 682 ? 14.312 30.781 15.844 1 83.06 682 PHE B N 1
ATOM 11598 C CA . PHE B 1 682 ? 15.75 31 15.938 1 83.06 682 PHE B CA 1
ATOM 11599 C C . PHE B 1 682 ? 16.156 32.25 15.172 1 83.06 682 PHE B C 1
ATOM 11601 O O . PHE B 1 682 ? 16.922 33.094 15.68 1 83.06 682 PHE B O 1
ATOM 11608 N N . ALA B 1 683 ? 15.609 32.406 14.031 1 76.25 683 ALA B N 1
ATOM 11609 C CA . ALA B 1 683 ? 15.945 33.562 13.188 1 76.25 683 ALA B CA 1
ATOM 11610 C C . ALA B 1 683 ? 15.438 34.875 13.797 1 76.25 683 ALA B C 1
ATOM 11612 O O . ALA B 1 683 ? 16.047 35.906 13.633 1 76.25 683 ALA B O 1
ATOM 11613 N N . LYS B 1 684 ? 14.344 34.75 14.508 1 72.12 684 LYS B N 1
ATOM 11614 C CA . LYS B 1 684 ? 13.742 35.938 15.133 1 72.12 684 LYS B CA 1
ATOM 11615 C C . LYS B 1 684 ? 14.484 36.312 16.406 1 72.12 684 LYS B C 1
ATOM 11617 O O . LYS B 1 684 ? 14.664 37.5 16.703 1 72.12 684 LYS B O 1
ATOM 11622 N N . ASN B 1 685 ? 14.945 35.375 17.172 1 73.81 685 ASN B N 1
ATOM 11623 C CA . ASN B 1 685 ? 15.469 35.594 18.516 1 73.81 685 ASN B CA 1
ATOM 11624 C C . ASN B 1 685 ? 16.953 35.938 18.484 1 73.81 685 ASN B C 1
ATOM 11626 O O . ASN B 1 685 ? 17.469 36.562 19.406 1 73.81 685 ASN B O 1
ATOM 11630 N N . VAL B 1 686 ? 17.641 35.406 17.484 1 70.38 686 VAL B N 1
ATOM 11631 C CA . VAL B 1 686 ? 19.078 35.625 17.453 1 70.38 686 VAL B CA 1
ATOM 11632 C C . VAL B 1 686 ? 19.453 36.625 16.375 1 70.38 686 VAL B C 1
ATOM 11634 O O . VAL B 1 686 ? 19.359 36.344 15.188 1 70.38 686 VAL B O 1
ATOM 11637 N N . SER B 1 687 ? 19.797 37.844 16.719 1 66.56 687 SER B N 1
ATOM 11638 C CA . SER B 1 687 ? 20.062 38.938 15.797 1 66.56 687 SER B CA 1
ATOM 11639 C C . SER B 1 687 ? 21.359 38.688 15.016 1 66.56 687 SER B C 1
ATOM 11641 O O . SER B 1 687 ? 21.438 39 13.82 1 66.56 687 SER B O 1
ATOM 11643 N N . PHE B 1 688 ? 22.391 38.156 15.68 1 66.62 688 PHE B N 1
ATOM 11644 C CA . PHE B 1 688 ? 23.672 37.906 15.023 1 66.62 688 PHE B CA 1
ATOM 11645 C C . PHE B 1 688 ? 24.172 36.5 15.352 1 66.62 688 PHE B C 1
ATOM 11647 O O . PHE B 1 688 ? 25.109 36.312 16.125 1 66.62 688 PHE B O 1
ATOM 11654 N N . PRO B 1 689 ? 23.547 35.562 14.648 1 77.19 689 PRO B N 1
ATOM 11655 C CA . PRO B 1 689 ? 23.938 34.188 15.008 1 77.19 689 PRO B CA 1
ATOM 11656 C C . PRO B 1 689 ? 25.297 33.812 14.461 1 77.19 689 PRO B C 1
ATOM 11658 O O . PRO B 1 689 ? 25.672 34.188 13.352 1 77.19 689 PRO B O 1
ATOM 11661 N N . SER B 1 690 ? 26.062 33.188 15.281 1 80.62 690 SER B N 1
ATOM 11662 C CA . SER B 1 690 ? 27.297 32.562 14.805 1 80.62 690 SER B CA 1
ATOM 11663 C C . SER B 1 690 ? 27 31.406 13.844 1 80.62 690 SER B C 1
ATOM 11665 O O . SER B 1 690 ? 25.875 30.891 13.82 1 80.62 690 SER B O 1
ATOM 11667 N N . ILE B 1 691 ? 27.875 31.094 13.016 1 84.38 691 ILE B N 1
ATOM 11668 C CA . ILE B 1 691 ? 27.719 30 12.062 1 84.38 691 ILE B CA 1
ATOM 11669 C C . ILE B 1 691 ? 27.469 28.688 12.812 1 84.38 691 ILE B C 1
ATOM 11671 O O . ILE B 1 691 ? 26.719 27.828 12.344 1 84.38 691 ILE B O 1
ATOM 11675 N N . ALA B 1 692 ? 28.094 28.547 13.953 1 84.38 692 ALA B N 1
ATOM 11676 C CA . ALA B 1 692 ? 27.922 27.359 14.766 1 84.38 692 ALA B CA 1
ATOM 11677 C C . ALA B 1 692 ? 26.5 27.234 15.281 1 84.38 692 ALA B C 1
ATOM 11679 O O . ALA B 1 692 ? 25.922 26.141 15.312 1 84.38 692 ALA B O 1
ATOM 11680 N N . MET B 1 693 ? 25.953 28.359 15.672 1 86.06 693 MET B N 1
ATOM 11681 C CA . MET B 1 693 ? 24.578 28.359 16.156 1 86.06 693 MET B CA 1
ATOM 11682 C C . MET B 1 693 ? 23.594 28.062 15.031 1 86.06 693 MET B C 1
ATOM 11684 O O . MET B 1 693 ? 22.609 27.344 15.234 1 86.06 693 MET B O 1
ATOM 11688 N N . THR B 1 694 ? 23.906 28.594 13.859 1 89 694 THR B N 1
ATOM 11689 C CA . THR B 1 694 ? 23.016 28.375 12.719 1 89 694 THR B CA 1
ATOM 11690 C C . THR B 1 694 ? 23.062 26.922 12.266 1 89 694 THR B C 1
ATOM 11692 O O . THR B 1 694 ? 22.031 26.328 11.938 1 89 694 THR B O 1
ATOM 11695 N N . THR B 1 695 ? 24.25 26.375 12.25 1 90.94 695 THR B N 1
ATOM 11696 C CA . THR B 1 695 ? 24.391 24.969 11.844 1 90.94 695 THR B CA 1
ATOM 11697 C C . THR B 1 695 ? 23.688 24.062 12.852 1 90.94 695 THR B C 1
ATOM 11699 O O . THR B 1 695 ? 23.094 23.047 12.461 1 90.94 695 THR B O 1
ATOM 11702 N N . ASP B 1 696 ? 23.719 24.422 14.062 1 89.06 696 ASP B N 1
ATOM 11703 C CA . ASP B 1 696 ? 23.031 23.641 15.094 1 89.06 696 ASP B CA 1
ATOM 11704 C C . ASP B 1 696 ? 21.516 23.703 14.914 1 89.06 696 ASP B C 1
ATOM 11706 O O . ASP B 1 696 ? 20.812 22.719 15.125 1 89.06 696 ASP B O 1
ATOM 11710 N N . ALA B 1 697 ? 21.031 24.844 14.57 1 90.94 697 ALA B N 1
ATOM 11711 C CA . ALA B 1 697 ? 19.609 25.016 14.344 1 90.94 697 ALA B CA 1
ATOM 11712 C C . ALA B 1 697 ? 19.141 24.219 13.133 1 90.94 697 ALA B C 1
ATOM 11714 O O . ALA B 1 697 ? 18.047 23.641 13.133 1 90.94 697 ALA B O 1
ATOM 11715 N N . ILE B 1 698 ? 20 24.141 12.117 1 93.62 698 ILE B N 1
ATOM 11716 C CA . ILE B 1 698 ? 19.656 23.422 10.898 1 93.62 698 ILE B CA 1
ATOM 11717 C C . ILE B 1 698 ? 19.656 21.922 11.18 1 93.62 698 ILE B C 1
ATOM 11719 O O . ILE B 1 698 ? 18.766 21.188 10.711 1 93.62 698 ILE B O 1
ATOM 11723 N N . ILE B 1 699 ? 20.625 21.453 11.93 1 93.44 699 ILE B N 1
ATOM 11724 C CA . ILE B 1 699 ? 20.672 20.047 12.297 1 93.44 699 ILE B CA 1
ATOM 11725 C C . ILE B 1 699 ? 19.422 19.672 13.094 1 93.44 699 ILE B C 1
ATOM 11727 O O . ILE B 1 699 ? 18.828 18.625 12.875 1 93.44 699 ILE B O 1
ATOM 11731 N N . GLY B 1 700 ? 19.109 20.594 14.016 1 91.56 700 GLY B N 1
ATOM 11732 C CA . GLY B 1 700 ? 17.906 20.359 14.812 1 91.56 700 GLY B CA 1
ATOM 11733 C C . GLY B 1 700 ? 16.641 20.281 13.977 1 91.56 700 GLY B C 1
ATOM 11734 O O . GLY B 1 700 ? 15.766 19.453 14.25 1 91.56 700 GLY B O 1
ATOM 11735 N N . GLU B 1 701 ? 16.547 21.094 12.977 1 93.62 701 GLU B N 1
ATOM 11736 C CA . GLU B 1 701 ? 15.375 21.094 12.102 1 93.62 701 GLU B CA 1
ATOM 11737 C C . GLU B 1 701 ? 15.312 19.812 11.266 1 93.62 701 GLU B C 1
ATOM 11739 O O . GLU B 1 701 ? 14.242 19.234 11.086 1 93.62 701 GLU B O 1
ATOM 11744 N N . TRP B 1 702 ? 16.422 19.375 10.758 1 95.06 702 TRP B N 1
ATOM 11745 C CA . TRP B 1 702 ? 16.438 18.125 9.984 1 95.06 702 TRP B CA 1
ATOM 11746 C C . TRP B 1 702 ? 16.109 16.938 10.875 1 95.06 702 TRP B C 1
ATOM 11748 O O . TRP B 1 702 ? 15.422 16.016 10.445 1 95.06 702 TRP B O 1
ATOM 11758 N N . ALA B 1 703 ? 16.641 16.922 12.055 1 93.19 703 ALA B N 1
ATOM 11759 C CA . ALA B 1 703 ? 16.312 15.844 12.992 1 93.19 703 ALA B CA 1
ATOM 11760 C C . ALA B 1 703 ? 14.82 15.812 13.281 1 93.19 703 ALA B C 1
ATOM 11762 O O . ALA B 1 703 ? 14.211 14.742 13.336 1 93.19 703 ALA B O 1
ATOM 11763 N N . ARG B 1 704 ? 14.227 16.984 13.438 1 92.88 704 ARG B N 1
ATOM 11764 C CA . ARG B 1 704 ? 12.789 17.094 13.68 1 92.88 704 ARG B CA 1
ATOM 11765 C C . ARG B 1 704 ? 12 16.531 12.5 1 92.88 704 ARG B C 1
ATOM 11767 O O . ARG B 1 704 ? 11.039 15.773 12.695 1 92.88 704 ARG B O 1
ATOM 11774 N N . GLN B 1 705 ? 12.422 16.906 11.32 1 93.06 705 GLN B N 1
ATOM 11775 C CA . GLN B 1 705 ? 11.742 16.422 10.133 1 93.06 705 GLN B CA 1
ATOM 11776 C C . GLN B 1 705 ? 11.914 14.914 9.977 1 93.06 705 GLN B C 1
ATOM 11778 O O . GLN B 1 705 ? 10.992 14.219 9.547 1 93.06 705 GLN B O 1
ATOM 11783 N N . LEU B 1 706 ? 13.07 14.43 10.297 1 94.25 706 LEU B N 1
ATOM 11784 C CA . LEU B 1 706 ? 13.328 12.992 10.234 1 94.25 706 LEU B CA 1
ATOM 11785 C C . LEU B 1 706 ? 12.414 12.234 11.188 1 94.25 706 LEU B C 1
ATOM 11787 O O . LEU B 1 706 ? 11.852 11.195 10.828 1 94.25 706 LEU B O 1
ATOM 11791 N N . ILE B 1 707 ? 12.258 12.742 12.359 1 91.94 707 ILE B N 1
ATOM 11792 C CA . ILE B 1 707 ? 11.383 12.109 13.336 1 91.94 707 ILE B CA 1
ATOM 11793 C C . ILE B 1 707 ? 9.938 12.172 12.852 1 91.94 707 ILE B C 1
ATOM 11795 O O . ILE B 1 707 ? 9.195 11.188 12.969 1 91.94 707 ILE B O 1
ATOM 11799 N N . ASN B 1 708 ? 9.531 13.273 12.273 1 88.38 708 ASN B N 1
ATOM 11800 C CA . ASN B 1 708 ? 8.188 13.43 11.727 1 88.38 708 ASN B CA 1
ATOM 11801 C C . ASN B 1 708 ? 7.902 12.383 10.648 1 88.38 708 ASN B C 1
ATOM 11803 O O . ASN B 1 708 ? 6.863 11.719 10.68 1 88.38 708 ASN B O 1
ATOM 11807 N N . VAL B 1 709 ? 8.844 12.211 9.797 1 91.56 709 VAL B N 1
ATOM 11808 C CA . VAL B 1 709 ? 8.695 11.25 8.711 1 91.56 709 VAL B CA 1
ATOM 11809 C C . VAL B 1 709 ? 8.672 9.828 9.273 1 91.56 709 VAL B C 1
ATOM 11811 O O . VAL B 1 709 ? 7.883 8.992 8.828 1 91.56 709 VAL B O 1
ATOM 11814 N N . SER B 1 710 ? 9.438 9.586 10.227 1 92.12 710 SER B N 1
ATOM 11815 C CA . SER B 1 710 ? 9.578 8.242 10.773 1 92.12 710 SER B CA 1
ATOM 11816 C C . SER B 1 710 ? 8.32 7.816 11.523 1 92.12 710 SER B C 1
ATOM 11818 O O . SER B 1 710 ? 7.84 6.691 11.352 1 92.12 710 SER B O 1
ATOM 11820 N N . ILE B 1 711 ? 7.785 8.711 12.266 1 87.88 711 ILE B N 1
ATOM 11821 C CA . ILE B 1 711 ? 6.652 8.367 13.117 1 87.88 711 ILE B CA 1
ATOM 11822 C C . ILE B 1 711 ? 5.379 8.297 12.281 1 87.88 711 ILE B C 1
ATOM 11824 O O . ILE B 1 711 ? 4.516 7.449 12.531 1 87.88 711 ILE B O 1
ATOM 11828 N N . ARG B 1 712 ? 5.27 9.062 11.266 1 86.88 712 ARG B N 1
ATOM 11829 C CA . ARG B 1 712 ? 4.016 9.188 10.523 1 86.88 712 ARG B CA 1
ATOM 11830 C C . ARG B 1 712 ? 4.02 8.289 9.289 1 86.88 712 ARG B C 1
ATOM 11832 O O . ARG B 1 712 ? 3.016 8.195 8.578 1 86.88 712 ARG B O 1
ATOM 11839 N N . CYS B 1 713 ? 5.125 7.641 9.102 1 89.75 713 CYS B N 1
ATOM 11840 C CA . CYS B 1 713 ? 5.191 6.688 7.996 1 89.75 713 CYS B CA 1
ATOM 11841 C C . CYS B 1 713 ? 4.312 5.477 8.273 1 89.75 713 CYS B C 1
ATOM 11843 O O . CYS B 1 713 ? 4.125 5.086 9.422 1 89.75 713 CYS B O 1
ATOM 11845 N N . THR B 1 714 ? 3.734 4.922 7.27 1 87.31 714 THR B N 1
ATOM 11846 C CA . THR B 1 714 ? 2.844 3.777 7.426 1 87.31 714 THR B CA 1
ATOM 11847 C C . THR B 1 714 ? 3.613 2.561 7.93 1 87.31 714 THR B C 1
ATOM 11849 O O . THR B 1 714 ? 4.797 2.395 7.621 1 87.31 714 THR B O 1
ATOM 11852 N N . ARG B 1 715 ? 2.938 1.744 8.617 1 90.5 715 ARG B N 1
ATOM 11853 C CA . ARG B 1 715 ? 3.555 0.556 9.195 1 90.5 715 ARG B CA 1
ATOM 11854 C C . ARG B 1 715 ? 3.938 -0.448 8.117 1 90.5 715 ARG B C 1
ATOM 11856 O O . ARG B 1 715 ? 4.973 -1.111 8.211 1 90.5 715 ARG B O 1
ATOM 11863 N N . ASP B 1 716 ? 3.184 -0.487 7.062 1 88.88 716 ASP B N 1
ATOM 11864 C CA . ASP B 1 716 ? 3.492 -1.394 5.961 1 88.88 716 ASP B CA 1
ATOM 11865 C C . ASP B 1 716 ? 4.789 -0.989 5.262 1 88.88 716 ASP B C 1
ATOM 11867 O O . ASP B 1 716 ? 5.57 -1.847 4.848 1 88.88 716 ASP B O 1
ATOM 11871 N N . SER B 1 717 ? 5 0.314 5.176 1 91.06 717 SER B N 1
ATOM 11872 C CA . SER B 1 717 ? 6.223 0.78 4.531 1 91.06 717 SER B CA 1
ATOM 11873 C C . SER B 1 717 ? 7.457 0.435 5.359 1 91.06 717 SER B C 1
ATOM 11875 O O . SER B 1 717 ? 8.492 0.063 4.812 1 91.06 717 SER B O 1
ATOM 11877 N N . HIS B 1 718 ? 7.324 0.528 6.625 1 93.5 718 HIS B N 1
ATOM 11878 C CA . HIS B 1 718 ? 8.422 0.14 7.496 1 93.5 718 HIS B CA 1
ATOM 11879 C C . HIS B 1 718 ? 8.703 -1.356 7.402 1 93.5 718 HIS B C 1
ATOM 11881 O O . HIS B 1 718 ? 9.859 -1.775 7.363 1 93.5 718 HIS B O 1
ATOM 11887 N N . ALA B 1 719 ? 7.664 -2.107 7.352 1 94.62 719 ALA B N 1
ATOM 11888 C CA . ALA B 1 719 ? 7.82 -3.559 7.273 1 94.62 719 ALA B CA 1
ATOM 11889 C C . ALA B 1 719 ? 8.477 -3.969 5.957 1 94.62 719 ALA B C 1
ATOM 11891 O O . ALA B 1 719 ? 9.281 -4.898 5.922 1 94.62 719 ALA B O 1
ATOM 11892 N N . LYS B 1 720 ? 8.125 -3.266 4.895 1 91.62 720 LYS B N 1
ATOM 11893 C CA . LYS B 1 720 ? 8.719 -3.562 3.592 1 91.62 720 LYS B CA 1
ATOM 11894 C C . LYS B 1 720 ? 10.219 -3.316 3.604 1 91.62 720 LYS B C 1
ATOM 11896 O O . LYS B 1 720 ? 10.984 -4.066 2.986 1 91.62 720 LYS B O 1
ATOM 11901 N N . GLN B 1 721 ? 10.656 -2.365 4.371 1 92.12 721 GLN B N 1
ATOM 11902 C CA . GLN B 1 721 ? 12.062 -1.986 4.359 1 92.12 721 GLN B CA 1
ATOM 11903 C C . GLN B 1 721 ? 12.898 -2.951 5.199 1 92.12 721 GLN B C 1
ATOM 11905 O O . GLN B 1 721 ? 14.125 -3.002 5.059 1 92.12 721 GLN B O 1
ATOM 11910 N N . LEU B 1 722 ? 12.297 -3.729 6.008 1 92.12 722 LEU B N 1
ATOM 11911 C CA . LEU B 1 722 ? 13.047 -4.703 6.793 1 92.12 722 LEU B CA 1
ATOM 11912 C C . LEU B 1 722 ? 13.664 -5.766 5.895 1 92.12 722 LEU B C 1
ATOM 11914 O O . LEU B 1 722 ? 14.711 -6.324 6.219 1 92.12 722 LEU B O 1
ATOM 11918 N N . ALA B 1 723 ? 13.016 -5.992 4.754 1 90.25 723 ALA B N 1
ATOM 11919 C CA . ALA B 1 723 ? 13.523 -7.012 3.836 1 90.25 723 ALA B CA 1
ATOM 11920 C C . ALA B 1 723 ? 14.484 -6.402 2.818 1 90.25 723 ALA B C 1
ATOM 11922 O O . ALA B 1 723 ? 15.055 -7.117 1.989 1 90.25 723 ALA B O 1
ATOM 11923 N N . ARG B 1 724 ? 14.617 -5.121 2.891 1 88.31 724 ARG B N 1
ATOM 11924 C CA . ARG B 1 724 ? 15.5 -4.441 1.95 1 88.31 724 ARG B CA 1
ATOM 11925 C C . ARG B 1 724 ? 16.672 -3.799 2.672 1 88.31 724 ARG B C 1
ATOM 11927 O O . ARG B 1 724 ? 17.094 -2.689 2.328 1 88.31 724 ARG B O 1
ATOM 11934 N N . GLY B 1 725 ? 17.141 -4.438 3.705 1 83.06 725 GLY B N 1
ATOM 11935 C CA . GLY B 1 725 ? 18.344 -4.008 4.398 1 83.06 725 GLY B CA 1
ATOM 11936 C C . GLY B 1 725 ? 18.062 -3 5.5 1 83.06 725 GLY B C 1
ATOM 11937 O O . GLY B 1 725 ? 19 -2.459 6.098 1 83.06 725 GLY B O 1
ATOM 11938 N N . GLY B 1 726 ? 16.859 -2.666 5.73 1 82.31 726 GLY B N 1
ATOM 11939 C CA . GLY B 1 726 ? 16.547 -1.721 6.789 1 82.31 726 GLY B CA 1
ATOM 11940 C C . GLY B 1 726 ? 16.688 -0.272 6.359 1 82.31 726 GLY B C 1
ATOM 11941 O O . GLY B 1 726 ? 17.25 0.014 5.309 1 82.31 726 GLY B O 1
ATOM 11942 N N . GLU B 1 727 ? 16.094 0.613 7.113 1 90 727 GLU B N 1
ATOM 11943 C CA . GLU B 1 727 ? 16.109 2.047 6.84 1 90 727 GLU B CA 1
ATOM 11944 C C . GLU B 1 727 ? 16.281 2.852 8.125 1 90 727 GLU B C 1
ATOM 11946 O O . GLU B 1 727 ? 15.82 2.434 9.188 1 90 727 GLU B O 1
ATOM 11951 N N . LEU B 1 728 ? 16.969 3.93 7.996 1 92.56 728 LEU B N 1
ATOM 11952 C CA . LEU B 1 728 ? 17.172 4.805 9.141 1 92.56 728 LEU B CA 1
ATOM 11953 C C . LEU B 1 728 ? 15.844 5.27 9.727 1 92.56 728 LEU B C 1
ATOM 11955 O O . LEU B 1 728 ? 15.688 5.324 10.945 1 92.56 728 LEU B O 1
ATOM 11959 N N . THR B 1 729 ? 14.867 5.566 8.906 1 94.62 729 THR B N 1
ATOM 11960 C CA . THR B 1 729 ? 13.562 6.031 9.359 1 94.62 729 THR B CA 1
ATOM 11961 C C . THR B 1 729 ? 12.898 4.984 10.258 1 94.62 729 THR B C 1
ATOM 11963 O O . THR B 1 729 ? 12.211 5.324 11.219 1 94.62 729 THR B O 1
ATOM 11966 N N . THR B 1 730 ? 13.109 3.762 9.977 1 94.75 730 THR B N 1
ATOM 11967 C CA . THR B 1 730 ? 12.523 2.691 10.773 1 94.75 730 THR B CA 1
ATOM 11968 C C . THR B 1 730 ? 13.195 2.611 12.141 1 94.75 730 THR B C 1
ATOM 11970 O O . THR B 1 730 ? 12.523 2.408 13.156 1 94.75 730 THR B O 1
ATOM 11973 N N . VAL B 1 731 ? 14.469 2.779 12.156 1 93 731 VAL B N 1
ATOM 11974 C CA . VAL B 1 731 ? 15.211 2.756 13.414 1 93 731 VAL B CA 1
ATOM 11975 C C . VAL B 1 731 ? 14.773 3.928 14.289 1 93 731 VAL B C 1
ATOM 11977 O O . VAL B 1 731 ? 14.5 3.75 15.484 1 93 731 VAL B O 1
ATOM 11980 N N . VAL B 1 732 ? 14.711 5.094 13.68 1 92.75 732 VAL B N 1
ATOM 11981 C CA . VAL B 1 732 ? 14.344 6.289 14.43 1 92.75 732 VAL B CA 1
ATOM 11982 C C . VAL B 1 732 ? 12.914 6.16 14.953 1 92.75 732 VAL B C 1
ATOM 11984 O O . VAL B 1 732 ? 12.617 6.586 16.062 1 92.75 732 VAL B O 1
ATOM 11987 N N . TRP B 1 733 ? 12.016 5.582 14.188 1 92.94 733 TRP B N 1
ATOM 11988 C CA . TRP B 1 733 ? 10.633 5.367 14.609 1 92.94 733 TRP B CA 1
ATOM 11989 C C . TRP B 1 733 ? 10.578 4.488 15.852 1 92.94 733 TRP B C 1
ATOM 11991 O O . TRP B 1 733 ? 9.898 4.824 16.828 1 92.94 733 TRP B O 1
ATOM 12001 N N . ILE B 1 734 ? 11.312 3.381 15.867 1 92.38 734 ILE B N 1
ATOM 12002 C CA . ILE B 1 734 ? 11.273 2.469 17 1 92.38 734 ILE B CA 1
ATOM 12003 C C . ILE B 1 734 ? 11.984 3.102 18.203 1 92.38 734 ILE B C 1
ATOM 12005 O O . ILE B 1 734 ? 11.586 2.902 19.344 1 92.38 734 ILE B O 1
ATOM 12009 N N . LEU B 1 735 ? 13.016 3.869 17.906 1 90.44 735 LEU B N 1
ATOM 12010 C CA . LEU B 1 735 ? 13.648 4.617 19 1 90.44 735 LEU B CA 1
ATOM 12011 C C . LEU B 1 735 ? 12.648 5.566 19.656 1 90.44 735 LEU B C 1
ATOM 12013 O O . LEU B 1 735 ? 12.625 5.695 20.875 1 90.44 735 LEU B O 1
ATOM 12017 N N . ALA B 1 736 ? 11.898 6.238 18.875 1 88.12 736 ALA B N 1
ATOM 12018 C CA . ALA B 1 736 ? 10.883 7.145 19.391 1 88.12 736 ALA B CA 1
ATOM 12019 C C . ALA B 1 736 ? 9.852 6.391 20.234 1 88.12 736 ALA B C 1
ATOM 12021 O O . ALA B 1 736 ? 9.359 6.902 21.234 1 88.12 736 ALA B O 1
ATOM 12022 N N . GLU B 1 737 ? 9.508 5.184 19.812 1 86.94 737 GLU B N 1
ATOM 12023 C CA . GLU B 1 737 ? 8.562 4.371 20.562 1 86.94 737 GLU B CA 1
ATOM 12024 C C . GLU B 1 737 ? 9.133 3.969 21.922 1 86.94 737 GLU B C 1
ATOM 12026 O O . GLU B 1 737 ? 8.414 3.949 22.922 1 86.94 737 GLU B O 1
ATOM 12031 N N . HIS B 1 738 ? 10.391 3.609 21.859 1 85.75 738 HIS B N 1
ATOM 12032 C CA . HIS B 1 738 ? 11.047 3.277 23.125 1 85.75 738 HIS B CA 1
ATOM 12033 C C . HIS B 1 738 ? 11.148 4.5 24.031 1 85.75 738 HIS B C 1
ATOM 12035 O O . HIS B 1 738 ? 10.969 4.395 25.25 1 85.75 738 HIS B O 1
ATOM 12041 N N . ALA B 1 739 ? 11.508 5.641 23.422 1 81.56 739 ALA B N 1
ATOM 12042 C CA . ALA B 1 739 ? 11.609 6.879 24.188 1 81.56 739 ALA B CA 1
ATOM 12043 C C . ALA B 1 739 ? 10.258 7.254 24.797 1 81.56 739 ALA B C 1
ATOM 12045 O O . ALA B 1 739 ? 10.203 7.82 25.891 1 81.56 739 ALA B O 1
ATOM 12046 N N . ARG B 1 740 ? 9.336 6.934 24.094 1 78.38 740 ARG B N 1
ATOM 12047 C CA . ARG B 1 740 ? 7.992 7.223 24.594 1 78.38 740 ARG B CA 1
ATOM 12048 C C . ARG B 1 740 ? 7.676 6.395 25.828 1 78.38 740 ARG B C 1
ATOM 12050 O O . ARG B 1 740 ? 7.074 6.898 26.781 1 78.38 740 ARG B O 1
ATOM 12057 N N . ILE B 1 741 ? 8.086 5.203 25.812 1 74.75 741 ILE B N 1
ATOM 12058 C CA . ILE B 1 741 ? 7.777 4.289 26.906 1 74.75 741 ILE B CA 1
ATOM 12059 C C . ILE B 1 741 ? 8.758 4.508 28.047 1 74.75 741 ILE B C 1
ATOM 12061 O O . ILE B 1 741 ? 8.352 4.551 29.219 1 74.75 741 ILE B O 1
ATOM 12065 N N . LEU B 1 742 ? 10.023 4.66 27.75 1 75.12 742 LEU B N 1
ATOM 12066 C CA . LEU B 1 742 ? 11.055 4.734 28.781 1 75.12 742 LEU B CA 1
ATOM 12067 C C . LEU B 1 742 ? 11.289 6.18 29.203 1 75.12 742 LEU B C 1
ATOM 12069 O O . LEU B 1 742 ? 11.82 6.43 30.297 1 75.12 742 LEU B O 1
ATOM 12073 N N . ARG B 1 743 ? 10.852 7.148 28.484 1 73.44 743 ARG B N 1
ATOM 12074 C CA . ARG B 1 743 ? 11.062 8.57 28.734 1 73.44 743 ARG B CA 1
ATOM 12075 C C . ARG B 1 743 ? 12.547 8.898 28.812 1 73.44 743 ARG B C 1
ATOM 12077 O O . ARG B 1 743 ? 13.367 8.023 29.125 1 73.44 743 ARG B O 1
ATOM 12084 N N . ILE B 1 744 ? 12.984 10.016 28.469 1 70.44 744 ILE B N 1
ATOM 12085 C CA . ILE B 1 744 ? 14.391 10.414 28.391 1 70.44 744 ILE B CA 1
ATOM 12086 C C . ILE B 1 744 ? 14.734 11.328 29.562 1 70.44 744 ILE B C 1
ATOM 12088 O O . ILE B 1 744 ? 14 12.281 29.844 1 70.44 744 ILE B O 1
ATOM 12092 N N . LYS B 1 745 ? 15.867 10.953 30.375 1 61.44 745 LYS B N 1
ATOM 12093 C CA . LYS B 1 745 ? 16.312 11.758 31.516 1 61.44 745 LYS B CA 1
ATOM 12094 C C . LYS B 1 745 ? 16.875 13.094 31.047 1 61.44 745 LYS B C 1
ATOM 12096 O O . LYS B 1 745 ? 17.594 13.164 30.047 1 61.44 745 LYS B O 1
ATOM 12101 N N . THR B 1 746 ? 16.422 14.273 31.562 1 53.25 746 THR B N 1
ATOM 12102 C CA . THR B 1 746 ? 17 15.586 31.297 1 53.25 746 THR B CA 1
ATOM 12103 C C . THR B 1 746 ? 18.266 15.812 32.125 1 53.25 746 THR B C 1
ATOM 12105 O O . THR B 1 746 ? 18.234 15.672 33.344 1 53.25 746 THR B O 1
ATOM 12108 N N . GLU B 1 747 ? 19.5 15.555 31.734 1 46.97 747 GLU B N 1
ATOM 12109 C CA . GLU B 1 747 ? 20.641 15.945 32.562 1 46.97 747 GLU B CA 1
ATOM 12110 C C . GLU B 1 747 ? 20.672 17.453 32.781 1 46.97 747 GLU B C 1
ATOM 12112 O O . GLU B 1 747 ? 20.562 18.234 31.812 1 46.97 747 GLU B O 1
ATOM 12117 N N . LYS B 1 748 ? 20.516 18.141 34.062 1 40.28 748 LYS B N 1
ATOM 12118 C CA . LYS B 1 748 ? 20.922 19.5 34.438 1 40.28 748 LYS B CA 1
ATOM 12119 C C . LYS B 1 748 ? 22.422 19.703 34.188 1 40.28 748 LYS B C 1
ATOM 12121 O O . LYS B 1 748 ? 23.25 19 34.781 1 40.28 748 LYS B O 1
ATOM 12126 N N . LYS B 1 749 ? 23.031 20.297 33.219 1 38.22 749 LYS B N 1
ATOM 12127 C CA . LYS B 1 749 ? 24.344 20.906 33.344 1 38.22 749 LYS B CA 1
ATOM 12128 C C . LYS B 1 749 ? 24.359 21.875 34.531 1 38.22 749 LYS B C 1
ATOM 12130 O O . LYS B 1 749 ? 23.453 22.688 34.719 1 38.22 749 LYS B O 1
ATOM 12135 N N . PRO B 1 750 ? 25.25 21.703 35.469 1 29.06 750 PRO B N 1
ATOM 12136 C CA . PRO B 1 750 ? 25.469 22.781 36.438 1 29.06 750 PRO B CA 1
ATOM 12137 C C . PRO B 1 750 ? 25.719 24.125 35.781 1 29.06 750 PRO B C 1
ATOM 12139 O O . PRO B 1 750 ? 26.297 24.203 34.688 1 29.06 750 PRO B O 1
ATOM 12142 N N . ALA B 1 751 ? 24.906 25.141 36.156 1 29.89 751 ALA B N 1
ATOM 12143 C CA . ALA B 1 751 ? 25.25 26.531 35.875 1 29.89 751 ALA B CA 1
ATOM 12144 C C . ALA B 1 751 ? 26.75 26.781 36.094 1 29.89 751 ALA B C 1
ATOM 12146 O O . ALA B 1 751 ? 27.312 26.406 37.125 1 29.89 751 ALA B O 1
ATOM 12147 N N . SER B 1 752 ? 27.625 26.766 35.188 1 27.09 752 SER B N 1
ATOM 12148 C CA . SER B 1 752 ? 28.891 27.453 35.438 1 27.09 752 SER B CA 1
ATOM 12149 C C . SER B 1 752 ? 28.672 28.75 36.219 1 27.09 752 SER B C 1
ATOM 12151 O O . SER B 1 752 ? 27.828 29.562 35.812 1 27.09 752 SER B O 1
ATOM 12153 N N . TYR B 1 753 ? 29.078 28.922 37.562 1 26.48 753 TYR B N 1
ATOM 12154 C CA . TYR B 1 753 ? 29.344 30.016 38.469 1 26.48 753 TYR B CA 1
ATOM 12155 C C . TYR B 1 753 ? 30.141 31.125 37.781 1 26.48 753 TYR B C 1
ATOM 12157 O O . TYR B 1 753 ? 30.484 32.125 38.406 1 26.48 753 TYR B O 1
ATOM 12165 N N . ASP B 1 754 ? 30.828 30.969 36.688 1 27.5 754 ASP B N 1
ATOM 12166 C CA . ASP B 1 754 ? 31.766 32.094 36.531 1 27.5 754 ASP B CA 1
ATOM 12167 C C . ASP B 1 754 ? 31.031 33.375 36.219 1 27.5 754 ASP B C 1
ATOM 12169 O O . ASP B 1 754 ? 31.656 34.438 36.062 1 27.5 754 ASP B O 1
ATOM 12173 N N . ALA B 1 755 ? 29.875 33.469 35.5 1 26.45 755 ALA B N 1
ATOM 12174 C CA . ALA B 1 755 ? 29.688 34.906 35.281 1 26.45 755 ALA B CA 1
ATOM 12175 C C . ALA B 1 755 ? 29.234 35.594 36.562 1 26.45 755 ALA B C 1
ATOM 12177 O O . ALA B 1 755 ? 28.062 35.562 36.906 1 26.45 755 ALA B O 1
ATOM 12178 N N . VAL B 1 756 ? 29.984 35.25 37.781 1 22.27 756 VAL B N 1
ATOM 12179 C CA . VAL B 1 756 ? 30.281 36.469 38.531 1 22.27 756 VAL B CA 1
ATOM 12180 C C . VAL B 1 756 ? 31.359 37.281 37.812 1 22.27 756 VAL B C 1
ATOM 12182 O O . VAL B 1 756 ? 32.406 36.719 37.438 1 22.27 756 VAL B O 1
#

InterPro domains:
  IPR007658 Protein of unknown function DUF594 [PF04578] (699-740)
  IPR025315 Domain of unknown function DUF4220 [PF13968] (52-397)

Radius of gyration: 35.19 Å; Cα contacts (8 Å, |Δi|>4): 1885; chains: 2; bounding box: 76×118×101 Å

Organism: Oryza sativa subsp. japonica (NCBI:txid39947)

Secondary structure (DSSP, 8-state):
--HHHHHHHHHHHHHHSHHHHHHHHHHHHHHHHHHGGGGGT--SSHHHHHHHHHHHHHHHHHHHHHHHTTTT--HHHHHHHHHHHHHHHHHHT--TT-S-SSHHHHHTHHHHHHHHHHHHHSTTSHHHHHHHHHHHHHHH---HHHHHHHHHHHHHHHHHIIIIIIIHHHT-HHHHHHHHHHHHHH-------HHHHHHHHH--S---HHHHHHHHHHTHHHHHHHHHT---GGGG---PPBPTTHHHHHHHHHHHHHHHHHHHHHSSHHHHTSHHHHHHHHHHHHHHHHHHHHHHHS--TTS-HHHHHHHHHHHHHHHHHHHHHHHHHHHSHHHHHHHHT-TTSHHIIIIIITTHHHHHHHIIIIIS-HHHHHTTT--HHHHTS---EE----HHHHHS--TTS-S-SSHHHHHHHHHS-HHHHHHIIIIIISPEETT-HHHHHHHHHHHHHHHTTTSB-----------S--------S--------HHHHHT--S-HHHHHHHHHHHHHHHHHHTHHHHHH-HHHHHHHHHHHHHHHHHHHHHHT-GGGSSS---HHHHHHHHHHHHHHHHHHHHH-GGG---HHHHHHHHHHHHHHHHHHT--TT---SSS----SSSTTHHHHHHHHHHHHHHHHH-TTTS-HHHHHHHHHHT--SSSS--HHHHHHHHH-HHHHHHHHH-SS--HHHHHHHHHHHHHHHHHHHHHHS-HHHHHHHHTTT--HHHHHHHHHHHHHHH-B--------TT--/--HHHHHHHHHHHHHHSHHHHHHHHHHHHHHHHHHGGGGGT--SSHHHHHHHHHHHHHHHHHHHHHHHTTTT--HHHHHHHHHHHHHHHHHHT--TT-S-SSHHHHHTHHHHHHHHHHHHHSTTSHHHHHHHHHHHHHHH---HHHHHHHHHHHHHHHHHIIIIIIIHHHT-HHHHHHHHHHHHHH-------HHHHHHHHH--S---HHHHHHHHHHTHHHHHHHHHT---GGGGG--PPBPTTHHHHHHHHHHHHHHHHHHHHHSSHHHHTSHHHHHHHHHHHHHHHHHHHHHHHS-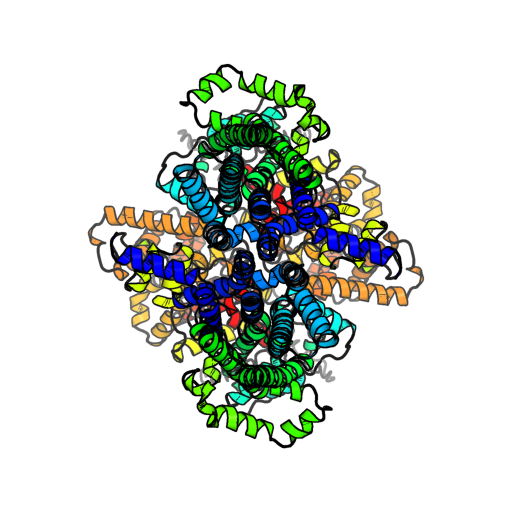-TTS-HHHHHHHHHHHHHHHHHHHHHHHHHHHSHHHHHHHHT-TTSHHIIIIIITTHHHHHHHIIIIIS-HHHHHTTT--HHHHTS---EE----HHHHHS--TTS-S-SSHHHHHHHHHS-HHHHHHIIIIIISPEETT-HHHHHHHHHHHHHHHTTTSB-----------S-----------------HHHHHT--S-HHHHHHHHHHHHHHHHHHTHHHHHH-HHHHHHHHHHHHHHHHHHHHHHT-GGGSSS---HHHHHHHHHHHHHHHHHHHHH-GGG---HHHHHHHHHHHHHHHHHHT--TT---SSS----TTSHHHHHHHHHHHHHHHHHHH-TTTS-HHHHHHHHHHTTSSSSS--HHHHHHHHH-HHHHHHHHH-SS--HHHHHHHHHHHHHHHHHHHHHHS-HHHHHHHHTTT--HHHHHHHHHHHHHHH-B--------S---